Protein 2NDI (pdb70)

B-factor: mean 206.49, std 286.44, range [5.04, 999.99]

Nearest PDB structures (foldseek):
  2ndi-assembly1_A  TM=9.060E-01  e=3.259E-07  Ixodes scapularis
  2ndi-assembly1_A  TM=8.756E-01  e=4.511E-07  Ixodes scapularis
  6hzz-assembly1_A  TM=3.553E-01  e=7.378E+00  Homo sapiens
  6hzz-assembly1_B  TM=3.659E-01  e=8.426E+00  Homo sapiens
  2ndi-assembly1_A  TM=8.742E-01  e=7.236E-07  Ixodes scapularis

Organism: Ixodes scapularis (NCBI:txid6945)

Structure (mmCIF, N/CA/C/O backbone):
data_2NDI
#
_entry.id   2NDI
#
loop_
_atom_site.group_PDB
_atom_site.id
_atom_site.type_symbol
_atom_site.label_atom_id
_atom_site.label_alt_id
_atom_site.label_comp_id
_atom_site.label_asym_id
_atom_site.label_entity_id
_atom_site.label_seq_id
_atom_site.pdbx_PDB_ins_code
_atom_site.Cartn_x
_atom_site.Cartn_y
_atom_site.Cartn_z
_atom_site.occupancy
_atom_site.B_iso_or_equiv
_atom_site.auth_seq_id
_atom_site.auth_comp_id
_atom_site.auth_asym_id
_atom_site.auth_atom_id
_atom_site.pdbx_PDB_model_num
ATOM 1 N N . GLY A 1 1 ? 27.471 -3.636 16.180 1.00 999.99 1 GLY A N 1
ATOM 2 C CA . GLY A 1 1 ? 26.154 -3.730 16.872 1.00 999.99 1 GLY A CA 1
ATOM 3 C C . GLY A 1 1 ? 25.347 -2.465 16.608 1.00 999.99 1 GLY A C 1
ATOM 4 O O . GLY A 1 1 ? 24.697 -1.933 17.508 1.00 999.99 1 GLY A O 1
ATOM 10 N N . LEU A 1 2 ? 25.390 -1.987 15.369 1.00 999.99 2 LEU A N 1
ATOM 11 C CA . LEU A 1 2 ? 24.655 -0.783 14.999 1.00 895.59 2 LEU A CA 1
ATOM 12 C C . LEU A 1 2 ? 23.160 -1.077 14.935 1.00 532.27 2 LEU A C 1
ATOM 13 O O . LEU A 1 2 ? 22.750 -2.166 14.532 1.00 625.21 2 LEU A O 1
ATOM 29 N N . CYS A 1 3 ? 22.348 -0.101 15.335 1.00 271.28 3 CYS A N 1
ATOM 30 C CA . CYS A 1 3 ? 20.897 -0.267 15.321 1.00 104.50 3 CYS A CA 1
ATOM 31 C C . CYS A 1 3 ? 20.312 0.145 13.974 1.00 90.98 3 CYS A C 1
ATOM 32 O O . CYS A 1 3 ? 20.387 1.308 13.578 1.00 207.28 3 CYS A O 1
ATOM 39 N N . SER A 1 4 ? 19.720 -0.824 13.280 1.00 85.31 4 SER A N 1
ATOM 40 C CA . SER A 1 4 ? 19.110 -0.563 11.983 1.00 92.94 4 SER A CA 1
ATOM 41 C C . SER A 1 4 ? 17.816 0.212 12.165 1.00 67.37 4 SER A C 1
ATOM 42 O O . SER A 1 4 ? 17.702 1.373 11.770 1.00 102.28 4 SER A O 1
ATOM 50 N N . GLU A 1 5 ? 16.846 -0.457 12.773 1.00 41.67 5 GLU A N 1
ATOM 51 C CA . GLU A 1 5 ? 15.544 0.141 13.027 1.00 41.21 5 GLU A CA 1
ATOM 52 C C . GLU A 1 5 ? 15.583 0.993 14.289 1.00 41.92 5 GLU A C 1
ATOM 53 O O . GLU A 1 5 ? 16.451 0.814 15.144 1.00 74.72 5 GLU A O 1
ATOM 65 N N . ASN A 1 6 ? 14.644 1.926 14.397 1.00 50.73 6 ASN A N 1
ATOM 66 C CA . ASN A 1 6 ? 14.585 2.806 15.558 1.00 71.04 6 ASN A CA 1
ATOM 67 C C . ASN A 1 6 ? 14.379 2.004 16.841 1.00 65.17 6 ASN A C 1
ATOM 68 O O . ASN A 1 6 ? 15.006 2.281 17.862 1.00 94.86 6 ASN A O 1
ATOM 79 N N . GLY A 1 7 ? 13.489 1.015 16.786 1.00 51.80 7 GLY A N 1
ATOM 80 C CA . GLY A 1 7 ? 13.199 0.184 17.957 1.00 71.47 7 GLY A CA 1
ATOM 81 C C . GLY A 1 7 ? 14.008 -1.106 17.939 1.00 41.04 7 GLY A C 1
ATOM 82 O O . GLY A 1 7 ? 13.453 -2.199 18.048 1.00 44.54 7 GLY A O 1
ATOM 86 N N . ASP A 1 8 ? 15.318 -0.971 17.806 1.00 27.00 8 ASP A N 1
ATOM 87 C CA . ASP A 1 8 ? 16.196 -2.137 17.781 1.00 14.15 8 ASP A CA 1
ATOM 88 C C . ASP A 1 8 ? 16.121 -2.896 19.100 1.00 9.37 8 ASP A C 1
ATOM 89 O O . ASP A 1 8 ? 15.998 -4.120 19.117 1.00 14.61 8 ASP A O 1
ATOM 98 N N . CYS A 1 9 ? 16.197 -2.160 20.201 1.00 5.93 9 CYS A N 1
ATOM 99 C CA . CYS A 1 9 ? 16.137 -2.774 21.522 1.00 7.54 9 CYS A CA 1
ATOM 100 C C . CYS A 1 9 ? 14.787 -3.448 21.726 1.00 14.60 9 CYS A C 1
ATOM 101 O O . CYS A 1 9 ? 14.699 -4.555 22.256 1.00 25.78 9 CYS A O 1
ATOM 108 N N . ALA A 1 10 ? 13.738 -2.760 21.290 1.00 16.26 10 ALA A N 1
ATOM 109 C CA . ALA A 1 10 ? 12.379 -3.272 21.408 1.00 32.04 10 ALA A CA 1
ATOM 110 C C . ALA A 1 10 ? 11.418 -2.380 20.626 1.00 45.47 10 ALA A C 1
ATOM 111 O O . ALA A 1 10 ? 11.789 -1.289 20.191 1.00 119.04 10 ALA A O 1
ATOM 118 N N . ALA A 1 11 ? 10.189 -2.847 20.445 1.00 30.62 11 ALA A N 1
ATOM 119 C CA . ALA A 1 11 ? 9.196 -2.074 19.708 1.00 35.24 11 ALA A CA 1
ATOM 120 C C . ALA A 1 11 ? 8.927 -0.736 20.394 1.00 22.78 11 ALA A C 1
ATOM 121 O O . ALA A 1 11 ? 8.811 0.297 19.733 1.00 53.33 11 ALA A O 1
ATOM 128 N N . ASP A 1 12 ? 8.828 -0.760 21.720 1.00 18.98 12 ASP A N 1
ATOM 129 C CA . ASP A 1 12 ? 8.568 0.460 22.484 1.00 31.05 12 ASP A CA 1
ATOM 130 C C . ASP A 1 12 ? 9.859 1.238 22.730 1.00 22.98 12 ASP A C 1
ATOM 131 O O . ASP A 1 12 ? 9.850 2.467 22.804 1.00 37.14 12 ASP A O 1
ATOM 140 N N . GLU A 1 13 ? 10.965 0.514 22.863 1.00 17.60 13 GLU A N 1
ATOM 141 C CA . GLU A 1 13 ? 12.260 1.145 23.109 1.00 12.01 13 GLU A CA 1
ATOM 142 C C . GLU A 1 13 ? 12.801 1.793 21.838 1.00 10.07 13 GLU A C 1
ATOM 143 O O . GLU A 1 13 ? 12.294 1.552 20.742 1.00 12.81 13 GLU A O 1
ATOM 155 N N . CYS A 1 14 ? 13.833 2.622 21.998 1.00 9.12 14 CYS A N 1
ATOM 156 C CA . CYS A 1 14 ? 14.451 3.320 20.865 1.00 10.69 14 CYS A CA 1
ATOM 157 C C . CYS A 1 14 ? 15.967 3.159 20.897 1.00 9.56 14 CYS A C 1
ATOM 158 O O . CYS A 1 14 ? 16.577 3.148 21.965 1.00 13.62 14 CYS A O 1
ATOM 165 N N . CYS A 1 15 ? 16.567 3.042 19.713 1.00 9.60 15 CYS A N 1
ATOM 166 C CA . CYS A 1 15 ? 18.015 2.887 19.591 1.00 9.28 15 CYS A CA 1
ATOM 167 C C . CYS A 1 15 ? 18.525 3.792 18.484 1.00 9.92 15 CYS A C 1
ATOM 168 O O . CYS A 1 15 ? 17.900 3.902 17.429 1.00 13.31 15 CYS A O 1
ATOM 175 N N . VAL A 1 16 ? 19.659 4.441 18.716 1.00 9.56 16 VAL A N 1
ATOM 176 C CA . VAL A 1 16 ? 20.222 5.331 17.710 1.00 11.99 16 VAL A CA 1
ATOM 177 C C . VAL A 1 16 ? 21.742 5.334 17.795 1.00 7.73 16 VAL A C 1
ATOM 178 O O . VAL A 1 16 ? 22.319 5.701 18.818 1.00 8.83 16 VAL A O 1
ATOM 191 N N . ASP A 1 17 ? 22.386 4.904 16.716 1.00 14.34 17 ASP A N 1
ATOM 192 C CA . ASP A 1 17 ? 23.840 4.847 16.684 1.00 11.90 17 ASP A CA 1
ATOM 193 C C . ASP A 1 17 ? 24.440 6.238 16.513 1.00 13.15 17 ASP A C 1
ATOM 194 O O . ASP A 1 17 ? 24.215 6.903 15.501 1.00 25.96 17 ASP A O 1
ATOM 203 N N . THR A 1 18 ? 25.228 6.659 17.497 1.00 11.55 18 THR A N 1
ATOM 204 C CA . THR A 1 18 ? 25.892 7.960 17.446 1.00 17.10 18 THR A CA 1
ATOM 205 C C . THR A 1 18 ? 27.320 7.778 16.954 1.00 10.63 18 THR A C 1
ATOM 206 O O . THR A 1 18 ? 27.864 6.678 17.022 1.00 6.49 18 THR A O 1
ATOM 217 N N . VAL A 1 19 ? 27.923 8.858 16.476 1.00 16.32 19 VAL A N 1
ATOM 218 C CA . VAL A 1 19 ? 29.281 8.819 15.988 1.00 13.34 19 VAL A CA 1
ATOM 219 C C . VAL A 1 19 ? 29.676 10.195 15.503 1.00 25.88 19 VAL A C 1
ATOM 220 O O . VAL A 1 19 ? 29.085 10.754 14.579 1.00 42.11 19 VAL A O 1
ATOM 233 N N . PHE A 1 20 ? 30.672 10.732 16.161 1.00 24.58 20 PHE A N 1
ATOM 234 C CA . PHE A 1 20 ? 31.184 12.056 15.859 1.00 40.34 20 PHE A CA 1
ATOM 235 C C . PHE A 1 20 ? 32.490 11.982 15.086 1.00 40.37 20 PHE A C 1
ATOM 236 O O . PHE A 1 20 ? 32.615 12.565 14.010 1.00 66.02 20 PHE A O 1
ATOM 253 N N . GLU A 1 21 ? 33.478 11.298 15.657 1.00 41.31 21 GLU A N 1
ATOM 254 C CA . GLU A 1 21 ? 34.781 11.195 15.045 1.00 56.16 21 GLU A CA 1
ATOM 255 C C . GLU A 1 21 ? 35.089 9.769 14.609 1.00 58.61 21 GLU A C 1
ATOM 256 O O . GLU A 1 21 ? 34.238 8.882 14.682 1.00 201.19 21 GLU A O 1
ATOM 268 N N . GLY A 1 22 ? 36.316 9.570 14.140 1.00 86.70 22 GLY A N 1
ATOM 269 C CA . GLY A 1 22 ? 36.755 8.254 13.666 1.00 104.66 22 GLY A CA 1
ATOM 270 C C . GLY A 1 22 ? 37.491 7.473 14.753 1.00 71.50 22 GLY A C 1
ATOM 271 O O . GLY A 1 22 ? 37.779 6.288 14.585 1.00 89.87 22 GLY A O 1
ATOM 275 N N . ASP A 1 23 ? 37.800 8.136 15.860 1.00 44.68 23 ASP A N 1
ATOM 276 C CA . ASP A 1 23 ? 38.511 7.478 16.953 1.00 43.33 23 ASP A CA 1
ATOM 277 C C . ASP A 1 23 ? 37.700 6.312 17.503 1.00 37.55 23 ASP A C 1
ATOM 278 O O . ASP A 1 23 ? 38.245 5.252 17.808 1.00 61.37 23 ASP A O 1
ATOM 287 N N . MET A 1 24 ? 36.397 6.519 17.631 1.00 23.24 24 MET A N 1
ATOM 288 C CA . MET A 1 24 ? 35.517 5.478 18.150 1.00 32.50 24 MET A CA 1
ATOM 289 C C . MET A 1 24 ? 34.060 5.783 17.818 1.00 25.13 24 MET A C 1
ATOM 290 O O . MET A 1 24 ? 33.730 6.880 17.366 1.00 54.40 24 MET A O 1
ATOM 304 N N . VAL A 1 25 ? 33.191 4.800 18.048 1.00 22.44 25 VAL A N 1
ATOM 305 C CA . VAL A 1 25 ? 31.758 4.949 17.776 1.00 15.37 25 VAL A CA 1
ATOM 306 C C . VAL A 1 25 ? 30.952 4.789 19.059 1.00 17.47 25 VAL A C 1
ATOM 307 O O . VAL A 1 25 ? 31.291 3.985 19.928 1.00 29.52 25 VAL A O 1
ATOM 320 N N . THR A 1 26 ? 29.888 5.579 19.169 1.00 13.60 26 THR A N 1
ATOM 321 C CA . THR A 1 26 ? 29.021 5.559 20.347 1.00 21.19 26 THR A CA 1
ATOM 322 C C . THR A 1 26 ? 27.603 5.124 19.981 1.00 16.55 26 THR A C 1
ATOM 323 O O . THR A 1 26 ? 27.050 5.555 18.970 1.00 11.43 26 THR A O 1
ATOM 334 N N . ARG A 1 27 ? 27.021 4.268 20.823 1.00 22.38 27 ARG A N 1
ATOM 335 C CA . ARG A 1 27 ? 25.659 3.766 20.610 1.00 20.21 27 ARG A CA 1
ATOM 336 C C . ARG A 1 27 ? 24.817 4.030 21.856 1.00 16.96 27 ARG A C 1
ATOM 337 O O . ARG A 1 27 ? 25.360 4.173 22.952 1.00 20.06 27 ARG A O 1
ATOM 358 N N . SER A 1 28 ? 23.493 4.100 21.696 1.00 14.60 28 SER A N 1
ATOM 359 C CA . SER A 1 28 ? 22.616 4.358 22.841 1.00 14.92 28 SER A CA 1
ATOM 360 C C . SER A 1 28 ? 21.270 3.662 22.674 1.00 12.12 28 SER A C 1
ATOM 361 O O . SER A 1 28 ? 20.862 3.317 21.566 1.00 13.41 28 SER A O 1
ATOM 369 N N . CYS A 1 29 ? 20.584 3.468 23.798 1.00 10.48 29 CYS A N 1
ATOM 370 C CA . CYS A 1 29 ? 19.278 2.822 23.803 1.00 9.97 29 CYS A CA 1
ATOM 371 C C . CYS A 1 29 ? 18.705 2.859 25.218 1.00 11.60 29 CYS A C 1
ATOM 372 O O . CYS A 1 29 ? 19.427 2.627 26.189 1.00 15.64 29 CYS A O 1
ATOM 379 N N . GLU A 1 30 ? 17.412 3.159 25.336 1.00 13.52 30 GLU A N 1
ATOM 380 C CA . GLU A 1 30 ? 16.763 3.234 26.649 1.00 17.41 30 GLU A CA 1
ATOM 381 C C . GLU A 1 30 ? 15.779 2.085 26.837 1.00 10.81 30 GLU A C 1
ATOM 382 O O . GLU A 1 30 ? 14.988 1.777 25.946 1.00 23.22 30 GLU A O 1
ATOM 394 N N . LYS A 1 31 ? 15.833 1.460 28.010 1.00 11.96 31 LYS A N 1
ATOM 395 C CA . LYS A 1 31 ? 14.941 0.347 28.320 1.00 11.40 31 LYS A CA 1
ATOM 396 C C . LYS A 1 31 ? 13.630 0.881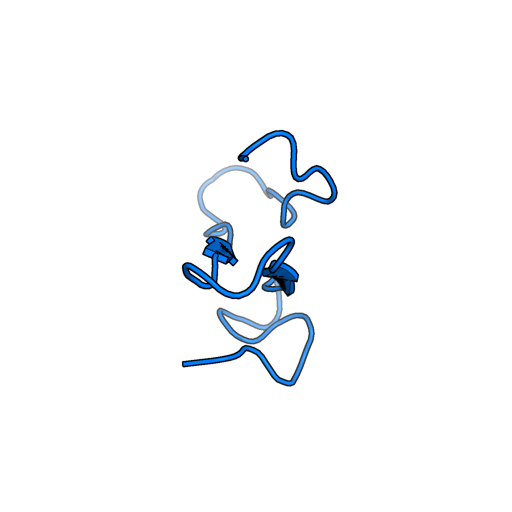 28.885 1.00 10.99 31 LYS A C 1
ATOM 397 O O . LYS A 1 31 ? 13.626 1.835 29.662 1.00 12.86 31 LYS A O 1
ATOM 416 N N . THR A 1 32 ? 12.517 0.267 28.490 1.00 15.51 32 THR A N 1
ATOM 417 C CA . THR A 1 32 ? 11.206 0.702 28.967 1.00 22.44 32 THR A CA 1
ATOM 418 C C . THR A 1 32 ? 10.827 -0.036 30.247 1.00 26.60 32 THR A C 1
ATOM 419 O O . THR A 1 32 ? 10.412 -1.195 30.211 1.00 57.43 32 THR A O 1
ATOM 430 N N . THR A 1 33 ? 10.964 0.654 31.377 1.00 22.47 33 THR A N 1
ATOM 431 C CA . THR A 1 33 ? 10.627 0.077 32.679 1.00 41.60 33 THR A CA 1
ATOM 432 C C . THR A 1 33 ? 9.903 1.088 33.517 1.00 38.03 33 THR A C 1
ATOM 433 O O . THR A 1 33 ? 10.377 2.202 33.732 1.00 52.73 33 THR A O 1
ATOM 444 N N . GLY A 1 34 ? 8.750 0.677 33.999 1.00 40.93 34 GLY A N 1
ATOM 445 C CA . GLY A 1 34 ? 7.960 1.542 34.825 1.00 45.59 34 GLY A CA 1
ATOM 446 C C . GLY A 1 34 ? 7.496 2.761 34.037 1.00 40.97 34 GLY A C 1
ATOM 447 O O . GLY A 1 34 ? 6.319 2.887 33.699 1.00 82.17 34 GLY A O 1
ATOM 451 N N . ASN A 1 35 ? 8.441 3.652 33.733 1.00 32.51 35 ASN A N 1
ATOM 452 C CA . ASN A 1 35 ? 8.147 4.865 32.965 1.00 33.20 35 ASN A CA 1
ATOM 453 C C . ASN A 1 35 ? 8.813 4.783 31.595 1.00 23.17 35 ASN A C 1
ATOM 454 O O . ASN A 1 35 ? 9.927 4.276 31.467 1.00 27.01 35 ASN A O 1
ATOM 465 N N . PHE A 1 36 ? 8.124 5.280 30.573 1.00 35.72 36 PHE A N 1
ATOM 466 C CA . PHE A 1 36 ? 8.659 5.250 29.220 1.00 33.41 36 PHE A CA 1
ATOM 467 C C . PHE A 1 36 ? 9.816 6.233 29.073 1.00 28.51 36 PHE A C 1
ATOM 468 O O . PHE A 1 36 ? 9.804 7.315 29.661 1.00 45.23 36 PHE A O 1
ATOM 485 N N . THR A 1 37 ? 10.816 5.848 28.282 1.00 20.06 37 THR A N 1
ATOM 486 C CA . THR A 1 37 ? 11.983 6.694 28.054 1.00 27.18 37 THR A CA 1
ATOM 487 C C . THR A 1 37 ? 12.514 6.489 26.639 1.00 41.87 37 THR A C 1
ATOM 488 O O . THR A 1 37 ? 12.944 5.394 26.278 1.00 169.86 37 THR A O 1
ATOM 499 N N . GLU A 1 38 ? 12.476 7.552 25.845 1.00 26.53 38 GLU A N 1
ATOM 500 C CA . GLU A 1 38 ? 12.951 7.487 24.465 1.00 30.29 38 GLU A CA 1
ATOM 501 C C . GLU A 1 38 ? 14.469 7.623 24.403 1.00 25.39 38 GLU A C 1
ATOM 502 O O . GLU A 1 38 ? 15.102 8.096 25.347 1.00 51.60 38 GLU A O 1
ATOM 514 N N . CYS A 1 39 ? 15.043 7.207 23.278 1.00 15.84 39 CYS A N 1
ATOM 515 C CA . CYS A 1 39 ? 16.488 7.284 23.084 1.00 14.30 39 CYS A CA 1
ATOM 516 C C . CYS A 1 39 ? 16.943 8.747 23.083 1.00 22.31 39 CYS A C 1
ATOM 517 O O . CYS A 1 39 ? 16.182 9.631 22.689 1.00 32.92 39 CYS A O 1
ATOM 524 N N . PRO A 1 40 ? 18.154 9.030 23.509 1.00 27.27 40 PRO A N 1
ATOM 525 C CA . PRO A 1 40 ? 18.676 10.427 23.541 1.00 47.66 40 PRO A CA 1
ATOM 526 C C . PRO A 1 40 ? 19.039 10.928 22.145 1.00 71.54 40 PRO A C 1
ATOM 527 O O . PRO A 1 40 ? 19.635 10.205 21.346 1.00 87.70 40 PRO A O 1
ATOM 538 N N . GLY A 1 41 ? 18.675 12.174 21.866 1.00 105.24 41 GLY A N 1
ATOM 539 C CA . GLY A 1 41 ? 18.959 12.791 20.569 1.00 147.55 41 GLY A CA 1
ATOM 540 C C . GLY A 1 41 ? 20.150 13.737 20.669 1.00 161.74 41 GLY A C 1
ATOM 541 O O . GLY A 1 41 ? 20.460 14.462 19.723 1.00 244.37 41 GLY A O 1
ATOM 545 N N . LEU A 1 42 ? 20.812 13.732 21.826 1.00 162.48 42 LEU A N 1
ATOM 546 C CA . LEU A 1 42 ? 21.970 14.600 22.055 1.00 191.48 42 LEU A CA 1
ATOM 547 C C . LEU A 1 42 ? 23.259 13.784 22.067 1.00 166.66 42 LEU A C 1
ATOM 548 O O . LEU A 1 42 ? 23.271 12.629 22.492 1.00 251.38 42 LEU A O 1
ATOM 564 N N . THR A 1 43 ? 24.345 14.399 21.597 1.00 178.52 43 THR A N 1
ATOM 565 C CA . THR A 1 43 ? 25.648 13.734 21.551 1.00 240.84 43 THR A CA 1
ATOM 566 C C . THR A 1 43 ? 26.766 14.705 21.928 1.00 372.31 43 THR A C 1
ATOM 567 O O . THR A 1 43 ? 27.590 15.075 21.091 1.00 500.13 43 THR A O 1
ATOM 578 N N . PRO A 1 44 ? 26.805 15.116 23.167 1.00 488.39 44 PRO A N 1
ATOM 579 C CA . PRO A 1 44 ? 27.841 16.063 23.674 1.00 760.13 44 PRO A CA 1
ATOM 580 C C . PRO A 1 44 ? 29.185 15.368 23.883 1.00 735.36 44 PRO A C 1
ATOM 581 O O . PRO A 1 44 ? 30.199 16.019 24.140 1.00 999.99 44 PRO A O 1
ATOM 592 N N . ILE A 1 45 ? 29.179 14.043 23.780 1.00 518.33 45 ILE A N 1
ATOM 593 C CA . ILE A 1 45 ? 30.398 13.268 23.967 1.00 582.79 45 ILE A CA 1
ATOM 594 C C . ILE A 1 45 ? 31.375 13.518 22.822 1.00 795.93 45 ILE A C 1
ATOM 595 O O . ILE A 1 45 ? 31.013 13.414 21.651 1.00 898.75 45 ILE A O 1
ATOM 611 N N . ALA A 1 46 ? 32.614 13.849 23.170 1.00 999.99 46 ALA A N 1
ATOM 612 C CA . ALA A 1 46 ? 33.636 14.113 22.164 1.00 999.99 46 ALA A CA 1
ATOM 613 C C . ALA A 1 46 ? 35.023 14.126 22.798 1.00 999.99 46 ALA A C 1
ATOM 614 O O . ALA A 1 46 ? 35.098 14.266 24.008 1.00 999.99 46 ALA A O 1
ATOM 622 N N . GLY A 1 1 ? 23.748 -0.455 11.093 1.00 999.99 1 GLY A N 2
ATOM 623 C CA . GLY A 1 1 ? 24.412 -0.156 12.392 1.00 999.99 1 GLY A CA 2
ATOM 624 C C . GLY A 1 1 ? 23.820 -1.040 13.483 1.00 999.99 1 GLY A C 2
ATOM 625 O O . GLY A 1 1 ? 23.080 -1.983 13.199 1.00 999.99 1 GLY A O 2
ATOM 631 N N . LEU A 1 2 ? 24.149 -0.731 14.734 1.00 999.99 2 LEU A N 2
ATOM 632 C CA . LEU A 1 2 ? 23.645 -1.505 15.861 1.00 895.59 2 LEU A CA 2
ATOM 633 C C . LEU A 1 2 ? 22.125 -1.408 15.940 1.00 532.27 2 LEU A C 2
ATOM 634 O O . LEU A 1 2 ? 21.447 -2.390 16.238 1.00 625.21 2 LEU A O 2
ATOM 650 N N . CYS A 1 3 ? 21.598 -0.220 15.665 1.00 271.28 3 CYS A N 2
ATOM 651 C CA . CYS A 1 3 ? 20.155 -0.012 15.704 1.00 104.50 3 CYS A CA 2
ATOM 652 C C . CYS A 1 3 ? 19.510 -0.526 14.420 1.00 90.98 3 CYS A C 2
ATOM 653 O O . CYS A 1 3 ? 19.640 0.090 13.362 1.00 207.28 3 CYS A O 2
ATOM 660 N N . SER A 1 4 ? 18.815 -1.653 14.521 1.00 85.31 4 SER A N 2
ATOM 661 C CA . SER A 1 4 ? 18.150 -2.236 13.359 1.00 92.94 4 SER A CA 2
ATOM 662 C C . SER A 1 4 ? 17.120 -1.266 12.814 1.00 67.37 4 SER A C 2
ATOM 663 O O . SER A 1 4 ? 16.986 -1.086 11.604 1.00 102.28 4 SER A O 2
ATOM 671 N N . GLU A 1 5 ? 16.378 -0.661 13.734 1.00 41.67 5 GLU A N 2
ATOM 672 C CA . GLU A 1 5 ? 15.327 0.280 13.381 1.00 41.21 5 GLU A CA 2
ATOM 673 C C . GLU A 1 5 ? 15.250 1.397 14.417 1.00 41.92 5 GLU A C 2
ATOM 674 O O . GLU A 1 5 ? 16.174 1.579 15.212 1.00 74.72 5 GLU A O 2
ATOM 686 N N . ASN A 1 6 ? 14.153 2.143 14.404 1.00 50.73 6 ASN A N 2
ATOM 687 C CA . ASN A 1 6 ? 13.982 3.236 15.353 1.00 71.04 6 ASN A CA 2
ATOM 688 C C . ASN A 1 6 ? 14.023 2.704 16.781 1.00 65.17 6 ASN A C 2
ATOM 689 O O . ASN A 1 6 ? 14.600 3.328 17.671 1.00 94.86 6 ASN A O 2
ATOM 700 N N . GLY A 1 7 ? 13.410 1.538 16.989 1.00 51.80 7 GLY A N 2
ATOM 701 C CA . GLY A 1 7 ? 13.378 0.908 18.313 1.00 71.47 7 GLY A CA 2
ATOM 702 C C . GLY A 1 7 ? 13.973 -0.493 18.255 1.00 41.04 7 GLY A C 2
ATOM 703 O O . GLY A 1 7 ? 13.280 -1.485 18.468 1.00 44.54 7 GLY A O 2
ATOM 707 N N . ASP A 1 8 ? 15.265 -0.559 17.961 1.00 27.00 8 ASP A N 2
ATOM 708 C CA . ASP A 1 8 ? 15.955 -1.842 17.872 1.00 14.15 8 ASP A CA 2
ATOM 709 C C . ASP A 1 8 ? 15.900 -2.573 19.206 1.00 9.37 8 ASP A C 2
ATOM 710 O O . ASP A 1 8 ? 15.681 -3.783 19.254 1.00 14.61 8 ASP A O 2
ATOM 719 N N . CYS A 1 9 ? 16.095 -1.830 20.288 1.00 5.93 9 CYS A N 2
ATOM 720 C CA . CYS A 1 9 ? 16.059 -2.418 21.620 1.00 7.54 9 CYS A CA 2
ATOM 721 C C . CYS A 1 9 ? 14.685 -3.020 21.892 1.00 14.60 9 CYS A C 2
ATOM 722 O O . CYS A 1 9 ? 14.567 -4.108 22.454 1.00 25.78 9 CYS A O 2
ATOM 729 N N . ALA A 1 10 ? 13.653 -2.300 21.472 1.00 16.26 10 ALA A N 2
ATOM 730 C CA . ALA A 1 10 ? 12.279 -2.756 21.649 1.00 32.04 10 ALA A CA 2
ATOM 731 C C . ALA A 1 10 ? 11.332 -1.896 20.812 1.00 45.47 10 ALA A C 2
ATOM 732 O O . ALA A 1 10 ? 11.719 -0.840 20.315 1.00 119.04 10 ALA A O 2
ATOM 739 N N . ALA A 1 11 ? 10.098 -2.359 20.653 1.00 30.62 11 ALA A N 2
ATOM 740 C CA . ALA A 1 11 ? 9.116 -1.619 19.866 1.00 35.24 11 ALA A CA 2
ATOM 741 C C . ALA A 1 11 ? 8.862 -0.238 20.469 1.00 22.78 11 ALA A C 2
ATOM 742 O O . ALA A 1 11 ? 8.748 0.751 19.745 1.00 53.33 11 ALA A O 2
ATOM 749 N N . ASP A 1 12 ? 8.769 -0.179 21.795 1.00 18.98 12 ASP A N 2
ATOM 750 C CA . ASP A 1 12 ? 8.521 1.089 22.482 1.00 31.05 12 ASP A CA 2
ATOM 751 C C . ASP A 1 12 ? 9.824 1.846 22.723 1.00 22.98 12 ASP A C 2
ATOM 752 O O . ASP A 1 12 ? 9.837 3.076 22.773 1.00 37.14 12 ASP A O 2
ATOM 761 N N . GLU A 1 13 ? 10.918 1.106 22.878 1.00 17.60 13 GLU A N 2
ATOM 762 C CA . GLU A 1 13 ? 12.221 1.723 23.121 1.00 12.01 13 GLU A CA 2
ATOM 763 C C . GLU A 1 13 ? 12.796 2.317 21.839 1.00 10.07 13 GLU A C 2
ATOM 764 O O . GLU A 1 13 ? 12.395 1.949 20.735 1.00 12.81 13 GLU A O 2
ATOM 776 N N . CYS A 1 14 ? 13.745 3.243 21.999 1.00 9.12 14 CYS A N 2
ATOM 777 C CA . CYS A 1 14 ? 14.390 3.901 20.860 1.00 10.69 14 CYS A CA 2
ATOM 778 C C . CYS A 1 14 ? 15.838 3.440 20.731 1.00 9.56 14 CYS A C 2
ATOM 779 O O . CYS A 1 14 ? 16.458 3.050 21.717 1.00 13.62 14 CYS A O 2
ATOM 786 N N . CYS A 1 15 ? 16.370 3.490 19.511 1.00 9.60 15 CYS A N 2
ATOM 787 C CA . CYS A 1 15 ? 17.751 3.080 19.260 1.00 9.28 15 CYS A CA 2
ATOM 788 C C . CYS A 1 15 ? 18.350 3.970 18.182 1.00 9.92 15 CYS A C 2
ATOM 789 O O . CYS A 1 15 ? 17.771 4.126 17.107 1.00 13.31 15 CYS A O 2
ATOM 796 N N . VAL A 1 16 ? 19.505 4.562 18.468 1.00 9.56 16 VAL A N 2
ATOM 797 C CA . VAL A 1 16 ? 20.155 5.441 17.502 1.00 11.99 16 VAL A CA 2
ATOM 798 C C . VAL A 1 16 ? 21.670 5.358 17.636 1.00 7.73 16 VAL A C 2
ATOM 799 O O . VAL A 1 16 ? 22.216 5.500 18.731 1.00 8.83 16 VAL A O 2
ATOM 812 N N . ASP A 1 17 ? 22.344 5.121 16.513 1.00 14.34 17 ASP A N 2
ATOM 813 C CA . ASP A 1 17 ? 23.802 5.017 16.502 1.00 11.90 17 ASP A CA 2
ATOM 814 C C . ASP A 1 17 ? 24.432 6.323 16.038 1.00 13.15 17 ASP A C 2
ATOM 815 O O . ASP A 1 17 ? 24.029 6.897 15.026 1.00 25.96 17 ASP A O 2
ATOM 824 N N . THR A 1 18 ? 25.440 6.777 16.779 1.00 11.55 18 THR A N 2
ATOM 825 C CA . THR A 1 18 ? 26.155 8.009 16.446 1.00 17.10 18 THR A CA 2
ATOM 826 C C . THR A 1 18 ? 27.633 7.706 16.270 1.00 10.63 18 THR A C 2
ATOM 827 O O . THR A 1 18 ? 28.120 6.682 16.741 1.00 6.49 18 THR A O 2
ATOM 838 N N . VAL A 1 19 ? 28.340 8.606 15.602 1.00 16.32 19 VAL A N 2
ATOM 839 C CA . VAL A 1 19 ? 29.755 8.444 15.374 1.00 13.34 19 VAL A CA 2
ATOM 840 C C . VAL A 1 19 ? 30.268 9.621 14.572 1.00 25.88 19 VAL A C 2
ATOM 841 O O . VAL A 1 19 ? 29.846 9.875 13.445 1.00 42.11 19 VAL A O 2
ATOM 854 N N . PHE A 1 20 ? 31.172 10.331 15.191 1.00 24.58 20 PHE A N 2
ATOM 855 C CA . PHE A 1 20 ? 31.780 11.509 14.600 1.00 40.34 20 PHE A CA 2
ATOM 856 C C . PHE A 1 20 ? 33.133 11.174 13.985 1.00 40.37 20 PHE A C 2
ATOM 857 O O . PHE A 1 20 ? 33.325 11.312 12.777 1.00 66.02 20 PHE A O 2
ATOM 874 N N . GLU A 1 21 ? 34.077 10.769 14.825 1.00 41.31 21 GLU A N 2
ATOM 875 C CA . GLU A 1 21 ? 35.415 10.457 14.373 1.00 56.16 21 GLU A CA 2
ATOM 876 C C . GLU A 1 21 ? 35.695 8.961 14.449 1.00 58.61 21 GLU A C 2
ATOM 877 O O . GLU A 1 21 ? 34.802 8.160 14.722 1.00 201.19 21 GLU A O 2
ATOM 889 N N . GLY A 1 22 ? 36.946 8.598 14.190 1.00 86.70 22 GLY A N 2
ATOM 890 C CA . GLY A 1 22 ? 37.359 7.191 14.209 1.00 104.66 22 GLY A CA 2
ATOM 891 C C . GLY A 1 22 ? 37.944 6.788 15.562 1.00 71.50 22 GLY A C 2
ATOM 892 O O . GLY A 1 22 ? 38.152 5.603 15.824 1.00 89.87 22 GLY A O 2
ATOM 896 N N . ASP A 1 23 ? 38.216 7.770 16.411 1.00 44.68 23 ASP A N 2
ATOM 897 C CA . ASP A 1 23 ? 38.789 7.489 17.726 1.00 43.33 23 ASP A CA 2
ATOM 898 C C . ASP A 1 23 ? 37.852 6.618 18.554 1.00 37.55 23 ASP A C 2
ATOM 899 O O . ASP A 1 23 ? 38.296 5.717 19.266 1.00 61.37 23 ASP A O 2
ATOM 908 N N . MET A 1 24 ? 36.557 6.897 18.464 1.00 23.24 24 MET A N 2
ATOM 909 C CA . MET A 1 24 ? 35.569 6.133 19.220 1.00 32.50 24 MET A CA 2
ATOM 910 C C . MET A 1 24 ? 34.182 6.265 18.597 1.00 25.13 24 MET A C 2
ATOM 911 O O . MET A 1 24 ? 33.950 7.118 17.742 1.00 54.40 24 MET A O 2
ATOM 925 N N . VAL A 1 25 ? 33.260 5.407 19.041 1.00 22.44 25 VAL A N 2
ATOM 926 C CA . VAL A 1 25 ? 31.884 5.417 18.537 1.00 15.37 25 VAL A CA 2
ATOM 927 C C . VAL A 1 25 ? 30.895 5.600 19.683 1.00 17.47 25 VAL A C 2
ATOM 928 O O . VAL A 1 25 ? 31.096 5.093 20.786 1.00 29.52 25 VAL A O 2
ATOM 941 N N . THR A 1 26 ? 29.827 6.343 19.405 1.00 13.60 26 THR A N 2
ATOM 942 C CA . THR A 1 26 ? 28.790 6.623 20.397 1.00 21.19 26 THR A CA 2
ATOM 943 C C . THR A 1 26 ? 27.440 6.062 19.951 1.00 16.55 26 THR A C 2
ATOM 944 O O . THR A 1 26 ? 27.048 6.207 18.793 1.00 11.43 26 THR A O 2
ATOM 955 N N . ARG A 1 27 ? 26.735 5.421 20.883 1.00 22.38 27 ARG A N 2
ATOM 956 C CA . ARG A 1 27 ? 25.422 4.836 20.591 1.00 20.21 27 ARG A CA 2
ATOM 957 C C . ARG A 1 27 ? 24.492 5.016 21.787 1.00 16.96 27 ARG A C 2
ATOM 958 O O . ARG A 1 27 ? 24.952 5.158 22.920 1.00 20.06 27 ARG A O 2
ATOM 979 N N . SER A 1 28 ? 23.180 5.017 21.535 1.00 14.60 28 SER A N 2
ATOM 980 C CA . SER A 1 28 ? 22.203 5.188 22.613 1.00 14.92 28 SER A CA 2
ATOM 981 C C . SER A 1 28 ? 20.991 4.286 22.401 1.00 12.12 28 SER A C 2
ATOM 982 O O . SER A 1 28 ? 20.608 3.994 21.268 1.00 13.41 28 SER A O 2
ATOM 990 N N . CYS A 1 29 ? 20.385 3.861 23.505 1.00 10.48 29 CYS A N 2
ATOM 991 C CA . CYS A 1 29 ? 19.207 3.005 23.446 1.00 9.97 29 CYS A CA 2
ATOM 992 C C . CYS A 1 29 ? 18.617 2.840 24.845 1.00 11.60 29 CYS A C 2
ATOM 993 O O . CYS A 1 29 ? 19.266 2.293 25.738 1.00 15.64 29 CYS A O 2
ATOM 1000 N N . GLU A 1 30 ? 17.394 3.324 25.037 1.00 13.52 30 GLU A N 2
ATOM 1001 C CA . GLU A 1 30 ? 16.742 3.232 26.340 1.00 17.41 30 GLU A CA 2
ATOM 1002 C C . GLU A 1 30 ? 16.104 1.860 26.533 1.00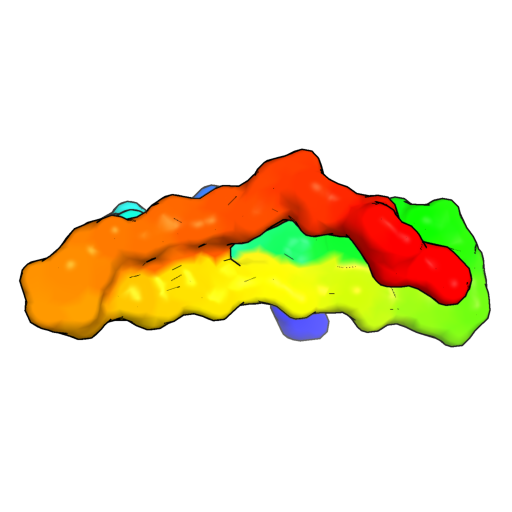 10.81 30 GLU A C 2
ATOM 1003 O O . GLU A 1 30 ? 15.683 1.220 25.571 1.00 23.22 30 GLU A O 2
ATOM 1015 N N . LYS A 1 31 ? 16.036 1.417 27.787 1.00 11.96 31 LYS A N 2
ATOM 1016 C CA . LYS A 1 31 ? 15.447 0.117 28.116 1.00 11.40 31 LYS A CA 2
ATOM 1017 C C . LYS A 1 31 ? 14.158 0.317 28.908 1.00 10.99 31 LYS A C 2
ATOM 1018 O O . LYS A 1 31 ? 14.070 1.210 29.750 1.00 12.86 31 LYS A O 2
ATOM 1037 N N . THR A 1 32 ? 13.162 -0.517 28.632 1.00 15.51 32 THR A N 2
ATOM 1038 C CA . THR A 1 32 ? 11.885 -0.417 29.325 1.00 22.44 32 THR A CA 2
ATOM 1039 C C . THR A 1 32 ? 12.035 -0.831 30.785 1.00 26.60 32 THR A C 2
ATOM 1040 O O . THR A 1 32 ? 12.536 -1.915 31.088 1.00 57.43 32 THR A O 2
ATOM 1051 N N . THR A 1 33 ? 11.596 0.043 31.682 1.00 22.47 33 THR A N 2
ATOM 1052 C CA . THR A 1 33 ? 11.676 -0.224 33.116 1.00 41.60 33 THR A CA 2
ATOM 1053 C C . THR A 1 33 ? 10.566 0.483 33.845 1.00 38.03 33 THR A C 2
ATOM 1054 O O . THR A 1 33 ? 10.718 1.616 34.302 1.00 52.73 33 THR A O 2
ATOM 1065 N N . GLY A 1 34 ? 9.446 -0.211 33.966 1.00 40.93 34 GLY A N 2
ATOM 1066 C CA . GLY A 1 34 ? 8.313 0.341 34.661 1.00 45.59 34 GLY A CA 2
ATOM 1067 C C . GLY A 1 34 ? 7.642 1.430 33.831 1.00 40.97 34 GLY A C 2
ATOM 1068 O O . GLY A 1 34 ? 6.423 1.436 33.664 1.00 82.17 34 GLY A O 2
ATOM 1072 N N . ASN A 1 35 ? 8.453 2.348 33.305 1.00 32.51 35 ASN A N 2
ATOM 1073 C CA . ASN A 1 35 ? 7.944 3.446 32.479 1.00 33.20 35 ASN A CA 2
ATOM 1074 C C . ASN A 1 35 ? 8.767 3.565 31.200 1.00 23.17 35 ASN A C 2
ATOM 1075 O O . ASN A 1 35 ? 9.990 3.421 31.223 1.00 27.01 35 ASN A O 2
ATOM 1086 N N . PHE A 1 36 ? 8.091 3.824 30.088 1.00 35.72 36 PHE A N 2
ATOM 1087 C CA . PHE A 1 36 ? 8.762 3.954 28.803 1.00 33.41 36 PHE A CA 2
ATOM 1088 C C . PHE A 1 36 ? 9.337 5.357 28.632 1.00 28.51 36 PHE A C 2
ATOM 1089 O O . PHE A 1 36 ? 8.754 6.338 29.093 1.00 45.23 36 PHE A O 2
ATOM 1106 N N . THR A 1 37 ? 10.486 5.443 27.961 1.00 20.06 37 THR A N 2
ATOM 1107 C CA . THR A 1 37 ? 11.147 6.724 27.722 1.00 27.18 37 THR A CA 2
ATOM 1108 C C . THR A 1 37 ? 11.489 6.863 26.244 1.00 41.87 37 THR A C 2
ATOM 1109 O O . THR A 1 37 ? 10.756 6.387 25.377 1.00 169.86 37 THR A O 2
ATOM 1120 N N . GLU A 1 38 ? 12.607 7.518 25.964 1.00 26.53 38 GLU A N 2
ATOM 1121 C CA . GLU A 1 38 ? 13.041 7.717 24.585 1.00 30.29 38 GLU A CA 2
ATOM 1122 C C . GLU A 1 38 ? 14.526 8.064 24.528 1.00 25.39 38 GLU A C 2
ATOM 1123 O O . GLU A 1 38 ? 15.085 8.604 25.482 1.00 51.60 38 GLU A O 2
ATOM 1135 N N . CYS A 1 39 ? 15.153 7.758 23.397 1.00 15.84 39 CYS A N 2
ATOM 1136 C CA . CYS A 1 39 ? 16.571 8.046 23.216 1.00 14.30 39 CYS A CA 2
ATOM 1137 C C . CYS A 1 39 ? 16.799 9.561 23.179 1.00 22.31 39 CYS A C 2
ATOM 1138 O O . CYS A 1 39 ? 15.920 10.306 22.746 1.00 32.92 39 CYS A O 2
ATOM 1145 N N . PRO A 1 40 ? 17.942 10.038 23.618 1.00 27.27 40 PRO A N 2
ATOM 1146 C CA . PRO A 1 40 ? 18.244 11.497 23.619 1.00 47.66 40 PRO A CA 2
ATOM 1147 C C . PRO A 1 40 ? 18.555 12.014 22.216 1.00 71.54 40 PRO A C 2
ATOM 1148 O O . PRO A 1 40 ? 19.289 11.383 21.456 1.00 87.70 40 PRO A O 2
ATOM 1159 N N . GLY A 1 41 ? 17.992 13.168 21.888 1.00 105.24 41 GLY A N 2
ATOM 1160 C CA . GLY A 1 41 ? 18.210 13.773 20.580 1.00 147.55 41 GLY A CA 2
ATOM 1161 C C . GLY A 1 41 ? 19.679 14.134 20.383 1.00 161.74 41 GLY A C 2
ATOM 1162 O O . GLY A 1 41 ? 20.234 13.957 19.298 1.00 244.37 41 GLY A O 2
ATOM 1166 N N . LEU A 1 42 ? 20.299 14.643 21.444 1.00 162.48 42 LEU A N 2
ATOM 1167 C CA . LEU A 1 42 ? 21.710 15.039 21.400 1.00 191.48 42 LEU A CA 2
ATOM 1168 C C . LEU A 1 42 ? 22.556 14.092 22.244 1.00 166.66 42 LEU A C 2
ATOM 1169 O O . LEU A 1 42 ? 22.113 13.608 23.286 1.00 251.38 42 LEU A O 2
ATOM 1185 N N . THR A 1 43 ? 23.777 13.831 21.787 1.00 178.52 43 THR A N 2
ATOM 1186 C CA . THR A 1 43 ? 24.679 12.940 22.509 1.00 240.84 43 THR A CA 2
ATOM 1187 C C . THR A 1 43 ? 25.145 13.598 23.814 1.00 372.31 43 THR A C 2
ATOM 1188 O O . THR A 1 43 ? 25.250 14.822 23.886 1.00 500.13 43 THR A O 2
ATOM 1199 N N . PRO A 1 44 ? 25.423 12.825 24.845 1.00 488.39 44 PRO A N 2
ATOM 1200 C CA . PRO A 1 44 ? 25.880 13.376 26.158 1.00 760.13 44 PRO A CA 2
ATOM 1201 C C . PRO A 1 44 ? 27.335 13.845 26.119 1.00 735.36 44 PRO A C 2
ATOM 1202 O O . PRO A 1 44 ? 27.815 14.484 27.054 1.00 999.99 44 PRO A O 2
ATOM 1213 N N . ILE A 1 45 ? 28.035 13.512 25.039 1.00 518.33 45 ILE A N 2
ATOM 1214 C CA . ILE A 1 45 ? 29.436 13.898 24.906 1.00 582.79 45 ILE A CA 2
ATOM 1215 C C . ILE A 1 45 ? 29.603 15.400 25.119 1.00 795.93 45 ILE A C 2
ATOM 1216 O O . ILE A 1 45 ? 30.638 15.855 25.609 1.00 898.75 45 ILE A O 2
ATOM 1232 N N . ALA A 1 46 ? 28.582 16.164 24.752 1.00 999.99 46 ALA A N 2
ATOM 1233 C CA . ALA A 1 46 ? 28.628 17.613 24.908 1.00 999.99 46 ALA A CA 2
ATOM 1234 C C . ALA A 1 46 ? 27.240 18.219 24.716 1.00 999.99 46 ALA A C 2
ATOM 1235 O O . ALA A 1 46 ? 26.302 17.458 24.545 1.00 999.99 46 ALA A O 2
ATOM 1243 N N . GLY A 1 1 ? 26.201 -3.594 19.145 1.00 999.99 1 GLY A N 3
ATOM 1244 C CA . GLY A 1 1 ? 24.825 -3.158 19.516 1.00 999.99 1 GLY A CA 3
ATOM 1245 C C . GLY A 1 1 ? 24.307 -2.166 18.480 1.00 999.99 1 GLY A C 3
ATOM 1246 O O . GLY A 1 1 ? 23.805 -1.097 18.828 1.00 999.99 1 GLY A O 3
ATOM 1252 N N . LEU A 1 2 ? 24.434 -2.527 17.208 1.00 999.99 2 LEU A N 3
ATOM 1253 C CA . LEU A 1 2 ? 23.976 -1.659 16.128 1.00 895.59 2 LEU A CA 3
ATOM 1254 C C . LEU A 1 2 ? 22.451 -1.629 16.084 1.00 532.27 2 LEU A C 3
ATOM 1255 O O . LEU A 1 2 ? 21.790 -2.600 16.451 1.00 625.21 2 LEU A O 3
ATOM 1271 N N . CYS A 1 3 ? 21.898 -0.503 15.637 1.00 271.28 3 CYS A N 3
ATOM 1272 C CA . CYS A 1 3 ? 20.447 -0.355 15.555 1.00 104.50 3 CYS A CA 3
ATOM 1273 C C . CYS A 1 3 ? 19.917 -0.937 14.249 1.00 90.98 3 CYS A C 3
ATOM 1274 O O . CYS A 1 3 ? 20.058 -0.335 13.186 1.00 207.28 3 CYS A O 3
ATOM 1281 N N . SER A 1 4 ? 19.294 -2.107 14.341 1.00 85.31 4 SER A N 3
ATOM 1282 C CA . SER A 1 4 ? 18.733 -2.757 13.163 1.00 92.94 4 SER A CA 3
ATOM 1283 C C . SER A 1 4 ? 17.648 -1.881 12.564 1.00 67.37 4 SER A C 3
ATOM 1284 O O . SER A 1 4 ? 17.543 -1.731 11.347 1.00 102.28 4 SER A O 3
ATOM 1292 N N . GLU A 1 5 ? 16.826 -1.325 13.448 1.00 41.67 5 GLU A N 3
ATOM 1293 C CA . GLU A 1 5 ? 15.715 -0.476 13.046 1.00 41.21 5 GLU A CA 3
ATOM 1294 C C . GLU A 1 5 ? 15.537 0.666 14.040 1.00 41.92 5 GLU A C 3
ATOM 1295 O O . GLU A 1 5 ? 16.369 0.864 14.924 1.00 74.72 5 GLU A O 3
ATOM 1307 N N . ASN A 1 6 ? 14.449 1.415 13.893 1.00 50.73 6 ASN A N 3
ATOM 1308 C CA . ASN A 1 6 ? 14.183 2.533 14.790 1.00 71.04 6 ASN A CA 3
ATOM 1309 C C . ASN A 1 6 ? 14.064 2.039 16.228 1.00 65.17 6 ASN A C 3
ATOM 1310 O O . ASN A 1 6 ? 14.548 2.684 17.160 1.00 94.86 6 ASN A O 3
ATOM 1321 N N . GLY A 1 7 ? 13.421 0.885 16.402 1.00 51.80 7 GLY A N 3
ATOM 1322 C CA . GLY A 1 7 ? 13.240 0.291 17.730 1.00 71.47 7 GLY A CA 3
ATOM 1323 C C . GLY A 1 7 ? 13.916 -1.071 17.805 1.00 41.04 7 GLY A C 3
ATOM 1324 O O . GLY A 1 7 ? 13.260 -2.094 17.998 1.00 44.54 7 GLY A O 3
ATOM 1328 N N . ASP A 1 8 ? 15.232 -1.072 17.644 1.00 27.00 8 ASP A N 3
ATOM 1329 C CA . ASP A 1 8 ? 15.997 -2.313 17.687 1.00 14.15 8 ASP A CA 3
ATOM 1330 C C . ASP A 1 8 ? 15.841 -2.997 19.039 1.00 9.37 8 ASP A C 3
ATOM 1331 O O . ASP A 1 8 ? 15.601 -4.203 19.114 1.00 14.61 8 ASP A O 3
ATOM 1340 N N . CYS A 1 9 ? 15.976 -2.220 20.104 1.00 5.93 9 CYS A N 3
ATOM 1341 C CA . CYS A 1 9 ? 15.843 -2.762 21.450 1.00 7.54 9 CYS A CA 3
ATOM 1342 C C . CYS A 1 9 ? 14.431 -3.297 21.668 1.00 14.60 9 CYS A C 3
ATOM 1343 O O . CYS A 1 9 ? 14.237 -4.366 22.245 1.00 25.78 9 CYS A O 3
ATOM 1350 N N . ALA A 1 10 ? 13.456 -2.539 21.183 1.00 16.26 10 ALA A N 3
ATOM 1351 C CA . ALA A 1 10 ? 12.053 -2.919 21.301 1.00 32.04 10 ALA A CA 3
ATOM 1352 C C . ALA A 1 10 ? 11.193 -1.966 20.473 1.00 45.47 10 ALA A C 3
ATOM 1353 O O . ALA A 1 10 ? 11.649 -0.890 20.087 1.00 119.04 10 ALA A O 3
ATOM 1360 N N . ALA A 1 11 ? 9.953 -2.360 20.198 1.00 30.62 11 ALA A N 3
ATOM 1361 C CA . ALA A 1 11 ? 9.066 -1.514 19.409 1.00 35.24 11 ALA A CA 3
ATOM 1362 C C . ALA A 1 11 ? 8.855 -0.171 20.103 1.00 22.78 11 ALA A C 3
ATOM 1363 O O . ALA A 1 11 ? 8.935 0.884 19.472 1.00 53.33 11 ALA A O 3
ATOM 1370 N N . ASP A 1 12 ? 8.596 -0.214 21.406 1.00 18.98 12 ASP A N 3
ATOM 1371 C CA . ASP A 1 12 ? 8.389 1.006 22.177 1.00 31.05 12 ASP A CA 3
ATOM 1372 C C . ASP A 1 12 ? 9.705 1.760 22.347 1.00 22.98 12 ASP A C 3
ATOM 1373 O O . ASP A 1 12 ? 9.742 2.991 22.299 1.00 37.14 12 ASP A O 3
ATOM 1382 N N . GLU A 1 13 ? 10.780 1.008 22.555 1.00 17.60 13 GLU A N 3
ATOM 1383 C CA . GLU A 1 13 ? 12.103 1.597 22.742 1.00 12.01 13 GLU A CA 3
ATOM 1384 C C . GLU A 1 13 ? 12.686 2.038 21.403 1.00 10.07 13 GLU A C 3
ATOM 1385 O O . GLU A 1 13 ? 12.300 1.521 20.354 1.00 12.81 13 GLU A O 3
ATOM 1397 N N . CYS A 1 14 ? 13.619 2.993 21.441 1.00 9.12 14 CYS A N 3
ATOM 1398 C CA . CYS A 1 14 ? 14.253 3.493 20.214 1.00 10.69 14 CYS A CA 3
ATOM 1399 C C . CYS A 1 14 ? 15.695 3.003 20.129 1.00 9.56 14 CYS A C 3
ATOM 1400 O O . CYS A 1 14 ? 16.223 2.441 21.087 1.00 13.62 14 CYS A O 3
ATOM 1407 N N . CYS A 1 15 ? 16.329 3.231 18.984 1.00 9.60 15 CYS A N 3
ATOM 1408 C CA . CYS A 1 15 ? 17.714 2.820 18.789 1.00 9.28 15 CYS A CA 3
ATOM 1409 C C . CYS A 1 15 ? 18.346 3.680 17.706 1.00 9.92 15 CYS A C 3
ATOM 1410 O O . CYS A 1 15 ? 17.800 3.812 16.611 1.00 13.31 15 CYS A O 3
ATOM 1417 N N . VAL A 1 16 ? 19.494 4.273 18.014 1.00 9.56 16 VAL A N 3
ATOM 1418 C CA . VAL A 1 16 ? 20.179 5.127 17.049 1.00 11.99 16 VAL A CA 3
ATOM 1419 C C . VAL A 1 16 ? 21.681 5.100 17.290 1.00 7.73 16 VAL A C 3
ATOM 1420 O O . VAL A 1 16 ? 22.147 5.296 18.413 1.00 8.83 16 VAL A O 3
ATOM 1433 N N . ASP A 1 17 ? 22.439 4.846 16.225 1.00 14.34 17 ASP A N 3
ATOM 1434 C CA . ASP A 1 17 ? 23.896 4.782 16.321 1.00 11.90 17 ASP A CA 3
ATOM 1435 C C . ASP A 1 17 ? 24.525 6.123 15.963 1.00 13.15 17 ASP A C 3
ATOM 1436 O O . ASP A 1 17 ? 24.364 6.620 14.848 1.00 25.96 17 ASP A O 3
ATOM 1445 N N . THR A 1 18 ? 25.262 6.695 16.913 1.00 11.55 18 THR A N 3
ATOM 1446 C CA . THR A 1 18 ? 25.941 7.972 16.701 1.00 17.10 18 THR A CA 3
ATOM 1447 C C . THR A 1 18 ? 27.430 7.732 16.494 1.00 10.63 18 THR A C 3
ATOM 1448 O O . THR A 1 18 ? 27.937 6.654 16.799 1.00 6.49 18 THR A O 3
ATOM 1459 N N . VAL A 1 19 ? 28.124 8.748 15.985 1.00 16.32 19 VAL A N 3
ATOM 1460 C CA . VAL A 1 19 ? 29.543 8.657 15.745 1.00 13.34 19 VAL A CA 3
ATOM 1461 C C . VAL A 1 19 ? 30.020 9.943 15.098 1.00 25.88 19 VAL A C 3
ATOM 1462 O O . VAL A 1 19 ? 29.578 10.328 14.016 1.00 42.11 19 VAL A O 3
ATOM 1475 N N . PHE A 1 20 ? 30.922 10.591 15.788 1.00 24.58 20 PHE A N 3
ATOM 1476 C CA . PHE A 1 20 ? 31.500 11.848 15.338 1.00 40.34 20 PHE A CA 3
ATOM 1477 C C . PHE A 1 20 ? 32.850 11.620 14.668 1.00 40.37 20 PHE A C 3
ATOM 1478 O O . PHE A 1 20 ? 33.009 11.878 13.474 1.00 66.02 20 PHE A O 3
ATOM 1495 N N . GLU A 1 21 ? 33.830 11.170 15.446 1.00 41.31 21 GLU A N 3
ATOM 1496 C CA . GLU A 1 21 ? 35.166 10.952 14.936 1.00 56.16 21 GLU A CA 3
ATOM 1497 C C . GLU A 1 21 ? 35.490 9.467 14.831 1.00 58.61 21 GLU A C 3
ATOM 1498 O O . GLU A 1 21 ? 34.620 8.612 15.003 1.00 201.19 21 GLU A O 3
ATOM 1510 N N . GLY A 1 22 ? 36.751 9.172 14.530 1.00 86.70 22 GLY A N 3
ATOM 1511 C CA . GLY A 1 22 ? 37.205 7.786 14.383 1.00 104.66 22 GLY A CA 3
ATOM 1512 C C . GLY A 1 22 ? 37.822 7.247 15.672 1.00 71.50 22 GLY A C 3
ATOM 1513 O O . GLY A 1 22 ? 38.037 6.043 15.807 1.00 89.87 22 GLY A O 3
ATOM 1517 N N . ASP A 1 23 ? 38.112 8.139 16.614 1.00 44.68 23 ASP A N 3
ATOM 1518 C CA . ASP A 1 23 ? 38.713 7.726 17.880 1.00 43.33 23 ASP A CA 3
ATOM 1519 C C . ASP A 1 23 ? 37.798 6.758 18.621 1.00 37.55 23 ASP A C 3
ATOM 1520 O O . ASP A 1 23 ? 38.256 5.768 19.192 1.00 61.37 23 ASP A O 3
ATOM 1529 N N . MET A 1 24 ? 36.508 7.054 18.605 1.00 23.24 24 MET A N 3
ATOM 1530 C CA . MET A 1 24 ? 35.528 6.208 19.277 1.00 32.50 24 MET A CA 3
ATOM 1531 C C . MET A 1 24 ? 34.134 6.476 18.736 1.00 25.13 24 MET A C 3
ATOM 1532 O O . MET A 1 24 ? 33.890 7.501 18.100 1.00 54.40 24 MET A O 3
ATOM 1546 N N . VAL A 1 25 ? 33.226 5.535 18.978 1.00 22.44 25 VAL A N 3
ATOM 1547 C CA . VAL A 1 25 ? 31.861 5.645 18.506 1.00 15.37 25 VAL A CA 3
ATOM 1548 C C . VAL A 1 25 ? 30.880 5.628 19.669 1.00 17.47 25 VAL A C 3
ATOM 1549 O O . VAL A 1 25 ? 31.214 5.201 20.776 1.00 29.52 25 VAL A O 3
ATOM 1562 N N . THR A 1 26 ? 29.670 6.116 19.411 1.00 13.60 26 THR A N 3
ATOM 1563 C CA . THR A 1 26 ? 28.628 6.187 20.433 1.00 21.19 26 THR A CA 3
ATOM 1564 C C . THR A 1 26 ? 27.320 5.580 19.932 1.00 16.55 26 THR A C 3
ATOM 1565 O O . THR A 1 26 ? 26.921 5.793 18.786 1.00 11.43 26 THR A O 3
ATOM 1576 N N . ARG A 1 27 ? 26.655 4.824 20.807 1.00 22.38 27 ARG A N 3
ATOM 1577 C CA . ARG A 1 27 ? 25.381 4.181 20.472 1.00 20.21 27 ARG A CA 3
ATOM 1578 C C . ARG A 1 27 ? 24.338 4.517 21.532 1.00 16.96 27 ARG A C 3
ATOM 1579 O O . ARG A 1 27 ? 24.682 4.814 22.676 1.00 20.06 27 ARG A O 3
ATOM 1600 N N . SER A 1 28 ? 23.058 4.478 21.154 1.00 14.60 28 SER A N 3
ATOM 1601 C CA . SER A 1 28 ? 21.980 4.792 22.095 1.00 14.92 28 SER A CA 3
ATOM 1602 C C . SER A 1 28 ? 20.781 3.878 21.870 1.00 12.12 28 SER A C 3
ATOM 1603 O O . SER A 1 28 ? 20.511 3.449 20.747 1.00 13.41 28 SER A O 3
ATOM 1611 N N . CYS A 1 29 ? 20.067 3.586 22.952 1.00 10.48 29 CYS A N 3
ATOM 1612 C CA . CYS A 1 29 ? 18.896 2.723 22.885 1.00 9.97 29 CYS A CA 3
ATOM 1613 C C . CYS A 1 29 ? 18.178 2.738 24.235 1.00 11.60 29 CYS A C 3
ATOM 1614 O O . CYS A 1 29 ? 18.617 2.089 25.184 1.00 15.64 29 CYS A O 3
ATOM 1621 N N . GLU A 1 30 ? 17.090 3.496 24.322 1.00 13.52 30 GLU A N 3
ATOM 1622 C CA . GLU A 1 30 ? 16.349 3.596 25.566 1.00 17.41 30 GLU A CA 3
ATOM 1623 C C . GLU A 1 30 ? 15.821 2.244 26.005 1.00 10.81 30 GLU A C 3
ATOM 1624 O O . GLU A 1 30 ? 15.749 1.299 25.220 1.00 23.22 30 GLU A O 3
ATOM 1636 N N . LYS A 1 31 ? 15.440 2.180 27.274 1.00 11.96 31 LYS A N 3
ATOM 1637 C CA . LYS A 1 31 ? 14.897 0.956 27.862 1.00 11.40 31 LYS A CA 3
ATOM 1638 C C . LYS A 1 31 ? 13.682 1.283 28.721 1.00 10.99 31 LYS A C 3
ATOM 1639 O O . LYS A 1 31 ? 13.647 2.316 29.389 1.00 12.86 31 LYS A O 3
ATOM 1658 N N . THR A 1 32 ? 12.686 0.399 28.700 1.00 15.51 32 THR A N 3
ATOM 1659 C CA . THR A 1 32 ? 11.464 0.601 29.482 1.00 22.44 32 THR A CA 3
ATOM 1660 C C . THR A 1 32 ? 11.364 -0.428 30.605 1.00 26.60 32 THR A C 3
ATOM 1661 O O . THR A 1 32 ? 11.373 -1.634 30.360 1.00 57.43 32 THR A O 3
ATOM 1672 N N . THR A 1 33 ? 11.260 0.064 31.836 1.00 22.47 33 THR A N 3
ATOM 1673 C CA . THR A 1 33 ? 11.147 -0.809 33.001 1.00 41.60 33 THR A CA 3
ATOM 1674 C C . THR A 1 33 ? 10.439 -0.098 34.119 1.00 38.03 33 THR A C 3
ATOM 1675 O O . THR A 1 33 ? 11.059 0.466 35.019 1.00 52.73 33 THR A O 3
ATOM 1686 N N . GLY A 1 34 ? 9.123 -0.147 34.052 1.00 40.93 34 GLY A N 3
ATOM 1687 C CA . GLY A 1 34 ? 8.307 0.477 35.062 1.00 45.59 34 GLY A CA 3
ATOM 1688 C C . GLY A 1 34 ? 8.226 1.979 34.827 1.00 40.97 34 GLY A C 3
ATOM 1689 O O . GLY A 1 34 ? 7.497 2.692 35.515 1.00 82.17 34 GLY A O 3
ATOM 1693 N N . ASN A 1 35 ? 8.984 2.446 33.837 1.00 32.51 35 ASN A N 3
ATOM 1694 C CA . ASN A 1 35 ? 9.008 3.862 33.488 1.00 33.20 35 ASN A CA 3
ATOM 1695 C C . ASN A 1 35 ? 9.414 4.031 32.026 1.00 23.17 35 ASN A C 3
ATOM 1696 O O . ASN A 1 35 ? 10.167 3.221 31.487 1.00 27.01 35 ASN A O 3
ATOM 1707 N N . PHE A 1 36 ? 8.908 5.083 31.387 1.00 35.72 36 PHE A N 3
ATOM 1708 C CA . PHE A 1 36 ? 9.211 5.351 29.989 1.00 33.41 36 PHE A CA 3
ATOM 1709 C C . PHE A 1 36 ? 10.238 6.471 29.859 1.00 28.51 36 PHE A C 3
ATOM 1710 O O . PHE A 1 36 ? 10.222 7.435 30.625 1.00 45.23 36 PHE A O 3
ATOM 1727 N N . THR A 1 37 ? 11.127 6.339 28.879 1.00 20.06 37 THR A N 3
ATOM 1728 C CA . THR A 1 37 ? 12.156 7.342 28.643 1.00 27.18 37 THR A CA 3
ATOM 1729 C C . THR A 1 37 ? 12.617 7.288 27.192 1.00 41.87 37 THR A C 3
ATOM 1730 O O . THR A 1 37 ? 13.030 6.241 26.697 1.00 169.86 37 THR A O 3
ATOM 1741 N N . GLU A 1 38 ? 12.533 8.425 26.517 1.00 26.53 38 GLU A N 3
ATOM 1742 C CA . GLU A 1 38 ? 12.933 8.513 25.115 1.00 30.29 38 GLU A CA 3
ATOM 1743 C C . GLU A 1 38 ? 14.445 8.678 24.992 1.00 25.39 38 GLU A C 3
ATOM 1744 O O . GLU A 1 38 ? 15.114 9.099 25.937 1.00 51.60 38 GLU A O 3
ATOM 1756 N N . CYS A 1 39 ? 14.977 8.349 23.814 1.00 15.84 39 CYS A N 3
ATOM 1757 C CA . CYS A 1 39 ? 16.414 8.470 23.565 1.00 14.30 39 CYS A CA 3
ATOM 1758 C C . CYS A 1 39 ? 16.922 9.805 24.134 1.00 22.31 39 CYS A C 3
ATOM 1759 O O . CYS A 1 39 ? 16.130 10.718 24.366 1.00 32.92 39 CYS A O 3
ATOM 1766 N N . PRO A 1 40 ? 18.204 9.940 24.370 1.00 27.27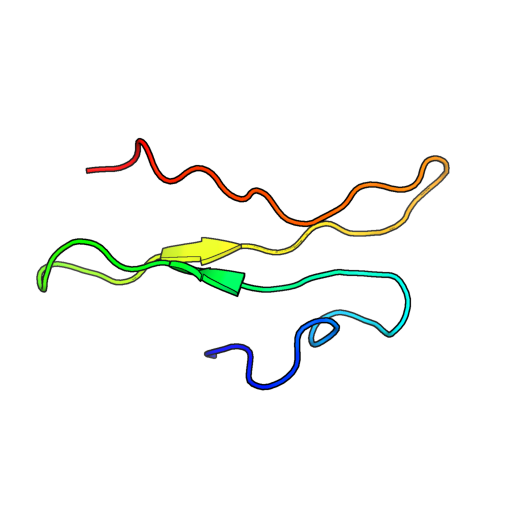 40 PRO A N 3
ATOM 1767 C CA . PRO A 1 40 ? 18.777 11.196 24.929 1.00 47.66 40 PRO A CA 3
ATOM 1768 C C . PRO A 1 40 ? 18.846 12.307 23.881 1.00 71.54 40 PRO A C 3
ATOM 1769 O O . PRO A 1 40 ? 19.294 12.087 22.756 1.00 87.70 40 PRO A O 3
ATOM 1780 N N . GLY A 1 41 ? 18.396 13.493 24.264 1.00 105.24 41 GLY A N 3
ATOM 1781 C CA . GLY A 1 41 ? 18.404 14.637 23.359 1.00 147.55 41 GLY A CA 3
ATOM 1782 C C . GLY A 1 41 ? 19.825 15.015 22.961 1.00 161.74 41 GLY A C 3
ATOM 1783 O O . GLY A 1 41 ? 20.089 15.352 21.808 1.00 244.37 41 GLY A O 3
ATOM 1787 N N . LEU A 1 42 ? 20.735 14.960 23.930 1.00 162.48 42 LEU A N 3
ATOM 1788 C CA . LEU A 1 42 ? 22.140 15.303 23.691 1.00 191.48 42 LEU A CA 3
ATOM 1789 C C . LEU A 1 42 ? 23.027 14.071 23.851 1.00 166.66 42 LEU A C 3
ATOM 1790 O O . LEU A 1 42 ? 22.758 13.204 24.681 1.00 251.38 42 LEU A O 3
ATOM 1806 N N . THR A 1 43 ? 24.083 14.005 23.048 1.00 178.52 43 THR A N 3
ATOM 1807 C CA . THR A 1 43 ? 25.008 12.878 23.105 1.00 240.84 43 THR A CA 3
ATOM 1808 C C . THR A 1 43 ? 25.923 13.023 24.327 1.00 372.31 43 THR A C 3
ATOM 1809 O O . THR A 1 43 ? 25.869 14.043 25.014 1.00 500.13 43 THR A O 3
ATOM 1820 N N . PRO A 1 44 ? 26.750 12.043 24.630 1.00 488.39 44 PRO A N 3
ATOM 1821 C CA . PRO A 1 44 ? 27.661 12.114 25.814 1.00 760.13 44 PRO A CA 3
ATOM 1822 C C . PRO A 1 44 ? 28.653 13.270 25.692 1.00 735.36 44 PRO A C 3
ATOM 1823 O O . PRO A 1 44 ? 29.205 13.735 26.689 1.00 999.99 44 PRO A O 3
ATOM 1834 N N . ILE A 1 45 ? 28.875 13.719 24.462 1.00 518.33 45 ILE A N 3
ATOM 1835 C CA . ILE A 1 45 ? 29.803 14.813 24.216 1.00 582.79 45 ILE A CA 3
ATOM 1836 C C . ILE A 1 45 ? 29.353 16.069 24.954 1.00 795.93 45 ILE A C 3
ATOM 1837 O O . ILE A 1 45 ? 30.157 16.750 25.591 1.00 898.75 45 ILE A O 3
ATOM 1853 N N . ALA A 1 46 ? 28.065 16.367 24.862 1.00 999.99 46 ALA A N 3
ATOM 1854 C CA . ALA A 1 46 ? 27.511 17.542 25.522 1.00 999.99 46 ALA A CA 3
ATOM 1855 C C . ALA A 1 46 ? 27.752 17.476 27.027 1.00 999.99 46 ALA A C 3
ATOM 1856 O O . ALA A 1 46 ? 27.025 18.133 27.753 1.00 999.99 46 ALA A O 3
ATOM 1864 N N . GLY A 1 1 ? 26.757 -0.733 13.713 1.00 999.99 1 GLY A N 4
ATOM 1865 C CA . GLY A 1 1 ? 26.717 0.553 12.959 1.00 999.99 1 GLY A CA 4
ATOM 1866 C C . GLY A 1 1 ? 25.397 1.265 13.234 1.00 999.99 1 GLY A C 4
ATOM 1867 O O . GLY A 1 1 ? 25.254 1.958 14.239 1.00 999.99 1 GLY A O 4
ATOM 1873 N N . LEU A 1 2 ? 24.436 1.087 12.330 1.00 999.99 2 LEU A N 4
ATOM 1874 C CA . LEU A 1 2 ? 23.120 1.715 12.473 1.00 895.59 2 LEU A CA 4
ATOM 1875 C C . LEU A 1 2 ? 22.134 0.741 13.108 1.00 532.27 2 LEU A C 4
ATOM 1876 O O . LEU A 1 2 ? 22.277 -0.475 12.979 1.00 625.21 2 LEU A O 4
ATOM 1892 N N . CYS A 1 3 ? 21.132 1.282 13.795 1.00 271.28 3 CYS A N 4
ATOM 1893 C CA . CYS A 1 3 ? 20.128 0.446 14.444 1.00 104.50 3 CYS A CA 4
ATOM 1894 C C . CYS A 1 3 ? 19.344 -0.344 13.401 1.00 90.98 3 CYS A C 4
ATOM 1895 O O . CYS A 1 3 ? 19.132 0.125 12.283 1.00 207.28 3 CYS A O 4
ATOM 1902 N N . SER A 1 4 ? 18.918 -1.546 13.773 1.00 85.31 4 SER A N 4
ATOM 1903 C CA . SER A 1 4 ? 18.160 -2.395 12.860 1.00 92.94 4 SER A CA 4
ATOM 1904 C C . SER A 1 4 ? 16.876 -1.701 12.443 1.00 67.37 4 SER A C 4
ATOM 1905 O O . SER A 1 4 ? 16.482 -1.737 11.276 1.00 102.28 4 SER A O 4
ATOM 1913 N N . GLU A 1 5 ? 16.216 -1.091 13.418 1.00 41.67 5 GLU A N 4
ATOM 1914 C CA . GLU A 1 5 ? 14.954 -0.406 13.179 1.00 41.21 5 GLU A CA 4
ATOM 1915 C C . GLU A 1 5 ? 14.814 0.799 14.103 1.00 41.92 5 GLU A C 4
ATOM 1916 O O . GLU A 1 5 ? 15.763 1.179 14.789 1.00 74.72 5 GLU A O 4
ATOM 1928 N N . ASN A 1 6 ? 13.629 1.397 14.117 1.00 50.73 6 ASN A N 4
ATOM 1929 C CA . ASN A 1 6 ? 13.384 2.558 14.963 1.00 71.04 6 ASN A CA 4
ATOM 1930 C C . ASN A 1 6 ? 13.605 2.198 16.427 1.00 65.17 6 ASN A C 4
ATOM 1931 O O . ASN A 1 6 ? 14.156 2.986 17.195 1.00 94.86 6 ASN A O 4
ATOM 1942 N N . GLY A 1 7 ? 13.176 0.995 16.807 1.00 51.80 7 GLY A N 4
ATOM 1943 C CA . GLY A 1 7 ? 13.332 0.518 18.183 1.00 71.47 7 GLY A CA 4
ATOM 1944 C C . GLY A 1 7 ? 14.015 -0.843 18.205 1.00 41.04 7 GLY A C 4
ATOM 1945 O O . GLY A 1 7 ? 13.376 -1.869 18.429 1.00 44.54 7 GLY A O 4
ATOM 1949 N N . ASP A 1 8 ? 15.321 -0.838 17.970 1.00 27.00 8 ASP A N 4
ATOM 1950 C CA . ASP A 1 8 ? 16.091 -2.077 17.962 1.00 14.15 8 ASP A CA 4
ATOM 1951 C C . ASP A 1 8 ? 16.024 -2.759 19.322 1.00 9.37 8 ASP A C 4
ATOM 1952 O O . ASP A 1 8 ? 15.843 -3.973 19.412 1.00 14.61 8 ASP A O 4
ATOM 1961 N N . CYS A 1 9 ? 16.167 -1.967 20.375 1.00 5.93 9 CYS A N 4
ATOM 1962 C CA . CYS A 1 9 ? 16.118 -2.500 21.731 1.00 7.54 9 CYS A CA 4
ATOM 1963 C C . CYS A 1 9 ? 14.750 -3.111 22.007 1.00 14.60 9 CYS A C 4
ATOM 1964 O O . CYS A 1 9 ? 14.641 -4.180 22.609 1.00 25.78 9 CYS A O 4
ATOM 1971 N N . ALA A 1 10 ? 13.714 -2.420 21.553 1.00 16.26 10 ALA A N 4
ATOM 1972 C CA . ALA A 1 10 ? 12.346 -2.884 21.734 1.00 32.04 10 ALA A CA 4
ATOM 1973 C C . ALA A 1 10 ? 11.390 -2.035 20.901 1.00 45.47 10 ALA A C 4
ATOM 1974 O O . ALA A 1 10 ? 11.746 -0.945 20.454 1.00 119.04 10 ALA A O 4
ATOM 1981 N N . ALA A 1 11 ? 10.181 -2.540 20.691 1.00 30.62 11 ALA A N 4
ATOM 1982 C CA . ALA A 1 11 ? 9.189 -1.815 19.904 1.00 35.24 11 ALA A CA 4
ATOM 1983 C C . ALA A 1 11 ? 8.859 -0.470 20.546 1.00 22.78 11 ALA A C 4
ATOM 1984 O O . ALA A 1 11 ? 8.676 0.531 19.853 1.00 53.33 11 ALA A O 4
ATOM 1991 N N . ASP A 1 12 ? 8.772 -0.457 21.875 1.00 18.98 12 ASP A N 4
ATOM 1992 C CA . ASP A 1 12 ? 8.448 0.766 22.610 1.00 31.05 12 ASP A CA 4
ATOM 1993 C C . ASP A 1 12 ? 9.712 1.524 23.019 1.00 22.98 12 ASP A C 4
ATOM 1994 O O . ASP A 1 12 ? 9.650 2.458 23.819 1.00 37.14 12 ASP A O 4
ATOM 2003 N N . GLU A 1 13 ? 10.860 1.120 22.469 1.00 17.60 13 GLU A N 4
ATOM 2004 C CA . GLU A 1 13 ? 12.140 1.770 22.784 1.00 12.01 13 GLU A CA 4
ATOM 2005 C C . GLU A 1 13 ? 12.772 2.370 21.533 1.00 10.07 13 GLU A C 4
ATOM 2006 O O . GLU A 1 13 ? 12.446 1.986 20.410 1.00 12.81 13 GLU A O 4
ATOM 2018 N N . CYS A 1 14 ? 13.681 3.326 21.743 1.00 9.12 14 CYS A N 4
ATOM 2019 C CA . CYS A 1 14 ? 14.369 4.001 20.639 1.00 10.69 14 CYS A CA 4
ATOM 2020 C C . CYS A 1 14 ? 15.799 3.489 20.503 1.00 9.56 14 CYS A C 4
ATOM 2021 O O . CYS A 1 14 ? 16.389 3.005 21.467 1.00 13.62 14 CYS A O 4
ATOM 2028 N N . CYS A 1 15 ? 16.352 3.607 19.297 1.00 9.60 15 CYS A N 4
ATOM 2029 C CA . CYS A 1 15 ? 17.719 3.164 19.031 1.00 9.28 15 CYS A CA 4
ATOM 2030 C C . CYS A 1 15 ? 18.358 4.083 18.001 1.00 9.92 15 CYS A C 4
ATOM 2031 O O . CYS A 1 15 ? 17.790 4.314 16.933 1.00 13.31 15 CYS A O 4
ATOM 2038 N N . VAL A 1 16 ? 19.536 4.612 18.316 1.00 9.56 16 VAL A N 4
ATOM 2039 C CA . VAL A 1 16 ? 20.220 5.509 17.394 1.00 11.99 16 VAL A CA 4
ATOM 2040 C C . VAL A 1 16 ? 21.726 5.425 17.594 1.00 7.73 16 VAL A C 4
ATOM 2041 O O . VAL A 1 16 ? 22.219 5.502 18.720 1.00 8.83 16 VAL A O 4
ATOM 2054 N N . ASP A 1 17 ? 22.456 5.252 16.494 1.00 14.34 17 ASP A N 4
ATOM 2055 C CA . ASP A 1 17 ? 23.914 5.141 16.552 1.00 11.90 17 ASP A CA 4
ATOM 2056 C C . ASP A 1 17 ? 24.581 6.404 16.023 1.00 13.15 17 ASP A C 4
ATOM 2057 O O . ASP A 1 17 ? 24.360 6.807 14.880 1.00 25.96 17 ASP A O 4
ATOM 2066 N N . THR A 1 18 ? 25.419 7.010 16.860 1.00 11.55 18 THR A N 4
ATOM 2067 C CA . THR A 1 18 ? 26.152 8.218 16.486 1.00 17.10 18 THR A CA 4
ATOM 2068 C C . THR A 1 18 ? 27.629 7.891 16.337 1.00 10.63 18 THR A C 4
ATOM 2069 O O . THR A 1 18 ? 28.097 6.872 16.845 1.00 6.49 18 THR A O 4
ATOM 2080 N N . VAL A 1 19 ? 28.360 8.763 15.657 1.00 16.32 19 VAL A N 4
ATOM 2081 C CA . VAL A 1 19 ? 29.773 8.570 15.456 1.00 13.34 19 VAL A CA 4
ATOM 2082 C C . VAL A 1 19 ? 30.341 9.740 14.685 1.00 25.88 19 VAL A C 4
ATOM 2083 O O . VAL A 1 19 ? 29.983 10.000 13.537 1.00 42.11 19 VAL A O 4
ATOM 2096 N N . PHE A 1 20 ? 31.227 10.437 15.347 1.00 24.58 20 PHE A N 4
ATOM 2097 C CA . PHE A 1 20 ? 31.885 11.601 14.782 1.00 40.34 20 PHE A CA 4
ATOM 2098 C C . PHE A 1 20 ? 33.254 11.232 14.232 1.00 40.37 20 PHE A C 4
ATOM 2099 O O . PHE A 1 20 ? 33.545 11.464 13.058 1.00 66.02 20 PHE A O 4
ATOM 2116 N N . GLU A 1 21 ? 34.105 10.687 15.096 1.00 41.31 21 GLU A N 4
ATOM 2117 C CA . GLU A 1 21 ? 35.450 10.325 14.715 1.00 56.16 21 GLU A CA 4
ATOM 2118 C C . GLU A 1 21 ? 35.673 8.824 14.822 1.00 58.61 21 GLU A C 4
ATOM 2119 O O . GLU A 1 21 ? 34.759 8.063 15.136 1.00 201.19 21 GLU A O 4
ATOM 2131 N N . GLY A 1 22 ? 36.905 8.416 14.553 1.00 86.70 22 GLY A N 4
ATOM 2132 C CA . GLY A 1 22 ? 37.273 6.999 14.609 1.00 104.66 22 GLY A CA 4
ATOM 2133 C C . GLY A 1 22 ? 37.848 6.636 15.974 1.00 71.50 22 GLY A C 4
ATOM 2134 O O . GLY A 1 22 ? 38.014 5.460 16.296 1.00 89.87 22 GLY A O 4
ATOM 2138 N N . ASP A 1 23 ? 38.156 7.655 16.767 1.00 44.68 23 ASP A N 4
ATOM 2139 C CA . ASP A 1 23 ? 38.719 7.439 18.094 1.00 43.33 23 ASP A CA 4
ATOM 2140 C C . ASP A 1 23 ? 37.755 6.663 18.982 1.00 37.55 23 ASP A C 4
ATOM 2141 O O . ASP A 1 23 ? 38.152 5.740 19.693 1.00 61.37 23 ASP A O 4
ATOM 2150 N N . MET A 1 24 ? 36.485 7.051 18.944 1.00 23.24 24 MET A N 4
ATOM 2151 C CA . MET A 1 24 ? 35.464 6.394 19.758 1.00 32.50 24 MET A CA 4
ATOM 2152 C C . MET A 1 24 ? 34.085 6.540 19.124 1.00 25.13 24 MET A C 4
ATOM 2153 O O . MET A 1 24 ? 33.772 7.566 18.521 1.00 54.40 24 MET A O 4
ATOM 2167 N N . VAL A 1 25 ? 33.259 5.502 19.274 1.00 22.44 25 VAL A N 4
ATOM 2168 C CA . VAL A 1 25 ? 31.900 5.509 18.722 1.00 15.37 25 VAL A CA 4
ATOM 2169 C C . VAL A 1 25 ? 30.872 5.669 19.837 1.00 17.47 25 VAL A C 4
ATOM 2170 O O . VAL A 1 25 ? 31.041 5.146 20.939 1.00 29.52 25 VAL A O 4
ATOM 2183 N N . THR A 1 26 ? 29.808 6.410 19.536 1.00 13.60 26 THR A N 4
ATOM 2184 C CA . THR A 1 26 ? 28.739 6.667 20.504 1.00 21.19 26 THR A CA 4
ATOM 2185 C C . THR A 1 26 ? 27.421 6.041 20.047 1.00 16.55 26 THR A C 4
ATOM 2186 O O . THR A 1 26 ? 27.014 6.195 18.896 1.00 11.43 26 THR A O 4
ATOM 2197 N N . ARG A 1 27 ? 26.758 5.337 20.967 1.00 22.38 27 ARG A N 4
ATOM 2198 C CA . ARG A 1 27 ? 25.476 4.687 20.674 1.00 20.21 27 ARG A CA 4
ATOM 2199 C C . ARG A 1 27 ? 24.472 4.994 21.781 1.00 16.96 27 ARG A C 4
ATOM 2200 O O . ARG A 1 27 ? 24.861 5.284 22.912 1.00 20.06 27 ARG A O 4
ATOM 2221 N N . SER A 1 28 ? 23.176 4.931 21.459 1.00 14.60 28 SER A N 4
ATOM 2222 C CA . SER A 1 28 ? 22.140 5.210 22.455 1.00 14.92 28 SER A CA 4
ATOM 2223 C C . SER A 1 28 ? 20.926 4.316 22.235 1.00 12.12 28 SER A C 4
ATOM 2224 O O . SER A 1 28 ? 20.588 3.974 21.100 1.00 13.41 28 SER A O 4
ATOM 2232 N N . CYS A 1 29 ? 20.279 3.943 23.330 1.00 10.48 29 CYS A N 4
ATOM 2233 C CA . CYS A 1 29 ? 19.103 3.086 23.267 1.00 9.97 29 CYS A CA 4
ATOM 2234 C C . CYS A 1 29 ? 18.483 2.955 24.657 1.00 11.60 29 CYS A C 4
ATOM 2235 O O . CYS A 1 29 ? 19.118 2.441 25.580 1.00 15.64 29 CYS A O 4
ATOM 2242 N N . GLU A 1 30 ? 17.251 3.430 24.806 1.00 13.52 30 GLU A N 4
ATOM 2243 C CA . GLU A 1 30 ? 16.570 3.365 26.098 1.00 17.41 30 GLU A CA 4
ATOM 2244 C C . GLU A 1 30 ? 15.884 2.016 26.284 1.00 10.81 30 GLU A C 4
ATOM 2245 O O . GLU A 1 30 ? 15.537 1.343 25.315 1.00 23.22 30 GLU A O 4
ATOM 2257 N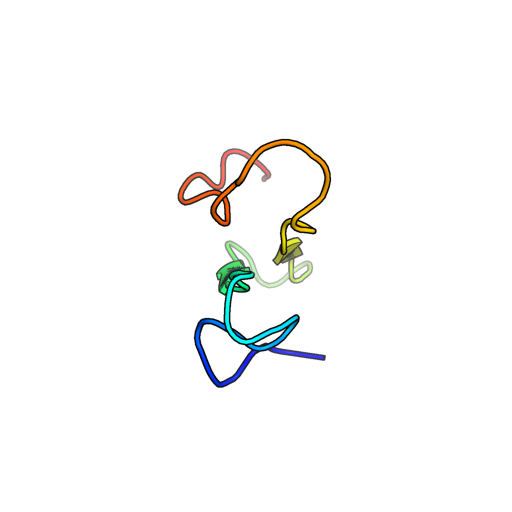 N . LYS A 1 31 ? 15.691 1.630 27.545 1.00 11.96 31 LYS A N 4
ATOM 2258 C CA . LYS A 1 31 ? 15.039 0.359 27.873 1.00 11.40 31 LYS A CA 4
ATOM 2259 C C . LYS A 1 31 ? 13.809 0.615 28.737 1.00 10.99 31 LYS A C 4
ATOM 2260 O O . LYS A 1 31 ? 13.804 1.520 29.570 1.00 12.86 31 LYS A O 4
ATOM 2279 N N . THR A 1 32 ? 12.762 -0.181 28.526 1.00 15.51 32 THR A N 4
ATOM 2280 C CA . THR A 1 32 ? 11.525 -0.020 29.287 1.00 22.44 32 THR A CA 4
ATOM 2281 C C . THR A 1 32 ? 11.568 -0.845 30.569 1.00 26.60 32 THR A C 4
ATOM 2282 O O . THR A 1 32 ? 11.685 -2.070 30.530 1.00 57.43 32 THR A O 4
ATOM 2293 N N . THR A 1 33 ? 11.464 -0.161 31.704 1.00 22.47 33 THR A N 4
ATOM 2294 C CA . THR A 1 33 ? 11.482 -0.827 33.003 1.00 41.60 33 THR A CA 4
ATOM 2295 C C . THR A 1 33 ? 10.729 -0.019 34.021 1.00 38.03 33 THR A C 4
ATOM 2296 O O . THR A 1 33 ? 11.310 0.726 34.810 1.00 52.73 33 THR A O 4
ATOM 2307 N N . GLY A 1 34 ? 9.424 -0.197 34.003 1.00 40.93 34 GLY A N 4
ATOM 2308 C CA . GLY A 1 34 ? 8.567 0.494 34.935 1.00 45.59 34 GLY A CA 4
ATOM 2309 C C . GLY A 1 34 ? 8.339 1.935 34.499 1.00 40.97 34 GLY A C 4
ATOM 2310 O O . GLY A 1 34 ? 7.564 2.668 35.115 1.00 82.17 34 GLY A O 4
ATOM 2314 N N . ASN A 1 35 ? 9.017 2.333 33.425 1.00 32.51 35 ASN A N 4
ATOM 2315 C CA . ASN A 1 35 ? 8.885 3.686 32.898 1.00 33.20 35 ASN A CA 4
ATOM 2316 C C . ASN A 1 35 ? 9.324 3.733 31.437 1.00 23.17 35 ASN A C 4
ATOM 2317 O O . ASN A 1 35 ? 10.200 2.976 31.020 1.00 27.01 35 ASN A O 4
ATOM 2328 N N . PHE A 1 36 ? 8.706 4.622 30.663 1.00 35.72 36 PHE A N 4
ATOM 2329 C CA . PHE A 1 36 ? 9.024 4.766 29.251 1.00 33.41 36 PHE A CA 4
ATOM 2330 C C . PHE A 1 36 ? 9.884 6.006 29.017 1.00 28.51 36 PHE A C 4
ATOM 2331 O O . PHE A 1 36 ? 9.661 7.051 29.628 1.00 45.23 36 PHE A O 4
ATOM 2348 N N . THR A 1 37 ? 10.865 5.883 28.128 1.00 20.06 37 THR A N 4
ATOM 2349 C CA . THR A 1 37 ? 11.751 6.998 27.818 1.00 27.18 37 THR A CA 4
ATOM 2350 C C . THR A 1 37 ? 12.427 6.782 26.467 1.00 41.87 37 THR A C 4
ATOM 2351 O O . THR A 1 37 ? 13.073 5.760 26.238 1.00 169.86 37 THR A O 4
ATOM 2362 N N . GLU A 1 38 ? 12.265 7.754 25.578 1.00 26.53 38 GLU A N 4
ATOM 2363 C CA . GLU A 1 38 ? 12.852 7.677 24.241 1.00 30.29 38 GLU A CA 4
ATOM 2364 C C . GLU A 1 38 ? 14.314 8.112 24.259 1.00 25.39 38 GLU A C 4
ATOM 2365 O O . GLU A 1 38 ? 14.786 8.709 25.227 1.00 51.60 38 GLU A O 4
ATOM 2377 N N . CYS A 1 39 ? 15.023 7.813 23.174 1.00 15.84 39 CYS A N 4
ATOM 2378 C CA . CYS A 1 39 ? 16.433 8.176 23.056 1.00 14.30 39 CYS A CA 4
ATOM 2379 C C . CYS A 1 39 ? 16.588 9.700 23.093 1.00 22.31 39 CYS A C 4
ATOM 2380 O O . CYS A 1 39 ? 15.683 10.422 22.678 1.00 32.92 39 CYS A O 4
ATOM 2387 N N . PRO A 1 40 ? 17.700 10.211 23.577 1.00 27.27 40 PRO A N 4
ATOM 2388 C CA . PRO A 1 40 ? 17.928 11.682 23.651 1.00 47.66 40 PRO A CA 4
ATOM 2389 C C . PRO A 1 40 ? 18.265 12.277 22.286 1.00 71.54 40 PRO A C 4
ATOM 2390 O O . PRO A 1 40 ? 18.992 11.677 21.495 1.00 87.70 40 PRO A O 4
ATOM 2401 N N . GLY A 1 41 ? 17.733 13.462 22.024 1.00 105.24 41 GLY A N 4
ATOM 2402 C CA . GLY A 1 41 ? 17.982 14.141 20.758 1.00 147.55 41 GLY A CA 4
ATOM 2403 C C . GLY A 1 41 ? 19.462 14.462 20.596 1.00 161.74 41 GLY A C 4
ATOM 2404 O O . GLY A 1 41 ? 20.024 14.326 19.509 1.00 244.37 41 GLY A O 4
ATOM 2408 N N . LEU A 1 42 ? 20.087 14.890 21.690 1.00 162.48 42 LEU A N 4
ATOM 2409 C CA . LEU A 1 42 ? 21.511 15.237 21.684 1.00 191.48 42 LEU A CA 4
ATOM 2410 C C . LEU A 1 42 ? 22.294 14.266 22.563 1.00 166.66 42 LEU A C 4
ATOM 2411 O O . LEU A 1 42 ? 21.808 13.828 23.606 1.00 251.38 42 LEU A O 4
ATOM 2427 N N . THR A 1 43 ? 23.507 13.933 22.136 1.00 178.52 43 THR A N 4
ATOM 2428 C CA . THR A 1 43 ? 24.346 13.012 22.890 1.00 240.84 43 THR A CA 4
ATOM 2429 C C . THR A 1 43 ? 24.836 13.674 24.184 1.00 372.31 43 THR A C 4
ATOM 2430 O O . THR A 1 43 ? 25.020 14.890 24.223 1.00 500.13 43 THR A O 4
ATOM 2441 N N . PRO A 1 44 ? 25.057 12.914 25.237 1.00 488.39 44 PRO A N 4
ATOM 2442 C CA . PRO A 1 44 ? 25.542 13.473 26.536 1.00 760.13 44 PRO A CA 4
ATOM 2443 C C . PRO A 1 44 ? 27.018 13.866 26.473 1.00 735.36 44 PRO A C 4
ATOM 2444 O O . PRO A 1 44 ? 27.578 14.370 27.447 1.00 999.99 44 PRO A O 4
ATOM 2455 N N . ILE A 1 45 ? 27.641 13.625 25.324 1.00 518.33 45 ILE A N 4
ATOM 2456 C CA . ILE A 1 45 ? 29.051 13.951 25.148 1.00 582.79 45 ILE A CA 4
ATOM 2457 C C . ILE A 1 45 ? 29.316 15.411 25.502 1.00 795.93 45 ILE A C 4
ATOM 2458 O O . ILE A 1 45 ? 28.612 16.309 25.041 1.00 898.75 45 ILE A O 4
ATOM 2474 N N . ALA A 1 46 ? 30.338 15.639 26.321 1.00 999.99 46 ALA A N 4
ATOM 2475 C CA . ALA A 1 46 ? 30.690 16.993 26.732 1.00 999.99 46 ALA A CA 4
ATOM 2476 C C . ALA A 1 46 ? 30.974 17.865 25.512 1.00 999.99 46 ALA A C 4
ATOM 2477 O O . ALA A 1 46 ? 30.676 19.047 25.571 1.00 999.99 46 ALA A O 4
ATOM 2485 N N . GLY A 1 1 ? 25.247 -2.355 20.648 1.00 999.99 1 GLY A N 5
ATOM 2486 C CA . GLY A 1 1 ? 24.976 -2.957 19.311 1.00 999.99 1 GLY A CA 5
ATOM 2487 C C . GLY A 1 1 ? 24.380 -1.901 18.387 1.00 999.99 1 GLY A C 5
ATOM 2488 O O . GLY A 1 1 ? 23.826 -0.901 18.844 1.00 999.99 1 GLY A O 5
ATOM 2494 N N . LEU A 1 2 ? 24.496 -2.131 17.084 1.00 999.99 2 LEU A N 5
ATOM 2495 C CA . LEU A 1 2 ? 23.964 -1.194 16.100 1.00 895.59 2 LEU A CA 5
ATOM 2496 C C . LEU A 1 2 ? 22.440 -1.230 16.107 1.00 532.27 2 LEU A C 5
ATOM 2497 O O . LEU A 1 2 ? 21.835 -2.267 16.384 1.00 625.21 2 LEU A O 5
ATOM 2513 N N . CYS A 1 3 ? 21.821 -0.093 15.797 1.00 271.28 3 CYS A N 5
ATOM 2514 C CA . CYS A 1 3 ? 20.363 -0.013 15.773 1.00 104.50 3 CYS A CA 5
ATOM 2515 C C . CYS A 1 3 ? 19.822 -0.555 14.454 1.00 90.98 3 CYS A C 5
ATOM 2516 O O . CYS A 1 3 ? 19.977 0.070 13.404 1.00 207.28 3 CYS A O 5
ATOM 2523 N N . SER A 1 4 ? 19.180 -1.717 14.515 1.00 85.31 4 SER A N 5
ATOM 2524 C CA . SER A 1 4 ? 18.614 -2.330 13.319 1.00 92.94 4 SER A CA 5
ATOM 2525 C C . SER A 1 4 ? 17.552 -1.422 12.727 1.00 67.37 4 SER A C 5
ATOM 2526 O O . SER A 1 4 ? 17.462 -1.248 11.512 1.00 102.28 4 SER A O 5
ATOM 2534 N N . GLU A 1 5 ? 16.733 -0.866 13.613 1.00 41.67 5 GLU A N 5
ATOM 2535 C CA . GLU A 1 5 ? 15.642 0.013 13.211 1.00 41.21 5 GLU A CA 5
ATOM 2536 C C . GLU A 1 5 ? 15.475 1.144 14.218 1.00 41.92 5 GLU A C 5
ATOM 2537 O O . GLU A 1 5 ? 16.338 1.361 15.069 1.00 74.72 5 GLU A O 5
ATOM 2549 N N . ASN A 1 6 ? 14.363 1.864 14.120 1.00 50.73 6 ASN A N 5
ATOM 2550 C CA . ASN A 1 6 ? 14.105 2.972 15.033 1.00 71.04 6 ASN A CA 5
ATOM 2551 C C . ASN A 1 6 ? 14.059 2.469 16.473 1.00 65.17 6 ASN A C 5
ATOM 2552 O O . ASN A 1 6 ? 14.563 3.125 17.385 1.00 94.86 6 ASN A O 5
ATOM 2563 N N . GLY A 1 7 ? 13.456 1.297 16.669 1.00 51.80 7 GLY A N 5
ATOM 2564 C CA . GLY A 1 7 ? 13.347 0.696 18.001 1.00 71.47 7 GLY A CA 5
ATOM 2565 C C . GLY A 1 7 ? 13.985 -0.686 18.019 1.00 41.04 7 GLY A C 5
ATOM 2566 O O . GLY A 1 7 ? 13.307 -1.694 18.214 1.00 44.54 7 GLY A O 5
ATOM 2570 N N . ASP A 1 8 ? 15.294 -0.723 17.813 1.00 27.00 8 ASP A N 5
ATOM 2571 C CA . ASP A 1 8 ? 16.023 -1.987 17.804 1.00 14.15 8 ASP A CA 5
ATOM 2572 C C . ASP A 1 8 ? 15.896 -2.690 19.149 1.00 9.37 8 ASP A C 5
ATOM 2573 O O . ASP A 1 8 ? 15.642 -3.892 19.210 1.00 14.61 8 ASP A O 5
ATOM 2582 N N . CYS A 1 9 ? 16.067 -1.930 20.222 1.00 5.93 9 CYS A N 5
ATOM 2583 C CA . CYS A 1 9 ? 15.962 -2.489 21.564 1.00 7.54 9 CYS A CA 5
ATOM 2584 C C . CYS A 1 9 ? 14.556 -3.022 21.802 1.00 14.60 9 CYS A C 5
ATOM 2585 O O . CYS A 1 9 ? 14.369 -4.094 22.377 1.00 25.78 9 CYS A O 5
ATOM 2592 N N . ALA A 1 10 ? 13.573 -2.259 21.342 1.00 16.26 10 ALA A N 5
ATOM 2593 C CA . ALA A 1 10 ? 12.174 -2.639 21.485 1.00 32.04 10 ALA A CA 5
ATOM 2594 C C . ALA A 1 10 ? 11.292 -1.689 20.677 1.00 45.47 10 ALA A C 5
ATOM 2595 O O . ALA A 1 10 ? 11.745 -0.631 20.244 1.00 119.04 10 ALA A O 5
ATOM 2602 N N . ALA A 1 11 ? 10.039 -2.073 20.472 1.00 30.62 11 ALA A N 5
ATOM 2603 C CA . ALA A 1 11 ? 9.117 -1.239 19.710 1.00 35.24 11 ALA A CA 5
ATOM 2604 C C . ALA A 1 11 ? 8.928 0.118 20.385 1.00 22.78 11 ALA A C 5
ATOM 2605 O O . ALA A 1 11 ? 8.882 1.150 19.716 1.00 53.33 11 ALA A O 5
ATOM 2612 N N . ASP A 1 12 ? 8.814 0.108 21.711 1.00 18.98 12 ASP A N 5
ATOM 2613 C CA . ASP A 1 12 ? 8.625 1.346 22.465 1.00 31.05 12 ASP A CA 5
ATOM 2614 C C . ASP A 1 12 ? 9.958 2.038 22.737 1.00 22.98 12 ASP A C 5
ATOM 2615 O O . ASP A 1 12 ? 10.027 3.266 22.805 1.00 37.14 12 ASP A O 5
ATOM 2624 N N . GLU A 1 13 ? 11.013 1.248 22.902 1.00 17.60 13 GLU A N 5
ATOM 2625 C CA . GLU A 1 13 ? 12.337 1.800 23.178 1.00 12.01 13 GLU A CA 5
ATOM 2626 C C . GLU A 1 13 ? 12.946 2.427 21.925 1.00 10.07 13 GLU A C 5
ATOM 2627 O O . GLU A 1 13 ? 12.618 2.044 20.802 1.00 12.81 13 GLU A O 5
ATOM 2639 N N . CYS A 1 14 ? 13.842 3.395 22.133 1.00 9.12 14 CYS A N 5
ATOM 2640 C CA . CYS A 1 14 ? 14.511 4.083 21.025 1.00 10.69 14 CYS A CA 5
ATOM 2641 C C . CYS A 1 14 ? 15.916 3.529 20.831 1.00 9.56 14 CYS A C 5
ATOM 2642 O O . CYS A 1 14 ? 16.506 2.977 21.759 1.00 13.62 14 CYS A O 5
ATOM 2649 N N . CYS A 1 15 ? 16.454 3.682 19.623 1.00 9.60 15 CYS A N 5
ATOM 2650 C CA . CYS A 1 15 ? 17.797 3.198 19.320 1.00 9.28 15 CYS A CA 5
ATOM 2651 C C . CYS A 1 15 ? 18.409 4.062 18.227 1.00 9.92 15 CYS A C 5
ATOM 2652 O O . CYS A 1 15 ? 17.783 4.298 17.193 1.00 13.31 15 CYS A O 5
ATOM 2659 N N . VAL A 1 16 ? 19.628 4.542 18.454 1.00 9.56 16 VAL A N 5
ATOM 2660 C CA . VAL A 1 16 ? 20.292 5.387 17.468 1.00 11.99 16 VAL A CA 5
ATOM 2661 C C . VAL A 1 16 ? 21.806 5.233 17.561 1.00 7.73 16 VAL A C 5
ATOM 2662 O O . VAL A 1 16 ? 22.382 5.291 18.648 1.00 8.83 16 VAL A O 5
ATOM 2675 N N . ASP A 1 17 ? 22.444 5.028 16.411 1.00 14.34 17 ASP A N 5
ATOM 2676 C CA . ASP A 1 17 ? 23.894 4.859 16.362 1.00 11.90 17 ASP A CA 5
ATOM 2677 C C . ASP A 1 17 ? 24.579 6.183 16.045 1.00 13.15 17 ASP A C 5
ATOM 2678 O O . ASP A 1 17 ? 24.347 6.779 14.992 1.00 25.96 17 ASP A O 5
ATOM 2687 N N . THR A 1 18 ? 25.434 6.632 16.960 1.00 11.55 18 THR A N 5
ATOM 2688 C CA . THR A 1 18 ? 26.171 7.885 16.782 1.00 17.10 18 THR A CA 5
ATOM 2689 C C . THR A 1 18 ? 27.634 7.592 16.477 1.00 10.63 18 THR A C 5
ATOM 2690 O O . THR A 1 18 ? 28.121 6.495 16.740 1.00 6.49 18 THR A O 5
ATOM 2701 N N . VAL A 1 19 ? 28.323 8.591 15.935 1.00 16.32 19 VAL A N 5
ATOM 2702 C CA . VAL A 1 19 ? 29.721 8.468 15.600 1.00 13.34 19 VAL A CA 5
ATOM 2703 C C . VAL A 1 19 ? 30.184 9.751 14.936 1.00 25.88 19 VAL A C 5
ATOM 2704 O O . VAL A 1 19 ? 29.671 10.170 13.898 1.00 42.11 19 VAL A O 5
ATOM 2717 N N . PHE A 1 20 ? 31.139 10.364 15.581 1.00 24.58 20 PHE A N 5
ATOM 2718 C CA . PHE A 1 20 ? 31.709 11.624 15.136 1.00 40.34 20 PHE A CA 5
ATOM 2719 C C . PHE A 1 20 ? 32.950 11.402 14.275 1.00 40.37 20 PHE A C 5
ATOM 2720 O O . PHE A 1 20 ? 32.862 11.232 13.060 1.00 66.02 20 PHE A O 5
ATOM 2737 N N . GLU A 1 21 ? 34.099 11.442 14.924 1.00 41.31 21 GLU A N 5
ATOM 2738 C CA . GLU A 1 21 ? 35.377 11.285 14.246 1.00 56.16 21 GLU A CA 5
ATOM 2739 C C . GLU A 1 21 ? 35.686 9.808 13.979 1.00 58.61 21 GLU A C 5
ATOM 2740 O O . GLU A 1 21 ? 36.523 9.489 13.136 1.00 201.19 21 GLU A O 5
ATOM 2752 N N . GLY A 1 22 ? 35.011 8.916 14.696 1.00 86.70 22 GLY A N 5
ATOM 2753 C CA . GLY A 1 22 ? 35.230 7.480 14.519 1.00 104.66 22 GLY A CA 5
ATOM 2754 C C . GLY A 1 22 ? 36.271 6.956 15.501 1.00 71.50 22 GLY A C 5
ATOM 2755 O O . GLY A 1 22 ? 36.469 5.747 15.619 1.00 89.87 22 GLY A O 5
ATOM 2759 N N . ASP A 1 23 ? 36.926 7.867 16.215 1.00 44.68 23 ASP A N 5
ATOM 2760 C CA . ASP A 1 23 ? 37.931 7.466 17.192 1.00 43.33 23 ASP A CA 5
ATOM 2761 C C . ASP A 1 23 ? 37.287 6.571 18.241 1.00 37.55 23 ASP A C 5
ATOM 2762 O O . ASP A 1 23 ? 37.850 5.553 18.643 1.00 61.37 23 ASP A O 5
ATOM 2771 N N . MET A 1 24 ? 36.089 6.960 18.661 1.00 23.24 24 MET A N 5
ATOM 2772 C CA . MET A 1 24 ? 35.328 6.201 19.650 1.00 32.50 24 MET A CA 5
ATOM 2773 C C . MET A 1 24 ? 33.849 6.247 19.290 1.00 25.13 24 MET A C 5
ATOM 2774 O O . MET A 1 24 ? 33.189 7.268 19.483 1.00 54.40 24 MET A O 5
ATOM 2788 N N . VAL A 1 25 ? 33.333 5.146 18.755 1.00 22.44 25 VAL A N 5
ATOM 2789 C CA . VAL A 1 25 ? 31.930 5.099 18.362 1.00 15.37 25 VAL A CA 5
ATOM 2790 C C . VAL A 1 25 ? 31.021 5.169 19.580 1.00 17.47 25 VAL A C 5
ATOM 2791 O O . VAL A 1 25 ? 31.360 4.680 20.658 1.00 29.52 25 VAL A O 5
ATOM 2804 N N . THR A 1 26 ? 29.865 5.797 19.392 1.00 13.60 26 THR A N 5
ATOM 2805 C CA . THR A 1 26 ? 28.884 5.964 20.464 1.00 21.19 26 THR A CA 5
ATOM 2806 C C . THR A 1 26 ? 27.520 5.421 20.045 1.00 16.55 26 THR A C 5
ATOM 2807 O O . THR A 1 26 ? 27.048 5.682 18.939 1.00 11.43 26 THR A O 5
ATOM 2818 N N . ARG A 1 27 ? 26.890 4.665 20.945 1.00 22.38 27 ARG A N 5
ATOM 2819 C CA . ARG A 1 27 ? 25.571 4.080 20.683 1.00 20.21 27 ARG A CA 5
ATOM 2820 C C . ARG A 1 27 ? 24.627 4.388 21.841 1.00 16.96 27 ARG A C 5
ATOM 2821 O O . ARG A 1 27 ? 25.054 4.455 22.994 1.00 20.06 27 ARG A O 5
ATOM 2842 N N . SER A 1 28 ? 23.340 4.576 21.536 1.00 14.60 28 SER A N 5
ATOM 2843 C CA . SER A 1 28 ? 22.349 4.878 22.573 1.00 14.92 28 SER A CA 5
ATOM 2844 C C . SER A 1 28 ? 21.100 4.027 22.386 1.00 12.12 28 SER A C 5
ATOM 2845 O O . SER A 1 28 ? 20.700 3.732 21.261 1.00 13.41 28 SER A O 5
ATOM 2853 N N . CYS A 1 29 ? 20.483 3.643 23.500 1.00 10.48 29 CYS A N 5
ATOM 2854 C CA . CYS A 1 29 ? 19.272 2.833 23.452 1.00 9.97 29 CYS A CA 5
ATOM 2855 C C . CYS A 1 29 ? 18.684 2.690 24.853 1.00 11.60 29 CYS A C 5
ATOM 2856 O O . CYS A 1 29 ? 19.310 2.115 25.743 1.00 15.64 29 CYS A O 5
ATOM 2863 N N . GLU A 1 30 ? 17.482 3.223 25.045 1.00 13.52 30 GLU A N 5
ATOM 2864 C CA . GLU A 1 30 ? 16.826 3.152 26.345 1.00 17.41 30 GLU A CA 5
ATOM 2865 C C . GLU A 1 30 ? 16.178 1.789 26.552 1.00 10.81 30 GLU A C 5
ATOM 2866 O O . GLU A 1 30 ? 15.811 1.112 25.592 1.00 23.22 30 GLU A O 5
ATOM 2878 N N . LYS A 1 31 ? 16.038 1.394 27.816 1.00 11.96 31 LYS A N 5
ATOM 2879 C CA . LYS A 1 31 ? 15.429 0.107 28.160 1.00 11.40 31 LYS A CA 5
ATOM 2880 C C . LYS A 1 31 ? 14.144 0.332 28.949 1.00 10.99 31 LYS A C 5
ATOM 2881 O O . LYS A 1 31 ? 14.061 1.246 29.769 1.00 12.86 31 LYS A O 5
ATOM 2900 N N . THR A 1 32 ? 13.145 -0.503 28.694 1.00 15.51 32 THR A N 5
ATOM 2901 C CA . THR A 1 32 ? 11.870 -0.380 29.385 1.00 22.44 32 THR A CA 5
ATOM 2902 C C . THR A 1 32 ? 12.030 -0.729 30.860 1.00 26.60 32 THR A C 5
ATOM 2903 O O . THR A 1 32 ? 12.530 -1.798 31.209 1.00 57.43 32 THR A O 5
ATOM 2914 N N . THR A 1 33 ? 11.597 0.186 31.722 1.00 22.47 33 THR A N 5
ATOM 2915 C CA . THR A 1 33 ? 11.687 -0.017 33.165 1.00 41.60 33 THR A CA 5
ATOM 2916 C C . THR A 1 33 ? 10.588 0.727 33.872 1.00 38.03 33 THR A C 5
ATOM 2917 O O . THR A 1 33 ? 10.756 1.873 34.290 1.00 52.73 33 THR A O 5
ATOM 2928 N N . GLY A 1 34 ? 9.465 0.049 34.021 1.00 40.93 34 GLY A N 5
ATOM 2929 C CA . GLY A 1 34 ? 8.339 0.638 34.701 1.00 45.59 34 GLY A CA 5
ATOM 2930 C C . GLY A 1 34 ? 7.680 1.709 33.839 1.00 40.97 34 GLY A C 5
ATOM 2931 O O . GLY A 1 34 ? 6.460 1.729 33.681 1.00 82.17 34 GLY A O 5
ATOM 2935 N N . ASN A 1 35 ? 8.502 2.597 33.278 1.00 32.51 35 ASN A N 5
ATOM 2936 C CA . ASN A 1 35 ? 8.003 3.674 32.419 1.00 33.20 35 ASN A CA 5
ATOM 2937 C C . ASN A 1 35 ? 8.843 3.765 31.148 1.00 23.17 35 ASN A C 5
ATOM 2938 O O . ASN A 1 35 ? 10.067 3.642 31.193 1.00 27.01 35 ASN A O 5
ATOM 2949 N N . PHE A 1 36 ? 8.176 3.974 30.018 1.00 35.72 36 PHE A N 5
ATOM 2950 C CA . PHE A 1 36 ? 8.861 4.073 28.739 1.00 33.41 36 PHE A CA 5
ATOM 2951 C C . PHE A 1 36 ? 9.397 5.488 28.525 1.00 28.51 36 PHE A C 5
ATOM 2952 O O . PHE A 1 36 ? 8.786 6.464 28.958 1.00 45.23 36 PHE A O 5
ATOM 2969 N N . THR A 1 37 ? 10.543 5.589 27.850 1.00 20.06 37 THR A N 5
ATOM 2970 C CA . THR A 1 37 ? 11.162 6.885 27.576 1.00 27.18 37 THR A CA 5
ATOM 2971 C C . THR A 1 37 ? 11.588 6.964 26.115 1.00 41.87 37 THR A C 5
ATOM 2972 O O . THR A 1 37 ? 10.918 6.429 25.232 1.00 169.86 37 THR A O 5
ATOM 2983 N N . GLU A 1 38 ? 12.704 7.637 25.870 1.00 26.53 38 GLU A N 5
ATOM 2984 C CA . GLU A 1 38 ? 13.219 7.787 24.512 1.00 30.29 38 GLU A CA 5
ATOM 2985 C C . GLU A 1 38 ? 14.712 8.102 24.532 1.00 25.39 38 GLU A C 5
ATOM 2986 O O . GLU A 1 38 ? 15.244 8.575 25.536 1.00 51.60 38 GLU A O 5
ATOM 2998 N N . CYS A 1 39 ? 15.380 7.842 23.411 1.00 15.84 39 CYS A N 5
ATOM 2999 C CA . CYS A 1 39 ? 16.811 8.102 23.306 1.00 14.30 39 CYS A CA 5
ATOM 3000 C C . CYS A 1 39 ? 17.099 9.581 23.602 1.00 22.31 39 CYS A C 5
ATOM 3001 O O . CYS A 1 39 ? 16.240 10.435 23.384 1.00 32.92 39 CYS A O 5
ATOM 3008 N N . PRO A 1 40 ? 18.274 9.902 24.099 1.00 27.27 40 PRO A N 5
ATOM 3009 C CA . PRO A 1 40 ? 18.643 11.309 24.428 1.00 47.66 40 PRO A CA 5
ATOM 3010 C C . PRO A 1 40 ? 18.929 12.139 23.179 1.00 71.54 40 PRO A C 5
ATOM 3011 O O . PRO A 1 40 ? 19.626 11.694 22.267 1.00 87.70 40 PRO A O 5
ATOM 3022 N N . GLY A 1 41 ? 18.391 13.349 23.158 1.00 105.24 41 GLY A N 5
ATOM 3023 C CA . GLY A 1 41 ? 18.592 14.253 22.032 1.00 147.55 41 GLY A CA 5
ATOM 3024 C C . GLY A 1 41 ? 20.061 14.637 21.905 1.00 161.74 41 GLY A C 5
ATOM 3025 O O . GLY A 1 41 ? 20.594 14.742 20.801 1.00 244.37 41 GLY A O 5
ATOM 3029 N N . LEU A 1 42 ? 20.703 14.852 23.049 1.00 162.48 42 LEU A N 5
ATOM 3030 C CA . LEU A 1 42 ? 22.117 15.233 23.083 1.00 191.48 42 LEU A CA 5
ATOM 3031 C C . LEU A 1 42 ? 22.977 14.040 23.488 1.00 166.66 42 LEU A C 5
ATOM 3032 O O . LEU A 1 42 ? 22.574 13.223 24.314 1.00 251.38 42 LEU A O 5
ATOM 3048 N N . THR A 1 43 ? 24.166 13.949 22.899 1.00 178.52 43 THR A N 5
ATOM 3049 C CA . THR A 1 43 ? 25.078 12.852 23.203 1.00 240.84 43 THR A CA 5
ATOM 3050 C C . THR A 1 43 ? 25.449 12.864 24.693 1.00 372.31 43 THR A C 5
ATOM 3051 O O . THR A 1 43 ? 25.614 13.935 25.277 1.00 500.13 43 THR A O 5
ATOM 3062 N N . PRO A 1 44 ? 25.581 11.716 25.325 1.00 488.39 44 PRO A N 5
ATOM 3063 C CA . PRO A 1 44 ? 25.938 11.642 26.774 1.00 760.13 44 PRO A CA 5
ATOM 3064 C C . PRO A 1 44 ? 27.406 11.983 27.004 1.00 735.36 44 PRO A C 5
ATOM 3065 O O . PRO A 1 44 ? 27.844 12.169 28.140 1.00 999.99 44 PRO A O 5
ATOM 3076 N N . ILE A 1 45 ? 28.162 12.061 25.914 1.00 518.33 45 ILE A N 5
ATOM 3077 C CA . ILE A 1 45 ? 29.582 12.374 26.000 1.00 582.79 45 ILE A CA 5
ATOM 3078 C C . ILE A 1 45 ? 29.782 13.747 26.632 1.00 795.93 45 ILE A C 5
ATOM 3079 O O . ILE A 1 45 ? 30.635 13.925 27.501 1.00 898.75 45 ILE A O 5
ATOM 3095 N N . ALA A 1 46 ? 28.989 14.711 26.188 1.00 999.99 46 ALA A N 5
ATOM 3096 C CA . ALA A 1 46 ? 29.080 16.070 26.711 1.00 999.99 46 ALA A CA 5
ATOM 3097 C C . ALA A 1 46 ? 27.937 16.927 26.176 1.00 999.99 46 ALA A C 5
ATOM 3098 O O . ALA A 1 46 ? 26.953 17.074 26.881 1.00 999.99 46 ALA A O 5
ATOM 3106 N N . GLY A 1 1 ? 25.876 -2.630 12.500 1.00 999.99 1 GLY A N 6
ATOM 3107 C CA . GLY A 1 1 ? 25.932 -2.082 13.885 1.00 999.99 1 GLY A CA 6
ATOM 3108 C C . GLY A 1 1 ? 24.884 -0.985 14.042 1.00 999.99 1 GLY A C 6
ATOM 3109 O O . GLY A 1 1 ? 24.421 -0.710 15.148 1.00 999.99 1 GLY A O 6
ATOM 3115 N N . LEU A 1 2 ? 24.517 -0.361 12.927 1.00 999.99 2 LEU A N 6
ATOM 3116 C CA . LEU A 1 2 ? 23.523 0.706 12.952 1.00 895.59 2 LEU A CA 6
ATOM 3117 C C . LEU A 1 2 ? 22.134 0.130 13.210 1.00 532.27 2 LEU A C 6
ATOM 3118 O O . LEU A 1 2 ? 21.787 -0.930 12.689 1.00 625.21 2 LEU A O 6
ATOM 3134 N N . CYS A 1 3 ? 21.338 0.835 14.011 1.00 271.28 3 CYS A N 6
ATOM 3135 C CA . CYS A 1 3 ? 19.987 0.373 14.315 1.00 104.50 3 CYS A CA 6
ATOM 3136 C C . CYS A 1 3 ? 19.060 0.640 13.131 1.00 90.98 3 CYS A C 6
ATOM 3137 O O . CYS A 1 3 ? 18.835 1.788 12.750 1.00 207.28 3 CYS A O 6
ATOM 3144 N N . SER A 1 4 ? 18.530 -0.434 12.557 1.00 85.31 4 SER A N 6
ATOM 3145 C CA . SER A 1 4 ? 17.630 -0.316 11.416 1.00 92.94 4 SER A CA 6
ATOM 3146 C C . SER A 1 4 ? 16.397 0.478 11.800 1.00 67.37 4 SER A C 6
ATOM 3147 O O . SER A 1 4 ? 15.923 1.328 11.047 1.00 102.28 4 SER A O 6
ATOM 3155 N N . GLU A 1 5 ? 15.867 0.165 12.976 1.00 41.67 5 GLU A N 6
ATOM 3156 C CA . GLU A 1 5 ? 14.663 0.816 13.469 1.00 41.21 5 GLU A CA 6
ATOM 3157 C C . GLU A 1 5 ? 14.659 0.864 14.993 1.00 41.92 5 GLU A C 6
ATOM 3158 O O . GLU A 1 5 ? 15.521 0.278 15.646 1.00 74.72 5 GLU A O 6
ATOM 3170 N N . ASN A 1 6 ? 13.681 1.570 15.550 1.00 50.73 6 ASN A N 6
ATOM 3171 C CA . ASN A 1 6 ? 13.569 1.693 16.998 1.00 71.04 6 ASN A CA 6
ATOM 3172 C C . ASN A 1 6 ? 13.259 0.337 17.625 1.00 65.17 6 ASN A C 6
ATOM 3173 O O . ASN A 1 6 ? 13.388 0.156 18.835 1.00 94.86 6 ASN A O 6
ATOM 3184 N N . GLY A 1 7 ? 12.848 -0.609 16.790 1.00 51.80 7 GLY A N 6
ATOM 3185 C CA . GLY A 1 7 ? 12.518 -1.948 17.262 1.00 71.47 7 GLY A CA 6
ATOM 3186 C C . GLY A 1 7 ? 13.761 -2.694 17.738 1.00 41.04 7 GLY A C 6
ATOM 3187 O O . GLY A 1 7 ? 13.661 -3.771 18.325 1.00 44.54 7 GLY A O 6
ATOM 3191 N N . ASP A 1 8 ? 14.936 -2.121 17.480 1.00 27.00 8 ASP A N 6
ATOM 3192 C CA . ASP A 1 8 ? 16.183 -2.756 17.891 1.00 14.15 8 ASP A CA 6
ATOM 3193 C C . ASP A 1 8 ? 16.103 -3.197 19.348 1.00 9.37 8 ASP A C 6
ATOM 3194 O O . ASP A 1 8 ? 15.917 -4.379 19.636 1.00 14.61 8 ASP A O 6
ATOM 3203 N N . CYS A 1 9 ? 16.227 -2.244 20.262 1.00 5.93 9 CYS A N 6
ATOM 3204 C CA . CYS A 1 9 ? 16.148 -2.562 21.684 1.00 7.54 9 CYS A CA 6
ATOM 3205 C C . CYS A 1 9 ? 14.770 -3.122 22.013 1.00 14.60 9 CYS A C 6
ATOM 3206 O O . CYS A 1 9 ? 14.639 -4.111 22.736 1.00 25.78 9 CYS A O 6
ATOM 3213 N N . ALA A 1 10 ? 13.750 -2.478 21.460 1.00 16.26 10 ALA A N 6
ATOM 3214 C CA . ALA A 1 10 ? 12.369 -2.897 21.669 1.00 32.04 10 ALA A CA 6
ATOM 3215 C C . ALA A 1 10 ? 11.434 -2.055 20.801 1.00 45.47 10 ALA A C 6
ATOM 3216 O O . ALA A 1 10 ? 11.835 -1.019 20.272 1.00 119.04 10 ALA A O 6
ATOM 3223 N N . ALA A 1 11 ? 10.193 -2.505 20.655 1.00 30.62 11 ALA A N 6
ATOM 3224 C CA . ALA A 1 11 ? 9.223 -1.779 19.844 1.00 35.24 11 ALA A CA 6
ATOM 3225 C C . ALA A 1 11 ? 8.977 -0.378 20.404 1.00 22.78 11 ALA A C 6
ATOM 3226 O O . ALA A 1 11 ? 8.872 0.589 19.650 1.00 53.33 11 ALA A O 6
ATOM 3233 N N . ASP A 1 12 ? 8.877 -0.278 21.726 1.00 18.98 12 ASP A N 6
ATOM 3234 C CA . ASP A 1 12 ? 8.633 1.011 22.374 1.00 31.05 12 ASP A CA 6
ATOM 3235 C C . ASP A 1 12 ? 9.933 1.790 22.572 1.00 22.98 12 ASP A C 6
ATOM 3236 O O . ASP A 1 12 ? 9.936 3.020 22.555 1.00 37.14 12 ASP A O 6
ATOM 3245 N N . GLU A 1 13 ? 11.031 1.068 22.768 1.00 17.60 13 GLU A N 6
ATOM 3246 C CA . GLU A 1 13 ? 12.327 1.705 22.983 1.00 12.01 13 GLU A CA 6
ATOM 3247 C C . GLU A 1 13 ? 12.895 2.264 21.680 1.00 10.07 13 GLU A C 6
ATOM 3248 O O . GLU A 1 13 ? 12.538 1.815 20.590 1.00 12.81 13 GLU A O 6
ATOM 3260 N N . CYS A 1 14 ? 13.784 3.254 21.807 1.00 9.12 14 CYS A N 6
ATOM 3261 C CA . CYS A 1 14 ? 14.412 3.894 20.645 1.00 10.69 14 CYS A CA 6
ATOM 3262 C C . CYS A 1 14 ? 15.880 3.497 20.549 1.00 9.56 14 CYS A C 6
ATOM 3263 O O . CYS A 1 14 ? 16.489 3.106 21.542 1.00 13.62 14 CYS A O 6
ATOM 3270 N N . CYS A 1 15 ? 16.448 3.610 19.347 1.00 9.60 15 CYS A N 6
ATOM 3271 C CA . CYS A 1 15 ? 17.851 3.269 19.130 1.00 9.28 15 CYS A CA 6
ATOM 3272 C C . CYS A 1 15 ? 18.447 4.185 18.076 1.00 9.92 15 CYS A C 6
ATOM 3273 O O . CYS A 1 15 ? 17.844 4.404 17.025 1.00 13.31 15 CYS A O 6
ATOM 3280 N N . VAL A 1 16 ? 19.631 4.718 18.350 1.00 9.56 16 VAL A N 6
ATOM 3281 C CA . VAL A 1 16 ? 20.283 5.602 17.398 1.00 11.99 16 VAL A CA 6
ATOM 3282 C C . VAL A 1 16 ? 21.791 5.563 17.605 1.00 7.73 16 VAL A C 6
ATOM 3283 O O . VAL A 1 16 ? 22.293 5.911 18.673 1.00 8.83 16 VAL A O 6
ATOM 3296 N N . ASP A 1 17 ? 22.510 5.114 16.579 1.00 14.34 17 ASP A N 6
ATOM 3297 C CA . ASP A 1 17 ? 23.965 5.010 16.660 1.00 11.90 17 ASP A CA 6
ATOM 3298 C C . ASP A 1 17 ? 24.637 6.244 16.077 1.00 13.15 17 ASP A C 6
ATOM 3299 O O . ASP A 1 17 ? 24.497 6.542 14.892 1.00 25.96 17 ASP A O 6
ATOM 3308 N N . THR A 1 18 ? 25.387 6.946 16.921 1.00 11.55 18 THR A N 6
ATOM 3309 C CA . THR A 1 18 ? 26.115 8.140 16.497 1.00 17.10 18 THR A CA 6
ATOM 3310 C C . THR A 1 18 ? 27.590 7.807 16.338 1.00 10.63 18 THR A C 6
ATOM 3311 O O . THR A 1 18 ? 28.057 6.787 16.843 1.00 6.49 18 THR A O 6
ATOM 3322 N N . VAL A 1 19 ? 28.318 8.673 15.646 1.00 16.32 19 VAL A N 6
ATOM 3323 C CA . VAL A 1 19 ? 29.731 8.473 15.433 1.00 13.34 19 VAL A CA 6
ATOM 3324 C C . VAL A 1 19 ? 30.288 9.631 14.634 1.00 25.88 19 VAL A C 6
ATOM 3325 O O . VAL A 1 19 ? 29.903 9.877 13.490 1.00 42.11 19 VAL A O 6
ATOM 3338 N N . PHE A 1 20 ? 31.188 10.338 15.268 1.00 24.58 20 PHE A N 6
ATOM 3339 C CA . PHE A 1 20 ? 31.831 11.499 14.677 1.00 40.34 20 PHE A CA 6
ATOM 3340 C C . PHE A 1 20 ? 33.222 11.153 14.164 1.00 40.37 20 PHE A C 6
ATOM 3341 O O . PHE A 1 20 ? 33.494 11.259 12.968 1.00 66.02 20 PHE A O 6
ATOM 3358 N N . GLU A 1 21 ? 34.109 10.779 15.078 1.00 41.31 21 GLU A N 6
ATOM 3359 C CA . GLU A 1 21 ? 35.476 10.465 14.726 1.00 56.16 21 GLU A CA 6
ATOM 3360 C C . GLU A 1 21 ? 35.751 8.970 14.801 1.00 58.61 21 GLU A C 6
ATOM 3361 O O . GLU A 1 21 ? 34.858 8.168 15.072 1.00 201.19 21 GLU A O 6
ATOM 3373 N N . GLY A 1 22 ? 37.003 8.617 14.546 1.00 86.70 22 GLY A N 6
ATOM 3374 C CA . GLY A 1 22 ? 37.429 7.214 14.569 1.00 104.66 22 GLY A CA 6
ATOM 3375 C C . GLY A 1 22 ? 37.995 6.828 15.931 1.00 71.50 22 GLY A C 6
ATOM 3376 O O . GLY A 1 22 ? 38.206 5.650 16.215 1.00 89.87 22 GLY A O 6
ATOM 3380 N N . ASP A 1 23 ? 38.244 7.830 16.765 1.00 44.68 23 ASP A N 6
ATOM 3381 C CA . ASP A 1 23 ? 38.791 7.590 18.095 1.00 43.33 23 ASP A CA 6
ATOM 3382 C C . ASP A 1 23 ? 37.856 6.712 18.917 1.00 37.55 23 ASP A C 6
ATOM 3383 O O . ASP A 1 23 ? 38.295 5.800 19.615 1.00 61.37 23 ASP A O 6
ATOM 3392 N N . MET A 1 24 ? 36.563 7.001 18.832 1.00 23.24 24 MET A N 6
ATOM 3393 C CA . MET A 1 24 ? 35.565 6.238 19.576 1.00 32.50 24 MET A CA 6
ATOM 3394 C C . MET A 1 24 ? 34.197 6.343 18.910 1.00 25.13 24 MET A C 6
ATOM 3395 O O . MET A 1 24 ? 33.982 7.186 18.039 1.00 54.40 24 MET A O 6
ATOM 3409 N N . VAL A 1 25 ? 33.272 5.477 19.329 1.00 22.44 25 VAL A N 6
ATOM 3410 C CA . VAL A 1 25 ? 31.915 5.464 18.775 1.00 15.37 25 VAL A CA 6
ATOM 3411 C C . VAL A 1 25 ? 30.879 5.620 19.883 1.00 17.47 25 VAL A C 6
ATOM 3412 O O . VAL A 1 25 ? 31.025 5.064 20.973 1.00 29.52 25 VAL A O 6
ATOM 3425 N N . THR A 1 26 ? 29.838 6.396 19.593 1.00 13.60 26 THR A N 6
ATOM 3426 C CA . THR A 1 26 ? 28.766 6.655 20.554 1.00 21.19 26 THR A CA 6
ATOM 3427 C C . THR A 1 26 ? 27.464 5.985 20.120 1.00 16.55 26 THR A C 6
ATOM 3428 O O . THR A 1 26 ? 27.040 6.111 18.971 1.00 11.43 26 THR A O 6
ATOM 3439 N N . ARG A 1 27 ? 26.830 5.274 21.056 1.00 22.38 27 ARG A N 6
ATOM 3440 C CA . ARG A 1 27 ? 25.567 4.581 20.785 1.00 20.21 27 ARG A CA 6
ATOM 3441 C C . ARG A 1 27 ? 24.560 4.878 21.894 1.00 16.96 27 ARG A C 6
ATOM 3442 O O . ARG A 1 27 ? 24.942 5.057 23.050 1.00 20.06 27 ARG A O 6
ATOM 3463 N N . SER A 1 28 ? 23.270 4.935 21.544 1.00 14.60 28 SER A N 6
ATOM 3464 C CA . SER A 1 28 ? 22.230 5.216 22.538 1.00 14.92 28 SER A CA 6
ATOM 3465 C C . SER A 1 28 ? 21.025 4.305 22.331 1.00 12.12 28 SER A C 6
ATOM 3466 O O . SER A 1 28 ? 20.691 3.943 21.204 1.00 13.41 28 SER A O 6
ATOM 3474 N N . CYS A 1 29 ? 20.373 3.948 23.433 1.00 10.48 29 CYS A N 6
ATOM 3475 C CA . CYS A 1 29 ? 19.197 3.089 23.380 1.00 9.97 29 CYS A CA 6
ATOM 3476 C C . CYS A 1 29 ? 18.597 2.956 24.777 1.00 11.60 29 CYS A C 6
ATOM 3477 O O . CYS A 1 29 ? 19.248 2.456 25.695 1.00 15.64 29 CYS A O 6
ATOM 3484 N N . GLU A 1 30 ? 17.364 3.418 24.937 1.00 13.52 30 GLU A N 6
ATOM 3485 C CA . GLU A 1 30 ? 16.694 3.358 26.233 1.00 17.41 30 GLU A CA 6
ATOM 3486 C C . GLU A 1 30 ? 16.055 1.994 26.460 1.00 10.81 30 GLU A C 6
ATOM 3487 O O . GLU A 1 30 ? 15.735 1.279 25.511 1.00 23.22 30 GLU A O 6
ATOM 3499 N N . LYS A 1 31 ? 15.866 1.643 27.732 1.00 11.96 31 LYS A N 6
ATOM 3500 C CA . LYS A 1 31 ? 15.254 0.365 28.101 1.00 11.40 31 LYS A CA 6
ATOM 3501 C C . LYS A 1 31 ? 13.962 0.612 28.868 1.00 10.99 31 LYS A C 6
ATOM 3502 O O . LYS A 1 31 ? 13.861 1.567 29.638 1.00 12.86 31 LYS A O 6
ATOM 3521 N N . THR A 1 32 ? 12.971 -0.247 28.651 1.00 15.51 32 THR A N 6
ATOM 3522 C CA . THR A 1 32 ? 11.687 -0.099 29.326 1.00 22.44 32 THR A CA 6
ATOM 3523 C C . THR A 1 32 ? 11.759 -0.646 30.748 1.00 26.60 32 THR A C 6
ATOM 3524 O O . THR A 1 32 ? 12.105 -1.807 30.964 1.00 57.43 32 THR A O 6
ATOM 3535 N N . THR A 1 33 ? 11.423 0.204 31.715 1.00 22.47 33 THR A N 6
ATOM 3536 C CA . THR A 1 33 ? 11.444 -0.188 33.120 1.00 41.60 33 THR A CA 6
ATOM 3537 C C . THR A 1 33 ? 10.458 0.630 33.907 1.00 38.03 33 THR A C 6
ATOM 3538 O O . THR A 1 33 ? 10.789 1.686 34.449 1.00 52.73 33 THR A O 6
ATOM 3549 N N . GLY A 1 34 ? 9.242 0.121 33.979 1.00 40.93 34 GLY A N 6
ATOM 3550 C CA . GLY A 1 34 ? 8.207 0.798 34.717 1.00 45.59 34 GLY A CA 6
ATOM 3551 C C . GLY A 1 34 ? 7.745 2.048 33.978 1.00 40.97 34 GLY A C 6
ATOM 3552 O O . GLY A 1 34 ? 6.550 2.333 33.906 1.00 82.17 34 GLY A O 6
ATOM 3556 N N . ASN A 1 35 ? 8.704 2.785 33.421 1.00 32.51 35 ASN A N 6
ATOM 3557 C CA . ASN A 1 35 ? 8.405 4.007 32.670 1.00 33.20 35 ASN A CA 6
ATOM 3558 C C . ASN A 1 35 ? 9.197 4.028 31.368 1.00 23.17 35 ASN A C 6
ATOM 3559 O O . ASN A 1 35 ? 10.364 3.638 31.335 1.00 27.01 35 ASN A O 6
ATOM 3570 N N . PHE A 1 36 ? 8.555 4.477 30.295 1.00 35.72 36 PHE A N 6
ATOM 3571 C CA . PHE A 1 36 ? 9.199 4.537 28.993 1.00 33.41 36 PHE A CA 6
ATOM 3572 C C . PHE A 1 36 ? 10.018 5.818 28.850 1.00 28.51 36 PHE A C 6
ATOM 3573 O O . PHE A 1 36 ? 9.662 6.860 29.400 1.00 45.23 36 PHE A O 6
ATOM 3590 N N . THR A 1 37 ? 11.117 5.729 28.103 1.00 20.06 37 THR A N 6
ATOM 3591 C CA . THR A 1 37 ? 11.989 6.877 27.878 1.00 27.18 37 THR A CA 6
ATOM 3592 C C . THR A 1 37 ? 12.604 6.796 26.486 1.00 41.87 37 THR A C 6
ATOM 3593 O O . THR A 1 37 ? 13.304 5.841 26.161 1.00 169.86 37 THR A O 6
ATOM 3604 N N . GLU A 1 38 ? 12.326 7.801 25.670 1.00 26.53 38 GLU A N 6
ATOM 3605 C CA . GLU A 1 38 ? 12.846 7.837 24.305 1.00 30.29 38 GLU A CA 6
ATOM 3606 C C . GLU A 1 38 ? 14.336 8.173 24.292 1.00 25.39 38 GLU A C 6
ATOM 3607 O O . GLU A 1 38 ? 14.860 8.759 25.239 1.00 51.60 38 GLU A O 6
ATOM 3619 N N . CYS A 1 39 ? 15.008 7.801 23.205 1.00 15.84 39 CYS A N 6
ATOM 3620 C CA . CYS A 1 39 ? 16.436 8.067 23.062 1.00 14.30 39 CYS A CA 6
ATOM 3621 C C . CYS A 1 39 ? 16.686 9.579 23.002 1.00 22.31 39 CYS A C 6
ATOM 3622 O O . CYS A 1 39 ? 15.830 10.325 22.526 1.00 32.92 39 CYS A O 6
ATOM 3629 N N . PRO A 1 40 ? 17.822 10.052 23.467 1.00 27.27 40 PRO A N 6
ATOM 3630 C CA . PRO A 1 40 ? 18.142 11.509 23.446 1.00 47.66 40 PRO A CA 6
ATOM 3631 C C . PRO A 1 40 ? 18.523 11.992 22.049 1.00 71.54 40 PRO A C 6
ATOM 3632 O O . PRO A 1 40 ? 19.250 11.315 21.321 1.00 87.70 40 PRO A O 6
ATOM 3643 N N . GLY A 1 41 ? 18.034 13.169 21.691 1.00 105.24 41 GLY A N 6
ATOM 3644 C CA . GLY A 1 41 ? 18.329 13.748 20.386 1.00 147.55 41 GLY A CA 6
ATOM 3645 C C . GLY A 1 41 ? 19.821 14.022 20.242 1.00 161.74 41 GLY A C 6
ATOM 3646 O O . GLY A 1 41 ? 20.408 13.802 19.183 1.00 244.37 41 GLY A O 6
ATOM 3650 N N . LEU A 1 42 ? 20.429 14.507 21.324 1.00 162.48 42 LEU A N 6
ATOM 3651 C CA . LEU A 1 42 ? 21.860 14.821 21.336 1.00 191.48 42 LEU A CA 6
ATOM 3652 C C . LEU A 1 42 ? 22.600 13.875 22.275 1.00 166.66 42 LEU A C 6
ATOM 3653 O O . LEU A 1 42 ? 22.069 13.469 23.309 1.00 251.38 42 LEU A O 6
ATOM 3669 N N . THR A 1 43 ? 23.830 13.526 21.909 1.00 178.52 43 THR A N 6
ATOM 3670 C CA . THR A 1 43 ? 24.632 12.624 22.727 1.00 240.84 43 THR A CA 6
ATOM 3671 C C . THR A 1 43 ? 25.043 13.314 24.036 1.00 372.31 43 THR A C 6
ATOM 3672 O O . THR A 1 43 ? 25.211 14.532 24.066 1.00 500.13 43 THR A O 6
ATOM 3683 N N . PRO A 1 44 ? 25.207 12.574 25.114 1.00 488.39 44 PRO A N 6
ATOM 3684 C CA . PRO A 1 44 ? 25.604 13.156 26.432 1.00 760.13 44 PRO A CA 6
ATOM 3685 C C . PRO A 1 44 ? 27.082 13.549 26.471 1.00 735.36 44 PRO A C 6
ATOM 3686 O O . PRO A 1 44 ? 27.532 14.209 27.409 1.00 999.99 44 PRO A O 6
ATOM 3697 N N . ILE A 1 45 ? 27.830 13.135 25.455 1.00 518.33 45 ILE A N 6
ATOM 3698 C CA . ILE A 1 45 ? 29.255 13.444 25.398 1.00 582.79 45 ILE A CA 6
ATOM 3699 C C . ILE A 1 45 ? 29.488 14.942 25.571 1.00 795.93 45 ILE A C 6
ATOM 3700 O O . ILE A 1 45 ? 30.514 15.363 26.107 1.00 898.75 45 ILE A O 6
ATOM 3716 N N . ALA A 1 46 ? 28.530 15.742 25.113 1.00 999.99 46 ALA A N 6
ATOM 3717 C CA . ALA A 1 46 ? 28.642 17.192 25.224 1.00 999.99 46 ALA A CA 6
ATOM 3718 C C . ALA A 1 46 ? 27.318 17.861 24.875 1.00 999.99 46 ALA A C 6
ATOM 3719 O O . ALA A 1 46 ? 27.215 19.063 25.062 1.00 999.99 46 ALA A O 6
ATOM 3727 N N . GLY A 1 1 ? 23.879 -4.071 19.872 1.00 999.99 1 GLY A N 7
ATOM 3728 C CA . GLY A 1 1 ? 24.684 -2.819 19.959 1.00 999.99 1 GLY A CA 7
ATOM 3729 C C . GLY A 1 1 ? 24.188 -1.822 18.918 1.00 999.99 1 GLY A C 7
ATOM 3730 O O . GLY A 1 1 ? 23.674 -0.757 19.260 1.00 999.99 1 GLY A O 7
ATOM 3736 N N . LEU A 1 2 ? 24.343 -2.174 17.646 1.00 999.99 2 LEU A N 7
ATOM 3737 C CA . LEU A 1 2 ? 23.904 -1.301 16.564 1.00 895.59 2 LEU A CA 7
ATOM 3738 C C . LEU A 1 2 ? 22.382 -1.293 16.474 1.00 532.27 2 LEU A C 7
ATOM 3739 O O . LEU A 1 2 ? 21.727 -2.284 16.794 1.00 625.21 2 LEU A O 7
ATOM 3755 N N . CYS A 1 3 ? 21.824 -0.164 16.042 1.00 271.28 3 CYS A N 7
ATOM 3756 C CA . CYS A 1 3 ? 20.373 -0.036 15.921 1.00 104.50 3 CYS A CA 7
ATOM 3757 C C . CYS A 1 3 ? 19.896 -0.562 14.572 1.00 90.98 3 CYS A C 7
ATOM 3758 O O . CYS A 1 3 ? 20.106 0.071 13.537 1.00 207.28 3 CYS A O 7
ATOM 3765 N N . SER A 1 4 ? 19.242 -1.719 14.593 1.00 85.31 4 SER A N 7
ATOM 3766 C CA . SER A 1 4 ? 18.726 -2.316 13.365 1.00 92.94 4 SER A CA 7
ATOM 3767 C C . SER A 1 4 ? 17.696 -1.392 12.742 1.00 67.37 4 SER A C 7
ATOM 3768 O O . SER A 1 4 ? 17.659 -1.200 11.527 1.00 102.28 4 SER A O 7
ATOM 3776 N N . GLU A 1 5 ? 16.843 -0.844 13.599 1.00 41.67 5 GLU A N 7
ATOM 3777 C CA . GLU A 1 5 ? 15.776 0.047 13.168 1.00 41.21 5 GLU A CA 7
ATOM 3778 C C . GLU A 1 5 ? 15.546 1.138 14.210 1.00 41.92 5 GLU A C 7
ATOM 3779 O O . GLU A 1 5 ? 16.356 1.318 15.118 1.00 74.72 5 GLU A O 7
ATOM 3791 N N . ASN A 1 6 ? 14.440 1.861 14.076 1.00 50.73 6 ASN A N 7
ATOM 3792 C CA . ASN A 1 6 ? 14.128 2.929 15.020 1.00 71.04 6 ASN A CA 7
ATOM 3793 C C . ASN A 1 6 ? 14.001 2.362 16.431 1.00 65.17 6 ASN A C 7
ATOM 3794 O O . ASN A 1 6 ? 14.454 2.972 17.400 1.00 94.86 6 ASN A O 7
ATOM 3805 N N . GLY A 1 7 ? 13.386 1.184 16.535 1.00 51.80 7 GLY A N 7
ATOM 3806 C CA . GLY A 1 7 ? 13.204 0.518 17.828 1.00 71.47 7 GLY A CA 7
ATOM 3807 C C . GLY A 1 7 ? 13.900 -0.836 17.830 1.00 41.04 7 GLY A C 7
ATOM 3808 O O . GLY A 1 7 ? 13.260 -1.877 17.974 1.00 44.54 7 GLY A O 7
ATOM 3812 N N . ASP A 1 8 ? 15.214 -0.810 17.662 1.00 27.00 8 ASP A N 7
ATOM 3813 C CA . ASP A 1 8 ? 16.001 -2.039 17.635 1.00 14.15 8 ASP A CA 7
ATOM 3814 C C . ASP A 1 8 ? 15.864 -2.798 18.947 1.00 9.37 8 ASP A C 7
ATOM 3815 O O . ASP A 1 8 ? 15.663 -4.013 18.954 1.00 14.61 8 ASP A O 7
ATOM 3824 N N . CYS A 1 9 ? 15.974 -2.078 20.054 1.00 5.93 9 CYS A N 7
ATOM 3825 C CA . CYS A 1 9 ? 15.858 -2.700 21.367 1.00 7.54 9 CYS A CA 7
ATOM 3826 C C . CYS A 1 9 ? 14.471 -3.304 21.543 1.00 14.60 9 CYS A C 7
ATOM 3827 O O . CYS A 1 9 ? 14.316 -4.410 22.059 1.00 25.78 9 CYS A O 7
ATOM 3834 N N . ALA A 1 10 ? 13.467 -2.558 21.098 1.00 16.26 10 ALA A N 7
ATOM 3835 C CA . ALA A 1 10 ? 12.082 -3.001 21.189 1.00 32.04 10 ALA A CA 7
ATOM 3836 C C . ALA A 1 10 ? 11.181 -2.054 20.399 1.00 45.47 10 ALA A C 7
ATOM 3837 O O . ALA A 1 10 ? 11.611 -0.976 19.990 1.00 119.04 10 ALA A O 7
ATOM 3844 N N . ALA A 1 11 ? 9.936 -2.461 20.182 1.00 30.62 11 ALA A N 7
ATOM 3845 C CA . ALA A 1 11 ? 8.997 -1.632 19.434 1.00 35.24 11 ALA A CA 7
ATOM 3846 C C . ALA A 1 11 ? 8.778 -0.293 20.136 1.00 22.78 11 ALA A C 7
ATOM 3847 O O . ALA A 1 11 ? 8.727 0.753 19.491 1.00 53.33 11 ALA A O 7
ATOM 3854 N N . ASP A 1 12 ? 8.648 -0.334 21.460 1.00 18.98 12 ASP A N 7
ATOM 3855 C CA . ASP A 1 12 ? 8.431 0.883 22.238 1.00 31.05 12 ASP A CA 7
ATOM 3856 C C . ASP A 1 12 ? 9.749 1.604 22.509 1.00 22.98 12 ASP A C 7
ATOM 3857 O O . ASP A 1 12 ? 9.799 2.833 22.550 1.00 37.14 12 ASP A O 7
ATOM 3866 N N . GLU A 1 13 ? 10.813 0.830 22.701 1.00 17.60 13 GLU A N 7
ATOM 3867 C CA . GLU A 1 13 ? 12.128 1.403 22.976 1.00 12.01 13 GLU A CA 7
ATOM 3868 C C . GLU A 1 13 ? 12.715 2.046 21.721 1.00 10.07 13 GLU A C 7
ATOM 3869 O O . GLU A 1 13 ? 12.411 1.637 20.601 1.00 12.81 13 GLU A O 7
ATOM 3881 N N . CYS A 1 14 ? 13.569 3.054 21.919 1.00 9.12 14 CYS A N 7
ATOM 3882 C CA . CYS A 1 14 ? 14.212 3.753 20.805 1.00 10.69 14 CYS A CA 7
ATOM 3883 C C . CYS A 1 14 ? 15.666 3.318 20.692 1.00 9.56 14 CYS A C 7
ATOM 3884 O O . CYS A 1 14 ? 16.262 2.897 21.677 1.00 13.62 14 CYS A O 7
ATOM 3891 N N . CYS A 1 15 ? 16.229 3.418 19.491 1.00 9.60 15 CYS A N 7
ATOM 3892 C CA . CYS A 1 15 ? 17.622 3.027 19.270 1.00 9.28 15 CYS A CA 7
ATOM 3893 C C . CYS A 1 15 ? 18.239 3.913 18.195 1.00 9.92 15 CYS A C 7
ATOM 3894 O O . CYS A 1 15 ? 17.660 4.093 17.124 1.00 13.31 15 CYS A O 7
ATOM 3901 N N . VAL A 1 16 ? 19.414 4.470 18.482 1.00 9.56 16 VAL A N 7
ATOM 3902 C CA . VAL A 1 16 ? 20.088 5.340 17.520 1.00 11.99 16 VAL A CA 7
ATOM 3903 C C . VAL A 1 16 ? 21.601 5.221 17.662 1.00 7.73 16 VAL A C 7
ATOM 3904 O O . VAL A 1 16 ? 22.138 5.288 18.767 1.00 8.83 16 VAL A O 7
ATOM 3917 N N . ASP A 1 17 ? 22.284 5.044 16.532 1.00 14.34 17 ASP A N 7
ATOM 3918 C CA . ASP A 1 17 ? 23.741 4.915 16.532 1.00 11.90 17 ASP A CA 7
ATOM 3919 C C . ASP A 1 17 ? 24.394 6.231 16.127 1.00 13.15 17 ASP A C 7
ATOM 3920 O O . ASP A 1 17 ? 24.163 6.739 15.029 1.00 25.96 17 ASP A O 7
ATOM 3929 N N . THR A 1 18 ? 25.225 6.773 17.016 1.00 11.55 18 THR A N 7
ATOM 3930 C CA . THR A 1 18 ? 25.930 8.027 16.746 1.00 17.10 18 THR A CA 7
ATOM 3931 C C . THR A 1 18 ? 27.403 7.749 16.491 1.00 10.63 18 THR A C 7
ATOM 3932 O O . THR A 1 18 ? 27.901 6.671 16.808 1.00 6.49 18 THR A O 7
ATOM 3943 N N . VAL A 1 19 ? 28.091 8.736 15.935 1.00 16.32 19 VAL A N 7
ATOM 3944 C CA . VAL A 1 19 ? 29.500 8.618 15.649 1.00 13.34 19 VAL A CA 7
ATOM 3945 C C . VAL A 1 19 ? 29.984 9.884 14.977 1.00 25.88 19 VAL A C 7
ATOM 3946 O O . VAL A 1 19 ? 29.548 10.249 13.885 1.00 42.11 19 VAL A O 7
ATOM 3959 N N . PHE A 1 20 ? 30.884 10.544 15.660 1.00 24.58 20 PHE A N 7
ATOM 3960 C CA . PHE A 1 20 ? 31.467 11.787 15.187 1.00 40.34 20 PHE A CA 7
ATOM 3961 C C . PHE A 1 20 ? 32.816 11.530 14.532 1.00 40.37 20 PHE A C 7
ATOM 3962 O O . PHE A 1 20 ? 33.047 11.929 13.390 1.00 66.02 20 PHE A O 7
ATOM 3979 N N . GLU A 1 21 ? 33.715 10.894 15.275 1.00 41.31 21 GLU A N 7
ATOM 3980 C CA . GLU A 1 21 ? 35.046 10.618 14.793 1.00 56.16 21 GLU A CA 7
ATOM 3981 C C . GLU A 1 21 ? 35.314 9.124 14.728 1.00 58.61 21 GLU A C 7
ATOM 3982 O O . GLU A 1 21 ? 34.438 8.305 15.004 1.00 201.19 21 GLU A O 7
ATOM 3994 N N . GLY A 1 22 ? 36.538 8.784 14.353 1.00 86.70 22 GLY A N 7
ATOM 3995 C CA . GLY A 1 22 ? 36.945 7.382 14.239 1.00 104.66 22 GLY A CA 7
ATOM 3996 C C . GLY A 1 22 ? 37.592 6.891 15.529 1.00 71.50 22 GLY A C 7
ATOM 3997 O O . GLY A 1 22 ? 37.805 5.692 15.713 1.00 89.87 22 GLY A O 7
ATOM 4001 N N . ASP A 1 23 ? 37.911 7.825 16.414 1.00 44.68 23 ASP A N 7
ATOM 4002 C CA . ASP A 1 23 ? 38.542 7.485 17.683 1.00 43.33 23 ASP A CA 7
ATOM 4003 C C . ASP A 1 23 ? 37.640 6.590 18.523 1.00 37.55 23 ASP A C 7
ATOM 4004 O O . ASP A 1 23 ? 38.094 5.607 19.108 1.00 61.37 23 ASP A O 7
ATOM 4013 N N . MET A 1 24 ? 36.362 6.944 18.589 1.00 23.24 24 MET A N 7
ATOM 4014 C CA . MET A 1 24 ? 35.400 6.173 19.374 1.00 32.50 24 MET A CA 7
ATOM 4015 C C . MET A 1 24 ? 33.985 6.356 18.835 1.00 25.13 24 MET A C 7
ATOM 4016 O O . MET A 1 24 ? 33.617 7.439 18.380 1.00 54.40 24 MET A O 7
ATOM 4030 N N . VAL A 1 25 ? 33.190 5.287 18.900 1.00 22.44 25 VAL A N 7
ATOM 4031 C CA . VAL A 1 25 ? 31.804 5.323 18.428 1.00 15.37 25 VAL A CA 7
ATOM 4032 C C . VAL A 1 25 ? 30.844 5.396 19.610 1.00 17.47 25 VAL A C 7
ATOM 4033 O O . VAL A 1 25 ? 31.118 4.865 20.686 1.00 29.52 25 VAL A O 7
ATOM 4046 N N . THR A 1 26 ? 29.719 6.079 19.402 1.00 13.60 26 THR A N 7
ATOM 4047 C CA . THR A 1 26 ? 28.708 6.251 20.447 1.00 21.19 26 THR A CA 7
ATOM 4048 C C . THR A 1 26 ? 27.343 5.749 19.987 1.00 16.55 26 THR A C 7
ATOM 4049 O O . THR A 1 26 ? 26.942 5.959 18.841 1.00 11.43 26 THR A O 7
ATOM 4060 N N . ARG A 1 27 ? 26.629 5.088 20.897 1.00 22.38 27 ARG A N 7
ATOM 4061 C CA . ARG A 1 27 ? 25.299 4.557 20.600 1.00 20.21 27 ARG A CA 7
ATOM 4062 C C . ARG A 1 27 ? 24.421 4.636 21.846 1.00 16.96 27 ARG A C 7
ATOM 4063 O O . ARG A 1 27 ? 24.930 4.758 22.960 1.00 20.06 27 ARG A O 7
ATOM 4084 N N . SER A 1 28 ? 23.103 4.574 21.658 1.00 14.60 28 SER A N 7
ATOM 4085 C CA . SER A 1 28 ? 22.177 4.650 22.788 1.00 14.92 28 SER A CA 7
ATOM 4086 C C . SER A 1 28 ? 20.904 3.868 22.498 1.00 12.12 28 SER A C 7
ATOM 4087 O O . SER A 1 28 ? 20.597 3.563 21.346 1.00 13.41 28 SER A O 7
ATOM 4095 N N . CYS A 1 29 ? 20.163 3.550 23.555 1.00 10.48 29 CYS A N 7
ATOM 4096 C CA . CYS A 1 29 ? 18.919 2.808 23.407 1.00 9.97 29 CYS A CA 7
ATOM 4097 C C . CYS A 1 29 ? 18.157 2.798 24.731 1.00 11.60 29 CYS A C 7
ATOM 4098 O O . CYS A 1 29 ? 18.709 2.449 25.774 1.00 15.64 29 CYS A O 7
ATOM 4105 N N . GLU A 1 30 ? 16.890 3.195 24.682 1.00 13.52 30 GLU A N 7
ATOM 4106 C CA . GLU A 1 30 ? 16.067 3.240 25.885 1.00 17.41 30 GLU A CA 7
ATOM 4107 C C . GLU A 1 30 ? 15.627 1.842 26.303 1.00 10.81 30 GLU A C 7
ATOM 4108 O O . GLU A 1 30 ? 15.482 0.949 25.470 1.00 23.22 30 GLU A O 7
ATOM 4120 N N . LYS A 1 31 ? 15.403 1.671 27.605 1.00 11.96 31 LYS A N 7
ATOM 4121 C CA . LYS A 1 31 ? 14.961 0.387 28.149 1.00 11.40 31 LYS A CA 7
ATOM 4122 C C . LYS A 1 31 ? 13.720 0.587 29.008 1.00 10.99 31 LYS A C 7
ATOM 4123 O O . LYS A 1 31 ? 13.629 1.548 29.770 1.00 12.86 31 LYS A O 7
ATOM 4142 N N . THR A 1 32 ? 12.769 -0.326 28.880 1.00 15.51 32 THR A N 7
ATOM 4143 C CA . THR A 1 32 ? 11.534 -0.239 29.651 1.00 22.44 32 THR A CA 7
ATOM 4144 C C . THR A 1 32 ? 11.801 -0.555 31.119 1.00 26.60 32 THR A C 7
ATOM 4145 O O . THR A 1 32 ? 11.378 -1.592 31.630 1.00 57.43 32 THR A O 7
ATOM 4156 N N . THR A 1 33 ? 12.502 0.352 31.792 1.00 22.47 33 THR A N 7
ATOM 4157 C CA . THR A 1 33 ? 12.819 0.172 33.206 1.00 41.60 33 THR A CA 7
ATOM 4158 C C . THR A 1 33 ? 11.626 0.508 34.050 1.00 38.03 33 THR A C 7
ATOM 4159 O O . THR A 1 33 ? 11.721 1.195 35.066 1.00 52.73 33 THR A O 7
ATOM 4170 N N . GLY A 1 34 ? 10.502 0.003 33.614 1.00 40.93 34 GLY A N 7
ATOM 4171 C CA . GLY A 1 34 ? 9.266 0.223 34.323 1.00 45.59 34 GLY A CA 7
ATOM 4172 C C . GLY A 1 34 ? 8.677 1.574 33.943 1.00 40.97 34 GLY A C 7
ATOM 4173 O O . GLY A 1 34 ? 7.603 1.956 34.410 1.00 82.17 34 GLY A O 7
ATOM 4177 N N . ASN A 1 35 ? 9.394 2.284 33.075 1.00 32.51 35 ASN A N 7
ATOM 4178 C CA . ASN A 1 35 ? 8.957 3.593 32.602 1.00 33.20 35 ASN A CA 7
ATOM 4179 C C . ASN A 1 35 ? 9.463 3.823 31.183 1.00 23.17 35 ASN A C 7
ATOM 4180 O O . ASN A 1 35 ? 10.575 3.419 30.838 1.00 27.01 35 ASN A O 7
ATOM 4191 N N . PHE A 1 36 ? 8.639 4.467 30.359 1.00 35.72 36 PHE A N 7
ATOM 4192 C CA . PHE A 1 36 ? 9.003 4.740 28.976 1.00 33.41 36 PHE A CA 7
ATOM 4193 C C . PHE A 1 36 ? 9.627 6.126 28.848 1.00 28.51 36 PHE A C 7
ATOM 4194 O O . PHE A 1 36 ? 9.144 7.092 29.439 1.00 45.23 36 PHE A O 7
ATOM 4211 N N . THR A 1 37 ? 10.706 6.216 28.070 1.00 20.06 37 THR A N 7
ATOM 4212 C CA . THR A 1 37 ? 11.399 7.480 27.859 1.00 27.18 37 THR A CA 7
ATOM 4213 C C . THR A 1 37 ? 11.694 7.662 26.377 1.00 41.87 37 THR A C 7
ATOM 4214 O O . THR A 1 37 ? 10.958 7.174 25.521 1.00 169.86 37 THR A O 7
ATOM 4225 N N . GLU A 1 38 ? 12.777 8.368 26.086 1.00 26.53 38 GLU A N 7
ATOM 4226 C CA . GLU A 1 38 ? 13.181 8.621 24.701 1.00 30.29 38 GLU A CA 7
ATOM 4227 C C . GLU A 1 38 ? 14.702 8.630 24.574 1.00 25.39 38 GLU A C 7
ATOM 4228 O O . GLU A 1 38 ? 15.407 9.119 25.457 1.00 51.60 38 GLU A O 7
ATOM 4240 N N . CYS A 1 39 ? 15.199 8.098 23.460 1.00 15.84 39 CYS A N 7
ATOM 4241 C CA . CYS A 1 39 ? 16.635 8.060 23.214 1.00 14.30 39 CYS A CA 7
ATOM 4242 C C . CYS A 1 39 ? 17.170 9.488 23.071 1.00 22.31 39 CYS A C 7
ATOM 4243 O O . CYS A 1 39 ? 16.441 10.379 22.636 1.00 32.92 39 CYS A O 7
ATOM 4250 N N . PRO A 1 40 ? 18.409 9.735 23.426 1.00 27.27 40 PRO A N 7
ATOM 4251 C CA . PRO A 1 40 ? 19.003 11.100 23.325 1.00 47.66 40 PRO A CA 7
ATOM 4252 C C . PRO A 1 40 ? 19.290 11.494 21.879 1.00 71.54 40 PRO A C 7
ATOM 4253 O O . PRO A 1 40 ? 19.910 10.741 21.126 1.00 87.70 40 PRO A O 7
ATOM 4264 N N . GLY A 1 41 ? 18.838 12.680 21.508 1.00 105.24 41 GLY A N 7
ATOM 4265 C CA . GLY A 1 41 ? 19.046 13.186 20.156 1.00 147.55 41 GLY A CA 7
ATOM 4266 C C . GLY A 1 41 ? 20.525 13.428 19.886 1.00 161.74 41 GLY A C 7
ATOM 4267 O O . GLY A 1 41 ? 21.024 13.143 18.798 1.00 244.37 41 GLY A O 7
ATOM 4271 N N . LEU A 1 42 ? 21.219 13.964 20.888 1.00 162.48 42 LEU A N 7
ATOM 4272 C CA . LEU A 1 42 ? 22.649 14.261 20.771 1.00 191.48 42 LEU A CA 7
ATOM 4273 C C . LEU A 1 42 ? 23.449 13.467 21.801 1.00 166.66 42 LEU A C 7
ATOM 4274 O O . LEU A 1 42 ? 22.956 13.164 22.886 1.00 251.38 42 LEU A O 7
ATOM 4290 N N . THR A 1 43 ? 24.687 13.137 21.446 1.00 178.52 43 THR A N 7
ATOM 4291 C CA . THR A 1 43 ? 25.557 12.380 22.338 1.00 240.84 43 THR A CA 7
ATOM 4292 C C . THR A 1 43 ? 25.957 13.245 23.540 1.00 372.31 43 THR A C 7
ATOM 4293 O O . THR A 1 43 ? 26.035 14.468 23.419 1.00 500.13 43 THR A O 7
ATOM 4304 N N . PRO A 1 44 ? 26.221 12.654 24.686 1.00 488.39 44 PRO A N 7
ATOM 4305 C CA . PRO A 1 44 ? 26.627 13.423 25.900 1.00 760.13 44 PRO A CA 7
ATOM 4306 C C . PRO A 1 44 ? 28.064 13.926 25.791 1.00 735.36 44 PRO A C 7
ATOM 4307 O O . PRO A 1 44 ? 28.537 14.681 26.641 1.00 999.99 44 PRO A O 7
ATOM 4318 N N . ILE A 1 45 ? 28.753 13.496 24.738 1.00 518.33 45 ILE A N 7
ATOM 4319 C CA . ILE A 1 45 ? 30.135 13.902 24.524 1.00 582.79 45 ILE A CA 7
ATOM 4320 C C . ILE A 1 45 ? 30.230 15.420 24.391 1.00 795.93 45 ILE A C 7
ATOM 4321 O O . ILE A 1 45 ? 29.509 16.030 23.602 1.00 898.75 45 ILE A O 7
ATOM 4337 N N . ALA A 1 46 ? 31.125 16.021 25.167 1.00 999.99 46 ALA A N 7
ATOM 4338 C CA . ALA A 1 46 ? 31.307 17.467 25.129 1.00 999.99 46 ALA A CA 7
ATOM 4339 C C . ALA A 1 46 ? 32.053 17.880 23.864 1.00 999.99 46 ALA A C 7
ATOM 4340 O O . ALA A 1 46 ? 31.833 17.255 22.840 1.00 999.99 46 ALA A O 7
ATOM 4348 N N . GLY A 1 1 ? 26.106 -2.123 20.562 1.00 999.99 1 GLY A N 8
ATOM 4349 C CA . GLY A 1 1 ? 25.055 -2.779 19.732 1.00 999.99 1 GLY A CA 8
ATOM 4350 C C . GLY A 1 1 ? 24.440 -1.755 18.786 1.00 999.99 1 GLY A C 8
ATOM 4351 O O . GLY A 1 1 ? 23.801 -0.797 19.222 1.00 999.99 1 GLY A O 8
ATOM 4357 N N . LEU A 1 2 ? 24.636 -1.963 17.488 1.00 999.99 2 LEU A N 8
ATOM 4358 C CA . LEU A 1 2 ? 24.094 -1.049 16.489 1.00 895.59 2 LEU A CA 8
ATOM 4359 C C . LEU A 1 2 ? 22.574 -1.161 16.441 1.00 532.27 2 LEU A C 8
ATOM 4360 O O . LEU A 1 2 ? 22.014 -2.230 16.681 1.00 625.21 2 LEU A O 8
ATOM 4376 N N . CYS A 1 3 ? 21.911 -0.050 16.135 1.00 271.28 3 CYS A N 8
ATOM 4377 C CA . CYS A 1 3 ? 20.453 -0.036 16.066 1.00 104.50 3 CYS A CA 8
ATOM 4378 C C . CYS A 1 3 ? 19.974 -0.574 14.721 1.00 90.98 3 CYS A C 8
ATOM 4379 O O . CYS A 1 3 ? 20.199 0.042 13.679 1.00 207.28 3 CYS A O 8
ATOM 4386 N N . SER A 1 4 ? 19.302 -1.720 14.754 1.00 85.31 4 SER A N 8
ATOM 4387 C CA . SER A 1 4 ? 18.784 -2.326 13.532 1.00 92.94 4 SER A CA 8
ATOM 4388 C C . SER A 1 4 ? 17.772 -1.396 12.890 1.00 67.37 4 SER A C 8
ATOM 4389 O O . SER A 1 4 ? 17.745 -1.218 11.673 1.00 102.28 4 SER A O 8
ATOM 4397 N N . GLU A 1 5 ? 16.923 -0.824 13.737 1.00 41.67 5 GLU A N 8
ATOM 4398 C CA . GLU A 1 5 ? 15.871 0.078 13.290 1.00 41.21 5 GLU A CA 8
ATOM 4399 C C . GLU A 1 5 ? 15.693 1.218 14.287 1.00 41.92 5 GLU A C 8
ATOM 4400 O O . GLU A 1 5 ? 16.563 1.460 15.125 1.00 74.72 5 GLU A O 8
ATOM 4412 N N . ASN A 1 6 ? 14.568 1.917 14.197 1.00 50.73 6 ASN A N 8
ATOM 4413 C CA . ASN A 1 6 ? 14.303 3.029 15.102 1.00 71.04 6 ASN A CA 8
ATOM 4414 C C . ASN A 1 6 ? 14.282 2.544 16.548 1.00 65.17 6 ASN A C 8
ATOM 4415 O O . ASN A 1 6 ? 14.785 3.218 17.447 1.00 94.86 6 ASN A O 8
ATOM 4426 N N . GLY A 1 7 ? 13.699 1.365 16.763 1.00 51.80 7 GLY A N 8
ATOM 4427 C CA . GLY A 1 7 ? 13.614 0.779 18.105 1.00 71.47 7 GLY A CA 8
ATOM 4428 C C . GLY A 1 7 ? 14.209 -0.622 18.121 1.00 41.04 7 GLY A C 8
ATOM 4429 O O . GLY A 1 7 ? 13.501 -1.607 18.333 1.00 44.54 7 GLY A O 8
ATOM 4433 N N . ASP A 1 8 ? 15.511 -0.700 17.895 1.00 27.00 8 ASP A N 8
ATOM 4434 C CA . ASP A 1 8 ? 16.201 -1.986 17.883 1.00 14.15 8 ASP A CA 8
ATOM 4435 C C . ASP A 1 8 ? 16.082 -2.671 19.239 1.00 9.37 8 ASP A C 8
ATOM 4436 O O . ASP A 1 8 ? 15.853 -3.878 19.319 1.00 14.61 8 ASP A O 8
ATOM 4445 N N . CYS A 1 9 ? 16.235 -1.893 20.303 1.00 5.93 9 CYS A N 8
ATOM 4446 C CA . CYS A 1 9 ? 16.136 -2.438 21.651 1.00 7.54 9 CYS A CA 8
ATOM 4447 C C . CYS A 1 9 ? 14.748 -3.024 21.873 1.00 14.60 9 CYS A C 8
ATOM 4448 O O . CYS A 1 9 ? 14.595 -4.107 22.440 1.00 25.78 9 CYS A O 8
ATOM 4455 N N . ALA A 1 10 ? 13.742 -2.295 21.405 1.00 16.26 10 ALA A N 8
ATOM 4456 C CA . ALA A 1 10 ? 12.355 -2.725 21.525 1.00 32.04 10 ALA A CA 8
ATOM 4457 C C . ALA A 1 10 ? 11.467 -1.861 20.629 1.00 45.47 10 ALA A C 8
ATOM 4458 O O . ALA A 1 10 ? 11.885 -0.798 20.173 1.00 119.04 10 ALA A O 8
ATOM 4465 N N . ALA A 1 11 ? 10.250 -2.325 20.374 1.00 30.62 11 ALA A N 8
ATOM 4466 C CA . ALA A 1 11 ? 9.326 -1.584 19.522 1.00 35.24 11 ALA A CA 8
ATOM 4467 C C . ALA A 1 11 ? 9.016 -0.207 20.111 1.00 22.78 11 ALA A C 8
ATOM 4468 O O . ALA A 1 11 ? 8.939 0.783 19.383 1.00 53.33 11 ALA A O 8
ATOM 4475 N N . ASP A 1 12 ? 8.828 -0.152 21.427 1.00 18.98 12 ASP A N 8
ATOM 4476 C CA . ASP A 1 12 ? 8.514 1.111 22.097 1.00 31.05 12 ASP A CA 8
ATOM 4477 C C . ASP A 1 12 ? 9.783 1.880 22.461 1.00 22.98 12 ASP A C 8
ATOM 4478 O O . ASP A 1 12 ? 9.775 3.110 22.523 1.00 37.14 12 ASP A O 8
ATOM 4487 N N . GLU A 1 13 ? 10.866 1.155 22.709 1.00 17.60 13 GLU A N 8
ATOM 4488 C CA . GLU A 1 13 ? 12.131 1.784 23.077 1.00 12.01 13 GLU A CA 8
ATOM 4489 C C . GLU A 1 13 ? 12.790 2.440 21.865 1.00 10.07 13 GLU A C 8
ATOM 4490 O O . GLU A 1 13 ? 12.484 2.100 20.722 1.00 12.81 13 GLU A O 8
ATOM 4502 N N . CYS A 1 14 ? 13.691 3.387 22.127 1.00 9.12 14 CYS A N 8
ATOM 4503 C CA . CYS A 1 14 ? 14.395 4.100 21.057 1.00 10.69 14 CYS A CA 8
ATOM 4504 C C . CYS A 1 14 ? 15.810 3.563 20.908 1.00 9.56 14 CYS A C 8
ATOM 4505 O O . CYS A 1 14 ? 16.411 3.112 21.879 1.00 13.62 14 CYS A O 8
ATOM 4512 N N . CYS A 1 15 ? 16.339 3.627 19.691 1.00 9.60 15 CYS A N 8
ATOM 4513 C CA . CYS A 1 15 ? 17.694 3.158 19.427 1.00 9.28 15 CYS A CA 8
ATOM 4514 C C . CYS A 1 15 ? 18.292 3.976 18.296 1.00 9.92 15 CYS A C 8
ATOM 4515 O O . CYS A 1 15 ? 17.712 4.072 17.215 1.00 13.31 15 CYS A O 8
ATOM 4522 N N . VAL A 1 16 ? 19.448 4.577 18.551 1.00 9.56 16 VAL A N 8
ATOM 4523 C CA . VAL A 1 16 ? 20.106 5.400 17.542 1.00 11.99 16 VAL A CA 8
ATOM 4524 C C . VAL A 1 16 ? 21.619 5.280 17.663 1.00 7.73 16 VAL A C 8
ATOM 4525 O O . VAL A 1 16 ? 22.177 5.380 18.755 1.00 8.83 16 VAL A O 8
ATOM 4538 N N . ASP A 1 17 ? 22.278 5.053 16.528 1.00 14.34 17 ASP A N 8
ATOM 4539 C CA . ASP A 1 17 ? 23.733 4.910 16.506 1.00 11.90 17 ASP A CA 8
ATOM 4540 C C . ASP A 1 17 ? 24.401 6.236 16.159 1.00 13.15 17 ASP A C 8
ATOM 4541 O O . ASP A 1 17 ? 24.165 6.801 15.093 1.00 25.96 17 ASP A O 8
ATOM 4550 N N . THR A 1 18 ? 25.248 6.716 17.066 1.00 11.55 18 THR A N 8
ATOM 4551 C CA . THR A 1 18 ? 25.971 7.972 16.857 1.00 17.10 18 THR A CA 8
ATOM 4552 C C . THR A 1 18 ? 27.424 7.683 16.510 1.00 10.63 18 THR A C 8
ATOM 4553 O O . THR A 1 18 ? 27.905 6.572 16.714 1.00 6.49 18 THR A O 8
ATOM 4564 N N . VAL A 1 19 ? 28.113 8.699 16.004 1.00 16.32 19 VAL A N 8
ATOM 4565 C CA . VAL A 1 19 ? 29.506 8.577 15.644 1.00 13.34 19 VAL A CA 8
ATOM 4566 C C . VAL A 1 19 ? 29.973 9.872 15.013 1.00 25.88 19 VAL A C 8
ATOM 4567 O O . VAL A 1 19 ? 29.468 10.308 13.978 1.00 42.11 19 VAL A O 8
ATOM 4580 N N . PHE A 1 20 ? 30.932 10.473 15.666 1.00 24.58 20 PHE A N 8
ATOM 4581 C CA . PHE A 1 20 ? 31.503 11.734 15.226 1.00 40.34 20 PHE A CA 8
ATOM 4582 C C . PHE A 1 20 ? 32.798 11.503 14.455 1.00 40.37 20 PHE A C 8
ATOM 4583 O O . PHE A 1 20 ? 32.896 11.848 13.278 1.00 66.02 20 PHE A O 8
ATOM 4600 N N . GLU A 1 21 ? 33.798 10.950 15.134 1.00 41.31 21 GLU A N 8
ATOM 4601 C CA . GLU A 1 21 ? 35.089 10.714 14.527 1.00 56.16 21 GLU A CA 8
ATOM 4602 C C . GLU A 1 21 ? 35.366 9.225 14.369 1.00 58.61 21 GLU A C 8
ATOM 4603 O O . GLU A 1 21 ? 34.495 8.388 14.606 1.00 201.19 21 GLU A O 8
ATOM 4615 N N . GLY A 1 22 ? 36.587 8.908 13.953 1.00 86.70 22 GLY A N 8
ATOM 4616 C CA . GLY A 1 22 ? 36.989 7.514 13.742 1.00 104.66 22 GLY A CA 8
ATOM 4617 C C . GLY A 1 22 ? 37.678 6.927 14.972 1.00 71.50 22 GLY A C 8
ATOM 4618 O O . GLY A 1 22 ? 37.891 5.717 15.052 1.00 89.87 22 GLY A O 8
ATOM 4622 N N . ASP A 1 23 ? 38.033 7.783 15.923 1.00 44.68 23 ASP A N 8
ATOM 4623 C CA . ASP A 1 23 ? 38.706 7.323 17.134 1.00 43.33 23 ASP A CA 8
ATOM 4624 C C . ASP A 1 23 ? 37.827 6.350 17.913 1.00 37.55 23 ASP A C 8
ATOM 4625 O O . ASP A 1 23 ? 38.313 5.362 18.460 1.00 61.37 23 ASP A O 8
ATOM 4634 N N . MET A 1 24 ? 36.531 6.641 17.963 1.00 23.24 24 MET A N 8
ATOM 4635 C CA . MET A 1 24 ? 35.594 5.785 18.685 1.00 32.50 24 MET A CA 8
ATOM 4636 C C . MET A 1 24 ? 34.170 5.978 18.174 1.00 25.13 24 MET A C 8
ATOM 4637 O O . MET A 1 24 ? 33.886 6.917 17.432 1.00 54.40 24 MET A O 8
ATOM 4651 N N . VAL A 1 25 ? 33.275 5.077 18.583 1.00 22.44 25 VAL A N 8
ATOM 4652 C CA . VAL A 1 25 ? 31.869 5.136 18.175 1.00 15.37 25 VAL A CA 8
ATOM 4653 C C . VAL A 1 25 ? 30.960 5.172 19.398 1.00 17.47 25 VAL A C 8
ATOM 4654 O O . VAL A 1 25 ? 31.271 4.590 20.438 1.00 29.52 25 VAL A O 8
ATOM 4667 N N . THR A 1 26 ? 29.840 5.879 19.265 1.00 13.60 26 THR A N 8
ATOM 4668 C CA . THR A 1 26 ? 28.878 6.027 20.356 1.00 21.19 26 THR A CA 8
ATOM 4669 C C . THR A 1 26 ? 27.479 5.594 19.922 1.00 16.55 26 THR A C 8
ATOM 4670 O O . THR A 1 26 ? 27.063 5.839 18.790 1.00 11.43 26 THR A O 8
ATOM 4681 N N . ARG A 1 27 ? 26.755 4.947 20.838 1.00 22.38 27 ARG A N 8
ATOM 4682 C CA . ARG A 1 27 ? 25.395 4.479 20.557 1.00 20.21 27 ARG A CA 8
ATOM 4683 C C . ARG A 1 27 ? 24.482 4.764 21.748 1.00 16.96 27 ARG A C 8
ATOM 4684 O O . ARG A 1 27 ? 24.948 4.876 22.881 1.00 20.06 27 ARG A O 8
ATOM 4705 N N . SER A 1 28 ? 23.178 4.889 21.486 1.00 14.60 28 SER A N 8
ATOM 4706 C CA . SER A 1 28 ? 22.207 5.171 22.549 1.00 14.92 28 SER A CA 8
ATOM 4707 C C . SER A 1 28 ? 20.984 4.265 22.427 1.00 12.12 28 SER A C 8
ATOM 4708 O O . SER A 1 28 ? 20.609 3.850 21.331 1.00 13.41 28 SER A O 8
ATOM 4716 N N . CYS A 1 29 ? 20.365 3.972 23.568 1.00 10.48 29 CYS A N 8
ATOM 4717 C CA . CYS A 1 29 ? 19.178 3.123 23.604 1.00 9.97 29 CYS A CA 8
ATOM 4718 C C . CYS A 1 29 ? 18.653 3.054 25.038 1.00 11.60 29 CYS A C 8
ATOM 4719 O O . CYS A 1 29 ? 19.411 2.776 25.968 1.00 15.64 29 CYS A O 8
ATOM 4726 N N . GLU A 1 30 ? 17.360 3.329 25.222 1.00 13.52 30 GLU A N 8
ATOM 4727 C CA . GLU A 1 30 ? 16.760 3.311 26.561 1.00 17.41 30 GLU A CA 8
ATOM 4728 C C . GLU A 1 30 ? 15.854 2.100 26.746 1.00 10.81 30 GLU A C 8
ATOM 4729 O O . GLU A 1 30 ? 14.993 1.822 25.914 1.00 23.22 30 GLU A O 8
ATOM 4741 N N . LYS A 1 31 ? 16.053 1.388 27.852 1.00 11.96 31 LYS A N 8
ATOM 4742 C CA . LYS A 1 31 ? 15.249 0.206 28.153 1.00 11.40 31 LYS A CA 8
ATOM 4743 C C . LYS A 1 31 ? 13.976 0.602 28.895 1.00 10.99 31 LYS A C 8
ATOM 4744 O O . LYS A 1 31 ? 13.956 1.590 29.629 1.00 12.86 31 LYS A O 8
ATOM 4763 N N . THR A 1 32 ? 12.915 -0.178 28.701 1.00 15.51 32 THR A N 8
ATOM 4764 C CA . THR A 1 32 ? 11.635 0.092 29.356 1.00 22.44 32 THR A CA 8
ATOM 4765 C C . THR A 1 32 ? 11.509 -0.727 30.637 1.00 26.60 32 THR A C 8
ATOM 4766 O O . THR A 1 32 ? 11.599 -1.954 30.611 1.00 57.43 32 THR A O 8
ATOM 4777 N N . THR A 1 33 ? 11.297 -0.040 31.759 1.00 22.47 33 THR A N 8
ATOM 4778 C CA . THR A 1 33 ? 11.156 -0.711 33.051 1.00 41.60 33 THR A CA 8
ATOM 4779 C C . THR A 1 33 ? 10.179 0.018 33.929 1.00 38.03 33 THR A C 8
ATOM 4780 O O . THR A 1 33 ? 10.554 0.821 34.784 1.00 52.73 33 THR A O 8
ATOM 4791 N N . GLY A 1 34 ? 8.916 -0.293 33.720 1.00 40.93 34 GLY A N 8
ATOM 4792 C CA . GLY A 1 34 ? 7.862 0.305 34.502 1.00 45.59 34 GLY A CA 8
ATOM 4793 C C . GLY A 1 34 ? 7.554 1.714 34.015 1.00 40.97 34 GLY A C 8
ATOM 4794 O O . GLY A 1 34 ? 6.610 2.352 34.479 1.00 82.17 34 GLY A O 8
ATOM 4798 N N . ASN A 1 35 ? 8.357 2.189 33.066 1.00 32.51 35 ASN A N 8
ATOM 4799 C CA . ASN A 1 35 ? 8.171 3.523 32.504 1.00 33.20 35 ASN A CA 8
ATOM 4800 C C . ASN A 1 35 ? 8.779 3.597 31.108 1.00 23.17 35 ASN A C 8
ATOM 4801 O O . ASN A 1 35 ? 9.761 2.917 30.812 1.00 27.01 35 ASN A O 8
ATOM 4812 N N . PHE A 1 36 ? 8.189 4.426 30.251 1.00 35.72 36 PHE A N 8
ATOM 4813 C CA . PHE A 1 36 ? 8.669 4.589 28.888 1.00 33.41 36 PHE A CA 8
ATOM 4814 C C . PHE A 1 36 ? 9.517 5.851 28.767 1.00 28.51 36 PHE A C 8
ATOM 4815 O O . PHE A 1 36 ? 9.170 6.897 29.314 1.00 45.23 36 PHE A O 8
ATOM 4832 N N . THR A 1 37 ? 10.630 5.746 28.043 1.00 20.06 37 THR A N 8
ATOM 4833 C CA . THR A 1 37 ? 11.522 6.884 27.857 1.00 27.18 37 THR A CA 8
ATOM 4834 C C . THR A 1 37 ? 12.258 6.772 26.525 1.00 41.87 37 THR A C 8
ATOM 4835 O O . THR A 1 37 ? 13.001 5.818 26.292 1.00 169.86 37 THR A O 8
ATOM 4846 N N . GLU A 1 38 ? 12.046 7.755 25.662 1.00 26.53 38 GLU A N 8
ATOM 4847 C CA . GLU A 1 38 ? 12.694 7.769 24.355 1.00 30.29 38 GLU A CA 8
ATOM 4848 C C . GLU A 1 38 ? 14.161 8.155 24.494 1.00 25.39 38 GLU A C 8
ATOM 4849 O O . GLU A 1 38 ? 14.569 8.724 25.509 1.00 51.60 38 GLU A O 8
ATOM 4861 N N . CYS A 1 39 ? 14.952 7.850 23.472 1.00 15.84 39 CYS A N 8
ATOM 4862 C CA . CYS A 1 39 ? 16.371 8.177 23.496 1.00 14.30 39 CYS A CA 8
ATOM 4863 C C . CYS A 1 39 ? 16.548 9.663 23.837 1.00 22.31 39 CYS A C 8
ATOM 4864 O O . CYS A 1 39 ? 15.622 10.449 23.639 1.00 32.92 39 CYS A O 8
ATOM 4871 N N . PRO A 1 40 ? 17.692 10.080 24.344 1.00 27.27 40 PRO A N 8
ATOM 4872 C CA . PRO A 1 40 ? 17.915 11.514 24.697 1.00 47.66 40 PRO A CA 8
ATOM 4873 C C . PRO A 1 40 ? 17.669 12.452 23.525 1.00 71.54 40 PRO A C 8
ATOM 4874 O O . PRO A 1 40 ? 17.643 12.039 22.365 1.00 87.70 40 PRO A O 8
ATOM 4885 N N . GLY A 1 41 ? 17.508 13.721 23.854 1.00 105.24 41 GLY A N 8
ATOM 4886 C CA . GLY A 1 41 ? 17.283 14.746 22.842 1.00 147.55 41 GLY A CA 8
ATOM 4887 C C . GLY A 1 41 ? 18.551 14.987 22.037 1.00 161.74 41 GLY A C 8
ATOM 4888 O O . GLY A 1 41 ? 18.510 15.155 20.818 1.00 244.37 41 GLY A O 8
ATOM 4892 N N . LEU A 1 42 ? 19.682 14.999 22.739 1.00 162.48 42 LEU A N 8
ATOM 4893 C CA . LEU A 1 42 ? 20.988 15.218 22.115 1.00 191.48 42 LEU A CA 8
ATOM 4894 C C . LEU A 1 42 ? 21.914 14.043 22.415 1.00 166.66 42 LEU A C 8
ATOM 4895 O O . LEU A 1 42 ? 21.700 13.306 23.376 1.00 251.38 42 LEU A O 8
ATOM 4911 N N . THR A 1 43 ? 22.938 13.871 21.587 1.00 178.52 43 THR A N 8
ATOM 4912 C CA . THR A 1 43 ? 23.882 12.778 21.780 1.00 240.84 43 THR A CA 8
ATOM 4913 C C . THR A 1 43 ? 24.591 12.921 23.137 1.00 372.31 43 THR A C 8
ATOM 4914 O O . THR A 1 43 ? 24.795 14.038 23.613 1.00 500.13 43 THR A O 8
ATOM 4925 N N . PRO A 1 44 ? 24.956 11.826 23.778 1.00 488.39 44 PRO A N 8
ATOM 4926 C CA . PRO A 1 44 ? 25.635 11.863 25.114 1.00 760.13 44 PRO A CA 8
ATOM 4927 C C . PRO A 1 44 ? 27.104 12.285 25.031 1.00 735.36 44 PRO A C 8
ATOM 4928 O O . PRO A 1 44 ? 27.710 12.639 26.042 1.00 999.99 44 PRO A O 8
ATOM 4939 N N . ILE A 1 45 ? 27.677 12.234 23.833 1.00 518.33 45 ILE A N 8
ATOM 4940 C CA . ILE A 1 45 ? 29.074 12.597 23.651 1.00 582.79 45 ILE A CA 8
ATOM 4941 C C . ILE A 1 45 ? 29.415 13.867 24.429 1.00 795.93 45 ILE A C 8
ATOM 4942 O O . ILE A 1 45 ? 28.546 14.698 24.692 1.00 898.75 45 ILE A O 8
ATOM 4958 N N . ALA A 1 46 ? 30.686 14.007 24.794 1.00 999.99 46 ALA A N 8
ATOM 4959 C CA . ALA A 1 46 ? 31.130 15.179 25.541 1.00 999.99 46 ALA A CA 8
ATOM 4960 C C . ALA A 1 46 ? 32.649 15.180 25.683 1.00 999.99 46 ALA A C 8
ATOM 4961 O O . ALA A 1 46 ? 33.319 15.089 24.667 1.00 999.99 46 ALA A O 8
ATOM 4969 N N . GLY A 1 1 ? 24.545 -4.470 18.883 1.00 999.99 1 GLY A N 9
ATOM 4970 C CA . GLY A 1 1 ? 24.924 -3.104 19.343 1.00 999.99 1 GLY A CA 9
ATOM 4971 C C . GLY A 1 1 ? 24.376 -2.066 18.367 1.00 999.99 1 GLY A C 9
ATOM 4972 O O . GLY A 1 1 ? 23.873 -1.021 18.776 1.00 999.99 1 GLY A O 9
ATOM 4978 N N . LEU A 1 2 ? 24.477 -2.366 17.077 1.00 999.99 2 LEU A N 9
ATOM 4979 C CA . LEU A 1 2 ? 23.990 -1.450 16.052 1.00 895.59 2 LEU A CA 9
ATOM 4980 C C . LEU A 1 2 ? 22.466 -1.406 16.060 1.00 532.27 2 LEU A C 9
ATOM 4981 O O . LEU A 1 2 ? 21.808 -2.400 16.368 1.00 625.21 2 LEU A O 9
ATOM 4997 N N . CYS A 1 3 ? 21.907 -0.247 15.721 1.00 271.28 3 CYS A N 9
ATOM 4998 C CA . CYS A 1 3 ? 20.456 -0.085 15.694 1.00 104.50 3 CYS A CA 9
ATOM 4999 C C . CYS A 1 3 ? 19.894 -0.550 14.354 1.00 90.98 3 CYS A C 9
ATOM 5000 O O . CYS A 1 3 ? 20.072 0.114 13.332 1.00 207.28 3 CYS A O 9
ATOM 5007 N N . SER A 1 4 ? 19.211 -1.688 14.367 1.00 85.31 4 SER A N 9
ATOM 5008 C CA . SER A 1 4 ? 18.621 -2.229 13.147 1.00 92.94 4 SER A CA 9
ATOM 5009 C C . SER A 1 4 ? 17.600 -1.253 12.594 1.00 67.37 4 SER A C 9
ATOM 5010 O O . SER A 1 4 ? 17.524 -1.017 11.389 1.00 102.28 4 SER A O 9
ATOM 5018 N N . GLU A 1 5 ? 16.801 -0.706 13.501 1.00 41.67 5 GLU A N 9
ATOM 5019 C CA . GLU A 1 5 ? 15.750 0.232 13.143 1.00 41.21 5 GLU A CA 9
ATOM 5020 C C . GLU A 1 5 ? 15.610 1.304 14.218 1.00 41.92 5 GLU A C 9
ATOM 5021 O O . GLU A 1 5 ? 16.473 1.437 15.085 1.00 74.72 5 GLU A O 9
ATOM 5033 N N . ASN A 1 6 ? 14.523 2.064 14.162 1.00 50.73 6 ASN A N 9
ATOM 5034 C CA . ASN A 1 6 ? 14.296 3.115 15.144 1.00 71.04 6 ASN A CA 9
ATOM 5035 C C . ASN A 1 6 ? 14.227 2.514 16.545 1.00 65.17 6 ASN A C 9
ATOM 5036 O O . ASN A 1 6 ? 14.748 3.086 17.504 1.00 94.86 6 ASN A O 9
ATOM 5047 N N . GLY A 1 7 ? 13.587 1.351 16.651 1.00 51.80 7 GLY A N 9
ATOM 5048 C CA . GLY A 1 7 ? 13.454 0.656 17.936 1.00 71.47 7 GLY A CA 9
ATOM 5049 C C . GLY A 1 7 ? 14.106 -0.719 17.874 1.00 41.04 7 GLY A C 9
ATOM 5050 O O . GLY A 1 7 ? 13.441 -1.744 18.028 1.00 44.54 7 GLY A O 9
ATOM 5054 N N . ASP A 1 8 ? 15.411 -0.730 17.642 1.00 27.00 8 ASP A N 9
ATOM 5055 C CA . ASP A 1 8 ? 16.153 -1.984 17.553 1.00 14.15 8 ASP A CA 9
ATOM 5056 C C . ASP A 1 8 ? 16.054 -2.757 18.862 1.00 9.37 8 ASP A C 9
ATOM 5057 O O . ASP A 1 8 ? 15.843 -3.970 18.864 1.00 14.61 8 ASP A O 9
ATOM 5066 N N . CYS A 1 9 ? 16.199 -2.047 19.972 1.00 5.93 9 CYS A N 9
ATOM 5067 C CA . CYS A 1 9 ? 16.116 -2.677 21.282 1.00 7.54 9 CYS A CA 9
ATOM 5068 C C . CYS A 1 9 ? 14.733 -3.285 21.480 1.00 14.60 9 CYS A C 9
ATOM 5069 O O . CYS A 1 9 ? 14.590 -4.392 22.001 1.00 25.78 9 CYS A O 9
ATOM 5076 N N . ALA A 1 10 ? 13.718 -2.546 21.047 1.00 16.26 10 ALA A N 9
ATOM 5077 C CA . ALA A 1 10 ? 12.336 -2.997 21.155 1.00 32.04 10 ALA A CA 9
ATOM 5078 C C . ALA A 1 10 ? 11.424 -2.070 20.356 1.00 45.47 10 ALA A C 9
ATOM 5079 O O . ALA A 1 10 ? 11.841 -0.992 19.933 1.00 119.04 10 ALA A O 9
ATOM 5086 N N . ALA A 1 11 ? 10.181 -2.493 20.146 1.00 30.62 11 ALA A N 9
ATOM 5087 C CA . ALA A 1 11 ? 9.233 -1.681 19.390 1.00 35.24 11 ALA A CA 9
ATOM 5088 C C . ALA A 1 11 ? 9.001 -0.337 20.076 1.00 22.78 11 ALA A C 9
ATOM 5089 O O . ALA A 1 11 ? 8.929 0.700 19.417 1.00 53.33 11 ALA A O 9
ATOM 5096 N N . ASP A 1 12 ? 8.882 -0.361 21.401 1.00 18.98 12 ASP A N 9
ATOM 5097 C CA . ASP A 1 12 ? 8.654 0.866 22.165 1.00 31.05 12 ASP A CA 9
ATOM 5098 C C . ASP A 1 12 ? 9.969 1.582 22.457 1.00 22.98 12 ASP A C 9
ATOM 5099 O O . ASP A 1 12 ? 10.015 2.810 22.531 1.00 37.14 12 ASP A O 9
ATOM 5108 N N . GLU A 1 13 ? 11.036 0.808 22.631 1.00 17.60 13 GLU A N 9
ATOM 5109 C CA . GLU A 1 13 ? 12.347 1.379 22.924 1.00 12.01 13 GLU A CA 9
ATOM 5110 C C . GLU A 1 13 ? 12.938 2.048 21.687 1.00 10.07 13 GLU A C 9
ATOM 5111 O O . GLU A 1 13 ? 12.550 1.745 20.559 1.00 12.81 13 GLU A O 9
ATOM 5123 N N . CYS A 1 14 ? 13.883 2.965 21.909 1.00 9.12 14 CYS A N 9
ATOM 5124 C CA . CYS A 1 14 ? 14.539 3.688 20.816 1.00 10.69 14 CYS A CA 9
ATOM 5125 C C . CYS A 1 14 ? 15.998 3.264 20.707 1.00 9.56 14 CYS A C 9
ATOM 5126 O O . CYS A 1 14 ? 16.635 2.960 21.711 1.00 13.62 14 CYS A O 9
ATOM 5133 N N . CYS A 1 15 ? 16.522 3.251 19.482 1.00 9.60 15 CYS A N 9
ATOM 5134 C CA . CYS A 1 15 ? 17.915 2.867 19.250 1.00 9.28 15 CYS A CA 9
ATOM 5135 C C . CYS A 1 15 ? 18.505 3.766 18.176 1.00 9.92 15 CYS A C 9
ATOM 5136 O O . CYS A 1 15 ? 17.920 3.930 17.105 1.00 13.31 15 CYS A O 9
ATOM 5143 N N . VAL A 1 16 ? 19.662 4.355 18.460 1.00 9.56 16 VAL A N 9
ATOM 5144 C CA . VAL A 1 16 ? 20.305 5.240 17.499 1.00 11.99 16 VAL A CA 9
ATOM 5145 C C . VAL A 1 16 ? 21.820 5.168 17.641 1.00 7.73 16 VAL A C 9
ATOM 5146 O O . VAL A 1 16 ? 22.357 5.248 18.746 1.00 8.83 16 VAL A O 9
ATOM 5159 N N . ASP A 1 17 ? 22.505 5.001 16.511 1.00 14.34 17 ASP A N 9
ATOM 5160 C CA . ASP A 1 17 ? 23.963 4.902 16.509 1.00 11.90 17 ASP A CA 9
ATOM 5161 C C . ASP A 1 17 ? 24.600 6.249 16.188 1.00 13.15 17 ASP A C 9
ATOM 5162 O O . ASP A 1 17 ? 24.362 6.824 15.127 1.00 25.96 17 ASP A O 9
ATOM 5171 N N . THR A 1 18 ? 25.426 6.737 17.111 1.00 11.55 18 THR A N 9
ATOM 5172 C CA . THR A 1 18 ? 26.123 8.012 16.927 1.00 17.10 18 THR A CA 9
ATOM 5173 C C . THR A 1 18 ? 27.579 7.757 16.562 1.00 10.63 18 THR A C 9
ATOM 5174 O O . THR A 1 18 ? 28.077 6.644 16.718 1.00 6.49 18 THR A O 9
ATOM 5185 N N . VAL A 1 19 ? 28.253 8.801 16.094 1.00 16.32 19 VAL A N 9
ATOM 5186 C CA . VAL A 1 19 ? 29.643 8.711 15.716 1.00 13.34 19 VAL A CA 9
ATOM 5187 C C . VAL A 1 19 ? 30.099 10.052 15.182 1.00 25.88 19 VAL A C 9
ATOM 5188 O O . VAL A 1 19 ? 29.569 10.579 14.203 1.00 42.11 19 VAL A O 9
ATOM 5201 N N . PHE A 1 20 ? 31.072 10.591 15.866 1.00 24.58 20 PHE A N 9
ATOM 5202 C CA . PHE A 1 20 ? 31.641 11.887 15.540 1.00 40.34 20 PHE A CA 9
ATOM 5203 C C . PHE A 1 20 ? 32.872 11.743 14.651 1.00 40.37 20 PHE A C 9
ATOM 5204 O O . PHE A 1 20 ? 32.774 11.665 13.426 1.00 66.02 20 PHE A O 9
ATOM 5221 N N . GLU A 1 21 ? 34.024 11.734 15.293 1.00 41.31 21 GLU A N 9
ATOM 5222 C CA . GLU A 1 21 ? 35.296 11.634 14.600 1.00 56.16 21 GLU A CA 9
ATOM 5223 C C . GLU A 1 21 ? 35.545 10.205 14.109 1.00 58.61 21 GLU A C 9
ATOM 5224 O O . GLU A 1 21 ? 36.238 9.998 13.113 1.00 201.19 21 GLU A O 9
ATOM 5236 N N . GLY A 1 22 ? 34.977 9.226 14.808 1.00 86.70 22 GLY A N 9
ATOM 5237 C CA . GLY A 1 22 ? 35.144 7.820 14.428 1.00 104.66 22 GLY A CA 9
ATOM 5238 C C . GLY A 1 22 ? 36.188 7.131 15.301 1.00 71.50 22 GLY A C 9
ATOM 5239 O O . GLY A 1 22 ? 36.279 5.903 15.314 1.00 89.87 22 GLY A O 9
ATOM 5243 N N . ASP A 1 23 ? 36.965 7.917 16.038 1.00 44.68 23 ASP A N 9
ATOM 5244 C CA . ASP A 1 23 ? 37.981 7.346 16.914 1.00 43.33 23 ASP A CA 9
ATOM 5245 C C . ASP A 1 23 ? 37.317 6.451 17.952 1.00 37.55 23 ASP A C 9
ATOM 5246 O O . ASP A 1 23 ? 37.825 5.382 18.289 1.00 61.37 23 ASP A O 9
ATOM 5255 N N . MET A 1 24 ? 36.165 6.900 18.441 1.00 23.24 24 MET A N 9
ATOM 5256 C CA . MET A 1 24 ? 35.398 6.153 19.435 1.00 32.50 24 MET A CA 9
ATOM 5257 C C . MET A 1 24 ? 33.917 6.201 19.080 1.00 25.13 24 MET A C 9
ATOM 5258 O O . MET A 1 24 ? 33.248 7.207 19.322 1.00 54.40 24 MET A O 9
ATOM 5272 N N . VAL A 1 25 ? 33.407 5.123 18.497 1.00 22.44 25 VAL A N 9
ATOM 5273 C CA . VAL A 1 25 ? 32.003 5.083 18.112 1.00 15.37 25 VAL A CA 9
ATOM 5274 C C . VAL A 1 25 ? 31.107 5.027 19.340 1.00 17.47 25 VAL A C 9
ATOM 5275 O O . VAL A 1 25 ? 31.476 4.461 20.370 1.00 29.52 25 VAL A O 9
ATOM 5288 N N . THR A 1 26 ? 29.930 5.638 19.227 1.00 13.60 26 THR A N 9
ATOM 5289 C CA . THR A 1 26 ? 28.970 5.687 20.330 1.00 21.19 26 THR A CA 9
ATOM 5290 C C . THR A 1 26 ? 27.600 5.161 19.905 1.00 16.55 26 THR A C 9
ATOM 5291 O O . THR A 1 26 ? 27.119 5.451 18.810 1.00 11.43 26 THR A O 9
ATOM 5302 N N . ARG A 1 27 ? 26.975 4.390 20.797 1.00 22.38 27 ARG A N 9
ATOM 5303 C CA . ARG A 1 27 ? 25.648 3.816 20.543 1.00 20.21 27 ARG A CA 9
ATOM 5304 C C . ARG A 1 27 ? 24.721 4.139 21.712 1.00 16.96 27 ARG A C 9
ATOM 5305 O O . ARG A 1 27 ? 25.169 4.227 22.855 1.00 20.06 27 ARG A O 9
ATOM 5326 N N . SER A 1 28 ? 23.427 4.325 21.430 1.00 14.60 28 SER A N 9
ATOM 5327 C CA . SER A 1 28 ? 22.461 4.647 22.487 1.00 14.92 28 SER A CA 9
ATOM 5328 C C . SER A 1 28 ? 21.194 3.809 22.351 1.00 12.12 28 SER A C 9
ATOM 5329 O O . SER A 1 28 ? 20.778 3.461 21.244 1.00 13.41 28 SER A O 9
ATOM 5337 N N . CYS A 1 29 ? 20.581 3.499 23.490 1.00 10.48 29 CYS A N 9
ATOM 5338 C CA . CYS A 1 29 ? 19.351 2.714 23.513 1.00 9.97 29 CYS A CA 9
ATOM 5339 C C . CYS A 1 29 ? 18.837 2.626 24.950 1.00 11.60 29 CYS A C 9
ATOM 5340 O O . CYS A 1 29 ? 19.598 2.322 25.869 1.00 15.64 29 CYS A O 9
ATOM 5347 N N . GLU A 1 30 ? 17.549 2.914 25.146 1.00 13.52 30 GLU A N 9
ATOM 5348 C CA . GLU A 1 30 ? 16.953 2.885 26.482 1.00 17.41 30 GLU A CA 9
ATOM 5349 C C . GLU A 1 30 ? 16.021 1.684 26.636 1.00 10.81 30 GLU A C 9
ATOM 5350 O O . GLU A 1 30 ? 15.663 1.030 25.655 1.00 23.22 30 GLU A O 9
ATOM 5362 N N . LYS A 1 31 ? 15.634 1.405 27.882 1.00 11.96 31 LYS A N 9
ATOM 5363 C CA . LYS A 1 31 ? 14.742 0.284 28.184 1.00 11.40 31 LYS A CA 9
ATOM 5364 C C . LYS A 1 31 ? 13.561 0.758 29.026 1.00 10.99 31 LYS A C 9
ATOM 5365 O O . LYS A 1 31 ? 13.691 1.685 29.827 1.00 12.86 31 LYS A O 9
ATOM 5384 N N . THR A 1 32 ? 12.411 0.118 28.840 1.00 15.51 32 THR A N 9
ATOM 5385 C CA . THR A 1 32 ? 11.206 0.481 29.586 1.00 22.44 32 THR A CA 9
ATOM 5386 C C . THR A 1 32 ? 11.121 -0.315 30.885 1.00 26.60 32 THR A C 9
ATOM 5387 O O . THR A 1 32 ? 11.117 -1.545 30.871 1.00 57.43 32 THR A O 9
ATOM 5398 N N . THR A 1 33 ? 11.048 0.397 32.008 1.00 22.47 33 THR A N 9
ATOM 5399 C CA . THR A 1 33 ? 10.954 -0.249 33.318 1.00 41.60 33 THR A CA 9
ATOM 5400 C C . THR A 1 33 ? 10.131 0.580 34.263 1.00 38.03 33 THR A C 9
ATOM 5401 O O . THR A 1 33 ? 10.653 1.351 35.069 1.00 52.73 33 THR A O 9
ATOM 5412 N N . GLY A 1 34 ? 8.830 0.389 34.169 1.00 40.93 34 GLY A N 9
ATOM 5413 C CA . GLY A 1 34 ? 7.910 1.093 35.028 1.00 45.59 34 GLY A CA 9
ATOM 5414 C C . GLY A 1 34 ? 7.696 2.521 34.541 1.00 40.97 34 GLY A C 9
ATOM 5415 O O . GLY A 1 34 ? 6.863 3.254 35.074 1.00 82.17 34 GLY A O 9
ATOM 5419 N N . ASN A 1 35 ? 8.454 2.903 33.517 1.00 32.51 35 ASN A N 9
ATOM 5420 C CA . ASN A 1 35 ? 8.349 4.240 32.944 1.00 33.20 35 ASN A CA 9
ATOM 5421 C C . ASN A 1 35 ? 8.836 4.231 31.498 1.00 23.17 35 ASN A C 9
ATOM 5422 O O . ASN A 1 35 ? 9.685 3.421 31.127 1.00 27.01 35 ASN A O 9
ATOM 5433 N N . PHE A 1 36 ? 8.290 5.130 30.684 1.00 35.72 36 PHE A N 9
ATOM 5434 C CA . PHE A 1 36 ? 8.663 5.221 29.282 1.00 33.41 36 PHE A CA 9
ATOM 5435 C C . PHE A 1 36 ? 9.649 6.361 29.052 1.00 28.51 36 PHE A C 9
ATOM 5436 O O . PHE A 1 36 ? 9.530 7.430 29.653 1.00 45.23 36 PHE A O 9
ATOM 5453 N N . THR A 1 37 ? 10.619 6.128 28.173 1.00 20.06 37 THR A N 9
ATOM 5454 C CA . THR A 1 37 ? 11.618 7.133 27.862 1.00 27.18 37 THR A CA 9
ATOM 5455 C C . THR A 1 37 ? 12.299 6.794 26.541 1.00 41.87 37 THR A C 9
ATOM 5456 O O . THR A 1 37 ? 12.729 5.661 26.326 1.00 169.86 37 THR A O 9
ATOM 5467 N N . GLU A 1 38 ? 12.378 7.781 25.663 1.00 26.53 38 GLU A N 9
ATOM 5468 C CA . GLU A 1 38 ? 12.999 7.597 24.351 1.00 30.29 38 GLU A CA 9
ATOM 5469 C C . GLU A 1 38 ? 14.508 7.824 24.422 1.00 25.39 38 GLU A C 9
ATOM 5470 O O . GLU A 1 38 ? 15.029 8.306 25.427 1.00 51.60 38 GLU A O 9
ATOM 5482 N N . CYS A 1 39 ? 15.201 7.475 23.340 1.00 15.84 39 CYS A N 9
ATOM 5483 C CA . CYS A 1 39 ? 16.649 7.644 23.272 1.00 14.30 39 CYS A CA 9
ATOM 5484 C C . CYS A 1 39 ? 17.014 9.118 23.477 1.00 22.31 39 CYS A C 9
ATOM 5485 O O . CYS A 1 39 ? 16.213 10.001 23.166 1.00 32.92 39 CYS A O 9
ATOM 5492 N N . PRO A 1 40 ? 18.187 9.412 23.993 1.00 27.27 40 PRO A N 9
ATOM 5493 C CA . PRO A 1 40 ? 18.617 10.820 24.233 1.00 47.66 40 PRO A CA 9
ATOM 5494 C C . PRO A 1 40 ? 19.024 11.524 22.941 1.00 71.54 40 PRO A C 9
ATOM 5495 O O . PRO A 1 40 ? 19.752 10.967 22.119 1.00 87.70 40 PRO A O 9
ATOM 5506 N N . GLY A 1 41 ? 18.553 12.753 22.778 1.00 105.24 41 GLY A N 9
ATOM 5507 C CA . GLY A 1 41 ? 18.875 13.536 21.589 1.00 147.55 41 GLY A CA 9
ATOM 5508 C C . GLY A 1 41 ? 20.368 13.829 21.519 1.00 161.74 41 GLY A C 9
ATOM 5509 O O . GLY A 1 41 ? 20.970 13.795 20.447 1.00 244.37 41 GLY A O 9
ATOM 5513 N N . LEU A 1 42 ? 20.956 14.126 22.676 1.00 162.48 42 LEU A N 9
ATOM 5514 C CA . LEU A 1 42 ? 22.386 14.436 22.760 1.00 191.48 42 LEU A CA 9
ATOM 5515 C C . LEU A 1 42 ? 23.132 13.319 23.482 1.00 166.66 42 LEU A C 9
ATOM 5516 O O . LEU A 1 42 ? 22.630 12.743 24.448 1.00 251.38 42 LEU A O 9
ATOM 5532 N N . THR A 1 43 ? 24.338 13.026 23.010 1.00 178.52 43 THR A N 9
ATOM 5533 C CA . THR A 1 43 ? 25.155 11.983 23.617 1.00 240.84 43 THR A CA 9
ATOM 5534 C C . THR A 1 43 ? 25.644 12.433 25.000 1.00 372.31 43 THR A C 9
ATOM 5535 O O . THR A 1 43 ? 25.812 13.629 25.237 1.00 500.13 43 THR A O 9
ATOM 5546 N N . PRO A 1 44 ? 25.863 11.517 25.923 1.00 488.39 44 PRO A N 9
ATOM 5547 C CA . PRO A 1 44 ? 26.324 11.863 27.303 1.00 760.13 44 PRO A CA 9
ATOM 5548 C C . PRO A 1 44 ? 27.802 12.251 27.353 1.00 735.36 44 PRO A C 9
ATOM 5549 O O . PRO A 1 44 ? 28.275 12.781 28.359 1.00 999.99 44 PRO A O 9
ATOM 5560 N N . ILE A 1 45 ? 28.529 11.977 26.276 1.00 518.33 45 ILE A N 9
ATOM 5561 C CA . ILE A 1 45 ? 29.945 12.295 26.231 1.00 582.79 45 ILE A CA 9
ATOM 5562 C C . ILE A 1 45 ? 30.179 13.764 26.571 1.00 795.93 45 ILE A C 9
ATOM 5563 O O . ILE A 1 45 ? 31.268 14.146 26.998 1.00 898.75 45 ILE A O 9
ATOM 5579 N N . ALA A 1 46 ? 29.148 14.581 26.377 1.00 999.99 46 ALA A N 9
ATOM 5580 C CA . ALA A 1 46 ? 29.248 16.006 26.667 1.00 999.99 46 ALA A CA 9
ATOM 5581 C C . ALA A 1 46 ? 29.791 16.232 28.074 1.00 999.99 46 ALA A C 9
ATOM 5582 O O . ALA A 1 46 ? 30.099 15.254 28.733 1.00 999.99 46 ALA A O 9
ATOM 5590 N N . GLY A 1 1 ? 27.510 -3.058 16.368 1.00 999.99 1 GLY A N 10
ATOM 5591 C CA . GLY A 1 1 ? 26.501 -2.714 17.410 1.00 999.99 1 GLY A CA 10
ATOM 5592 C C . GLY A 1 1 ? 25.561 -1.641 16.875 1.00 999.99 1 GLY A C 10
ATOM 5593 O O . GLY A 1 1 ? 25.109 -0.770 17.619 1.00 999.99 1 GLY A O 10
ATOM 5599 N N . LEU A 1 2 ? 25.268 -1.710 15.580 1.00 999.99 2 LEU A N 10
ATOM 5600 C CA . LEU A 1 2 ? 24.377 -0.738 14.956 1.00 895.59 2 LEU A CA 10
ATOM 5601 C C . LEU A 1 2 ? 22.926 -1.041 15.313 1.00 532.27 2 LEU A C 10
ATOM 5602 O O . LEU A 1 2 ? 22.542 -2.202 15.454 1.00 625.21 2 LEU A O 10
ATOM 5618 N N . CYS A 1 3 ? 22.123 0.008 15.460 1.00 271.28 3 CYS A N 10
ATOM 5619 C CA . CYS A 1 3 ? 20.717 -0.163 15.802 1.00 104.50 3 CYS A CA 10
ATOM 5620 C C . CYS A 1 3 ? 19.988 -0.933 14.709 1.00 90.98 3 CYS A C 10
ATOM 5621 O O . CYS A 1 3 ? 19.152 -1.792 14.991 1.00 207.28 3 CYS A O 10
ATOM 5628 N N . SER A 1 4 ? 20.306 -0.617 13.460 1.00 85.31 4 SER A N 10
ATOM 5629 C CA . SER A 1 4 ? 19.671 -1.280 12.323 1.00 92.94 4 SER A CA 10
ATOM 5630 C C . SER A 1 4 ? 18.260 -0.739 12.120 1.00 67.37 4 SER A C 10
ATOM 5631 O O . SER A 1 4 ? 17.767 -0.659 10.995 1.00 102.28 4 SER A O 10
ATOM 5639 N N . GLU A 1 5 ? 17.616 -0.381 13.226 1.00 41.67 5 GLU A N 10
ATOM 5640 C CA . GLU A 1 5 ? 16.256 0.138 13.182 1.00 41.21 5 GLU A CA 10
ATOM 5641 C C . GLU A 1 5 ? 15.992 1.042 14.383 1.00 41.92 5 GLU A C 10
ATOM 5642 O O . GLU A 1 5 ? 16.724 1.004 15.372 1.00 74.72 5 GLU A O 10
ATOM 5654 N N . ASN A 1 6 ? 14.950 1.859 14.288 1.00 50.73 6 ASN A N 10
ATOM 5655 C CA . ASN A 1 6 ? 14.608 2.776 15.371 1.00 71.04 6 ASN A CA 10
ATOM 5656 C C . ASN A 1 6 ? 14.279 2.014 16.651 1.00 65.17 6 ASN A C 10
ATOM 5657 O O . ASN A 1 6 ? 14.663 2.428 17.746 1.00 94.86 6 ASN A O 10
ATOM 5668 N N . GLY A 1 7 ? 13.561 0.901 16.509 1.00 51.80 7 GLY A N 10
ATOM 5669 C CA . GLY A 1 7 ? 13.177 0.081 17.663 1.00 71.47 7 GLY A CA 10
ATOM 5670 C C . GLY A 1 7 ? 14.029 -1.177 17.745 1.00 41.04 7 GLY A C 10
ATOM 5671 O O . GLY A 1 7 ? 13.509 -2.285 17.879 1.00 44.54 7 GLY A O 10
ATOM 5675 N N . ASP A 1 8 ? 15.339 -1.001 17.661 1.00 27.00 8 ASP A N 10
ATOM 5676 C CA . ASP A 1 8 ? 16.255 -2.134 17.721 1.00 14.15 8 ASP A CA 10
ATOM 5677 C C . ASP A 1 8 ? 16.122 -2.859 19.052 1.00 9.37 8 ASP A C 10
ATOM 5678 O O . ASP A 1 8 ? 15.970 -4.081 19.094 1.00 14.61 8 ASP A O 10
ATOM 5687 N N . CYS A 1 9 ? 16.174 -2.099 20.136 1.00 5.93 9 CYS A N 10
ATOM 5688 C CA . CYS A 1 9 ? 16.051 -2.679 21.465 1.00 7.54 9 CYS A CA 10
ATOM 5689 C C . CYS A 1 9 ? 14.666 -3.285 21.646 1.00 14.60 9 CYS A C 10
ATOM 5690 O O . CYS A 1 9 ? 14.511 -4.371 22.203 1.00 25.78 9 CYS A O 10
ATOM 5697 N N . ALA A 1 10 ? 13.665 -2.562 21.158 1.00 16.26 10 ALA A N 10
ATOM 5698 C CA . ALA A 1 10 ? 12.279 -3.006 21.244 1.00 32.04 10 ALA A CA 10
ATOM 5699 C C . ALA A 1 10 ? 11.387 -2.086 20.414 1.00 45.47 10 ALA A C 10
ATOM 5700 O O . ALA A 1 10 ? 11.819 -1.018 19.980 1.00 119.04 10 ALA A O 10
ATOM 5707 N N . ALA A 1 11 ? 10.148 -2.503 20.192 1.00 30.62 11 ALA A N 10
ATOM 5708 C CA . ALA A 1 11 ? 9.216 -1.702 19.404 1.00 35.24 11 ALA A CA 10
ATOM 5709 C C . ALA A 1 11 ? 8.969 -0.345 20.061 1.00 22.78 11 ALA A C 10
ATOM 5710 O O . ALA A 1 11 ? 8.908 0.680 19.380 1.00 53.33 11 ALA A O 10
ATOM 5717 N N . ASP A 1 12 ? 8.820 -0.341 21.383 1.00 18.98 12 ASP A N 10
ATOM 5718 C CA . ASP A 1 12 ? 8.570 0.898 22.118 1.00 31.05 12 ASP A CA 10
ATOM 5719 C C . ASP A 1 12 ? 9.875 1.624 22.439 1.00 22.98 12 ASP A C 10
ATOM 5720 O O . ASP A 1 12 ? 9.908 2.853 22.524 1.00 37.14 12 ASP A O 10
ATOM 5729 N N . GLU A 1 13 ? 10.944 0.859 22.625 1.00 17.60 13 GLU A N 10
ATOM 5730 C CA . GLU A 1 13 ? 12.244 1.441 22.946 1.00 12.01 13 GLU A CA 10
ATOM 5731 C C . GLU A 1 13 ? 12.871 2.090 21.716 1.00 10.07 13 GLU A C 10
ATOM 5732 O O . GLU A 1 13 ? 12.510 1.771 20.582 1.00 12.81 13 GLU A O 10
ATOM 5744 N N . CYS A 1 14 ? 13.806 3.013 21.948 1.00 9.12 14 CYS A N 10
ATOM 5745 C CA . CYS A 1 14 ? 14.485 3.723 20.858 1.00 10.69 14 CYS A CA 10
ATOM 5746 C C . CYS A 1 14 ? 15.956 3.337 20.802 1.00 9.56 14 CYS A C 10
ATOM 5747 O O . CYS A 1 14 ? 16.588 3.127 21.833 1.00 13.62 14 CYS A O 10
ATOM 5754 N N . CYS A 1 15 ? 16.496 3.258 19.588 1.00 9.60 15 CYS A N 10
ATOM 5755 C CA . CYS A 1 15 ? 17.903 2.906 19.389 1.00 9.28 15 CYS A CA 10
ATOM 5756 C C . CYS A 1 15 ? 18.495 3.802 18.313 1.00 9.92 15 CYS A C 10
ATOM 5757 O O . CYS A 1 15 ? 17.935 3.927 17.223 1.00 13.31 15 CYS A O 10
ATOM 5764 N N . VAL A 1 16 ? 19.624 4.434 18.619 1.00 9.56 16 VAL A N 10
ATOM 5765 C CA . VAL A 1 16 ? 20.270 5.327 17.661 1.00 11.99 16 VAL A CA 10
ATOM 5766 C C . VAL A 1 16 ? 21.788 5.209 17.758 1.00 7.73 16 VAL A C 10
ATOM 5767 O O . VAL A 1 16 ? 22.354 5.221 18.851 1.00 8.83 16 VAL A O 10
ATOM 5780 N N . ASP A 1 17 ? 22.439 5.088 16.604 1.00 14.34 17 ASP A N 10
ATOM 5781 C CA . ASP A 1 17 ? 23.894 4.959 16.559 1.00 11.90 17 ASP A CA 10
ATOM 5782 C C . ASP A 1 17 ? 24.555 6.326 16.401 1.00 13.15 17 ASP A C 10
ATOM 5783 O O . ASP A 1 17 ? 24.302 7.041 15.432 1.00 25.96 17 ASP A O 10
ATOM 5792 N N . THR A 1 18 ? 25.418 6.671 17.354 1.00 11.55 18 THR A N 10
ATOM 5793 C CA . THR A 1 18 ? 26.138 7.945 17.316 1.00 17.10 18 THR A CA 10
ATOM 5794 C C . THR A 1 18 ? 27.558 7.724 16.816 1.00 10.63 18 THR A C 10
ATOM 5795 O O . THR A 1 18 ? 28.046 6.596 16.794 1.00 6.49 18 THR A O 10
ATOM 5806 N N . VAL A 1 19 ? 28.215 8.815 16.435 1.00 16.32 19 VAL A N 10
ATOM 5807 C CA . VAL A 1 19 ? 29.575 8.766 15.950 1.00 13.34 19 VAL A CA 10
ATOM 5808 C C . VAL A 1 19 ? 29.993 10.157 15.519 1.00 25.88 19 VAL A C 10
ATOM 5809 O O . VAL A 1 19 ? 29.389 10.780 14.646 1.00 42.11 19 VAL A O 10
ATOM 5822 N N . PHE A 1 20 ? 31.019 10.626 16.178 1.00 24.58 20 PHE A N 10
ATOM 5823 C CA . PHE A 1 20 ? 31.566 11.951 15.945 1.00 40.34 20 PHE A CA 10
ATOM 5824 C C . PHE A 1 20 ? 32.738 11.908 14.968 1.00 40.37 20 PHE A C 10
ATOM 5825 O O . PHE A 1 20 ? 32.560 11.972 13.751 1.00 66.02 20 PHE A O 10
ATOM 5842 N N . GLU A 1 21 ? 33.931 11.832 15.526 1.00 41.31 21 GLU A N 10
ATOM 5843 C CA . GLU A 1 21 ? 35.155 11.816 14.740 1.00 56.16 21 GLU A CA 10
ATOM 5844 C C . GLU A 1 21 ? 35.398 10.436 14.122 1.00 58.61 21 GLU A C 10
ATOM 5845 O O . GLU A 1 21 ? 36.127 10.314 13.137 1.00 201.19 21 GLU A O 10
ATOM 5857 N N . GLY A 1 22 ? 34.787 9.405 14.697 1.00 86.70 22 GLY A N 10
ATOM 5858 C CA . GLY A 1 22 ? 34.951 8.044 14.183 1.00 104.66 22 GLY A CA 10
ATOM 5859 C C . GLY A 1 22 ? 36.060 7.302 14.923 1.00 71.50 22 GLY A C 10
ATOM 5860 O O . GLY A 1 22 ? 36.233 6.097 14.745 1.00 89.87 22 GLY A O 10
ATOM 5864 N N . ASP A 1 23 ? 36.803 8.021 15.759 1.00 44.68 23 ASP A N 10
ATOM 5865 C CA . ASP A 1 23 ? 37.877 7.396 16.522 1.00 43.33 23 ASP A CA 10
ATOM 5866 C C . ASP A 1 23 ? 37.298 6.293 17.396 1.00 37.55 23 ASP A C 10
ATOM 5867 O O . ASP A 1 23 ? 37.853 5.198 17.494 1.00 61.37 23 ASP A O 10
ATOM 5876 N N . MET A 1 24 ? 36.160 6.594 18.011 1.00 23.24 24 MET A N 10
ATOM 5877 C CA . MET A 1 24 ? 35.459 5.641 18.868 1.00 32.50 24 MET A CA 10
ATOM 5878 C C . MET A 1 24 ? 33.958 5.790 18.656 1.00 25.13 24 MET A C 10
ATOM 5879 O O . MET A 1 24 ? 33.372 6.809 19.021 1.00 54.40 24 MET A O 10
ATOM 5893 N N . VAL A 1 25 ? 33.339 4.780 18.053 1.00 22.44 25 VAL A N 10
ATOM 5894 C CA . VAL A 1 25 ? 31.907 4.840 17.792 1.00 15.37 25 VAL A CA 10
ATOM 5895 C C . VAL A 1 25 ? 31.111 4.743 19.084 1.00 17.47 25 VAL A C 10
ATOM 5896 O O . VAL A 1 25 ? 31.548 4.129 20.057 1.00 29.52 25 VAL A O 10
ATOM 5909 N N . THR A 1 26 ? 29.941 5.375 19.084 1.00 13.60 26 THR A N 10
ATOM 5910 C CA . THR A 1 26 ? 29.068 5.393 20.255 1.00 21.19 26 THR A CA 10
ATOM 5911 C C . THR A 1 26 ? 27.627 5.067 19.870 1.00 16.55 26 THR A C 10
ATOM 5912 O O . THR A 1 26 ? 27.154 5.457 18.802 1.00 11.43 26 THR A O 10
ATOM 5923 N N . ARG A 1 27 ? 26.934 4.348 20.756 1.00 22.38 27 ARG A N 10
ATOM 5924 C CA . ARG A 1 27 ? 25.537 3.966 20.523 1.00 20.21 27 ARG A CA 10
ATOM 5925 C C . ARG A 1 27 ? 24.697 4.270 21.759 1.00 16.96 27 ARG A C 10
ATOM 5926 O O . ARG A 1 27 ? 25.236 4.488 22.844 1.00 20.06 27 ARG A O 10
ATOM 5947 N N . SER A 1 28 ? 23.374 4.292 21.594 1.00 14.60 28 SER A N 10
ATOM 5948 C CA . SER A 1 28 ? 22.476 4.583 22.712 1.00 14.92 28 SER A CA 10
ATOM 5949 C C . SER A 1 28 ? 21.149 3.847 22.556 1.00 12.12 28 SER A C 10
ATOM 5950 O O . SER A 1 28 ? 20.696 3.586 21.441 1.00 13.41 28 SER A O 10
ATOM 5958 N N . CYS A 1 29 ? 20.530 3.524 23.687 1.00 10.48 29 CYS A N 10
ATOM 5959 C CA . CYS A 1 29 ? 19.251 2.823 23.688 1.00 9.97 29 CYS A CA 10
ATOM 5960 C C . CYS A 1 29 ? 18.687 2.803 25.108 1.00 11.60 29 CYS A C 10
ATOM 5961 O O . CYS A 1 29 ? 19.415 2.540 26.064 1.00 15.64 29 CYS A O 10
ATOM 5968 N N . GLU A 1 30 ? 17.393 3.100 25.247 1.00 13.52 30 GLU A N 10
ATOM 5969 C CA . GLU A 1 30 ? 16.753 3.130 26.569 1.00 17.41 30 GLU A CA 10
ATOM 5970 C C . GLU A 1 30 ? 15.733 2.007 26.717 1.00 10.81 30 GLU A C 10
ATOM 5971 O O . GLU A 1 30 ? 14.933 1.754 25.815 1.00 23.22 30 GLU A O 10
ATOM 5983 N N . LYS A 1 31 ? 15.765 1.342 27.870 1.00 11.96 31 LYS A N 10
ATOM 5984 C CA . LYS A 1 31 ? 14.838 0.251 28.152 1.00 11.40 31 LYS A CA 10
ATOM 5985 C C . LYS A 1 31 ? 13.563 0.794 28.781 1.00 10.99 31 LYS A C 10
ATOM 5986 O O . LYS A 1 31 ? 13.600 1.760 29.545 1.00 12.86 31 LYS A O 10
ATOM 6005 N N . THR A 1 32 ? 12.430 0.175 28.458 1.00 15.51 32 THR A N 10
ATOM 6006 C CA . THR A 1 32 ? 11.144 0.612 29.001 1.00 22.44 32 THR A CA 10
ATOM 6007 C C . THR A 1 32 ? 10.797 -0.176 30.259 1.00 26.60 32 THR A C 10
ATOM 6008 O O . THR A 1 32 ? 10.361 -1.326 30.185 1.00 57.43 32 THR A O 10
ATOM 6019 N N . THR A 1 33 ? 10.982 0.459 31.413 1.00 22.47 33 THR A N 10
ATOM 6020 C CA . THR A 1 33 ? 10.677 -0.173 32.698 1.00 41.60 33 THR A CA 10
ATOM 6021 C C . THR A 1 33 ? 10.047 0.822 33.625 1.00 38.03 33 THR A C 10
ATOM 6022 O O . THR A 1 33 ? 10.594 1.892 33.887 1.00 52.73 33 THR A O 10
ATOM 6033 N N . GLY A 1 34 ? 8.892 0.446 34.131 1.00 40.93 34 GLY A N 10
ATOM 6034 C CA . GLY A 1 34 ? 8.183 1.295 35.044 1.00 45.59 34 GLY A CA 10
ATOM 6035 C C . GLY A 1 34 ? 7.660 2.539 34.333 1.00 40.97 34 GLY A C 10
ATOM 6036 O O . GLY A 1 34 ? 6.451 2.737 34.209 1.00 82.17 34 GLY A O 10
ATOM 6040 N N . ASN A 1 35 ? 8.586 3.373 33.855 1.00 32.51 35 ASN A N 10
ATOM 6041 C CA . ASN A 1 35 ? 8.231 4.601 33.140 1.00 33.20 35 ASN A CA 10
ATOM 6042 C C . ASN A 1 35 ? 8.860 4.595 31.749 1.00 23.17 35 ASN A C 10
ATOM 6043 O O . ASN A 1 35 ? 9.950 4.056 31.555 1.00 27.01 35 ASN A O 10
ATOM 6054 N N . PHE A 1 36 ? 8.168 5.191 30.785 1.00 35.72 36 PHE A N 10
ATOM 6055 C CA . PHE A 1 36 ? 8.666 5.245 29.420 1.00 33.41 36 PHE A CA 10
ATOM 6056 C C . PHE A 1 36 ? 9.818 6.237 29.300 1.00 28.51 36 PHE A C 10
ATOM 6057 O O . PHE A 1 36 ? 9.841 7.262 29.981 1.00 45.23 36 PHE A O 10
ATOM 6074 N N . THR A 1 37 ? 10.771 5.926 28.424 1.00 20.06 37 THR A N 10
ATOM 6075 C CA . THR A 1 37 ? 11.924 6.794 28.212 1.00 27.18 37 THR A CA 10
ATOM 6076 C C . THR A 1 37 ? 12.505 6.575 26.819 1.00 41.87 37 THR A C 10
ATOM 6077 O O . THR A 1 37 ? 12.887 5.462 26.456 1.00 169.86 37 THR A O 10
ATOM 6088 N N . GLU A 1 38 ? 12.562 7.650 26.039 1.00 26.53 38 GLU A N 10
ATOM 6089 C CA . GLU A 1 38 ? 13.090 7.583 24.678 1.00 30.29 38 GLU A CA 10
ATOM 6090 C C . GLU A 1 38 ? 14.602 7.799 24.669 1.00 25.39 38 GLU A C 10
ATOM 6091 O O . GLU A 1 38 ? 15.179 8.266 25.651 1.00 51.60 38 GLU A O 10
ATOM 6103 N N . CYS A 1 39 ? 15.231 7.461 23.549 1.00 15.84 39 CYS A N 10
ATOM 6104 C CA . CYS A 1 39 ? 16.675 7.625 23.407 1.00 14.30 39 CYS A CA 10
ATOM 6105 C C . CYS A 1 39 ? 17.043 9.111 23.489 1.00 22.31 39 CYS A C 10
ATOM 6106 O O . CYS A 1 39 ? 16.242 9.966 23.113 1.00 32.92 39 CYS A O 10
ATOM 6113 N N . PRO A 1 40 ? 18.222 9.445 23.970 1.00 27.27 40 PRO A N 10
ATOM 6114 C CA . PRO A 1 40 ? 18.655 10.867 24.084 1.00 47.66 40 PRO A CA 10
ATOM 6115 C C . PRO A 1 40 ? 19.034 11.456 22.727 1.00 71.54 40 PRO A C 10
ATOM 6116 O O . PRO A 1 40 ? 19.686 10.805 21.912 1.00 87.70 40 PRO A O 10
ATOM 6127 N N . GLY A 1 41 ? 18.622 12.697 22.501 1.00 105.24 41 GLY A N 10
ATOM 6128 C CA . GLY A 1 41 ? 18.917 13.390 21.247 1.00 147.55 41 GLY A CA 10
ATOM 6129 C C . GLY A 1 41 ? 20.184 14.227 21.372 1.00 161.74 41 GLY A C 10
ATOM 6130 O O . GLY A 1 41 ? 20.594 14.894 20.422 1.00 244.37 41 GLY A O 10
ATOM 6134 N N . LEU A 1 42 ? 20.802 14.189 22.553 1.00 162.48 42 LEU A N 10
ATOM 6135 C CA . LEU A 1 42 ? 22.027 14.954 22.807 1.00 191.48 42 LEU A CA 10
ATOM 6136 C C . LEU A 1 42 ? 23.206 14.014 23.036 1.00 166.66 42 LEU A C 10
ATOM 6137 O O . LEU A 1 42 ? 23.054 12.938 23.614 1.00 251.38 42 LEU A O 10
ATOM 6153 N N . THR A 1 43 ? 24.386 14.434 22.579 1.00 178.52 43 THR A N 10
ATOM 6154 C CA . THR A 1 43 ? 25.599 13.631 22.736 1.00 240.84 43 THR A CA 10
ATOM 6155 C C . THR A 1 43 ? 26.815 14.527 22.959 1.00 372.31 43 THR A C 10
ATOM 6156 O O . THR A 1 43 ? 27.738 14.556 22.144 1.00 500.13 43 THR A O 10
ATOM 6167 N N . PRO A 1 44 ? 26.828 15.249 24.048 1.00 488.39 44 PRO A N 10
ATOM 6168 C CA . PRO A 1 44 ? 27.950 16.167 24.400 1.00 760.13 44 PRO A CA 10
ATOM 6169 C C . PRO A 1 44 ? 29.177 15.393 24.875 1.00 735.36 44 PRO A C 10
ATOM 6170 O O . PRO A 1 44 ? 30.277 15.937 24.956 1.00 999.99 44 PRO A O 10
ATOM 6181 N N . ILE A 1 45 ? 28.971 14.119 25.191 1.00 518.33 45 ILE A N 10
ATOM 6182 C CA . ILE A 1 45 ? 30.052 13.272 25.661 1.00 582.79 45 ILE A CA 10
ATOM 6183 C C . ILE A 1 45 ? 31.168 13.191 24.624 1.00 795.93 45 ILE A C 10
ATOM 6184 O O . ILE A 1 45 ? 32.310 12.866 24.949 1.00 898.75 45 ILE A O 10
ATOM 6200 N N . ALA A 1 46 ? 30.826 13.487 23.374 1.00 999.99 46 ALA A N 10
ATOM 6201 C CA . ALA A 1 46 ? 31.804 13.445 22.295 1.00 999.99 46 ALA A CA 10
ATOM 6202 C C . ALA A 1 46 ? 31.276 14.175 21.063 1.00 999.99 46 ALA A C 10
ATOM 6203 O O . ALA A 1 46 ? 31.639 15.325 20.881 1.00 999.99 46 ALA A O 10
ATOM 6211 N N . GLY A 1 1 ? 27.745 -2.434 17.602 1.00 999.99 1 GLY A N 11
ATOM 6212 C CA . GLY A 1 1 ? 26.306 -2.800 17.742 1.00 999.99 1 GLY A CA 11
ATOM 6213 C C . GLY A 1 1 ? 25.439 -1.671 17.200 1.00 999.99 1 GLY A C 11
ATOM 6214 O O . GLY A 1 1 ? 24.973 -0.818 17.957 1.00 999.99 1 GLY A O 11
ATOM 6220 N N . LEU A 1 2 ? 25.222 -1.672 15.890 1.00 999.99 2 LEU A N 11
ATOM 6221 C CA . LEU A 1 2 ? 24.406 -0.640 15.260 1.00 895.59 2 LEU A CA 11
ATOM 6222 C C . LEU A 1 2 ? 22.928 -0.886 15.544 1.00 532.27 2 LEU A C 11
ATOM 6223 O O . LEU A 1 2 ? 22.490 -2.030 15.657 1.00 625.21 2 LEU A O 11
ATOM 6239 N N . CYS A 1 3 ? 22.164 0.196 15.665 1.00 271.28 3 CYS A N 11
ATOM 6240 C CA . CYS A 1 3 ? 20.737 0.082 15.942 1.00 104.50 3 CYS A CA 11
ATOM 6241 C C . CYS A 1 3 ? 20.025 -0.661 14.817 1.00 90.98 3 CYS A C 11
ATOM 6242 O O . CYS A 1 3 ? 19.166 -1.506 15.064 1.00 207.28 3 CYS A O 11
ATOM 6249 N N . SER A 1 4 ? 20.385 -0.335 13.584 1.00 85.31 4 SER A N 11
ATOM 6250 C CA . SER A 1 4 ? 19.765 -0.971 12.424 1.00 92.94 4 SER A CA 11
ATOM 6251 C C . SER A 1 4 ? 18.351 -0.432 12.221 1.00 67.37 4 SER A C 11
ATOM 6252 O O . SER A 1 4 ? 17.891 -0.266 11.092 1.00 102.28 4 SER A O 11
ATOM 6260 N N . GLU A 1 5 ? 17.669 -0.171 13.332 1.00 41.67 5 GLU A N 11
ATOM 6261 C CA . GLU A 1 5 ? 16.305 0.339 13.295 1.00 41.21 5 GLU A CA 11
ATOM 6262 C C . GLU A 1 5 ? 16.026 1.204 14.521 1.00 41.92 5 GLU A C 11
ATOM 6263 O O . GLU A 1 5 ? 16.747 1.132 15.517 1.00 74.72 5 GLU A O 11
ATOM 6275 N N . ASN A 1 6 ? 14.987 2.027 14.440 1.00 50.73 6 ASN A N 11
ATOM 6276 C CA . ASN A 1 6 ? 14.635 2.910 15.549 1.00 71.04 6 ASN A CA 11
ATOM 6277 C C . ASN A 1 6 ? 14.285 2.109 16.800 1.00 65.17 6 ASN A C 11
ATOM 6278 O O . ASN A 1 6 ? 14.663 2.482 17.911 1.00 94.86 6 ASN A O 11
ATOM 6289 N N . GLY A 1 7 ? 13.559 1.008 16.615 1.00 51.80 7 GLY A N 11
ATOM 6290 C CA . GLY A 1 7 ? 13.157 0.156 17.738 1.00 71.47 7 GLY A CA 11
ATOM 6291 C C . GLY A 1 7 ? 14.029 -1.089 17.816 1.00 41.04 7 GLY A C 11
ATOM 6292 O O . GLY A 1 7 ? 13.527 -2.206 17.945 1.00 44.54 7 GLY A O 11
ATOM 6296 N N . ASP A 1 8 ? 15.335 -0.890 17.731 1.00 27.00 8 ASP A N 11
ATOM 6297 C CA . ASP A 1 8 ? 16.272 -2.007 17.784 1.00 14.15 8 ASP A CA 11
ATOM 6298 C C . ASP A 1 8 ? 16.156 -2.743 19.114 1.00 9.37 8 ASP A C 11
ATOM 6299 O O . ASP A 1 8 ? 16.025 -3.966 19.150 1.00 14.61 8 ASP A O 11
ATOM 6308 N N . CYS A 1 9 ? 16.202 -1.987 20.199 1.00 5.93 9 CYS A N 11
ATOM 6309 C CA . CYS A 1 9 ? 16.095 -2.575 21.528 1.00 7.54 9 CYS A CA 11
ATOM 6310 C C . CYS A 1 9 ? 14.723 -3.205 21.715 1.00 14.60 9 CYS A C 11
ATOM 6311 O O . CYS A 1 9 ? 14.591 -4.296 22.272 1.00 25.78 9 CYS A O 11
ATOM 6318 N N . ALA A 1 10 ? 13.706 -2.502 21.234 1.00 16.26 10 ALA A N 11
ATOM 6319 C CA . ALA A 1 10 ? 12.329 -2.975 21.330 1.00 32.04 10 ALA A CA 11
ATOM 6320 C C . ALA A 1 10 ? 11.408 -2.056 20.531 1.00 45.47 10 ALA A C 11
ATOM 6321 O O . ALA A 1 10 ? 11.818 -0.979 20.098 1.00 119.04 10 ALA A O 11
ATOM 6328 N N . ALA A 1 11 ? 10.167 -2.486 20.334 1.00 30.62 11 ALA A N 11
ATOM 6329 C CA . ALA A 1 11 ? 9.207 -1.685 19.580 1.00 35.24 11 ALA A CA 11
ATOM 6330 C C . ALA A 1 11 ? 8.967 -0.339 20.259 1.00 22.78 11 ALA A C 11
ATOM 6331 O O . ALA A 1 11 ? 8.877 0.693 19.594 1.00 53.33 11 ALA A O 11
ATOM 6338 N N . ASP A 1 12 ? 8.854 -0.355 21.585 1.00 18.98 12 ASP A N 11
ATOM 6339 C CA . ASP A 1 12 ? 8.613 0.872 22.343 1.00 31.05 12 ASP A CA 11
ATOM 6340 C C . ASP A 1 12 ? 9.922 1.604 22.636 1.00 22.98 12 ASP A C 11
ATOM 6341 O O . ASP A 1 12 ? 9.949 2.831 22.728 1.00 37.14 12 ASP A O 11
ATOM 6350 N N . GLU A 1 13 ? 11.001 0.844 22.789 1.00 17.60 13 GLU A N 11
ATOM 6351 C CA . GLU A 1 13 ? 12.306 1.431 23.081 1.00 12.01 13 GLU A CA 11
ATOM 6352 C C . GLU A 1 13 ? 12.901 2.087 21.839 1.00 10.07 13 GLU A C 11
ATOM 6353 O O . GLU A 1 13 ? 12.553 1.736 20.711 1.00 12.81 13 GLU A O 11
ATOM 6365 N N . CYS A 1 14 ? 13.803 3.047 22.056 1.00 9.12 14 CYS A N 11
ATOM 6366 C CA . CYS A 1 14 ? 14.452 3.766 20.954 1.00 10.69 14 CYS A CA 11
ATOM 6367 C C . CYS A 1 14 ? 15.937 3.432 20.900 1.00 9.56 14 CYS A C 11
ATOM 6368 O O . CYS A 1 14 ? 16.578 3.251 21.933 1.00 13.62 14 CYS A O 11
ATOM 6375 N N . CYS A 1 15 ? 16.480 3.360 19.686 1.00 9.60 15 CYS A N 11
ATOM 6376 C CA . CYS A 1 15 ? 17.897 3.056 19.491 1.00 9.28 15 CYS A CA 11
ATOM 6377 C C . CYS A 1 15 ? 18.456 3.985 18.426 1.00 9.92 15 CYS A C 11
ATOM 6378 O O . CYS A 1 15 ? 17.898 4.094 17.334 1.00 13.31 15 CYS A O 11
ATOM 6385 N N . VAL A 1 16 ? 19.548 4.673 18.747 1.00 9.56 16 VAL A N 11
ATOM 6386 C CA . VAL A 1 16 ? 20.152 5.609 17.802 1.00 11.99 16 VAL A CA 11
ATOM 6387 C C . VAL A 1 16 ? 21.671 5.480 17.807 1.00 7.73 16 VAL A C 11
ATOM 6388 O O . VAL A 1 16 ? 22.305 5.486 18.862 1.00 8.83 16 VAL A O 11
ATOM 6401 N N . ASP A 1 17 ? 22.247 5.357 16.612 1.00 14.34 17 ASP A N 11
ATOM 6402 C CA . ASP A 1 17 ? 23.694 5.220 16.470 1.00 11.90 17 ASP A CA 11
ATOM 6403 C C . ASP A 1 17 ? 24.350 6.579 16.248 1.00 13.15 17 ASP A C 11
ATOM 6404 O O . ASP A 1 17 ? 23.847 7.408 15.491 1.00 25.96 17 ASP A O 11
ATOM 6413 N N . THR A 1 18 ? 25.490 6.788 16.903 1.00 11.55 18 THR A N 11
ATOM 6414 C CA . THR A 1 18 ? 26.244 8.035 16.771 1.00 17.10 18 THR A CA 11
ATOM 6415 C C . THR A 1 18 ? 27.692 7.728 16.424 1.00 10.63 18 THR A C 11
ATOM 6416 O O . THR A 1 18 ? 28.174 6.625 16.673 1.00 6.49 18 THR A O 11
ATOM 6427 N N . VAL A 1 19 ? 28.377 8.715 15.865 1.00 16.32 19 VAL A N 11
ATOM 6428 C CA . VAL A 1 19 ? 29.763 8.573 15.489 1.00 13.34 19 VAL A CA 11
ATOM 6429 C C . VAL A 1 19 ? 30.228 9.866 14.853 1.00 25.88 19 VAL A C 11
ATOM 6430 O O . VAL A 1 19 ? 29.687 10.328 13.848 1.00 42.11 19 VAL A O 11
ATOM 6443 N N . PHE A 1 20 ? 31.207 10.449 15.491 1.00 24.58 20 PHE A N 11
ATOM 6444 C CA . PHE A 1 20 ? 31.773 11.723 15.076 1.00 40.34 20 PHE A CA 11
ATOM 6445 C C . PHE A 1 20 ? 33.057 11.547 14.264 1.00 40.37 20 PHE A C 11
ATOM 6446 O O . PHE A 1 20 ? 33.018 11.430 13.039 1.00 66.02 20 PHE A O 11
ATOM 6463 N N . GLU A 1 21 ? 34.189 11.565 14.953 1.00 41.31 21 GLU A N 11
ATOM 6464 C CA . GLU A 1 21 ? 35.483 11.446 14.291 1.00 56.16 21 GLU A CA 11
ATOM 6465 C C . GLU A 1 21 ? 35.694 10.030 13.760 1.00 58.61 21 GLU A C 11
ATOM 6466 O O . GLU A 1 21 ? 36.304 9.829 12.710 1.00 201.19 21 GLU A O 11
ATOM 6478 N N . GLY A 1 22 ? 35.162 9.060 14.490 1.00 86.70 22 GLY A N 11
ATOM 6479 C CA . GLY A 1 22 ? 35.265 7.646 14.095 1.00 104.66 22 GLY A CA 11
ATOM 6480 C C . GLY A 1 22 ? 36.272 6.888 14.953 1.00 71.50 22 GLY A C 11
ATOM 6481 O O . GLY A 1 22 ? 36.328 5.659 14.915 1.00 89.87 22 GLY A O 11
ATOM 6485 N N . ASP A 1 23 ? 37.053 7.619 15.732 1.00 44.68 23 ASP A N 11
ATOM 6486 C CA . ASP A 1 23 ? 38.043 6.999 16.603 1.00 43.33 23 ASP A CA 11
ATOM 6487 C C . ASP A 1 23 ? 37.343 6.074 17.589 1.00 37.55 23 ASP A C 11
ATOM 6488 O O . ASP A 1 23 ? 37.793 4.958 17.844 1.00 61.37 23 ASP A O 11
ATOM 6497 N N . MET A 1 24 ? 36.226 6.554 18.123 1.00 23.24 24 MET A N 11
ATOM 6498 C CA . MET A 1 24 ? 35.427 5.785 19.075 1.00 32.50 24 MET A CA 11
ATOM 6499 C C . MET A 1 24 ? 33.948 5.965 18.753 1.00 25.13 24 MET A C 11
ATOM 6500 O O . MET A 1 24 ? 33.420 7.074 18.832 1.00 54.40 24 MET A O 11
ATOM 6514 N N . VAL A 1 25 ? 33.282 4.877 18.383 1.00 22.44 25 VAL A N 11
ATOM 6515 C CA . VAL A 1 25 ? 31.865 4.948 18.047 1.00 15.37 25 VAL A CA 11
ATOM 6516 C C . VAL A 1 25 ? 31.017 5.056 19.306 1.00 17.47 25 VAL A C 11
ATOM 6517 O O . VAL A 1 25 ? 31.387 4.560 20.370 1.00 29.52 25 VAL A O 11
ATOM 6530 N N . THR A 1 26 ? 29.877 5.728 19.170 1.00 13.60 26 THR A N 11
ATOM 6531 C CA . THR A 1 26 ? 28.958 5.935 20.286 1.00 21.19 26 THR A CA 11
ATOM 6532 C C . THR A 1 26 ? 27.538 5.518 19.908 1.00 16.55 26 THR A C 11
ATOM 6533 O O . THR A 1 26 ? 27.097 5.730 18.779 1.00 11.43 26 THR A O 11
ATOM 6544 N N . ARG A 1 27 ? 26.828 4.923 20.867 1.00 22.38 27 ARG A N 11
ATOM 6545 C CA . ARG A 1 27 ? 25.452 4.473 20.642 1.00 20.21 27 ARG A CA 11
ATOM 6546 C C . ARG A 1 27 ? 24.630 4.645 21.917 1.00 16.96 27 ARG A C 11
ATOM 6547 O O . ARG A 1 27 ? 25.187 4.795 23.005 1.00 20.06 27 ARG A O 11
ATOM 6568 N N . SER A 1 28 ? 23.304 4.632 21.783 1.00 14.60 28 SER A N 11
ATOM 6569 C CA . SER A 1 28 ? 22.425 4.799 22.941 1.00 14.92 28 SER A CA 11
ATOM 6570 C C . SER A 1 28 ? 21.110 4.052 22.741 1.00 12.12 28 SER A C 11
ATOM 6571 O O . SER A 1 28 ? 20.663 3.848 21.613 1.00 13.41 28 SER A O 11
ATOM 6579 N N . CYS A 1 29 ? 20.495 3.653 23.851 1.00 10.48 29 CYS A N 11
ATOM 6580 C CA . CYS A 1 29 ? 19.228 2.934 23.805 1.00 9.97 29 CYS A CA 11
ATOM 6581 C C . CYS A 1 29 ? 18.633 2.862 25.211 1.00 11.60 29 CYS A C 11
ATOM 6582 O O . CYS A 1 29 ? 19.328 2.524 26.170 1.00 15.64 29 CYS A O 11
ATOM 6589 N N . GLU A 1 30 ? 17.349 3.196 25.333 1.00 13.52 30 GLU A N 11
ATOM 6590 C CA . GLU A 1 30 ? 16.676 3.182 26.635 1.00 17.41 30 GLU A CA 11
ATOM 6591 C C . GLU A 1 30 ? 15.789 1.951 26.788 1.00 10.81 30 GLU A C 11
ATOM 6592 O O . GLU A 1 30 ? 15.245 1.437 25.810 1.00 23.22 30 GLU A O 11
ATOM 6604 N N . LYS A 1 31 ? 15.650 1.487 28.030 1.00 11.96 31 LYS A N 11
ATOM 6605 C CA . LYS A 1 31 ? 14.826 0.312 28.330 1.00 11.40 31 LYS A CA 11
ATOM 6606 C C . LYS A 1 31 ? 13.544 0.732 29.042 1.00 10.99 31 LYS A C 11
ATOM 6607 O O . LYS A 1 31 ? 13.538 1.691 29.814 1.00 12.86 31 LYS A O 11
ATOM 6626 N N . THR A 1 32 ? 12.459 0.009 28.775 1.00 15.51 32 THR A N 11
ATOM 6627 C CA . THR A 1 32 ? 11.167 0.312 29.391 1.00 22.44 32 THR A CA 11
ATOM 6628 C C . THR A 1 32 ? 10.941 -0.560 30.624 1.00 26.60 32 THR A C 11
ATOM 6629 O O . THR A 1 32 ? 10.953 -1.788 30.538 1.00 57.43 32 THR A O 11
ATOM 6640 N N . THR A 1 33 ? 10.733 0.086 31.768 1.00 22.47 33 THR A N 11
ATOM 6641 C CA . THR A 1 33 ? 10.498 -0.632 33.020 1.00 41.60 33 THR A CA 11
ATOM 6642 C C . THR A 1 33 ? 9.622 0.175 33.936 1.00 38.03 33 THR A C 11
ATOM 6643 O O . THR A 1 33 ? 10.098 0.889 34.819 1.00 52.73 33 THR A O 11
ATOM 6654 N N . GLY A 1 34 ? 8.329 0.036 33.723 1.00 40.93 34 GLY A N 11
ATOM 6655 C CA . GLY A 1 34 ? 7.363 0.732 34.536 1.00 45.59 34 GLY A CA 11
ATOM 6656 C C . GLY A 1 34 ? 7.245 2.188 34.105 1.00 40.97 34 GLY A C 11
ATOM 6657 O O . GLY A 1 34 ? 6.416 2.937 34.619 1.00 82.17 34 GLY A O 11
ATOM 6661 N N . ASN A 1 35 ? 8.082 2.574 33.147 1.00 32.51 35 ASN A N 11
ATOM 6662 C CA . ASN A 1 35 ? 8.077 3.937 32.629 1.00 33.20 35 ASN A CA 11
ATOM 6663 C C . ASN A 1 35 ? 8.704 3.972 31.241 1.00 23.17 35 ASN A C 11
ATOM 6664 O O . ASN A 1 35 ? 9.582 3.167 30.928 1.00 27.01 35 ASN A O 11
ATOM 6675 N N . PHE A 1 36 ? 8.248 4.902 30.407 1.00 35.72 36 PHE A N 11
ATOM 6676 C CA . PHE A 1 36 ? 8.760 5.033 29.052 1.00 33.41 36 PHE A CA 11
ATOM 6677 C C . PHE A 1 36 ? 9.815 6.131 28.976 1.00 28.51 36 PHE A C 11
ATOM 6678 O O . PHE A 1 36 ? 9.670 7.191 29.584 1.00 45.23 36 PHE A O 11
ATOM 6695 N N . THR A 1 37 ? 10.880 5.868 28.219 1.00 20.06 37 THR A N 11
ATOM 6696 C CA . THR A 1 37 ? 11.963 6.835 28.056 1.00 27.18 37 THR A CA 11
ATOM 6697 C C . THR A 1 37 ? 12.563 6.718 26.661 1.00 41.87 37 THR A C 11
ATOM 6698 O O . THR A 1 37 ? 13.097 5.675 26.286 1.00 169.86 37 THR A O 11
ATOM 6709 N N . GLU A 1 38 ? 12.466 7.797 25.896 1.00 26.53 38 GLU A N 11
ATOM 6710 C CA . GLU A 1 38 ? 12.998 7.814 24.538 1.00 30.29 38 GLU A CA 11
ATOM 6711 C C . GLU A 1 38 ? 14.517 7.951 24.551 1.00 25.39 38 GLU A C 11
ATOM 6712 O O . GLU A 1 38 ? 15.104 8.388 25.541 1.00 51.60 38 GLU A O 11
ATOM 6724 N N . CYS A 1 39 ? 15.147 7.577 23.441 1.00 15.84 39 CYS A N 11
ATOM 6725 C CA . CYS A 1 39 ? 16.598 7.665 23.326 1.00 14.30 39 CYS A CA 11
ATOM 6726 C C . CYS A 1 39 ? 17.051 9.119 23.504 1.00 22.31 39 CYS A C 11
ATOM 6727 O O . CYS A 1 39 ? 16.304 10.043 23.183 1.00 32.92 39 CYS A O 11
ATOM 6734 N N . PRO A 1 40 ? 18.244 9.348 24.007 1.00 27.27 40 PRO A N 11
ATOM 6735 C CA . PRO A 1 40 ? 18.765 10.730 24.222 1.00 47.66 40 PRO A CA 11
ATOM 6736 C C . PRO A 1 40 ? 19.185 11.391 22.911 1.00 71.54 40 PRO A C 11
ATOM 6737 O O . PRO A 1 40 ? 19.870 10.787 22.087 1.00 87.70 40 PRO A O 11
ATOM 6748 N N . GLY A 1 41 ? 18.775 12.640 22.736 1.00 105.24 41 GLY A N 11
ATOM 6749 C CA . GLY A 1 41 ? 19.117 13.387 21.532 1.00 147.55 41 GLY A CA 11
ATOM 6750 C C . GLY A 1 41 ? 20.622 13.594 21.432 1.00 161.74 41 GLY A C 11
ATOM 6751 O O . GLY A 1 41 ? 21.204 13.499 20.351 1.00 244.37 41 GLY A O 11
ATOM 6755 N N . LEU A 1 42 ? 21.246 13.878 22.573 1.00 162.48 42 LEU A N 11
ATOM 6756 C CA . LEU A 1 42 ? 22.694 14.105 22.632 1.00 191.48 42 LEU A CA 11
ATOM 6757 C C . LEU A 1 42 ? 23.361 13.039 23.494 1.00 166.66 42 LEU A C 11
ATOM 6758 O O . LEU A 1 42 ? 22.777 12.555 24.464 1.00 251.38 42 LEU A O 11
ATOM 6774 N N . THR A 1 43 ? 24.589 12.679 23.135 1.00 178.52 43 THR A N 11
ATOM 6775 C CA . THR A 1 43 ? 25.327 11.670 23.886 1.00 240.84 43 THR A CA 11
ATOM 6776 C C . THR A 1 43 ? 25.695 12.207 25.275 1.00 372.31 43 THR A C 11
ATOM 6777 O O . THR A 1 43 ? 25.899 13.411 25.436 1.00 500.13 43 THR A O 11
ATOM 6788 N N . PRO A 1 44 ? 25.787 11.359 26.276 1.00 488.39 44 PRO A N 11
ATOM 6789 C CA . PRO A 1 44 ? 26.138 11.794 27.663 1.00 760.13 44 PRO A CA 11
ATOM 6790 C C . PRO A 1 44 ? 27.613 12.181 27.789 1.00 735.36 44 PRO A C 11
ATOM 6791 O O . PRO A 1 44 ? 28.024 12.775 28.786 1.00 999.99 44 PRO A O 11
ATOM 6802 N N . ILE A 1 45 ? 28.402 11.836 26.776 1.00 518.33 45 ILE A N 11
ATOM 6803 C CA . ILE A 1 45 ? 29.829 12.146 26.788 1.00 582.79 45 ILE A CA 11
ATOM 6804 C C . ILE A 1 45 ? 30.077 13.556 27.321 1.00 795.93 45 ILE A C 11
ATOM 6805 O O . ILE A 1 45 ? 29.337 14.488 27.004 1.00 898.75 45 ILE A O 11
ATOM 6821 N N . ALA A 1 46 ? 31.121 13.703 28.129 1.00 999.99 46 ALA A N 11
ATOM 6822 C CA . ALA A 1 46 ? 31.457 15.002 28.699 1.00 999.99 46 ALA A CA 11
ATOM 6823 C C . ALA A 1 46 ? 31.765 16.009 27.596 1.00 999.99 46 ALA A C 11
ATOM 6824 O O . ALA A 1 46 ? 32.931 16.173 27.279 1.00 999.99 46 ALA A O 11
ATOM 6832 N N . GLY A 1 1 ? 26.359 -2.764 18.853 1.00 999.99 1 GLY A N 12
ATOM 6833 C CA . GLY A 1 1 ? 26.472 -2.687 17.369 1.00 999.99 1 GLY A CA 12
ATOM 6834 C C . GLY A 1 1 ? 25.533 -1.607 16.842 1.00 999.99 1 GLY A C 12
ATOM 6835 O O . GLY A 1 1 ? 25.083 -0.742 17.592 1.00 999.99 1 GLY A O 12
ATOM 6841 N N . LEU A 1 2 ? 25.244 -1.665 15.545 1.00 999.99 2 LEU A N 12
ATOM 6842 C CA . LEU A 1 2 ? 24.355 -0.686 14.928 1.00 895.59 2 LEU A CA 12
ATOM 6843 C C . LEU A 1 2 ? 22.905 -0.968 15.307 1.00 532.27 2 LEU A C 12
ATOM 6844 O O . LEU A 1 2 ? 22.506 -2.123 15.452 1.00 625.21 2 LEU A O 12
ATOM 6860 N N . CYS A 1 3 ? 22.122 0.093 15.466 1.00 271.28 3 CYS A N 12
ATOM 6861 C CA . CYS A 1 3 ? 20.717 -0.056 15.828 1.00 104.50 3 CYS A CA 12
ATOM 6862 C C . CYS A 1 3 ? 19.961 -0.816 14.744 1.00 90.98 3 CYS A C 12
ATOM 6863 O O . CYS A 1 3 ? 19.114 -1.658 15.036 1.00 207.28 3 CYS A O 12
ATOM 6870 N N . SER A 1 4 ? 20.269 -0.505 13.491 1.00 85.31 4 SER A N 12
ATOM 6871 C CA . SER A 1 4 ? 19.607 -1.154 12.362 1.00 92.94 4 SER A CA 12
ATOM 6872 C C . SER A 1 4 ? 18.198 -0.595 12.190 1.00 67.37 4 SER A C 12
ATOM 6873 O O . SER A 1 4 ? 17.695 -0.475 11.073 1.00 102.28 4 SER A O 12
ATOM 6881 N N . GLU A 1 5 ? 17.567 -0.267 13.313 1.00 41.67 5 GLU A N 12
ATOM 6882 C CA . GLU A 1 5 ? 16.213 0.268 13.299 1.00 41.21 5 GLU A CA 12
ATOM 6883 C C . GLU A 1 5 ? 15.971 1.132 14.533 1.00 41.92 5 GLU A C 12
ATOM 6884 O O . GLU A 1 5 ? 16.702 1.038 15.519 1.00 74.72 5 GLU A O 12
ATOM 6896 N N . ASN A 1 6 ? 14.950 1.980 14.469 1.00 50.73 6 ASN A N 12
ATOM 6897 C CA . ASN A 1 6 ? 14.633 2.862 15.589 1.00 71.04 6 ASN A CA 12
ATOM 6898 C C . ASN A 1 6 ? 14.284 2.053 16.834 1.00 65.17 6 ASN A C 12
ATOM 6899 O O . ASN A 1 6 ? 14.675 2.408 17.946 1.00 94.86 6 ASN A O 12
ATOM 6910 N N . GLY A 1 7 ? 13.540 0.965 16.642 1.00 51.80 7 GLY A N 12
ATOM 6911 C CA . GLY A 1 7 ? 13.136 0.105 17.757 1.00 71.47 7 GLY A CA 12
ATOM 6912 C C . GLY A 1 7 ? 14.016 -1.134 17.839 1.00 41.04 7 GLY A C 12
ATOM 6913 O O . GLY A 1 7 ? 13.522 -2.252 17.976 1.00 44.54 7 GLY A O 12
ATOM 6917 N N . ASP A 1 8 ? 15.322 -0.929 17.748 1.00 27.00 8 ASP A N 12
ATOM 6918 C CA . ASP A 1 8 ? 16.264 -2.040 17.806 1.00 14.15 8 ASP A CA 12
ATOM 6919 C C . ASP A 1 8 ? 16.148 -2.771 19.137 1.00 9.37 8 ASP A C 12
ATOM 6920 O O . ASP A 1 8 ? 16.020 -3.995 19.177 1.00 14.61 8 ASP A O 12
ATOM 6929 N N . CYS A 1 9 ? 16.189 -2.012 20.222 1.00 5.93 9 CYS A N 12
ATOM 6930 C CA . CYS A 1 9 ? 16.082 -2.599 21.551 1.00 7.54 9 CYS A CA 12
ATOM 6931 C C . CYS A 1 9 ? 14.704 -3.226 21.731 1.00 14.60 9 CYS A C 12
ATOM 6932 O O . CYS A 1 9 ? 14.569 -4.326 22.269 1.00 25.78 9 CYS A O 12
ATOM 6939 N N . ALA A 1 10 ? 13.687 -2.512 21.255 1.00 16.26 10 ALA A N 12
ATOM 6940 C CA . ALA A 1 10 ? 12.304 -2.980 21.334 1.00 32.04 10 ALA A CA 12
ATOM 6941 C C . ALA A 1 10 ? 11.382 -2.011 20.598 1.00 45.47 10 ALA A C 12
ATOM 6942 O O . ALA A 1 10 ? 11.784 -0.900 20.254 1.00 119.04 10 ALA A O 12
ATOM 6949 N N . ALA A 1 11 ? 10.148 -2.440 20.356 1.00 30.62 11 ALA A N 12
ATOM 6950 C CA . ALA A 1 11 ? 9.181 -1.600 19.654 1.00 35.24 11 ALA A CA 12
ATOM 6951 C C . ALA A 1 11 ? 8.898 -0.315 20.432 1.00 22.78 11 ALA A C 12
ATOM 6952 O O . ALA A 1 11 ? 8.753 0.756 19.844 1.00 53.33 11 ALA A O 12
ATOM 6959 N N . ASP A 1 12 ? 8.804 -0.433 21.755 1.00 18.98 12 ASP A N 12
ATOM 6960 C CA . ASP A 1 12 ? 8.520 0.723 22.610 1.00 31.05 12 ASP A CA 12
ATOM 6961 C C . ASP A 1 12 ? 9.807 1.380 23.106 1.00 22.98 12 ASP A C 12
ATOM 6962 O O . ASP A 1 12 ? 9.779 2.197 24.026 1.00 37.14 12 ASP A O 12
ATOM 6971 N N . GLU A 1 13 ? 10.935 1.020 22.494 1.00 17.60 13 GLU A N 12
ATOM 6972 C CA . GLU A 1 13 ? 12.238 1.578 22.879 1.00 12.01 13 GLU A CA 12
ATOM 6973 C C . GLU A 1 13 ? 12.903 2.253 21.679 1.00 10.07 13 GLU A C 12
ATOM 6974 O O . GLU A 1 13 ? 12.565 1.965 20.533 1.00 12.81 13 GLU A O 12
ATOM 6986 N N . CYS A 1 14 ? 13.843 3.162 21.952 1.00 9.12 14 CYS A N 12
ATOM 6987 C CA . CYS A 1 14 ? 14.546 3.889 20.889 1.00 10.69 14 CYS A CA 12
ATOM 6988 C C . CYS A 1 14 ? 16.012 3.483 20.839 1.00 9.56 14 CYS A C 12
ATOM 6989 O O . CYS A 1 14 ? 16.622 3.226 21.873 1.00 13.62 14 CYS A O 12
ATOM 6996 N N . CYS A 1 15 ? 16.571 3.429 19.633 1.00 9.60 15 CYS A N 12
ATOM 6997 C CA . CYS A 1 15 ? 17.974 3.059 19.449 1.00 9.28 15 CYS A CA 12
ATOM 6998 C C . CYS A 1 15 ? 18.600 3.952 18.388 1.00 9.92 15 CYS A C 12
ATOM 6999 O O . CYS A 1 15 ? 18.052 4.109 17.298 1.00 13.31 15 CYS A O 12
ATOM 7006 N N . VAL A 1 16 ? 19.745 4.547 18.713 1.00 9.56 16 VAL A N 12
ATOM 7007 C CA . VAL A 1 16 ? 20.425 5.435 17.774 1.00 11.99 16 VAL A CA 12
ATOM 7008 C C . VAL A 1 16 ? 21.938 5.302 17.912 1.00 7.73 16 VAL A C 12
ATOM 7009 O O . VAL A 1 16 ? 22.474 5.313 19.021 1.00 8.83 16 VAL A O 12
ATOM 7022 N N . ASP A 1 17 ? 22.623 5.168 16.776 1.00 14.34 17 ASP A N 12
ATOM 7023 C CA . ASP A 1 17 ? 24.079 5.026 16.776 1.00 11.90 17 ASP A CA 12
ATOM 7024 C C . ASP A 1 17 ? 24.759 6.383 16.633 1.00 13.15 17 ASP A C 12
ATOM 7025 O O . ASP A 1 17 ? 24.529 7.106 15.663 1.00 25.96 17 ASP A O 12
ATOM 7034 N N . THR A 1 18 ? 25.618 6.710 17.596 1.00 11.55 18 THR A N 12
ATOM 7035 C CA . THR A 1 18 ? 26.360 7.973 17.573 1.00 17.10 18 THR A CA 12
ATOM 7036 C C . THR A 1 18 ? 27.781 7.724 17.084 1.00 10.63 18 THR A C 12
ATOM 7037 O O . THR A 1 18 ? 28.287 6.606 17.169 1.00 6.49 18 THR A O 12
ATOM 7048 N N . VAL A 1 19 ? 28.420 8.780 16.596 1.00 16.32 19 VAL A N 12
ATOM 7049 C CA . VAL A 1 19 ? 29.780 8.699 16.117 1.00 13.34 19 VAL A CA 12
ATOM 7050 C C . VAL A 1 19 ? 30.222 10.058 15.610 1.00 25.88 19 VAL A C 12
ATOM 7051 O O . VAL A 1 19 ? 29.673 10.608 14.654 1.00 42.11 19 VAL A O 12
ATOM 7064 N N . PHE A 1 20 ? 31.216 10.574 16.278 1.00 24.58 20 PHE A N 12
ATOM 7065 C CA . PHE A 1 20 ? 31.785 11.869 15.957 1.00 40.34 20 PHE A CA 12
ATOM 7066 C C . PHE A 1 20 ? 32.628 11.801 14.680 1.00 40.37 20 PHE A C 12
ATOM 7067 O O . PHE A 1 20 ? 32.120 11.980 13.574 1.00 66.02 20 PHE A O 12
ATOM 7084 N N . GLU A 1 21 ? 33.922 11.566 14.857 1.00 41.31 21 GLU A N 12
ATOM 7085 C CA . GLU A 1 21 ? 34.857 11.501 13.740 1.00 56.16 21 GLU A CA 12
ATOM 7086 C C . GLU A 1 21 ? 34.973 10.074 13.207 1.00 58.61 21 GLU A C 12
ATOM 7087 O O . GLU A 1 21 ? 34.595 9.794 12.070 1.00 201.19 21 GLU A O 12
ATOM 7099 N N . GLY A 1 22 ? 35.499 9.183 14.032 1.00 86.70 22 GLY A N 12
ATOM 7100 C CA . GLY A 1 22 ? 35.659 7.790 13.625 1.00 104.66 22 GLY A CA 12
ATOM 7101 C C . GLY A 1 22 ? 36.661 7.062 14.517 1.00 71.50 22 GLY A C 12
ATOM 7102 O O . GLY A 1 22 ? 36.778 5.837 14.458 1.00 89.87 22 GLY A O 12
ATOM 7106 N N . ASP A 1 23 ? 37.376 7.814 15.348 1.00 44.68 23 ASP A N 12
ATOM 7107 C CA . ASP A 1 23 ? 38.352 7.208 16.246 1.00 43.33 23 ASP A CA 12
ATOM 7108 C C . ASP A 1 23 ? 37.652 6.214 17.164 1.00 37.55 23 ASP A C 12
ATOM 7109 O O . ASP A 1 23 ? 38.150 5.117 17.413 1.00 61.37 23 ASP A O 12
ATOM 7118 N N . MET A 1 24 ? 36.482 6.614 17.647 1.00 23.24 24 MET A N 12
ATOM 7119 C CA . MET A 1 24 ? 35.679 5.770 18.526 1.00 32.50 24 MET A CA 12
ATOM 7120 C C . MET A 1 24 ? 34.206 6.029 18.267 1.00 25.13 24 MET A C 12
ATOM 7121 O O . MET A 1 24 ? 33.795 7.165 18.037 1.00 54.40 24 MET A O 12
ATOM 7135 N N . VAL A 1 25 ? 33.418 4.963 18.277 1.00 22.44 25 VAL A N 12
ATOM 7136 C CA . VAL A 1 25 ? 31.992 5.067 18.017 1.00 15.37 25 VAL A CA 12
ATOM 7137 C C . VAL A 1 25 ? 31.194 5.005 19.314 1.00 17.47 25 VAL A C 12
ATOM 7138 O O . VAL A 1 25 ? 31.679 4.521 20.336 1.00 29.52 25 VAL A O 12
ATOM 7151 N N . THR A 1 26 ? 29.971 5.526 19.262 1.00 13.60 26 THR A N 12
ATOM 7152 C CA . THR A 1 26 ? 29.096 5.567 20.430 1.00 21.19 26 THR A CA 12
ATOM 7153 C C . THR A 1 26 ? 27.670 5.166 20.054 1.00 16.55 26 THR A C 12
ATOM 7154 O O . THR A 1 26 ? 27.202 5.461 18.955 1.00 11.43 26 THR A O 12
ATOM 7165 N N . ARG A 1 27 ? 26.985 4.494 20.980 1.00 22.38 27 ARG A N 12
ATOM 7166 C CA . ARG A 1 27 ? 25.605 4.053 20.751 1.00 20.21 27 ARG A CA 12
ATOM 7167 C C . ARG A 1 27 ? 24.748 4.355 21.975 1.00 16.96 27 ARG A C 12
ATOM 7168 O O . ARG A 1 27 ? 25.268 4.565 23.072 1.00 20.06 27 ARG A O 12
ATOM 7189 N N . SER A 1 28 ? 23.429 4.387 21.784 1.00 14.60 28 SER A N 12
ATOM 7190 C CA . SER A 1 28 ? 22.508 4.678 22.882 1.00 14.92 28 SER A CA 12
ATOM 7191 C C . SER A 1 28 ? 21.183 3.947 22.687 1.00 12.12 28 SER A C 12
ATOM 7192 O O . SER A 1 28 ? 20.764 3.687 21.560 1.00 13.41 28 SER A O 12
ATOM 7200 N N . CYS A 1 29 ? 20.528 3.622 23.797 1.00 10.48 29 CYS A N 12
ATOM 7201 C CA . CYS A 1 29 ? 19.249 2.925 23.749 1.00 9.97 29 CYS A CA 12
ATOM 7202 C C . CYS A 1 29 ? 18.627 2.894 25.144 1.00 11.60 29 CYS A C 12
ATOM 7203 O O . CYS A 1 29 ? 19.287 2.525 26.116 1.00 15.64 29 CYS A O 12
ATOM 7210 N N . GLU A 1 30 ? 17.358 3.290 25.241 1.00 13.52 30 GLU A N 12
ATOM 7211 C CA . GLU A 1 30 ? 16.660 3.311 26.531 1.00 17.41 30 GLU A CA 12
ATOM 7212 C C . GLU A 1 30 ? 15.644 2.181 26.615 1.00 10.81 30 GLU A C 12
ATOM 7213 O O . GLU A 1 30 ? 14.932 1.898 25.651 1.00 23.22 30 GLU A O 12
ATOM 7225 N N . LYS A 1 31 ? 15.584 1.535 27.779 1.00 11.96 31 LYS A N 12
ATOM 7226 C CA . LYS A 1 31 ? 14.658 0.431 27.996 1.00 11.40 31 LYS A CA 12
ATOM 7227 C C . LYS A 1 31 ? 13.379 0.923 28.665 1.00 10.99 31 LYS A C 12
ATOM 7228 O O . LYS A 1 31 ? 13.314 2.049 29.159 1.00 12.86 31 LYS A O 12
ATOM 7247 N N . THR A 1 32 ? 12.368 0.060 28.677 1.00 15.51 32 THR A N 12
ATOM 7248 C CA . THR A 1 32 ? 11.077 0.388 29.290 1.00 22.44 32 THR A CA 12
ATOM 7249 C C . THR A 1 32 ? 10.837 -0.483 30.520 1.00 26.60 32 THR A C 12
ATOM 7250 O O . THR A 1 32 ? 10.867 -1.711 30.439 1.00 57.43 32 THR A O 12
ATOM 7261 N N . THR A 1 33 ? 10.594 0.160 31.659 1.00 22.47 33 THR A N 12
ATOM 7262 C CA . THR A 1 33 ? 10.344 -0.563 32.905 1.00 41.60 33 THR A CA 12
ATOM 7263 C C . THR A 1 33 ? 9.460 0.239 33.817 1.00 38.03 33 THR A C 12
ATOM 7264 O O . THR A 1 33 ? 9.927 0.948 34.710 1.00 52.73 33 THR A O 12
ATOM 7275 N N . GLY A 1 34 ? 8.168 0.101 33.594 1.00 40.93 34 GLY A N 12
ATOM 7276 C CA . GLY A 1 34 ? 7.195 0.790 34.403 1.00 45.59 34 GLY A CA 12
ATOM 7277 C C . GLY A 1 34 ? 7.076 2.247 33.976 1.00 40.97 34 GLY A C 12
ATOM 7278 O O . GLY A 1 34 ? 6.216 2.982 34.458 1.00 82.17 34 GLY A O 12
ATOM 7282 N N . ASN A 1 35 ? 7.949 2.648 33.056 1.00 32.51 35 ASN A N 12
ATOM 7283 C CA . ASN A 1 35 ? 7.952 4.014 32.542 1.00 33.20 35 ASN A CA 12
ATOM 7284 C C . ASN A 1 35 ? 8.595 4.047 31.162 1.00 23.17 35 ASN A C 12
ATOM 7285 O O . ASN A 1 35 ? 9.473 3.239 30.860 1.00 27.01 35 ASN A O 12
ATOM 7296 N N . PHE A 1 36 ? 8.150 4.978 30.324 1.00 35.72 36 PHE A N 12
ATOM 7297 C CA . PHE A 1 36 ? 8.680 5.107 28.976 1.00 33.41 36 PHE A CA 12
ATOM 7298 C C . PHE A 1 36 ? 9.749 6.193 28.915 1.00 28.51 36 PHE A C 12
ATOM 7299 O O . PHE A 1 36 ? 9.591 7.270 29.492 1.00 45.23 36 PHE A O 12
ATOM 7316 N N . THR A 1 37 ? 10.839 5.903 28.206 1.00 20.06 37 THR A N 12
ATOM 7317 C CA . THR A 1 37 ? 11.936 6.854 28.062 1.00 27.18 37 THR A CA 12
ATOM 7318 C C . THR A 1 37 ? 12.573 6.713 26.686 1.00 41.87 37 THR A C 12
ATOM 7319 O O . THR A 1 37 ? 13.120 5.665 26.346 1.00 169.86 37 THR A O 12
ATOM 7330 N N . GLU A 1 38 ? 12.492 7.777 25.898 1.00 26.53 38 GLU A N 12
ATOM 7331 C CA . GLU A 1 38 ? 13.060 7.771 24.553 1.00 30.29 38 GLU A CA 12
ATOM 7332 C C . GLU A 1 38 ? 14.571 7.971 24.600 1.00 25.39 38 GLU A C 12
ATOM 7333 O O . GLU A 1 38 ? 15.117 8.425 25.605 1.00 51.60 38 GLU A O 12
ATOM 7345 N N . CYS A 1 39 ? 15.239 7.631 23.501 1.00 15.84 39 CYS A N 12
ATOM 7346 C CA . CYS A 1 39 ? 16.687 7.781 23.418 1.00 14.30 39 CYS A CA 12
ATOM 7347 C C . CYS A 1 39 ? 17.072 9.253 23.605 1.00 22.31 39 CYS A C 12
ATOM 7348 O O . CYS A 1 39 ? 16.291 10.142 23.267 1.00 32.92 39 CYS A O 12
ATOM 7355 N N . PRO A 1 40 ? 18.240 9.535 24.135 1.00 27.27 40 PRO A N 12
ATOM 7356 C CA . PRO A 1 40 ? 18.691 10.940 24.359 1.00 47.66 40 PRO A CA 12
ATOM 7357 C C . PRO A 1 40 ? 19.105 11.624 23.057 1.00 71.54 40 PRO A C 12
ATOM 7358 O O . PRO A 1 40 ? 19.845 11.058 22.252 1.00 87.70 40 PRO A O 12
ATOM 7369 N N . GLY A 1 41 ? 18.628 12.846 22.870 1.00 105.24 41 GLY A N 12
ATOM 7370 C CA . GLY A 1 41 ? 18.955 13.614 21.674 1.00 147.55 41 GLY A CA 12
ATOM 7371 C C . GLY A 1 41 ? 20.447 13.910 21.612 1.00 161.74 41 GLY A C 12
ATOM 7372 O O . GLY A 1 41 ? 21.059 13.861 20.545 1.00 244.37 41 GLY A O 12
ATOM 7376 N N . LEU A 1 42 ? 21.023 14.222 22.767 1.00 162.48 42 LEU A N 12
ATOM 7377 C CA . LEU A 1 42 ? 22.448 14.534 22.855 1.00 191.48 42 LEU A CA 12
ATOM 7378 C C . LEU A 1 42 ? 23.258 13.272 23.132 1.00 166.66 42 LEU A C 12
ATOM 7379 O O . LEU A 1 42 ? 22.724 12.271 23.610 1.00 251.38 42 LEU A O 12
ATOM 7395 N N . THR A 1 43 ? 24.551 13.328 22.829 1.00 178.52 43 THR A N 12
ATOM 7396 C CA . THR A 1 43 ? 25.428 12.186 23.050 1.00 240.84 43 THR A CA 12
ATOM 7397 C C . THR A 1 43 ? 25.550 11.894 24.550 1.00 372.31 43 THR A C 12
ATOM 7398 O O . THR A 1 43 ? 25.455 12.809 25.367 1.00 500.13 43 THR A O 12
ATOM 7409 N N . PRO A 1 44 ? 25.759 10.653 24.937 1.00 488.39 44 PRO A N 12
ATOM 7410 C CA . PRO A 1 44 ? 25.894 10.280 26.377 1.00 760.13 44 PRO A CA 12
ATOM 7411 C C . PRO A 1 44 ? 27.244 10.711 26.943 1.00 735.36 44 PRO A C 12
ATOM 7412 O O . PRO A 1 44 ? 27.491 10.600 28.144 1.00 999.99 44 PRO A O 12
ATOM 7423 N N . ILE A 1 45 ? 28.116 11.197 26.066 1.00 518.33 45 ILE A N 12
ATOM 7424 C CA . ILE A 1 45 ? 29.441 11.634 26.481 1.00 582.79 45 ILE A CA 12
ATOM 7425 C C . ILE A 1 45 ? 29.337 12.784 27.477 1.00 795.93 45 ILE A C 12
ATOM 7426 O O . ILE A 1 45 ? 28.635 13.767 27.236 1.00 898.75 45 ILE A O 12
ATOM 7442 N N . ALA A 1 46 ? 30.040 12.655 28.597 1.00 999.99 46 ALA A N 12
ATOM 7443 C CA . ALA A 1 46 ? 30.019 13.691 29.625 1.00 999.99 46 ALA A CA 12
ATOM 7444 C C . ALA A 1 46 ? 28.586 14.107 29.937 1.00 999.99 46 ALA A C 12
ATOM 7445 O O . ALA A 1 46 ? 27.681 13.405 29.516 1.00 999.99 46 ALA A O 12
ATOM 7453 N N . GLY A 1 1 ? 24.379 -4.581 19.094 1.00 999.99 1 GLY A N 13
ATOM 7454 C CA . GLY A 1 1 ? 24.678 -3.266 19.730 1.00 999.99 1 GLY A CA 13
ATOM 7455 C C . GLY A 1 1 ? 24.198 -2.140 18.823 1.00 999.99 1 GLY A C 13
ATOM 7456 O O . GLY A 1 1 ? 23.713 -1.112 19.295 1.00 999.99 1 GLY A O 13
ATOM 7462 N N . LEU A 1 2 ? 24.335 -2.341 17.516 1.00 999.99 2 LEU A N 13
ATOM 7463 C CA . LEU A 1 2 ? 23.911 -1.336 16.548 1.00 895.59 2 LEU A CA 13
ATOM 7464 C C . LEU A 1 2 ? 22.389 -1.299 16.457 1.00 532.27 2 LEU A C 13
ATOM 7465 O O . LEU A 1 2 ? 21.721 -2.310 16.679 1.00 625.21 2 LEU A O 13
ATOM 7481 N N . CYS A 1 3 ? 21.844 -0.129 16.134 1.00 271.28 3 CYS A N 13
ATOM 7482 C CA . CYS A 1 3 ? 20.397 0.025 16.023 1.00 104.50 3 CYS A CA 13
ATOM 7483 C C . CYS A 1 3 ? 19.906 -0.459 14.662 1.00 90.98 3 CYS A C 13
ATOM 7484 O O . CYS A 1 3 ? 20.109 0.206 13.647 1.00 207.28 3 CYS A O 13
ATOM 7491 N N . SER A 1 4 ? 19.251 -1.614 14.653 1.00 85.31 4 SER A N 13
ATOM 7492 C CA . SER A 1 4 ? 18.725 -2.174 13.413 1.00 92.94 4 SER A CA 13
ATOM 7493 C C . SER A 1 4 ? 17.683 -1.239 12.827 1.00 67.37 4 SER A C 13
ATOM 7494 O O . SER A 1 4 ? 17.637 -1.007 11.619 1.00 102.28 4 SER A O 13
ATOM 7502 N N . GLU A 1 5 ? 16.833 -0.724 13.707 1.00 41.67 5 GLU A N 13
ATOM 7503 C CA . GLU A 1 5 ? 15.755 0.173 13.311 1.00 41.21 5 GLU A CA 13
ATOM 7504 C C . GLU A 1 5 ? 15.564 1.269 14.355 1.00 41.92 5 GLU A C 13
ATOM 7505 O O . GLU A 1 5 ? 16.422 1.472 15.215 1.00 74.72 5 GLU A O 13
ATOM 7517 N N . ASN A 1 6 ? 14.440 1.972 14.276 1.00 50.73 6 ASN A N 13
ATOM 7518 C CA . ASN A 1 6 ? 14.160 3.043 15.225 1.00 71.04 6 ASN A CA 13
ATOM 7519 C C . ASN A 1 6 ? 14.120 2.493 16.647 1.00 65.17 6 ASN A C 13
ATOM 7520 O O . ASN A 1 6 ? 14.613 3.124 17.583 1.00 94.86 6 ASN A O 13
ATOM 7531 N N . GLY A 1 7 ? 13.532 1.308 16.800 1.00 51.80 7 GLY A N 13
ATOM 7532 C CA . GLY A 1 7 ? 13.429 0.658 18.109 1.00 71.47 7 GLY A CA 13
ATOM 7533 C C . GLY A 1 7 ? 14.064 -0.726 18.070 1.00 41.04 7 GLY A C 13
ATOM 7534 O O . GLY A 1 7 ? 13.381 -1.739 18.214 1.00 44.54 7 GLY A O 13
ATOM 7538 N N . ASP A 1 8 ? 15.373 -0.755 17.869 1.00 27.00 8 ASP A N 13
ATOM 7539 C CA . ASP A 1 8 ? 16.100 -2.017 17.806 1.00 14.15 8 ASP A CA 13
ATOM 7540 C C . ASP A 1 8 ? 15.962 -2.786 19.112 1.00 9.37 8 ASP A C 13
ATOM 7541 O O . ASP A 1 8 ? 15.716 -3.992 19.112 1.00 14.61 8 ASP A O 13
ATOM 7550 N N . CYS A 1 9 ? 16.117 -2.080 20.224 1.00 5.93 9 CYS A N 13
ATOM 7551 C CA . CYS A 1 9 ? 15.998 -2.711 21.533 1.00 7.54 9 CYS A CA 13
ATOM 7552 C C . CYS A 1 9 ? 14.592 -3.270 21.707 1.00 14.60 9 CYS A C 13
ATOM 7553 O O . CYS A 1 9 ? 14.401 -4.385 22.192 1.00 25.78 9 CYS A O 13
ATOM 7560 N N . ALA A 1 10 ? 13.616 -2.472 21.292 1.00 16.26 10 ALA A N 13
ATOM 7561 C CA . ALA A 1 10 ? 12.212 -2.856 21.374 1.00 32.04 10 ALA A CA 13
ATOM 7562 C C . ALA A 1 10 ? 11.363 -1.837 20.618 1.00 45.47 10 ALA A C 13
ATOM 7563 O O . ALA A 1 10 ? 11.821 -0.729 20.338 1.00 119.04 10 ALA A O 13
ATOM 7570 N N . ALA A 1 11 ? 10.135 -2.209 20.283 1.00 30.62 11 ALA A N 13
ATOM 7571 C CA . ALA A 1 11 ? 9.260 -1.297 19.553 1.00 35.24 11 ALA A CA 13
ATOM 7572 C C . ALA A 1 11 ? 9.021 -0.022 20.358 1.00 22.78 11 ALA A C 13
ATOM 7573 O O . ALA A 1 11 ? 9.098 1.083 19.823 1.00 53.33 11 ALA A O 13
ATOM 7580 N N . ASP A 1 12 ? 8.736 -0.183 21.646 1.00 18.98 12 ASP A N 13
ATOM 7581 C CA . ASP A 1 12 ? 8.492 0.962 22.515 1.00 31.05 12 ASP A CA 13
ATOM 7582 C C . ASP A 1 12 ? 9.788 1.722 22.800 1.00 22.98 12 ASP A C 13
ATOM 7583 O O . ASP A 1 12 ? 9.798 2.951 22.864 1.00 37.14 12 ASP A O 13
ATOM 7592 N N . GLU A 1 13 ? 10.873 0.976 22.985 1.00 17.60 13 GLU A N 13
ATOM 7593 C CA . GLU A 1 13 ? 12.172 1.577 23.278 1.00 12.01 13 GLU A CA 13
ATOM 7594 C C . GLU A 1 13 ? 12.771 2.229 22.033 1.00 10.07 13 GLU A C 13
ATOM 7595 O O . GLU A 1 13 ? 12.367 1.927 20.910 1.00 12.81 13 GLU A O 13
ATOM 7607 N N . CYS A 1 14 ? 13.737 3.130 22.241 1.00 9.12 14 CYS A N 13
ATOM 7608 C CA . CYS A 1 14 ? 14.392 3.833 21.134 1.00 10.69 14 CYS A CA 13
ATOM 7609 C C . CYS A 1 14 ? 15.825 3.344 20.970 1.00 9.56 14 CYS A C 13
ATOM 7610 O O . CYS A 1 14 ? 16.428 2.849 21.918 1.00 13.62 14 CYS A O 13
ATOM 7617 N N . CYS A 1 15 ? 16.364 3.490 19.761 1.00 9.60 15 CYS A N 13
ATOM 7618 C CA . CYS A 1 15 ? 17.735 3.065 19.479 1.00 9.28 15 CYS A CA 13
ATOM 7619 C C . CYS A 1 15 ? 18.332 3.956 18.395 1.00 9.92 15 CYS A C 13
ATOM 7620 O O . CYS A 1 15 ? 17.724 4.153 17.343 1.00 13.31 15 CYS A O 13
ATOM 7627 N N . VAL A 1 16 ? 19.522 4.497 18.651 1.00 9.56 16 VAL A N 13
ATOM 7628 C CA . VAL A 1 16 ? 20.176 5.366 17.677 1.00 11.99 16 VAL A CA 13
ATOM 7629 C C . VAL A 1 16 ? 21.690 5.230 17.773 1.00 7.73 16 VAL A C 13
ATOM 7630 O O . VAL A 1 16 ? 22.260 5.278 18.863 1.00 8.83 16 VAL A O 13
ATOM 7643 N N . ASP A 1 17 ? 22.338 5.061 16.620 1.00 14.34 17 ASP A N 13
ATOM 7644 C CA . ASP A 1 17 ? 23.793 4.917 16.576 1.00 11.90 17 ASP A CA 13
ATOM 7645 C C . ASP A 1 17 ? 24.444 6.217 16.119 1.00 13.15 17 ASP A C 13
ATOM 7646 O O . ASP A 1 17 ? 24.202 6.687 15.008 1.00 25.96 17 ASP A O 13
ATOM 7655 N N . THR A 1 18 ? 25.282 6.786 16.982 1.00 11.55 18 THR A N 13
ATOM 7656 C CA . THR A 1 18 ? 25.986 8.030 16.664 1.00 17.10 18 THR A CA 13
ATOM 7657 C C . THR A 1 18 ? 27.447 7.736 16.362 1.00 10.63 18 THR A C 13
ATOM 7658 O O . THR A 1 18 ? 27.953 6.667 16.698 1.00 6.49 18 THR A O 13
ATOM 7669 N N . VAL A 1 19 ? 28.119 8.698 15.740 1.00 16.32 19 VAL A N 13
ATOM 7670 C CA . VAL A 1 19 ? 29.515 8.559 15.402 1.00 13.34 19 VAL A CA 13
ATOM 7671 C C . VAL A 1 19 ? 29.975 9.803 14.669 1.00 25.88 19 VAL A C 13
ATOM 7672 O O . VAL A 1 19 ? 29.484 10.141 13.591 1.00 42.11 19 VAL A O 13
ATOM 7685 N N . PHE A 1 20 ? 30.909 10.478 15.290 1.00 24.58 20 PHE A N 13
ATOM 7686 C CA . PHE A 1 20 ? 31.468 11.711 14.760 1.00 40.34 20 PHE A CA 13
ATOM 7687 C C . PHE A 1 20 ? 32.847 11.477 14.169 1.00 40.37 20 PHE A C 13
ATOM 7688 O O . PHE A 1 20 ? 33.073 11.708 12.981 1.00 66.02 20 PHE A O 13
ATOM 7705 N N . GLU A 1 21 ? 33.778 11.057 15.016 1.00 41.31 21 GLU A N 13
ATOM 7706 C CA . GLU A 1 21 ? 35.143 10.839 14.595 1.00 56.16 21 GLU A CA 13
ATOM 7707 C C . GLU A 1 21 ? 35.462 9.360 14.448 1.00 58.61 21 GLU A C 13
ATOM 7708 O O . GLU A 1 21 ? 34.606 8.497 14.645 1.00 201.19 21 GLU A O 13
ATOM 7720 N N . GLY A 1 22 ? 36.707 9.088 14.089 1.00 86.70 22 GLY A N 13
ATOM 7721 C CA . GLY A 1 22 ? 37.172 7.713 13.893 1.00 104.66 22 GLY A CA 13
ATOM 7722 C C . GLY A 1 22 ? 37.805 7.154 15.163 1.00 71.50 22 GLY A C 13
ATOM 7723 O O . GLY A 1 22 ? 38.088 5.959 15.253 1.00 89.87 22 GLY A O 13
ATOM 7727 N N . ASP A 1 23 ? 38.029 8.024 16.139 1.00 44.68 23 ASP A N 13
ATOM 7728 C CA . ASP A 1 23 ? 38.634 7.608 17.398 1.00 43.33 23 ASP A CA 13
ATOM 7729 C C . ASP A 1 23 ? 37.770 6.564 18.096 1.00 37.55 23 ASP A C 13
ATOM 7730 O O . ASP A 1 23 ? 38.278 5.565 18.608 1.00 61.37 23 ASP A O 13
ATOM 7739 N N . MET A 1 24 ? 36.468 6.806 18.116 1.00 23.24 24 MET A N 13
ATOM 7740 C CA . MET A 1 24 ? 35.537 5.882 18.759 1.00 32.50 24 MET A CA 13
ATOM 7741 C C . MET A 1 24 ? 34.117 6.093 18.245 1.00 25.13 24 MET A C 13
ATOM 7742 O O . MET A 1 24 ? 33.832 7.074 17.559 1.00 54.40 24 MET A O 13
ATOM 7756 N N . VAL A 1 25 ? 33.227 5.159 18.584 1.00 22.44 25 VAL A N 13
ATOM 7757 C CA . VAL A 1 25 ? 31.824 5.229 18.162 1.00 15.37 25 VAL A CA 13
ATOM 7758 C C . VAL A 1 25 ? 30.905 5.324 19.374 1.00 17.47 25 VAL A C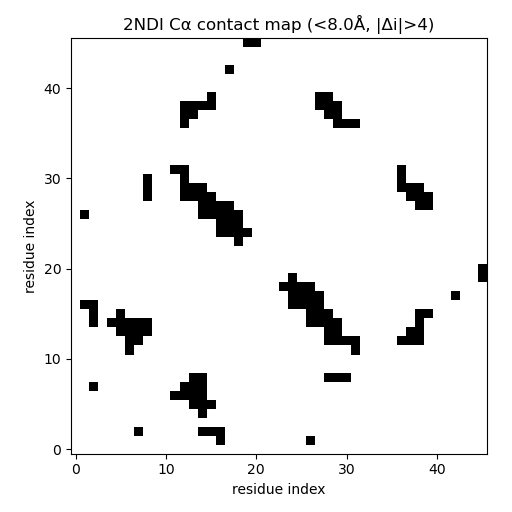 13
ATOM 7759 O O . VAL A 1 25 ? 31.164 4.723 20.416 1.00 29.52 25 VAL A O 13
ATOM 7772 N N . THR A 1 26 ? 29.835 6.101 19.224 1.00 13.60 26 THR A N 13
ATOM 7773 C CA . THR A 1 26 ? 28.866 6.308 20.300 1.00 21.19 26 THR A CA 13
ATOM 7774 C C . THR A 1 26 ? 27.480 5.805 19.897 1.00 16.55 26 THR A C 13
ATOM 7775 O O . THR A 1 26 ? 27.030 6.026 18.772 1.00 11.43 26 THR A O 13
ATOM 7786 N N . ARG A 1 27 ? 26.805 5.130 20.827 1.00 22.38 27 ARG A N 13
ATOM 7787 C CA . ARG A 1 27 ? 25.465 4.595 20.572 1.00 20.21 27 ARG A CA 13
ATOM 7788 C C . ARG A 1 27 ? 24.631 4.635 21.851 1.00 16.96 27 ARG A C 13
ATOM 7789 O O . ARG A 1 27 ? 25.175 4.745 22.949 1.00 20.06 27 ARG A O 13
ATOM 7810 N N . SER A 1 28 ? 23.307 4.549 21.707 1.00 14.60 28 SER A N 13
ATOM 7811 C CA . SER A 1 28 ? 22.419 4.582 22.869 1.00 14.92 28 SER A CA 13
ATOM 7812 C C . SER A 1 28 ? 21.131 3.815 22.590 1.00 12.12 28 SER A C 13
ATOM 7813 O O . SER A 1 28 ? 20.795 3.543 21.438 1.00 13.41 28 SER A O 13
ATOM 7821 N N . CYS A 1 29 ? 20.412 3.472 23.655 1.00 10.48 29 CYS A N 13
ATOM 7822 C CA . CYS A 1 29 ? 19.160 2.740 23.517 1.00 9.97 29 CYS A CA 13
ATOM 7823 C C . CYS A 1 29 ? 18.411 2.729 24.848 1.00 11.60 29 CYS A C 13
ATOM 7824 O O . CYS A 1 29 ? 18.987 2.429 25.894 1.00 15.64 29 CYS A O 13
ATOM 7831 N N . GLU A 1 30 ? 17.128 3.066 24.801 1.00 13.52 30 GLU A N 13
ATOM 7832 C CA . GLU A 1 30 ? 16.311 3.100 26.008 1.00 17.41 30 GLU A CA 13
ATOM 7833 C C . GLU A 1 30 ? 15.895 1.699 26.433 1.00 10.81 30 GLU A C 13
ATOM 7834 O O . GLU A 1 30 ? 15.803 0.788 25.610 1.00 23.22 30 GLU A O 13
ATOM 7846 N N . LYS A 1 31 ? 15.628 1.543 27.727 1.00 11.96 31 LYS A N 13
ATOM 7847 C CA . LYS A 1 31 ? 15.196 0.259 28.278 1.00 11.40 31 LYS A CA 13
ATOM 7848 C C . LYS A 1 31 ? 13.840 0.422 28.945 1.00 10.99 31 LYS A C 13
ATOM 7849 O O . LYS A 1 31 ? 13.587 1.413 29.630 1.00 12.86 31 LYS A O 13
ATOM 7868 N N . THR A 1 32 ? 12.968 -0.553 28.740 1.00 15.51 32 THR A N 13
ATOM 7869 C CA . THR A 1 32 ? 11.633 -0.505 29.325 1.00 22.44 32 THR A CA 13
ATOM 7870 C C . THR A 1 32 ? 11.673 -0.933 30.789 1.00 26.60 32 THR A C 13
ATOM 7871 O O . THR A 1 32 ? 12.120 -2.033 31.114 1.00 57.43 32 THR A O 13
ATOM 7882 N N . THR A 1 33 ? 11.198 -0.054 31.665 1.00 22.47 33 THR A N 13
ATOM 7883 C CA . THR A 1 33 ? 11.176 -0.341 33.095 1.00 41.60 33 THR A CA 13
ATOM 7884 C C . THR A 1 33 ? 10.098 0.457 33.777 1.00 38.03 33 THR A C 13
ATOM 7885 O O . THR A 1 33 ? 10.332 1.555 34.280 1.00 52.73 33 THR A O 13
ATOM 7896 N N . GLY A 1 34 ? 8.911 -0.125 33.806 1.00 40.93 34 GLY A N 13
ATOM 7897 C CA . GLY A 1 34 ? 7.795 0.519 34.447 1.00 45.59 34 GLY A CA 13
ATOM 7898 C C . GLY A 1 34 ? 7.291 1.697 33.619 1.00 40.97 34 GLY A C 13
ATOM 7899 O O . GLY A 1 34 ? 6.096 1.807 33.341 1.00 82.17 34 GLY A O 13
ATOM 7903 N N . ASN A 1 35 ? 8.213 2.575 33.223 1.00 32.51 35 ASN A N 13
ATOM 7904 C CA . ASN A 1 35 ? 7.866 3.748 32.416 1.00 33.20 35 ASN A CA 13
ATOM 7905 C C . ASN A 1 35 ? 8.811 3.872 31.225 1.00 23.17 35 ASN A C 13
ATOM 7906 O O . ASN A 1 35 ? 10.021 3.690 31.360 1.00 27.01 35 ASN A O 13
ATOM 7917 N N . PHE A 1 36 ? 8.249 4.175 30.061 1.00 35.72 36 PHE A N 13
ATOM 7918 C CA . PHE A 1 36 ? 9.036 4.318 28.848 1.00 33.41 36 PHE A CA 13
ATOM 7919 C C . PHE A 1 36 ? 9.629 5.722 28.758 1.00 28.51 36 PHE A C 13
ATOM 7920 O O . PHE A 1 36 ? 9.049 6.682 29.267 1.00 45.23 36 PHE A O 13
ATOM 7937 N N . THR A 1 37 ? 10.788 5.839 28.108 1.00 20.06 37 THR A N 13
ATOM 7938 C CA . THR A 1 37 ? 11.461 7.128 27.955 1.00 27.18 37 THR A CA 13
ATOM 7939 C C . THR A 1 37 ? 11.770 7.392 26.486 1.00 41.87 37 THR A C 13
ATOM 7940 O O . THR A 1 37 ? 11.007 7.009 25.600 1.00 169.86 37 THR A O 13
ATOM 7951 N N . GLU A 1 38 ? 12.895 8.054 26.239 1.00 26.53 38 GLU A N 13
ATOM 7952 C CA . GLU A 1 38 ? 13.307 8.378 24.873 1.00 30.29 38 GLU A CA 13
ATOM 7953 C C . GLU A 1 38 ? 14.830 8.471 24.786 1.00 25.39 38 GLU A C 13
ATOM 7954 O O . GLU A 1 38 ? 15.482 9.012 25.679 1.00 51.60 38 GLU A O 13
ATOM 7966 N N . CYS A 1 39 ? 15.389 7.938 23.700 1.00 15.84 39 CYS A N 13
ATOM 7967 C CA . CYS A 1 39 ? 16.834 7.965 23.500 1.00 14.30 39 CYS A CA 13
ATOM 7968 C C . CYS A 1 39 ? 17.347 9.410 23.545 1.00 22.31 39 CYS A C 13
ATOM 7969 O O . CYS A 1 39 ? 16.615 10.338 23.203 1.00 32.92 39 CYS A O 13
ATOM 7976 N N . PRO A 1 40 ? 18.577 9.625 23.960 1.00 27.27 40 PRO A N 13
ATOM 7977 C CA . PRO A 1 40 ? 19.165 10.994 24.047 1.00 47.66 40 PRO A CA 13
ATOM 7978 C C . PRO A 1 40 ? 19.537 11.550 22.673 1.00 71.54 40 PRO A C 13
ATOM 7979 O O . PRO A 1 40 ? 19.743 10.802 21.720 1.00 87.70 40 PRO A O 13
ATOM 7990 N N . GLY A 1 41 ? 19.625 12.873 22.594 1.00 105.24 41 GLY A N 13
ATOM 7991 C CA . GLY A 1 41 ? 19.981 13.547 21.346 1.00 147.55 41 GLY A CA 13
ATOM 7992 C C . GLY A 1 41 ? 21.480 13.822 21.291 1.00 161.74 41 GLY A C 13
ATOM 7993 O O . GLY A 1 41 ? 22.259 12.973 20.858 1.00 244.37 41 GLY A O 13
ATOM 7997 N N . LEU A 1 42 ? 21.878 15.012 21.733 1.00 162.48 42 LEU A N 13
ATOM 7998 C CA . LEU A 1 42 ? 23.289 15.387 21.730 1.00 191.48 42 LEU A CA 13
ATOM 7999 C C . LEU A 1 42 ? 23.993 14.802 22.952 1.00 166.66 42 LEU A C 13
ATOM 8000 O O . LEU A 1 42 ? 23.468 14.847 24.064 1.00 251.38 42 LEU A O 13
ATOM 8016 N N . THR A 1 43 ? 25.184 14.253 22.736 1.00 178.52 43 THR A N 13
ATOM 8017 C CA . THR A 1 43 ? 25.957 13.657 23.825 1.00 240.84 43 THR A CA 13
ATOM 8018 C C . THR A 1 43 ? 26.699 14.754 24.606 1.00 372.31 43 THR A C 13
ATOM 8019 O O . THR A 1 43 ? 26.882 15.854 24.083 1.00 500.13 43 THR A O 13
ATOM 8030 N N . PRO A 1 44 ? 27.135 14.507 25.831 1.00 488.39 44 PRO A N 13
ATOM 8031 C CA . PRO A 1 44 ? 27.865 15.543 26.630 1.00 760.13 44 PRO A CA 13
ATOM 8032 C C . PRO A 1 44 ? 29.124 16.025 25.914 1.00 735.36 44 PRO A C 13
ATOM 8033 O O . PRO A 1 44 ? 29.628 17.115 26.185 1.00 999.99 44 PRO A O 13
ATOM 8044 N N . ILE A 1 45 ? 29.633 15.192 25.010 1.00 518.33 45 ILE A N 13
ATOM 8045 C CA . ILE A 1 45 ? 30.842 15.519 24.261 1.00 582.79 45 ILE A CA 13
ATOM 8046 C C . ILE A 1 45 ? 30.883 17.003 23.894 1.00 795.93 45 ILE A C 13
ATOM 8047 O O . ILE A 1 45 ? 29.849 17.611 23.617 1.00 898.75 45 ILE A O 13
ATOM 8063 N N . ALA A 1 46 ? 32.081 17.576 23.894 1.00 999.99 46 ALA A N 13
ATOM 8064 C CA . ALA A 1 46 ? 32.241 18.987 23.558 1.00 999.99 46 ALA A CA 13
ATOM 8065 C C . ALA A 1 46 ? 33.690 19.290 23.189 1.00 999.99 46 ALA A C 13
ATOM 8066 O O . ALA A 1 46 ? 34.111 18.862 22.128 1.00 999.99 46 ALA A O 13
ATOM 8074 N N . GLY A 1 1 ? 28.026 1.545 12.408 1.00 999.99 1 GLY A N 14
ATOM 8075 C CA . GLY A 1 1 ? 27.030 0.736 13.167 1.00 999.99 1 GLY A CA 14
ATOM 8076 C C . GLY A 1 1 ? 25.707 1.489 13.236 1.00 999.99 1 GLY A C 14
ATOM 8077 O O . GLY A 1 1 ? 25.623 2.563 13.831 1.00 999.99 1 GLY A O 14
ATOM 8083 N N . LEU A 1 2 ? 24.671 0.917 12.622 1.00 999.99 2 LEU A N 14
ATOM 8084 C CA . LEU A 1 2 ? 23.340 1.532 12.609 1.00 895.59 2 LEU A CA 14
ATOM 8085 C C . LEU A 1 2 ? 22.318 0.588 13.235 1.00 532.27 2 LEU A C 14
ATOM 8086 O O . LEU A 1 2 ? 22.456 -0.632 13.152 1.00 625.21 2 LEU A O 14
ATOM 8102 N N . CYS A 1 3 ? 21.293 1.159 13.860 1.00 271.28 3 CYS A N 14
ATOM 8103 C CA . CYS A 1 3 ? 20.255 0.351 14.492 1.00 104.50 3 CYS A CA 14
ATOM 8104 C C . CYS A 1 3 ? 19.477 -0.430 13.438 1.00 90.98 3 CYS A C 14
ATOM 8105 O O . CYS A 1 3 ? 19.280 0.048 12.321 1.00 207.28 3 CYS A O 14
ATOM 8112 N N . SER A 1 4 ? 19.038 -1.630 13.800 1.00 85.31 4 SER A N 14
ATOM 8113 C CA . SER A 1 4 ? 18.281 -2.465 12.875 1.00 92.94 4 SER A CA 14
ATOM 8114 C C . SER A 1 4 ? 17.009 -1.754 12.452 1.00 67.37 4 SER A C 14
ATOM 8115 O O . SER A 1 4 ? 16.621 -1.778 11.283 1.00 102.28 4 SER A O 14
ATOM 8123 N N . GLU A 1 5 ? 16.354 -1.142 13.429 1.00 41.67 5 GLU A N 14
ATOM 8124 C CA . GLU A 1 5 ? 15.102 -0.435 13.192 1.00 41.21 5 GLU A CA 14
ATOM 8125 C C . GLU A 1 5 ? 14.984 0.767 14.119 1.00 41.92 5 GLU A C 14
ATOM 8126 O O . GLU A 1 5 ? 15.928 1.105 14.834 1.00 74.72 5 GLU A O 14
ATOM 8138 N N . ASN A 1 6 ? 13.823 1.411 14.107 1.00 50.73 6 ASN A N 14
ATOM 8139 C CA . ASN A 1 6 ? 13.603 2.576 14.956 1.00 71.04 6 ASN A CA 14
ATOM 8140 C C . ASN A 1 6 ? 13.774 2.198 16.422 1.00 65.17 6 ASN A C 14
ATOM 8141 O O . ASN A 1 6 ? 14.338 2.958 17.209 1.00 94.86 6 ASN A O 14
ATOM 8152 N N . GLY A 1 7 ? 13.287 1.009 16.783 1.00 51.80 7 GLY A N 14
ATOM 8153 C CA . GLY A 1 7 ? 13.391 0.518 18.159 1.00 71.47 7 GLY A CA 14
ATOM 8154 C C . GLY A 1 7 ? 14.059 -0.850 18.192 1.00 41.04 7 GLY A C 14
ATOM 8155 O O . GLY A 1 7 ? 13.406 -1.871 18.400 1.00 44.54 7 GLY A O 14
ATOM 8159 N N . ASP A 1 8 ? 15.369 -0.858 17.981 1.00 27.00 8 ASP A N 14
ATOM 8160 C CA . ASP A 1 8 ? 16.129 -2.102 17.983 1.00 14.15 8 ASP A CA 14
ATOM 8161 C C . ASP A 1 8 ? 16.032 -2.787 19.340 1.00 9.37 8 ASP A C 14
ATOM 8162 O O . ASP A 1 8 ? 15.836 -4.000 19.423 1.00 14.61 8 ASP A O 14
ATOM 8171 N N . CYS A 1 9 ? 16.169 -2.001 20.397 1.00 5.93 9 CYS A N 14
ATOM 8172 C CA . CYS A 1 9 ? 16.095 -2.537 21.751 1.00 7.54 9 CYS A CA 14
ATOM 8173 C C . CYS A 1 9 ? 14.717 -3.131 22.012 1.00 14.60 9 CYS A C 14
ATOM 8174 O O . CYS A 1 9 ? 14.589 -4.199 22.611 1.00 25.78 9 CYS A O 14
ATOM 8181 N N . ALA A 1 10 ? 13.694 -2.428 21.550 1.00 16.26 10 ALA A N 14
ATOM 8182 C CA . ALA A 1 10 ? 12.318 -2.880 21.719 1.00 32.04 10 ALA A CA 14
ATOM 8183 C C . ALA A 1 10 ? 11.377 -2.024 20.874 1.00 45.47 10 ALA A C 14
ATOM 8184 O O . ALA A 1 10 ? 11.748 -0.942 20.420 1.00 119.04 10 ALA A O 14
ATOM 8191 N N . ALA A 1 11 ? 10.163 -2.516 20.663 1.00 30.62 11 ALA A N 14
ATOM 8192 C CA . ALA A 1 11 ? 9.182 -1.788 19.866 1.00 35.24 11 ALA A CA 14
ATOM 8193 C C . ALA A 1 11 ? 8.864 -0.434 20.499 1.00 22.78 11 ALA A C 14
ATOM 8194 O O . ALA A 1 11 ? 8.702 0.564 19.797 1.00 53.33 11 ALA A O 14
ATOM 8201 N N . ASP A 1 12 ? 8.765 -0.411 21.825 1.00 18.98 12 ASP A N 14
ATOM 8202 C CA . ASP A 1 12 ? 8.452 0.823 22.549 1.00 31.05 12 ASP A CA 14
ATOM 8203 C C . ASP A 1 12 ? 9.721 1.567 22.958 1.00 22.98 12 ASP A C 14
ATOM 8204 O O . ASP A 1 12 ? 9.662 2.522 23.734 1.00 37.14 12 ASP A O 14
ATOM 8213 N N . GLU A 1 13 ? 10.868 1.133 22.432 1.00 17.60 13 GLU A N 14
ATOM 8214 C CA . GLU A 1 13 ? 12.154 1.772 22.748 1.00 12.01 13 GLU A CA 14
ATOM 8215 C C . GLU A 1 13 ? 12.795 2.353 21.492 1.00 10.07 13 GLU A C 14
ATOM 8216 O O . GLU A 1 13 ? 12.449 1.978 20.373 1.00 12.81 13 GLU A O 14
ATOM 8228 N N . CYS A 1 14 ? 13.729 3.284 21.694 1.00 9.12 14 CYS A N 14
ATOM 8229 C CA . CYS A 1 14 ? 14.426 3.940 20.584 1.00 10.69 14 CYS A CA 14
ATOM 8230 C C . CYS A 1 14 ? 15.856 3.424 20.460 1.00 9.56 14 CYS A C 14
ATOM 8231 O O . CYS A 1 14 ? 16.431 2.922 21.425 1.00 13.62 14 CYS A O 14
ATOM 8238 N N . CYS A 1 15 ? 16.425 3.559 19.265 1.00 9.60 15 CYS A N 14
ATOM 8239 C CA . CYS A 1 15 ? 17.793 3.114 19.010 1.00 9.28 15 CYS A CA 14
ATOM 8240 C C . CYS A 1 15 ? 18.439 4.024 17.976 1.00 9.92 15 CYS A C 14
ATOM 8241 O O . CYS A 1 15 ? 17.891 4.227 16.892 1.00 13.31 15 CYS A O 14
ATOM 8248 N N . VAL A 1 16 ? 19.603 4.576 18.308 1.00 9.56 16 VAL A N 14
ATOM 8249 C CA . VAL A 1 16 ? 20.299 5.465 17.386 1.00 11.99 16 VAL A CA 14
ATOM 8250 C C . VAL A 1 16 ? 21.801 5.388 17.622 1.00 7.73 16 VAL A C 14
ATOM 8251 O O . VAL A 1 16 ? 22.264 5.450 18.760 1.00 8.83 16 VAL A O 14
ATOM 8264 N N . ASP A 1 17 ? 22.559 5.232 16.539 1.00 14.34 17 ASP A N 14
ATOM 8265 C CA . ASP A 1 17 ? 24.014 5.126 16.639 1.00 11.90 17 ASP A CA 14
ATOM 8266 C C . ASP A 1 17 ? 24.693 6.439 16.276 1.00 13.15 17 ASP A C 14
ATOM 8267 O O . ASP A 1 17 ? 24.585 6.919 15.148 1.00 25.96 17 ASP A O 14
ATOM 8276 N N . THR A 1 18 ? 25.417 6.999 17.242 1.00 11.55 18 THR A N 14
ATOM 8277 C CA . THR A 1 18 ? 26.151 8.245 17.031 1.00 17.10 18 THR A CA 14
ATOM 8278 C C . THR A 1 18 ? 27.619 7.925 16.791 1.00 10.63 18 THR A C 14
ATOM 8279 O O . THR A 1 18 ? 28.081 6.837 17.128 1.00 6.49 18 THR A O 14
ATOM 8290 N N . VAL A 1 19 ? 28.343 8.882 16.226 1.00 16.32 19 VAL A N 14
ATOM 8291 C CA . VAL A 1 19 ? 29.748 8.710 15.954 1.00 13.34 19 VAL A CA 14
ATOM 8292 C C . VAL A 1 19 ? 30.282 9.951 15.276 1.00 25.88 19 VAL A C 14
ATOM 8293 O O . VAL A 1 19 ? 29.859 10.326 14.184 1.00 42.11 19 VAL A O 14
ATOM 8306 N N . PHE A 1 20 ? 31.215 10.571 15.949 1.00 24.58 20 PHE A N 14
ATOM 8307 C CA . PHE A 1 20 ? 31.848 11.778 15.453 1.00 40.34 20 PHE A CA 14
ATOM 8308 C C . PHE A 1 20 ? 33.073 11.425 14.622 1.00 40.37 20 PHE A C 14
ATOM 8309 O O . PHE A 1 20 ? 33.135 11.733 13.432 1.00 66.02 20 PHE A O 14
ATOM 8326 N N . GLU A 1 21 ? 34.057 10.796 15.259 1.00 41.31 21 GLU A N 14
ATOM 8327 C CA . GLU A 1 21 ? 35.281 10.427 14.594 1.00 56.16 21 GLU A CA 14
ATOM 8328 C C . GLU A 1 21 ? 35.462 8.916 14.598 1.00 58.61 21 GLU A C 14
ATOM 8329 O O . GLU A 1 21 ? 34.568 8.172 15.000 1.00 201.19 21 GLU A O 14
ATOM 8341 N N . GLY A 1 22 ? 36.625 8.474 14.142 1.00 86.70 22 GLY A N 14
ATOM 8342 C CA . GLY A 1 22 ? 36.925 7.044 14.088 1.00 104.66 22 GLY A CA 14
ATOM 8343 C C . GLY A 1 22 ? 37.556 6.559 15.390 1.00 71.50 22 GLY A C 14
ATOM 8344 O O . GLY A 1 22 ? 37.553 5.363 15.684 1.00 89.87 22 GLY A O 14
ATOM 8348 N N . ASP A 1 23 ? 38.107 7.491 16.159 1.00 44.68 23 ASP A N 14
ATOM 8349 C CA . ASP A 1 23 ? 38.753 7.144 17.421 1.00 43.33 23 ASP A CA 14
ATOM 8350 C C . ASP A 1 23 ? 37.754 6.577 18.424 1.00 37.55 23 ASP A C 14
ATOM 8351 O O . ASP A 1 23 ? 38.068 5.641 19.161 1.00 61.37 23 ASP A O 14
ATOM 8360 N N . MET A 1 24 ? 36.562 7.163 18.468 1.00 23.24 24 MET A N 14
ATOM 8361 C CA . MET A 1 24 ? 35.527 6.724 19.411 1.00 32.50 24 MET A CA 14
ATOM 8362 C C . MET A 1 24 ? 34.157 6.655 18.748 1.00 25.13 24 MET A C 14
ATOM 8363 O O . MET A 1 24 ? 33.876 7.377 17.791 1.00 54.40 24 MET A O 14
ATOM 8377 N N . VAL A 1 25 ? 33.297 5.790 19.289 1.00 22.44 25 VAL A N 14
ATOM 8378 C CA . VAL A 1 25 ? 31.934 5.627 18.782 1.00 15.37 25 VAL A CA 14
ATOM 8379 C C . VAL A 1 25 ? 30.939 5.664 19.935 1.00 17.47 25 VAL A C 14
ATOM 8380 O O . VAL A 1 25 ? 31.212 5.155 21.023 1.00 29.52 25 VAL A O 14
ATOM 8393 N N . THR A 1 26 ? 29.789 6.284 19.691 1.00 13.60 26 THR A N 14
ATOM 8394 C CA . THR A 1 26 ? 28.745 6.413 20.709 1.00 21.19 26 THR A CA 14
ATOM 8395 C C . THR A 1 26 ? 27.420 5.831 20.220 1.00 16.55 26 THR A C 14
ATOM 8396 O O . THR A 1 26 ? 26.994 6.088 19.094 1.00 11.43 26 THR A O 14
ATOM 8407 N N . ARG A 1 27 ? 26.769 5.051 21.085 1.00 22.38 27 ARG A N 14
ATOM 8408 C CA . ARG A 1 27 ? 25.482 4.431 20.758 1.00 20.21 27 ARG A CA 14
ATOM 8409 C C . ARG A 1 27 ? 24.468 4.726 21.860 1.00 16.96 27 ARG A C 14
ATOM 8410 O O . ARG A 1 27 ? 24.836 4.838 23.030 1.00 20.06 27 ARG A O 14
ATOM 8431 N N . SER A 1 28 ? 23.189 4.855 21.491 1.00 14.60 28 SER A N 14
ATOM 8432 C CA . SER A 1 28 ? 22.140 5.142 22.475 1.00 14.92 28 SER A CA 14
ATOM 8433 C C . SER A 1 28 ? 20.936 4.233 22.260 1.00 12.12 28 SER A C 14
ATOM 8434 O O . SER A 1 28 ? 20.605 3.877 21.129 1.00 13.41 28 SER A O 14
ATOM 8442 N N . CYS A 1 29 ? 20.285 3.865 23.358 1.00 10.48 29 CYS A N 14
ATOM 8443 C CA . CYS A 1 29 ? 19.114 3.002 23.294 1.00 9.97 29 CYS A CA 14
ATOM 8444 C C . CYS A 1 29 ? 18.484 2.883 24.681 1.00 11.60 29 CYS A C 14
ATOM 8445 O O . CYS A 1 29 ? 19.101 2.355 25.606 1.00 15.64 29 CYS A O 14
ATOM 8452 N N . GLU A 1 30 ? 17.262 3.386 24.825 1.00 13.52 30 GLU A N 14
ATOM 8453 C CA . GLU A 1 30 ? 16.574 3.338 26.111 1.00 17.41 30 GLU A CA 14
ATOM 8454 C C . GLU A 1 30 ? 15.860 2.003 26.300 1.00 10.81 30 GLU A C 14
ATOM 8455 O O . GLU A 1 30 ? 15.509 1.330 25.331 1.00 23.22 30 GLU A O 14
ATOM 8467 N N . LYS A 1 31 ? 15.650 1.628 27.563 1.00 11.96 31 LYS A N 14
ATOM 8468 C CA . LYS A 1 31 ? 14.972 0.371 27.897 1.00 11.40 31 LYS A CA 14
ATOM 8469 C C . LYS A 1 31 ? 13.739 0.659 28.747 1.00 10.99 31 LYS A C 14
ATOM 8470 O O . LYS A 1 31 ? 13.745 1.569 29.575 1.00 12.86 31 LYS A O 14
ATOM 8489 N N . THR A 1 32 ? 12.678 -0.116 28.531 1.00 15.51 32 THR A N 14
ATOM 8490 C CA . THR A 1 32 ? 11.437 0.074 29.283 1.00 22.44 32 THR A CA 14
ATOM 8491 C C . THR A 1 32 ? 11.448 -0.754 30.564 1.00 26.60 32 THR A C 14
ATOM 8492 O O . THR A 1 32 ? 11.538 -1.982 30.522 1.00 57.43 32 THR A O 14
ATOM 8503 N N . THR A 1 33 ? 11.346 -0.070 31.701 1.00 22.47 33 THR A N 14
ATOM 8504 C CA . THR A 1 33 ? 11.335 -0.741 32.997 1.00 41.60 33 THR A CA 14
ATOM 8505 C C . THR A 1 33 ? 10.571 0.072 34.003 1.00 38.03 33 THR A C 14
ATOM 8506 O O . THR A 1 33 ? 11.143 0.808 34.807 1.00 52.73 33 THR A O 14
ATOM 8517 N N . GLY A 1 34 ? 9.265 -0.091 33.957 1.00 40.93 34 GLY A N 14
ATOM 8518 C CA . GLY A 1 34 ? 8.397 0.604 34.876 1.00 45.59 34 GLY A CA 14
ATOM 8519 C C . GLY A 1 34 ? 8.194 2.050 34.438 1.00 40.97 34 GLY A C 14
ATOM 8520 O O . GLY A 1 34 ? 7.398 2.782 35.025 1.00 82.17 34 GLY A O 14
ATOM 8524 N N . ASN A 1 35 ? 8.918 2.447 33.395 1.00 32.51 35 ASN A N 14
ATOM 8525 C CA . ASN A 1 35 ? 8.818 3.804 32.866 1.00 33.20 35 ASN A CA 14
ATOM 8526 C C . ASN A 1 35 ? 9.262 3.836 31.407 1.00 23.17 35 ASN A C 14
ATOM 8527 O O . ASN A 1 35 ? 10.116 3.051 30.992 1.00 27.01 35 ASN A O 14
ATOM 8538 N N . PHE A 1 36 ? 8.674 4.742 30.627 1.00 35.72 36 PHE A N 14
ATOM 8539 C CA . PHE A 1 36 ? 9.002 4.874 29.215 1.00 33.41 36 PHE A CA 14
ATOM 8540 C C . PHE A 1 36 ? 9.885 6.095 28.978 1.00 28.51 36 PHE A C 14
ATOM 8541 O O . PHE A 1 36 ? 9.671 7.153 29.570 1.00 45.23 36 PHE A O 14
ATOM 8558 N N . THR A 1 37 ? 10.879 5.940 28.107 1.00 20.06 37 THR A N 14
ATOM 8559 C CA . THR A 1 37 ? 11.789 7.035 27.792 1.00 27.18 37 THR A CA 14
ATOM 8560 C C . THR A 1 37 ? 12.469 6.791 26.448 1.00 41.87 37 THR A C 14
ATOM 8561 O O . THR A 1 37 ? 13.100 5.755 26.236 1.00 169.86 37 THR A O 14
ATOM 8572 N N . GLU A 1 38 ? 12.325 7.752 25.544 1.00 26.53 38 GLU A N 14
ATOM 8573 C CA . GLU A 1 38 ? 12.916 7.647 24.212 1.00 30.29 38 GLU A CA 14
ATOM 8574 C C . GLU A 1 38 ? 14.379 8.083 24.223 1.00 25.39 38 GLU A C 14
ATOM 8575 O O . GLU A 1 38 ? 14.851 8.692 25.184 1.00 51.60 38 GLU A O 14
ATOM 8587 N N . CYS A 1 39 ? 15.088 7.767 23.143 1.00 15.84 39 CYS A N 14
ATOM 8588 C CA . CYS A 1 39 ? 16.496 8.128 23.021 1.00 14.30 39 CYS A CA 14
ATOM 8589 C C . CYS A 1 39 ? 16.651 9.652 23.009 1.00 22.31 39 CYS A C 14
ATOM 8590 O O . CYS A 1 39 ? 15.746 10.361 22.566 1.00 32.92 39 CYS A O 14
ATOM 8597 N N . PRO A 1 40 ? 17.760 10.179 23.480 1.00 27.27 40 PRO A N 14
ATOM 8598 C CA . PRO A 1 40 ? 17.988 11.652 23.509 1.00 47.66 40 PRO A CA 14
ATOM 8599 C C . PRO A 1 40 ? 18.305 12.205 22.122 1.00 71.54 40 PRO A C 14
ATOM 8600 O O . PRO A 1 40 ? 18.994 11.566 21.326 1.00 87.70 40 PRO A O 14
ATOM 8611 N N . GLY A 1 41 ? 17.797 13.399 21.849 1.00 105.24 41 GLY A N 14
ATOM 8612 C CA . GLY A 1 41 ? 18.019 14.054 20.561 1.00 147.55 41 GLY A CA 14
ATOM 8613 C C . GLY A 1 41 ? 19.252 14.950 20.611 1.00 161.74 41 GLY A C 14
ATOM 8614 O O . GLY A 1 41 ? 19.593 15.606 19.627 1.00 244.37 41 GLY A O 14
ATOM 8618 N N . LEU A 1 42 ? 19.913 14.978 21.768 1.00 162.48 42 LEU A N 14
ATOM 8619 C CA . LEU A 1 42 ? 21.111 15.803 21.948 1.00 191.48 42 LEU A CA 14
ATOM 8620 C C . LEU A 1 42 ? 22.359 14.930 21.993 1.00 166.66 42 LEU A C 14
ATOM 8621 O O . LEU A 1 42 ? 22.352 13.845 22.575 1.00 251.38 42 LEU A O 14
ATOM 8637 N N . THR A 1 43 ? 23.435 15.413 21.371 1.00 178.52 43 THR A N 14
ATOM 8638 C CA . THR A 1 43 ? 24.701 14.678 21.335 1.00 240.84 43 THR A CA 14
ATOM 8639 C C . THR A 1 43 ? 25.869 15.613 21.646 1.00 372.31 43 THR A C 14
ATOM 8640 O O . THR A 1 43 ? 26.723 15.854 20.794 1.00 500.13 43 THR A O 14
ATOM 8651 N N . PRO A 1 44 ? 25.917 16.140 22.842 1.00 488.39 44 PRO A N 14
ATOM 8652 C CA . PRO A 1 44 ? 27.002 17.071 23.267 1.00 760.13 44 PRO A CA 14
ATOM 8653 C C . PRO A 1 44 ? 28.315 16.333 23.519 1.00 735.36 44 PRO A C 14
ATOM 8654 O O . PRO A 1 44 ? 29.382 16.945 23.585 1.00 999.99 44 PRO A O 14
ATOM 8665 N N . ILE A 1 45 ? 28.226 15.014 23.659 1.00 518.33 45 ILE A N 14
ATOM 8666 C CA . ILE A 1 45 ? 29.409 14.201 23.905 1.00 582.79 45 ILE A CA 14
ATOM 8667 C C . ILE A 1 45 ? 30.476 14.472 22.849 1.00 795.93 45 ILE A C 14
ATOM 8668 O O . ILE A 1 45 ? 30.170 14.609 21.665 1.00 898.75 45 ILE A O 14
ATOM 8684 N N . ALA A 1 46 ? 31.728 14.547 23.284 1.00 999.99 46 ALA A N 14
ATOM 8685 C CA . ALA A 1 46 ? 32.832 14.803 22.367 1.00 999.99 46 ALA A CA 14
ATOM 8686 C C . ALA A 1 46 ? 33.081 13.591 21.477 1.00 999.99 46 ALA A C 14
ATOM 8687 O O . ALA A 1 46 ? 32.214 13.280 20.675 1.00 999.99 46 ALA A O 14
ATOM 8695 N N . GLY A 1 1 ? 27.181 0.115 14.390 1.00 999.99 1 GLY A N 15
ATOM 8696 C CA . GLY A 1 1 ? 26.672 0.645 13.092 1.00 999.99 1 GLY A CA 15
ATOM 8697 C C . GLY A 1 1 ? 25.287 1.249 13.297 1.00 999.99 1 GLY A C 15
ATOM 8698 O O . GLY A 1 1 ? 24.967 1.741 14.378 1.00 999.99 1 GLY A O 15
ATOM 8704 N N . LEU A 1 2 ? 24.470 1.206 12.250 1.00 999.99 2 LEU A N 15
ATOM 8705 C CA . LEU A 1 2 ? 23.117 1.753 12.321 1.00 895.59 2 LEU A CA 15
ATOM 8706 C C . LEU A 1 2 ? 22.173 0.753 12.982 1.00 532.27 2 LEU A C 15
ATOM 8707 O O . LEU A 1 2 ? 22.386 -0.458 12.907 1.00 625.21 2 LEU A O 15
ATOM 8723 N N . CYS A 1 3 ? 21.128 1.265 13.626 1.00 271.28 3 CYS A N 15
ATOM 8724 C CA . CYS A 1 3 ? 20.160 0.402 14.293 1.00 104.50 3 CYS A CA 15
ATOM 8725 C C . CYS A 1 3 ? 19.420 -0.454 13.269 1.00 90.98 3 CYS A C 15
ATOM 8726 O O . CYS A 1 3 ? 19.179 -0.021 12.142 1.00 207.28 3 CYS A O 15
ATOM 8733 N N . SER A 1 4 ? 19.061 -1.670 13.668 1.00 85.31 4 SER A N 15
ATOM 8734 C CA . SER A 1 4 ? 18.348 -2.578 12.775 1.00 92.94 4 SER A CA 15
ATOM 8735 C C . SER A 1 4 ? 17.026 -1.963 12.351 1.00 67.37 4 SER A C 15
ATOM 8736 O O . SER A 1 4 ? 16.626 -2.044 11.190 1.00 102.28 4 SER A O 15
ATOM 8744 N N . GLU A 1 5 ? 16.343 -1.368 13.323 1.00 41.67 5 GLU A N 15
ATOM 8745 C CA . GLU A 1 5 ? 15.044 -0.754 13.086 1.00 41.21 5 GLU A CA 15
ATOM 8746 C C . GLU A 1 5 ? 14.898 0.519 13.912 1.00 41.92 5 GLU A C 15
ATOM 8747 O O . GLU A 1 5 ? 15.859 0.990 14.519 1.00 74.72 5 GLU A O 15
ATOM 8759 N N . ASN A 1 6 ? 13.690 1.074 13.932 1.00 50.73 6 ASN A N 15
ATOM 8760 C CA . ASN A 1 6 ? 13.439 2.294 14.690 1.00 71.04 6 ASN A CA 15
ATOM 8761 C C . ASN A 1 6 ? 13.738 2.065 16.167 1.00 65.17 6 ASN A C 15
ATOM 8762 O O . ASN A 1 6 ? 14.292 2.934 16.841 1.00 94.86 6 ASN A O 15
ATOM 8773 N N . GLY A 1 7 ? 13.372 0.884 16.663 1.00 51.80 7 GLY A N 15
ATOM 8774 C CA . GLY A 1 7 ? 13.606 0.528 18.064 1.00 71.47 7 GLY A CA 15
ATOM 8775 C C . GLY A 1 7 ? 14.250 -0.849 18.164 1.00 41.04 7 GLY A C 15
ATOM 8776 O O . GLY A 1 7 ? 13.572 -1.849 18.403 1.00 44.54 7 GLY A O 15
ATOM 8780 N N . ASP A 1 8 ? 15.564 -0.894 17.979 1.00 27.00 8 ASP A N 15
ATOM 8781 C CA . ASP A 1 8 ? 16.295 -2.153 18.049 1.00 14.15 8 ASP A CA 15
ATOM 8782 C C . ASP A 1 8 ? 16.156 -2.777 19.431 1.00 9.37 8 ASP A C 15
ATOM 8783 O O . ASP A 1 8 ? 15.945 -3.983 19.562 1.00 14.61 8 ASP A O 15
ATOM 8792 N N . CYS A 1 9 ? 16.277 -1.946 20.456 1.00 5.93 9 CYS A N 15
ATOM 8793 C CA . CYS A 1 9 ? 16.161 -2.421 21.829 1.00 7.54 9 CYS A CA 15
ATOM 8794 C C . CYS A 1 9 ? 14.770 -2.992 22.076 1.00 14.60 9 CYS A C 15
ATOM 8795 O O . CYS A 1 9 ? 14.613 -4.031 22.716 1.00 25.78 9 CYS A O 15
ATOM 8802 N N . ALA A 1 10 ? 13.767 -2.303 21.547 1.00 16.26 10 ALA A N 15
ATOM 8803 C CA . ALA A 1 10 ? 12.380 -2.733 21.688 1.00 32.04 10 ALA A CA 15
ATOM 8804 C C . ALA A 1 10 ? 11.477 -1.869 20.810 1.00 45.47 10 ALA A C 15
ATOM 8805 O O . ALA A 1 10 ? 11.869 -0.780 20.391 1.00 119.04 10 ALA A O 15
ATOM 8812 N N . ALA A 1 11 ? 10.272 -2.355 20.528 1.00 30.62 11 ALA A N 15
ATOM 8813 C CA . ALA A 1 11 ? 9.343 -1.603 19.693 1.00 35.24 11 ALA A CA 15
ATOM 8814 C C . ALA A 1 11 ? 9.013 -0.255 20.331 1.00 22.78 11 ALA A C 15
ATOM 8815 O O . ALA A 1 11 ? 9.034 0.779 19.663 1.00 53.33 11 ALA A O 15
ATOM 8822 N N . ASP A 1 12 ? 8.718 -0.272 21.627 1.00 18.98 12 ASP A N 15
ATOM 8823 C CA . ASP A 1 12 ? 8.396 0.957 22.344 1.00 31.05 12 ASP A CA 15
ATOM 8824 C C . ASP A 1 12 ? 9.641 1.825 22.504 1.00 22.98 12 ASP A C 15
ATOM 8825 O O . ASP A 1 12 ? 9.577 3.050 22.410 1.00 37.14 12 ASP A O 15
ATOM 8834 N N . GLU A 1 13 ? 10.772 1.171 22.753 1.00 17.60 13 GLU A N 15
ATOM 8835 C CA . GLU A 1 13 ? 12.038 1.872 22.935 1.00 12.01 13 GLU A CA 15
ATOM 8836 C C . GLU A 1 13 ? 12.596 2.351 21.597 1.00 10.07 13 GLU A C 15
ATOM 8837 O O . GLU A 1 13 ? 12.121 1.946 20.535 1.00 12.81 13 GLU A O 15
ATOM 8849 N N . CYS A 1 14 ? 13.612 3.215 21.657 1.00 9.12 14 CYS A N 15
ATOM 8850 C CA . CYS A 1 14 ? 14.239 3.752 20.445 1.00 10.69 14 CYS A CA 15
ATOM 8851 C C . CYS A 1 14 ? 15.668 3.233 20.313 1.00 9.56 14 CYS A C 15
ATOM 8852 O O . CYS A 1 14 ? 16.203 2.619 21.234 1.00 13.62 14 CYS A O 15
ATOM 8859 N N . CYS A 1 15 ? 16.280 3.500 19.163 1.00 9.60 15 CYS A N 15
ATOM 8860 C CA . CYS A 1 15 ? 17.653 3.073 18.911 1.00 9.28 15 CYS A CA 15
ATOM 8861 C C . CYS A 1 15 ? 18.306 4.025 17.918 1.00 9.92 15 CYS A C 15
ATOM 8862 O O . CYS A 1 15 ? 17.764 4.276 16.842 1.00 13.31 15 CYS A O 15
ATO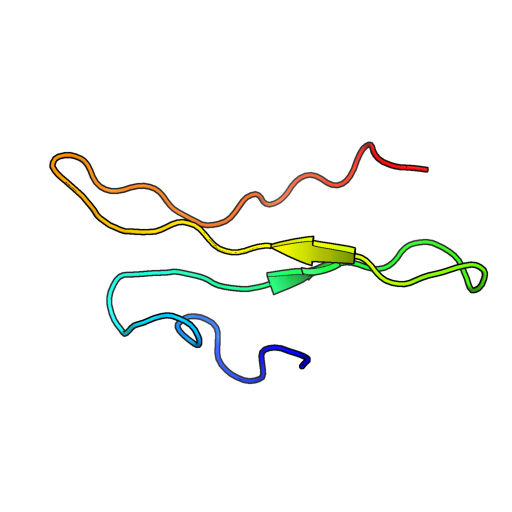M 8869 N N . VAL A 1 16 ? 19.468 4.564 18.280 1.00 9.56 16 VAL A N 15
ATOM 8870 C CA . VAL A 1 16 ? 20.168 5.495 17.399 1.00 11.99 16 VAL A CA 15
ATOM 8871 C C . VAL A 1 16 ? 21.675 5.382 17.592 1.00 7.73 16 VAL A C 15
ATOM 8872 O O . VAL A 1 16 ? 22.174 5.425 18.717 1.00 8.83 16 VAL A O 15
ATOM 8885 N N . ASP A 1 17 ? 22.399 5.233 16.481 1.00 14.34 17 ASP A N 15
ATOM 8886 C CA . ASP A 1 17 ? 23.858 5.110 16.523 1.00 11.90 17 ASP A CA 15
ATOM 8887 C C . ASP A 1 17 ? 24.520 6.298 15.838 1.00 13.15 17 ASP A C 15
ATOM 8888 O O . ASP A 1 17 ? 24.136 6.690 14.736 1.00 25.96 17 ASP A O 15
ATOM 8897 N N . THR A 1 18 ? 25.534 6.854 16.495 1.00 11.55 18 THR A N 15
ATOM 8898 C CA . THR A 1 18 ? 26.281 7.990 15.957 1.00 17.10 18 THR A CA 15
ATOM 8899 C C . THR A 1 18 ? 27.766 7.672 15.957 1.00 10.63 18 THR A C 15
ATOM 8900 O O . THR A 1 18 ? 28.211 6.768 16.661 1.00 6.49 18 THR A O 15
ATOM 8911 N N . VAL A 1 19 ? 28.527 8.426 15.178 1.00 16.32 19 VAL A N 15
ATOM 8912 C CA . VAL A 1 19 ? 29.951 8.233 15.097 1.00 13.34 19 VAL A CA 15
ATOM 8913 C C . VAL A 1 19 ? 30.546 9.258 14.155 1.00 25.88 19 VAL A C 15
ATOM 8914 O O . VAL A 1 19 ? 30.245 9.300 12.963 1.00 42.11 19 VAL A O 15
ATOM 8927 N N . PHE A 1 20 ? 31.383 10.080 14.727 1.00 24.58 20 PHE A N 15
ATOM 8928 C CA . PHE A 1 20 ? 32.055 11.143 14.004 1.00 40.34 20 PHE A CA 15
ATOM 8929 C C . PHE A 1 20 ? 33.456 10.715 13.600 1.00 40.37 20 PHE A C 15
ATOM 8930 O O . PHE A 1 20 ? 33.837 10.822 12.433 1.00 66.02 20 PHE A O 15
ATOM 8947 N N . GLU A 1 21 ? 34.231 10.260 14.576 1.00 41.31 21 GLU A N 15
ATOM 8948 C CA . GLU A 1 21 ? 35.594 9.855 14.341 1.00 56.16 21 GLU A CA 15
ATOM 8949 C C . GLU A 1 21 ? 35.812 8.397 14.713 1.00 58.61 21 GLU A C 15
ATOM 8950 O O . GLU A 1 21 ? 34.886 7.695 15.117 1.00 201.19 21 GLU A O 15
ATOM 8962 N N . GLY A 1 22 ? 37.051 7.958 14.564 1.00 86.70 22 GLY A N 15
ATOM 8963 C CA . GLY A 1 22 ? 37.418 6.574 14.875 1.00 104.66 22 GLY A CA 15
ATOM 8964 C C . GLY A 1 22 ? 37.912 6.448 16.313 1.00 71.50 22 GLY A C 15
ATOM 8965 O O . GLY A 1 22 ? 38.079 5.341 16.827 1.00 89.87 22 GLY A O 15
ATOM 8969 N N . ASP A 1 23 ? 38.149 7.585 16.952 1.00 44.68 23 ASP A N 15
ATOM 8970 C CA . ASP A 1 23 ? 38.632 7.595 18.328 1.00 43.33 23 ASP A CA 15
ATOM 8971 C C . ASP A 1 23 ? 37.617 6.961 19.271 1.00 37.55 23 ASP A C 15
ATOM 8972 O O . ASP A 1 23 ? 37.976 6.174 20.147 1.00 61.37 23 ASP A O 15
ATOM 8981 N N . MET A 1 24 ? 36.352 7.320 19.093 1.00 23.24 24 MET A N 15
ATOM 8982 C CA . MET A 1 24 ? 35.287 6.791 19.944 1.00 32.50 24 MET A CA 15
ATOM 8983 C C . MET A 1 24 ? 33.943 6.829 19.222 1.00 25.13 24 MET A C 15
ATOM 8984 O O . MET A 1 24 ? 33.680 7.728 18.421 1.00 54.40 24 MET A O 15
ATOM 8998 N N . VAL A 1 25 ? 33.088 5.849 19.522 1.00 22.44 25 VAL A N 15
ATOM 8999 C CA . VAL A 1 25 ? 31.760 5.767 18.910 1.00 15.37 25 VAL A CA 15
ATOM 9000 C C . VAL A 1 25 ? 30.683 6.141 19.924 1.00 17.47 25 VAL A C 15
ATOM 9001 O O . VAL A 1 25 ? 30.783 5.816 21.107 1.00 29.52 25 VAL A O 15
ATOM 9014 N N . THR A 1 26 ? 29.656 6.834 19.439 1.00 13.60 26 THR A N 15
ATOM 9015 C CA . THR A 1 26 ? 28.545 7.276 20.281 1.00 21.19 26 THR A CA 15
ATOM 9016 C C . THR A 1 26 ? 27.235 6.631 19.833 1.00 16.55 26 THR A C 15
ATOM 9017 O O . THR A 1 26 ? 26.921 6.601 18.643 1.00 11.43 26 THR A O 15
ATOM 9028 N N . ARG A 1 27 ? 26.473 6.118 20.797 1.00 22.38 27 ARG A N 15
ATOM 9029 C CA . ARG A 1 27 ? 25.193 5.474 20.503 1.00 20.21 27 ARG A CA 15
ATOM 9030 C C . ARG A 1 27 ? 24.245 5.610 21.689 1.00 16.96 27 ARG A C 15
ATOM 9031 O O . ARG A 1 27 ? 24.672 5.921 22.801 1.00 20.06 27 ARG A O 15
ATOM 9052 N N . SER A 1 28 ? 22.952 5.380 21.449 1.00 14.60 28 SER A N 15
ATOM 9053 C CA . SER A 1 28 ? 21.955 5.487 22.515 1.00 14.92 28 SER A CA 15
ATOM 9054 C C . SER A 1 28 ? 20.797 4.526 22.272 1.00 12.12 28 SER A C 15
ATOM 9055 O O . SER A 1 28 ? 20.440 4.238 21.130 1.00 13.41 28 SER A O 15
ATOM 9063 N N . CYS A 1 29 ? 20.215 4.036 23.362 1.00 10.48 29 CYS A N 15
ATOM 9064 C CA . CYS A 1 29 ? 19.094 3.108 23.278 1.00 9.97 29 CYS A CA 15
ATOM 9065 C C . CYS A 1 29 ? 18.477 2.932 24.663 1.00 11.60 29 CYS A C 15
ATOM 9066 O O . CYS A 1 29 ? 19.124 2.422 25.579 1.00 15.64 29 CYS A O 15
ATOM 9073 N N . GLU A 1 30 ? 17.233 3.370 24.819 1.00 13.52 30 GLU A N 15
ATOM 9074 C CA . GLU A 1 30 ? 16.552 3.268 26.105 1.00 17.41 30 GLU A CA 15
ATOM 9075 C C . GLU A 1 30 ? 15.908 1.899 26.284 1.00 10.81 30 GLU A C 15
ATOM 9076 O O . GLU A 1 30 ? 15.670 1.181 25.315 1.00 23.22 30 GLU A O 15
ATOM 9088 N N . LYS A 1 31 ? 15.631 1.541 27.540 1.00 11.96 31 LYS A N 15
ATOM 9089 C CA . LYS A 1 31 ? 15.010 0.254 27.859 1.00 11.40 31 LYS A CA 15
ATOM 9090 C C . LYS A 1 31 ? 13.736 0.471 28.668 1.00 10.99 31 LYS A C 15
ATOM 9091 O O . LYS A 1 31 ? 13.671 1.365 29.512 1.00 12.86 31 LYS A O 15
ATOM 9110 N N . THR A 1 32 ? 12.726 -0.353 28.407 1.00 15.51 32 THR A N 15
ATOM 9111 C CA . THR A 1 32 ? 11.456 -0.242 29.124 1.00 22.44 32 THR A CA 15
ATOM 9112 C C . THR A 1 32 ? 11.522 -1.006 30.442 1.00 26.60 32 THR A C 15
ATOM 9113 O O . THR A 1 32 ? 11.767 -2.212 30.463 1.00 57.43 32 THR A O 15
ATOM 9124 N N . THR A 1 33 ? 11.296 -0.292 31.541 1.00 22.47 33 THR A N 15
ATOM 9125 C CA . THR A 1 33 ? 11.327 -0.903 32.867 1.00 41.60 33 THR A CA 15
ATOM 9126 C C . THR A 1 33 ? 10.458 -0.134 33.825 1.00 38.03 33 THR A C 15
ATOM 9127 O O . THR A 1 33 ? 10.912 0.785 34.505 1.00 52.73 33 THR A O 15
ATOM 9138 N N . GLY A 1 34 ? 9.201 -0.539 33.885 1.00 40.93 34 GLY A N 15
ATOM 9139 C CA . GLY A 1 34 ? 8.268 0.097 34.779 1.00 45.59 34 GLY A CA 15
ATOM 9140 C C . GLY A 1 34 ? 7.885 1.482 34.272 1.00 40.97 34 GLY A C 15
ATOM 9141 O O . GLY A 1 34 ? 6.722 1.883 34.343 1.00 82.17 34 GLY A O 15
ATOM 9145 N N . ASN A 1 35 ? 8.873 2.209 33.751 1.00 32.51 35 ASN A N 15
ATOM 9146 C CA . ASN A 1 35 ? 8.644 3.556 33.218 1.00 33.20 35 ASN A CA 15
ATOM 9147 C C . ASN A 1 35 ? 9.343 3.716 31.873 1.00 23.17 35 ASN A C 15
ATOM 9148 O O . ASN A 1 35 ? 10.465 3.246 31.685 1.00 27.01 35 ASN A O 15
ATOM 9159 N N . PHE A 1 36 ? 8.671 4.377 30.937 1.00 35.72 36 PHE A N 15
ATOM 9160 C CA . PHE A 1 36 ? 9.222 4.592 29.610 1.00 33.41 36 PHE A CA 15
ATOM 9161 C C . PHE A 1 36 ? 10.094 5.843 29.577 1.00 28.51 36 PHE A C 15
ATOM 9162 O O . PHE A 1 36 ? 9.864 6.792 30.327 1.00 45.23 36 PHE A O 15
ATOM 9179 N N . THR A 1 37 ? 11.094 5.839 28.699 1.00 20.06 37 THR A N 15
ATOM 9180 C CA . THR A 1 37 ? 11.997 6.975 28.562 1.00 27.18 37 THR A CA 15
ATOM 9181 C C . THR A 1 37 ? 12.599 7.001 27.161 1.00 41.87 37 THR A C 15
ATOM 9182 O O . THR A 1 37 ? 13.225 6.036 26.723 1.00 169.86 37 THR A O 15
ATOM 9193 N N . GLU A 1 38 ? 12.389 8.109 26.462 1.00 26.53 38 GLU A N 15
ATOM 9194 C CA . GLU A 1 38 ? 12.897 8.266 25.101 1.00 30.29 38 GLU A CA 15
ATOM 9195 C C . GLU A 1 38 ? 14.367 8.680 25.101 1.00 25.39 38 GLU A C 15
ATOM 9196 O O . GLU A 1 38 ? 14.828 9.379 26.004 1.00 51.60 38 GLU A O 15
ATOM 9208 N N . CYS A 1 39 ? 15.092 8.248 24.071 1.00 15.84 39 CYS A N 15
ATOM 9209 C CA . CYS A 1 39 ? 16.513 8.576 23.934 1.00 14.30 39 CYS A CA 15
ATOM 9210 C C . CYS A 1 39 ? 16.758 10.041 24.324 1.00 22.31 39 CYS A C 15
ATOM 9211 O O . CYS A 1 39 ? 15.818 10.830 24.412 1.00 32.92 39 CYS A O 15
ATOM 9218 N N . PRO A 1 40 ? 17.993 10.407 24.558 1.00 27.27 40 PRO A N 15
ATOM 9219 C CA . PRO A 1 40 ? 18.353 11.800 24.947 1.00 47.66 40 PRO A CA 15
ATOM 9220 C C . PRO A 1 40 ? 18.310 12.751 23.753 1.00 71.54 40 PRO A C 15
ATOM 9221 O O . PRO A 1 40 ? 18.683 12.387 22.640 1.00 87.70 40 PRO A O 15
ATOM 9232 N N . GLY A 1 41 ? 17.857 13.972 24.002 1.00 105.24 41 GLY A N 15
ATOM 9233 C CA . GLY A 1 41 ? 17.771 14.976 22.950 1.00 147.55 41 GLY A CA 15
ATOM 9234 C C . GLY A 1 41 ? 19.154 15.306 22.400 1.00 161.74 41 GLY A C 15
ATOM 9235 O O . GLY A 1 41 ? 19.331 15.486 21.196 1.00 244.37 41 GLY A O 15
ATOM 9239 N N . LEU A 1 42 ? 20.131 15.385 23.300 1.00 162.48 42 LEU A N 15
ATOM 9240 C CA . LEU A 1 42 ? 21.513 15.696 22.919 1.00 191.48 42 LEU A CA 15
ATOM 9241 C C . LEU A 1 42 ? 22.426 14.512 23.225 1.00 166.66 42 LEU A C 15
ATOM 9242 O O . LEU A 1 42 ? 22.195 13.767 24.178 1.00 251.38 42 LEU A O 15
ATOM 9258 N N . THR A 1 43 ? 23.462 14.342 22.409 1.00 178.52 43 THR A N 15
ATOM 9259 C CA . THR A 1 43 ? 24.399 13.243 22.602 1.00 240.84 43 THR A CA 15
ATOM 9260 C C . THR A 1 43 ? 25.210 13.452 23.887 1.00 372.31 43 THR A C 15
ATOM 9261 O O . THR A 1 43 ? 25.466 14.592 24.277 1.00 500.13 43 THR A O 15
ATOM 9272 N N . PRO A 1 44 ? 25.627 12.393 24.548 1.00 488.39 44 PRO A N 15
ATOM 9273 C CA . PRO A 1 44 ? 26.429 12.503 25.804 1.00 760.13 44 PRO A CA 15
ATOM 9274 C C . PRO A 1 44 ? 27.867 12.935 25.522 1.00 735.36 44 PRO A C 15
ATOM 9275 O O . PRO A 1 44 ? 28.702 12.981 26.425 1.00 999.99 44 PRO A O 15
ATOM 9286 N N . ILE A 1 45 ? 28.148 13.246 24.260 1.00 518.33 45 ILE A N 15
ATOM 9287 C CA . ILE A 1 45 ? 29.487 13.665 23.865 1.00 582.79 45 ILE A CA 15
ATOM 9288 C C . ILE A 1 45 ? 29.892 14.923 24.626 1.00 795.93 45 ILE A C 15
ATOM 9289 O O . ILE A 1 45 ? 31.010 15.024 25.130 1.00 898.75 45 ILE A O 15
ATOM 9305 N N . ALA A 1 46 ? 28.976 15.875 24.699 1.00 999.99 46 ALA A N 15
ATOM 9306 C CA . ALA A 1 46 ? 29.241 17.127 25.399 1.00 999.99 46 ALA A CA 15
ATOM 9307 C C . ALA A 1 46 ? 30.530 17.763 24.889 1.00 999.99 46 ALA A C 15
ATOM 9308 O O . ALA A 1 46 ? 31.549 17.595 25.538 1.00 999.99 46 ALA A O 15
ATOM 9316 N N . GLY A 1 1 ? 27.053 -1.121 13.325 1.00 999.99 1 GLY A N 16
ATOM 9317 C CA . GLY A 1 1 ? 25.792 -1.801 13.736 1.00 999.99 1 GLY A CA 16
ATOM 9318 C C . GLY A 1 1 ? 24.649 -0.791 13.747 1.00 999.99 1 GLY A C 16
ATOM 9319 O O . GLY A 1 1 ? 24.244 -0.309 14.804 1.00 999.99 1 GLY A O 16
ATOM 9325 N N . LEU A 1 2 ? 24.133 -0.476 12.564 1.00 999.99 2 LEU A N 16
ATOM 9326 C CA . LEU A 1 2 ? 23.035 0.478 12.450 1.00 895.59 2 LEU A CA 16
ATOM 9327 C C . LEU A 1 2 ? 21.737 -0.142 12.958 1.00 532.27 2 LEU A C 16
ATOM 9328 O O . LEU A 1 2 ? 21.533 -1.350 12.851 1.00 625.21 2 LEU A O 16
ATOM 9344 N N . CYS A 1 3 ? 20.861 0.694 13.509 1.00 271.28 3 CYS A N 16
ATOM 9345 C CA . CYS A 1 3 ? 19.586 0.211 14.028 1.00 104.50 3 CYS A CA 16
ATOM 9346 C C . CYS A 1 3 ? 18.764 -0.439 12.917 1.00 90.98 3 CYS A C 16
ATOM 9347 O O . CYS A 1 3 ? 18.627 0.115 11.827 1.00 207.28 3 CYS A O 16
ATOM 9354 N N . SER A 1 4 ? 18.206 -1.609 13.211 1.00 85.31 4 SER A N 16
ATOM 9355 C CA . SER A 1 4 ? 17.385 -2.319 12.238 1.00 92.94 4 SER A CA 16
ATOM 9356 C C . SER A 1 4 ? 16.140 -1.507 11.925 1.00 67.37 4 SER A C 16
ATOM 9357 O O . SER A 1 4 ? 15.711 -1.410 10.776 1.00 102.28 4 SER A O 16
ATOM 9365 N N . GLU A 1 5 ? 15.552 -0.948 12.979 1.00 41.67 5 GLU A N 16
ATOM 9366 C CA . GLU A 1 5 ? 14.332 -0.160 12.857 1.00 41.21 5 GLU A CA 16
ATOM 9367 C C . GLU A 1 5 ? 14.375 1.046 13.793 1.00 41.92 5 GLU A C 16
ATOM 9368 O O . GLU A 1 5 ? 15.435 1.409 14.302 1.00 74.72 5 GLU A O 16
ATOM 9380 N N . ASN A 1 6 ? 13.220 1.665 14.013 1.00 50.73 6 ASN A N 16
ATOM 9381 C CA . ASN A 1 6 ? 13.146 2.833 14.886 1.00 71.04 6 ASN A CA 16
ATOM 9382 C C . ASN A 1 6 ? 13.594 2.478 16.300 1.00 65.17 6 ASN A C 16
ATOM 9383 O O . ASN A 1 6 ? 14.288 3.258 16.953 1.00 94.86 6 ASN A O 16
ATOM 9394 N N . GLY A 1 7 ? 13.197 1.296 16.767 1.00 51.80 7 GLY A N 16
ATOM 9395 C CA . GLY A 1 7 ? 13.563 0.833 18.110 1.00 71.47 7 GLY A CA 16
ATOM 9396 C C . GLY A 1 7 ? 14.284 -0.507 18.041 1.00 41.04 7 GLY A C 16
ATOM 9397 O O . GLY A 1 7 ? 13.667 -1.565 18.163 1.00 44.54 7 GLY A O 16
ATOM 9401 N N . ASP A 1 8 ? 15.597 -0.455 17.842 1.00 27.00 8 ASP A N 16
ATOM 9402 C CA . ASP A 1 8 ? 16.397 -1.671 17.754 1.00 14.15 8 ASP A CA 16
ATOM 9403 C C . ASP A 1 8 ? 16.346 -2.454 19.061 1.00 9.37 8 ASP A C 16
ATOM 9404 O O . ASP A 1 8 ? 16.206 -3.678 19.056 1.00 14.61 8 ASP A O 16
ATOM 9413 N N . CYS A 1 9 ? 16.460 -1.745 20.177 1.00 5.93 9 CYS A N 16
ATOM 9414 C CA . CYS A 1 9 ? 16.426 -2.392 21.485 1.00 7.54 9 CYS A CA 16
ATOM 9415 C C . CYS A 1 9 ? 15.083 -3.081 21.699 1.00 14.60 9 CYS A C 16
ATOM 9416 O O . CYS A 1 9 ? 15.016 -4.210 22.187 1.00 25.78 9 CYS A O 16
ATOM 9423 N N . ALA A 1 10 ? 14.019 -2.384 21.320 1.00 16.26 10 ALA A N 16
ATOM 9424 C CA . ALA A 1 10 ? 12.665 -2.910 21.457 1.00 32.04 10 ALA A CA 16
ATOM 9425 C C . ALA A 1 10 ? 11.692 -2.052 20.651 1.00 45.47 10 ALA A C 16
ATOM 9426 O O . ALA A 1 10 ? 12.036 -0.952 20.221 1.00 119.04 10 ALA A O 16
ATOM 9433 N N . ALA A 1 11 ? 10.484 -2.560 20.443 1.00 30.62 11 ALA A N 16
ATOM 9434 C CA . ALA A 1 11 ? 9.482 -1.823 19.678 1.00 35.24 11 ALA A CA 16
ATOM 9435 C C . ALA A 1 11 ? 9.151 -0.488 20.344 1.00 22.78 11 ALA A C 16
ATOM 9436 O O . ALA A 1 11 ? 9.009 0.530 19.669 1.00 53.33 11 ALA A O 16
ATOM 9443 N N . ASP A 1 12 ? 9.023 -0.501 21.669 1.00 18.98 12 ASP A N 16
ATOM 9444 C CA . ASP A 1 12 ? 8.700 0.719 22.410 1.00 31.05 12 ASP A CA 16
ATOM 9445 C C . ASP A 1 12 ? 9.953 1.540 22.699 1.00 22.98 12 ASP A C 16
ATOM 9446 O O . ASP A 1 12 ? 9.903 2.769 22.757 1.00 37.14 12 ASP A O 16
ATOM 9455 N N . GLU A 1 13 ? 11.076 0.855 22.890 1.00 17.60 13 GLU A N 16
ATOM 9456 C CA . GLU A 1 13 ? 12.337 1.529 23.184 1.00 12.01 13 GLU A CA 16
ATOM 9457 C C . GLU A 1 13 ? 12.920 2.166 21.923 1.00 10.07 13 GLU A C 16
ATOM 9458 O O . GLU A 1 13 ? 12.559 1.792 20.807 1.00 12.81 13 GLU A O 16
ATOM 9470 N N . CYS A 1 14 ? 13.824 3.131 22.110 1.00 9.12 14 CYS A N 16
ATOM 9471 C CA . CYS A 1 14 ? 14.461 3.823 20.983 1.00 10.69 14 CYS A CA 16
ATOM 9472 C C . CYS A 1 14 ? 15.955 3.542 20.974 1.00 9.56 14 CYS A C 16
ATOM 9473 O O . CYS A 1 14 ? 16.562 3.340 22.025 1.00 13.62 14 CYS A O 16
ATOM 9480 N N . CYS A 1 15 ? 16.548 3.537 19.782 1.00 9.60 15 CYS A N 16
ATOM 9481 C CA . CYS A 1 15 ? 17.979 3.283 19.641 1.00 9.28 15 CYS A CA 16
ATOM 9482 C C . CYS A 1 15 ? 18.582 4.277 18.665 1.00 9.92 15 CYS A C 16
ATOM 9483 O O . CYS A 1 15 ? 17.892 4.791 17.783 1.00 13.31 15 CYS A O 16
ATOM 9490 N N . VAL A 1 16 ? 19.867 4.545 18.821 1.00 9.56 16 VAL A N 16
ATOM 9491 C CA . VAL A 1 16 ? 20.537 5.481 17.936 1.00 11.99 16 VAL A CA 16
ATOM 9492 C C . VAL A 1 16 ? 22.049 5.364 18.081 1.00 7.73 16 VAL A C 16
ATOM 9493 O O . VAL A 1 16 ? 22.601 5.597 19.156 1.00 8.83 16 VAL A O 16
ATOM 9506 N N . ASP A 1 17 ? 22.718 4.989 16.989 1.00 14.34 17 ASP A N 16
ATOM 9507 C CA . ASP A 1 17 ? 24.175 4.835 17.001 1.00 11.90 17 ASP A CA 16
ATOM 9508 C C . ASP A 1 17 ? 24.851 6.017 16.317 1.00 13.15 17 ASP A C 16
ATOM 9509 O O . ASP A 1 17 ? 24.635 6.267 15.131 1.00 25.96 17 ASP A O 16
ATOM 9518 N N . THR A 1 18 ? 25.684 6.728 17.072 1.00 11.55 18 THR A N 16
ATOM 9519 C CA . THR A 1 18 ? 26.418 7.879 16.543 1.00 17.10 18 THR A CA 16
ATOM 9520 C C . THR A 1 18 ? 27.886 7.517 16.367 1.00 10.63 18 THR A C 16
ATOM 9521 O O . THR A 1 18 ? 28.347 6.502 16.886 1.00 6.49 18 THR A O 16
ATOM 9532 N N . VAL A 1 19 ? 28.612 8.360 15.641 1.00 16.32 19 VAL A N 16
ATOM 9533 C CA . VAL A 1 19 ? 30.018 8.149 15.398 1.00 13.34 19 VAL A CA 16
ATOM 9534 C C . VAL A 1 19 ? 30.535 9.250 14.496 1.00 25.88 19 VAL A C 16
ATOM 9535 O O . VAL A 1 19 ? 30.072 9.446 13.372 1.00 42.11 19 VAL A O 16
ATOM 9548 N N . PHE A 1 20 ? 31.484 9.971 15.032 1.00 24.58 20 PHE A N 16
ATOM 9549 C CA . PHE A 1 20 ? 32.102 11.094 14.349 1.00 40.34 20 PHE A CA 16
ATOM 9550 C C . PHE A 1 20 ? 33.373 10.671 13.618 1.00 40.37 20 PHE A C 16
ATOM 9551 O O . PHE A 1 20 ? 33.335 10.237 12.466 1.00 66.02 20 PHE A O 16
ATOM 9568 N N . GLU A 1 21 ? 34.493 10.836 14.297 1.00 41.31 21 GLU A N 16
ATOM 9569 C CA . GLU A 1 21 ? 35.795 10.515 13.734 1.00 56.16 21 GLU A CA 16
ATOM 9570 C C . GLU A 1 21 ? 36.072 9.010 13.806 1.00 58.61 21 GLU A C 16
ATOM 9571 O O . GLU A 1 21 ? 36.922 8.495 13.079 1.00 201.19 21 GLU A O 16
ATOM 9583 N N . GLY A 1 22 ? 35.353 8.310 14.678 1.00 86.70 22 GLY A N 16
ATOM 9584 C CA . GLY A 1 22 ? 35.534 6.866 14.826 1.00 104.66 22 GLY A CA 16
ATOM 9585 C C . GLY A 1 22 ? 36.519 6.544 15.944 1.00 71.50 22 GLY A C 16
ATOM 9586 O O . GLY A 1 22 ? 36.653 5.389 16.349 1.00 89.87 22 GLY A O 16
ATOM 9590 N N . ASP A 1 23 ? 37.200 7.567 16.450 1.00 44.68 23 ASP A N 16
ATOM 9591 C CA . ASP A 1 23 ? 38.154 7.360 17.534 1.00 43.33 23 ASP A CA 16
ATOM 9592 C C . ASP A 1 23 ? 37.431 6.789 18.744 1.00 37.55 23 ASP A C 16
ATOM 9593 O O . ASP A 1 23 ? 37.922 5.878 19.411 1.00 61.37 23 ASP A O 16
ATOM 9602 N N . MET A 1 24 ? 36.247 7.333 19.009 1.00 23.24 24 MET A N 16
ATOM 9603 C CA . MET A 1 24 ? 35.419 6.888 20.127 1.00 32.50 24 MET A CA 16
ATOM 9604 C C . MET A 1 24 ? 33.962 6.823 19.684 1.00 25.13 24 MET A C 16
ATOM 9605 O O . MET A 1 24 ? 33.277 7.845 19.636 1.00 54.40 24 MET A O 16
ATOM 9619 N N . VAL A 1 25 ? 33.493 5.626 19.352 1.00 22.44 25 VAL A N 16
ATOM 9620 C CA . VAL A 1 25 ? 32.115 5.472 18.905 1.00 15.37 25 VAL A CA 16
ATOM 9621 C C . VAL A 1 25 ? 31.142 5.793 20.029 1.00 17.47 25 VAL A C 16
ATOM 9622 O O . VAL A 1 25 ? 31.412 5.530 21.201 1.00 29.52 25 VAL A O 16
ATOM 9635 N N . THR A 1 26 ? 30.010 6.379 19.653 1.00 13.60 26 THR A N 16
ATOM 9636 C CA . THR A 1 26 ? 28.976 6.767 20.611 1.00 21.19 26 THR A CA 16
ATOM 9637 C C . THR A 1 26 ? 27.625 6.169 20.228 1.00 16.55 26 THR A C 16
ATOM 9638 O O . THR A 1 26 ? 27.243 6.175 19.058 1.00 11.43 26 THR A O 16
ATOM 9649 N N . ARG A 1 27 ? 26.905 5.656 21.224 1.00 22.38 27 ARG A N 16
ATOM 9650 C CA . ARG A 1 27 ? 25.592 5.057 20.988 1.00 20.21 27 ARG A CA 16
ATOM 9651 C C . ARG A 1 27 ? 24.695 5.229 22.210 1.00 16.96 27 ARG A C 16
ATOM 9652 O O . ARG A 1 27 ? 25.179 5.479 23.315 1.00 20.06 27 ARG A O 16
ATOM 9673 N N . SER A 1 28 ? 23.385 5.099 22.005 1.00 14.60 28 SER A N 16
ATOM 9674 C CA . SER A 1 28 ? 22.427 5.247 23.099 1.00 14.92 28 SER A CA 16
ATOM 9675 C C . SER A 1 28 ? 21.163 4.434 22.826 1.00 12.12 28 SER A C 16
ATOM 9676 O O . SER A 1 28 ? 20.782 4.226 21.675 1.00 13.41 28 SER A O 16
ATOM 9684 N N . CYS A 1 29 ? 20.519 3.984 23.898 1.00 10.48 29 CYS A N 16
ATOM 9685 C CA . CYS A 1 29 ? 19.296 3.198 23.778 1.00 9.97 29 CYS A CA 16
ATOM 9686 C C . CYS A 1 29 ? 18.651 3.036 25.151 1.00 11.60 29 CYS A C 16
ATOM 9687 O O . CYS A 1 29 ? 19.298 2.596 26.102 1.00 15.64 29 CYS A O 16
ATOM 9694 N N . GLU A 1 30 ? 17.378 3.404 25.251 1.00 13.52 30 GLU A N 16
ATOM 9695 C CA . GLU A 1 30 ? 16.660 3.305 26.519 1.00 17.41 30 GLU A CA 16
ATOM 9696 C C . GLU A 1 30 ? 16.086 1.907 26.714 1.00 10.81 30 GLU A C 16
ATOM 9697 O O . GLU A 1 30 ? 15.789 1.204 25.749 1.00 23.22 30 GLU A O 16
ATOM 9709 N N . LYS A 1 31 ? 15.926 1.512 27.978 1.00 11.96 31 LYS A N 16
ATOM 9710 C CA . LYS A 1 31 ? 15.378 0.197 28.314 1.00 11.40 31 LYS A CA 16
ATOM 9711 C C . LYS A 1 31 ? 14.059 0.358 29.060 1.00 10.99 31 LYS A C 16
ATOM 9712 O O . LYS A 1 31 ? 13.901 1.275 29.868 1.00 12.86 31 LYS A O 16
ATOM 9731 N N . THR A 1 32 ? 13.115 -0.532 28.784 1.00 15.51 32 THR A N 16
ATOM 9732 C CA . THR A 1 32 ? 11.813 -0.470 29.435 1.00 22.44 32 THR A CA 16
ATOM 9733 C C . THR A 1 32 ? 11.928 -0.879 30.900 1.00 26.60 32 THR A C 16
ATOM 9734 O O . THR A 1 32 ? 12.421 -1.960 31.219 1.00 57.43 32 THR A O 16
ATOM 9745 N N . THR A 1 33 ? 11.467 -0.002 31.784 1.00 22.47 33 THR A N 16
ATOM 9746 C CA . THR A 1 33 ? 11.514 -0.267 33.219 1.00 41.60 33 THR A CA 16
ATOM 9747 C C . THR A 1 33 ? 10.434 0.497 33.932 1.00 38.03 33 THR A C 16
ATOM 9748 O O . THR A 1 33 ? 10.639 1.620 34.391 1.00 52.73 33 THR A O 16
ATOM 9759 N N . GLY A 1 34 ? 9.280 -0.139 34.040 1.00 40.93 34 GLY A N 16
ATOM 9760 C CA . GLY A 1 34 ? 8.168 0.473 34.720 1.00 45.59 34 GLY A CA 16
ATOM 9761 C C . GLY A 1 34 ? 7.567 1.597 33.883 1.00 40.97 34 GLY A C 16
ATOM 9762 O O . GLY A 1 34 ? 6.351 1.675 33.711 1.00 82.17 34 GLY A O 16
ATOM 9766 N N . ASN A 1 35 ? 8.434 2.463 33.355 1.00 32.51 35 ASN A N 16
ATOM 9767 C CA . ASN A 1 35 ? 7.993 3.584 32.523 1.00 33.20 35 ASN A CA 16
ATOM 9768 C C . ASN A 1 35 ? 8.875 3.701 31.284 1.00 23.17 35 ASN A C 16
ATOM 9769 O O . ASN A 1 35 ? 10.094 3.545 31.361 1.00 27.01 35 ASN A O 16
ATOM 9780 N N . PHE A 1 36 ? 8.251 3.972 30.143 1.00 35.72 36 PHE A N 16
ATOM 9781 C CA . PHE A 1 36 ? 8.977 4.103 28.891 1.00 33.41 36 PHE A CA 16
ATOM 9782 C C . PHE A 1 36 ? 9.544 5.513 28.742 1.00 28.51 36 PHE A C 16
ATOM 9783 O O . PHE A 1 36 ? 8.951 6.482 29.215 1.00 45.23 36 PHE A O 16
ATOM 9800 N N . THR A 1 37 ? 10.695 5.621 28.076 1.00 20.06 37 THR A N 16
ATOM 9801 C CA . THR A 1 37 ? 11.345 6.913 27.862 1.00 27.18 37 THR A CA 16
ATOM 9802 C C . THR A 1 37 ? 11.611 7.125 26.376 1.00 41.87 37 THR A C 16
ATOM 9803 O O . THR A 1 37 ? 10.822 6.711 25.526 1.00 169.86 37 THR A O 16
ATOM 9814 N N . GLU A 1 38 ? 12.726 7.778 26.070 1.00 26.53 38 GLU A N 16
ATOM 9815 C CA . GLU A 1 38 ? 13.090 8.047 24.681 1.00 30.29 38 GLU A CA 16
ATOM 9816 C C . GLU A 1 38 ? 14.597 8.269 24.555 1.00 25.39 38 GLU A C 16
ATOM 9817 O O . GLU A 1 38 ? 15.222 8.859 25.435 1.00 51.60 38 GLU A O 16
ATOM 9829 N N . CYS A 1 39 ? 15.168 7.797 23.452 1.00 15.84 39 CYS A N 16
ATOM 9830 C CA . CYS A 1 39 ? 16.599 7.953 23.213 1.00 14.30 39 CYS A CA 16
ATOM 9831 C C . CYS A 1 39 ? 16.957 9.441 23.126 1.00 22.31 39 CYS A C 16
ATOM 9832 O O . CYS A 1 39 ? 16.134 10.249 22.697 1.00 32.92 39 CYS A O 16
ATOM 9839 N N . PRO A 1 40 ? 18.153 9.826 23.515 1.00 27.27 40 PRO A N 16
ATOM 9840 C CA . PRO A 1 40 ? 18.582 11.255 23.462 1.00 47.66 40 PRO A CA 16
ATOM 9841 C C . PRO A 1 40 ? 18.919 11.692 22.038 1.00 71.54 40 PRO A C 16
ATOM 9842 O O . PRO A 1 40 ? 19.601 10.980 21.303 1.00 87.70 40 PRO A O 16
ATOM 9853 N N . GLY A 1 41 ? 18.438 12.869 21.661 1.00 105.24 41 GLY A N 16
ATOM 9854 C CA . GLY A 1 41 ? 18.698 13.396 20.327 1.00 147.55 41 GLY A CA 16
ATOM 9855 C C . GLY A 1 41 ? 20.189 13.627 20.120 1.00 161.74 41 GLY A C 16
ATOM 9856 O O . GLY A 1 41 ? 20.740 13.305 19.068 1.00 244.37 41 GLY A O 16
ATOM 9860 N N . LEU A 1 42 ? 20.834 14.186 21.141 1.00 162.48 42 LEU A N 16
ATOM 9861 C CA . LEU A 1 42 ? 22.273 14.467 21.094 1.00 191.48 42 LEU A CA 16
ATOM 9862 C C . LEU A 1 42 ? 22.962 13.863 22.314 1.00 166.66 42 LEU A C 16
ATOM 9863 O O . LEU A 1 42 ? 22.432 13.914 23.423 1.00 251.38 42 LEU A O 16
ATOM 9879 N N . THR A 1 43 ? 24.150 13.294 22.104 1.00 178.52 43 THR A N 16
ATOM 9880 C CA . THR A 1 43 ? 24.911 12.683 23.199 1.00 240.84 43 THR A CA 16
ATOM 9881 C C . THR A 1 43 ? 26.159 13.526 23.515 1.00 372.31 43 THR A C 16
ATOM 9882 O O . THR A 1 43 ? 27.042 13.651 22.667 1.00 500.13 43 THR A O 16
ATOM 9893 N N . PRO A 1 44 ? 26.268 14.103 24.694 1.00 488.39 44 PRO A N 16
ATOM 9894 C CA . PRO A 1 44 ? 27.451 14.931 25.069 1.00 760.13 44 PRO A CA 16
ATOM 9895 C C . PRO A 1 44 ? 28.621 14.074 25.550 1.00 735.36 44 PRO A C 16
ATOM 9896 O O . PRO A 1 44 ? 29.028 14.160 26.710 1.00 999.99 44 PRO A O 16
ATOM 9907 N N . ILE A 1 45 ? 29.157 13.247 24.658 1.00 518.33 45 ILE A N 16
ATOM 9908 C CA . ILE A 1 45 ? 30.277 12.383 25.015 1.00 582.79 45 ILE A CA 16
ATOM 9909 C C . ILE A 1 45 ? 31.533 13.210 25.273 1.00 795.93 45 ILE A C 16
ATOM 9910 O O . ILE A 1 45 ? 31.796 14.193 24.579 1.00 898.75 45 ILE A O 16
ATOM 9926 N N . ALA A 1 46 ? 32.307 12.802 26.275 1.00 999.99 46 ALA A N 16
ATOM 9927 C CA . ALA A 1 46 ? 33.535 13.512 26.617 1.00 999.99 46 ALA A CA 16
ATOM 9928 C C . ALA A 1 46 ? 34.332 12.729 27.654 1.00 999.99 46 ALA A C 16
ATOM 9929 O O . ALA A 1 46 ? 35.492 12.451 27.395 1.00 999.99 46 ALA A O 16
ATOM 9937 N N . GLY A 1 1 ? 26.097 -3.915 15.312 1.00 999.99 1 GLY A N 17
ATOM 9938 C CA . GLY A 1 1 ? 25.979 -2.924 16.418 1.00 999.99 1 GLY A CA 17
ATOM 9939 C C . GLY A 1 1 ? 25.032 -1.804 16.002 1.00 999.99 1 GLY A C 17
ATOM 9940 O O . GLY A 1 1 ? 24.700 -0.930 16.801 1.00 999.99 1 GLY A O 17
ATOM 9946 N N . LEU A 1 2 ? 24.601 -1.839 14.745 1.00 999.99 2 LEU A N 17
ATOM 9947 C CA . LEU A 1 2 ? 23.690 -0.822 14.232 1.00 895.59 2 LEU A CA 17
ATOM 9948 C C . LEU A 1 2 ? 22.272 -1.077 14.735 1.00 532.27 2 LEU A C 17
ATOM 9949 O O . LEU A 1 2 ? 21.884 -2.222 14.966 1.00 625.21 2 LEU A O 17
ATOM 9965 N N . CYS A 1 3 ? 21.501 -0.006 14.902 1.00 271.28 3 CYS A N 17
ATOM 9966 C CA . CYS A 1 3 ? 20.129 -0.139 15.379 1.00 104.50 3 CYS A CA 17
ATOM 9967 C C . CYS A 1 3 ? 19.297 -0.955 14.398 1.00 90.98 3 CYS A C 17
ATOM 9968 O O . CYS A 1 3 ? 18.487 -1.790 14.799 1.00 207.28 3 CYS A O 17
ATOM 9975 N N . SER A 1 4 ? 19.500 -0.710 13.109 1.00 85.31 4 SER A N 17
ATOM 9976 C CA . SER A 1 4 ? 18.760 -1.428 12.074 1.00 92.94 4 SER A CA 17
ATOM 9977 C C . SER A 1 4 ? 17.329 -0.910 11.982 1.00 67.37 4 SER A C 17
ATOM 9978 O O . SER A 1 4 ? 16.724 -0.904 10.910 1.00 102.28 4 SER A O 17
ATOM 9986 N N . GLU A 1 5 ? 16.790 -0.494 13.123 1.00 41.67 5 GLU A N 17
ATOM 9987 C CA . GLU A 1 5 ? 15.422 0.008 13.185 1.00 41.21 5 GLU A CA 17
ATOM 9988 C C . GLU A 1 5 ? 15.277 1.034 14.305 1.00 41.92 5 GLU A C 17
ATOM 9989 O O . GLU A 1 5 ? 16.167 1.183 15.139 1.00 74.72 5 GLU A O 17
ATOM 10001 N N . ASN A 1 6 ? 14.155 1.743 14.313 1.00 50.73 6 ASN A N 17
ATOM 10002 C CA . ASN A 1 6 ? 13.915 2.759 15.331 1.00 71.04 6 ASN A CA 17
ATOM 10003 C C . ASN A 1 6 ? 13.912 2.142 16.727 1.00 65.17 6 ASN A C 17
ATOM 10004 O O . ASN A 1 6 ? 14.435 2.729 17.674 1.00 94.86 6 ASN A O 17
ATOM 10015 N N . GLY A 1 7 ? 13.318 0.955 16.850 1.00 51.80 7 GLY A N 17
ATOM 10016 C CA . GLY A 1 7 ? 13.248 0.260 18.140 1.00 71.47 7 GLY A CA 17
ATOM 10017 C C . GLY A 1 7 ? 14.024 -1.049 18.102 1.00 41.04 7 GLY A C 17
ATOM 10018 O O . GLY A 1 7 ? 13.442 -2.132 18.164 1.00 44.54 7 GLY A O 17
ATOM 10022 N N . ASP A 1 8 ? 15.340 -0.940 18.002 1.00 27.00 8 ASP A N 17
ATOM 10023 C CA . ASP A 1 8 ? 16.194 -2.123 17.955 1.00 14.15 8 ASP A CA 17
ATOM 10024 C C . ASP A 1 8 ? 16.078 -2.920 19.248 1.00 9.37 8 ASP A C 17
ATOM 10025 O O . ASP A 1 8 ? 15.894 -4.137 19.228 1.00 14.61 8 ASP A O 17
ATOM 10034 N N . CYS A 1 9 ? 16.191 -2.223 20.368 1.00 5.93 9 CYS A N 17
ATOM 10035 C CA . CYS A 1 9 ? 16.099 -2.867 21.671 1.00 7.54 9 CYS A CA 17
ATOM 10036 C C . CYS A 1 9 ? 14.706 -3.457 21.862 1.00 14.60 9 CYS A C 17
ATOM 10037 O O . CYS A 1 9 ? 14.545 -4.571 22.364 1.00 25.78 9 CYS A O 17
ATOM 10044 N N . ALA A 1 10 ? 13.707 -2.694 21.437 1.00 16.26 10 ALA A N 17
ATOM 10045 C CA . ALA A 1 10 ? 12.312 -3.114 21.529 1.00 32.04 10 ALA A CA 17
ATOM 10046 C C . ALA A 1 10 ? 11.440 -2.139 20.742 1.00 45.47 10 ALA A C 17
ATOM 10047 O O . ALA A 1 10 ? 11.876 -1.036 20.419 1.00 119.04 10 ALA A O 17
ATOM 10054 N N . ALA A 1 11 ? 10.216 -2.546 20.425 1.00 30.62 11 ALA A N 17
ATOM 10055 C CA . ALA A 1 11 ? 9.320 -1.679 19.663 1.00 35.24 11 ALA A CA 17
ATOM 10056 C C . ALA A 1 11 ? 9.073 -0.371 20.409 1.00 22.78 11 ALA A C 17
ATOM 10057 O O . ALA A 1 11 ? 9.140 0.710 19.821 1.00 53.33 11 ALA A O 17
ATOM 10064 N N . ASP A 1 12 ? 8.795 -0.473 21.703 1.00 18.98 12 ASP A N 17
ATOM 10065 C CA . ASP A 1 12 ? 8.548 0.713 22.518 1.00 31.05 12 ASP A CA 17
ATOM 10066 C C . ASP A 1 12 ? 9.840 1.494 22.747 1.00 22.98 12 ASP A C 17
ATOM 10067 O O . ASP A 1 12 ? 9.839 2.724 22.769 1.00 37.14 12 ASP A O 17
ATOM 10076 N N . GLU A 1 13 ? 10.934 0.762 22.931 1.00 17.60 13 GLU A N 17
ATOM 10077 C CA . GLU A 1 13 ? 12.235 1.380 23.179 1.00 12.01 13 GLU A CA 17
ATOM 10078 C C . GLU A 1 13 ? 12.796 2.014 21.907 1.00 10.07 13 GLU A C 17
ATOM 10079 O O . GLU A 1 13 ? 12.366 1.691 20.799 1.00 12.81 13 GLU A O 17
ATOM 10091 N N . CYS A 1 14 ? 13.759 2.925 22.078 1.00 9.12 14 CYS A N 17
ATOM 10092 C CA . CYS A 1 14 ? 14.384 3.617 20.947 1.00 10.69 14 CYS A CA 17
ATOM 10093 C C . CYS A 1 14 ? 15.832 3.169 20.784 1.00 9.56 14 CYS A C 17
ATOM 10094 O O . CYS A 1 14 ? 16.440 2.664 21.723 1.00 13.62 14 CYS A O 17
ATOM 10101 N N . CYS A 1 15 ? 16.376 3.366 19.585 1.00 9.60 15 CYS A N 17
ATOM 10102 C CA . CYS A 1 15 ? 17.759 2.988 19.297 1.00 9.28 15 CYS A CA 17
ATOM 10103 C C . CYS A 1 15 ? 18.337 3.936 18.255 1.00 9.92 15 CYS A C 17
ATOM 10104 O O . CYS A 1 15 ? 17.719 4.173 17.218 1.00 13.31 15 CYS A O 17
ATOM 10111 N N . VAL A 1 16 ? 19.520 4.480 18.527 1.00 9.56 16 VAL A N 17
ATOM 10112 C CA . VAL A 1 16 ? 20.151 5.403 17.588 1.00 11.99 16 VAL A CA 17
ATOM 10113 C C . VAL A 1 16 ? 21.666 5.299 17.678 1.00 7.73 16 VAL A C 17
ATOM 10114 O O . VAL A 1 16 ? 22.240 5.351 18.766 1.00 8.83 16 VAL A O 17
ATOM 10127 N N . ASP A 1 17 ? 22.309 5.144 16.526 1.00 14.34 17 ASP A N 17
ATOM 10128 C CA . ASP A 1 17 ? 23.763 5.023 16.475 1.00 11.90 17 ASP A CA 17
ATOM 10129 C C . ASP A 1 17 ? 24.411 6.384 16.255 1.00 13.15 17 ASP A C 17
ATOM 10130 O O . ASP A 1 17 ? 24.183 7.038 15.236 1.00 25.96 17 ASP A O 17
ATOM 10139 N N . THR A 1 18 ? 25.236 6.800 17.215 1.00 11.55 18 THR A N 17
ATOM 10140 C CA . THR A 1 18 ? 25.939 8.080 17.128 1.00 17.10 18 THR A CA 17
ATOM 10141 C C . THR A 1 18 ? 27.395 7.848 16.756 1.00 10.63 18 THR A C 17
ATOM 10142 O O . THR A 1 18 ? 27.911 6.743 16.914 1.00 6.49 18 THR A O 17
ATOM 10153 N N . VAL A 1 19 ? 28.052 8.899 16.278 1.00 16.32 19 VAL A N 17
ATOM 10154 C CA . VAL A 1 19 ? 29.442 8.823 15.896 1.00 13.34 19 VAL A CA 17
ATOM 10155 C C . VAL A 1 19 ? 29.895 10.173 15.383 1.00 25.88 19 VAL A C 17
ATOM 10156 O O . VAL A 1 19 ? 29.389 10.692 14.387 1.00 42.11 19 VAL A O 17
ATOM 10169 N N . PHE A 1 20 ? 30.838 10.733 16.097 1.00 24.58 20 PHE A N 17
ATOM 10170 C CA . PHE A 1 20 ? 31.389 12.039 15.778 1.00 40.34 20 PHE A CA 17
ATOM 10171 C C . PHE A 1 20 ? 32.762 11.917 15.138 1.00 40.37 20 PHE A C 17
ATOM 10172 O O . PHE A 1 20 ? 32.970 12.343 14.002 1.00 66.02 20 PHE A O 17
ATOM 10189 N N . GLU A 1 21 ? 33.706 11.372 15.891 1.00 41.31 21 GLU A N 17
ATOM 10190 C CA . GLU A 1 21 ? 35.067 11.238 15.424 1.00 56.16 21 GLU A CA 17
ATOM 10191 C C . GLU A 1 21 ? 35.386 9.814 15.002 1.00 58.61 21 GLU A C 17
ATOM 10192 O O . GLU A 1 21 ? 34.532 8.928 15.034 1.00 201.19 21 GLU A O 17
ATOM 10204 N N . GLY A 1 22 ? 36.631 9.617 14.592 1.00 86.70 22 GLY A N 17
ATOM 10205 C CA . GLY A 1 22 ? 37.097 8.303 14.141 1.00 104.66 22 GLY A CA 17
ATOM 10206 C C . GLY A 1 22 ? 37.745 7.521 15.278 1.00 71.50 22 GLY A C 17
ATOM 10207 O O . GLY A 1 22 ? 38.035 6.333 15.140 1.00 89.87 22 GLY A O 17
ATOM 10211 N N . ASP A 1 23 ? 37.975 8.195 16.396 1.00 44.68 23 ASP A N 17
ATOM 10212 C CA . ASP A 1 23 ? 38.596 7.555 17.550 1.00 43.33 23 ASP A CA 17
ATOM 10213 C C . ASP A 1 23 ? 37.745 6.397 18.053 1.00 37.55 23 ASP A C 17
ATOM 10214 O O . ASP A 1 23 ? 38.258 5.321 18.362 1.00 61.37 23 ASP A O 17
ATOM 10223 N N . MET A 1 24 ? 36.442 6.628 18.141 1.00 23.24 24 MET A N 17
ATOM 10224 C CA . MET A 1 24 ? 35.521 5.601 18.618 1.00 32.50 24 MET A CA 17
ATOM 10225 C C . MET A 1 24 ? 34.092 5.899 18.175 1.00 25.13 24 MET A C 17
ATOM 10226 O O . MET A 1 24 ? 33.801 6.979 17.663 1.00 54.40 24 MET A O 17
ATOM 10240 N N . VAL A 1 25 ? 33.204 4.926 18.380 1.00 22.44 25 VAL A N 17
ATOM 10241 C CA . VAL A 1 25 ? 31.792 5.069 18.007 1.00 15.37 25 VAL A CA 17
ATOM 10242 C C . VAL A 1 25 ? 30.900 4.954 19.238 1.00 17.47 25 VAL A C 17
ATOM 10243 O O . VAL A 1 25 ? 31.184 4.189 20.160 1.00 29.52 25 VAL A O 17
ATOM 10256 N N . THR A 1 26 ? 29.825 5.738 19.245 1.00 13.60 26 THR A N 17
ATOM 10257 C CA . THR A 1 26 ? 28.881 5.756 20.363 1.00 21.19 26 THR A CA 17
ATOM 10258 C C . THR A 1 26 ? 27.490 5.298 19.924 1.00 16.55 26 THR A C 17
ATOM 10259 O O . THR A 1 26 ? 26.973 5.738 18.897 1.00 11.43 26 THR A O 17
ATOM 10270 N N . ARG A 1 27 ? 26.886 4.416 20.723 1.00 22.38 27 ARG A N 17
ATOM 10271 C CA . ARG A 1 27 ? 25.545 3.895 20.438 1.00 20.21 27 ARG A CA 17
ATOM 10272 C C . ARG A 1 27 ? 24.641 4.108 21.651 1.00 16.96 27 ARG A C 17
ATOM 10273 O O . ARG A 1 27 ? 25.106 4.066 22.789 1.00 20.06 27 ARG A O 17
ATOM 10294 N N . SER A 1 28 ? 23.348 4.344 21.409 1.00 14.60 28 SER A N 17
ATOM 10295 C CA . SER A 1 28 ? 22.400 4.569 22.506 1.00 14.92 28 SER A CA 17
ATOM 10296 C C . SER A 1 28 ? 21.115 3.778 22.280 1.00 12.12 28 SER A C 17
ATOM 10297 O O . SER A 1 28 ? 20.746 3.484 21.144 1.00 13.41 28 SER A O 17
ATOM 10305 N N . CYS A 1 29 ? 20.439 3.441 23.374 1.00 10.48 29 CYS A N 17
ATOM 10306 C CA . CYS A 1 29 ? 19.195 2.687 23.290 1.00 9.97 29 CYS A CA 17
ATOM 10307 C C . CYS A 1 29 ? 18.463 2.738 24.630 1.00 11.60 29 CYS A C 17
ATOM 10308 O O . CYS A 1 29 ? 19.062 2.519 25.683 1.00 15.64 29 CYS A O 17
ATOM 10315 N N . GLU A 1 30 ? 17.170 3.037 24.582 1.00 13.52 30 GLU A N 17
ATOM 10316 C CA . GLU A 1 30 ? 16.369 3.126 25.798 1.00 17.41 30 GLU A CA 17
ATOM 10317 C C . GLU A 1 30 ? 15.923 1.749 26.273 1.00 10.81 30 GLU A C 17
ATOM 10318 O O . GLU A 1 30 ? 15.819 0.810 25.485 1.00 23.22 30 GLU A O 17
ATOM 10330 N N . LYS A 1 31 ? 15.644 1.651 27.572 1.00 11.96 31 LYS A N 17
ATOM 10331 C CA . LYS A 1 31 ? 15.185 0.398 28.174 1.00 11.40 31 LYS A CA 17
ATOM 10332 C C . LYS A 1 31 ? 13.855 0.633 28.880 1.00 10.99 31 LYS A C 17
ATOM 10333 O O . LYS A 1 31 ? 13.635 1.691 29.469 1.00 12.86 31 LYS A O 17
ATOM 10352 N N . THR A 1 32 ? 12.967 -0.352 28.813 1.00 15.51 32 THR A N 17
ATOM 10353 C CA . THR A 1 32 ? 11.655 -0.228 29.446 1.00 22.44 32 THR A CA 17
ATOM 10354 C C . THR A 1 32 ? 11.724 -0.638 30.913 1.00 26.60 32 THR A C 17
ATOM 10355 O O . THR A 1 32 ? 12.093 -1.766 31.239 1.00 57.43 32 THR A O 17
ATOM 10366 N N . THR A 1 33 ? 11.359 0.290 31.791 1.00 22.47 33 THR A N 17
ATOM 10367 C CA . THR A 1 33 ? 11.374 0.032 33.228 1.00 41.60 33 THR A CA 17
ATOM 10368 C C . THR A 1 33 ? 10.350 0.885 33.925 1.00 38.03 33 THR A C 17
ATOM 10369 O O . THR A 1 33 ? 10.641 1.990 34.386 1.00 52.73 33 THR A O 17
ATOM 10380 N N . GLY A 1 34 ? 9.147 0.349 34.015 1.00 40.93 34 GLY A N 17
ATOM 10381 C CA . GLY A 1 34 ? 8.078 1.050 34.677 1.00 45.59 34 GLY A CA 17
ATOM 10382 C C . GLY A 1 34 ? 7.580 2.216 33.829 1.00 40.97 34 GLY A C 17
ATOM 10383 O O . GLY A 1 34 ? 6.381 2.353 33.585 1.00 82.17 34 GLY A O 17
ATOM 10387 N N . ASN A 1 35 ? 8.514 3.054 33.375 1.00 32.51 35 ASN A N 17
ATOM 10388 C CA . ASN A 1 35 ? 8.173 4.212 32.545 1.00 33.20 35 ASN A CA 17
ATOM 10389 C C . ASN A 1 35 ? 9.074 4.270 31.316 1.00 23.17 35 ASN A C 17
ATOM 10390 O O . ASN A 1 35 ? 10.280 4.040 31.408 1.00 27.01 35 ASN A O 17
ATOM 10401 N N . PHE A 1 36 ? 8.481 4.573 30.166 1.00 35.72 36 PHE A N 17
ATOM 10402 C CA . PHE A 1 36 ? 9.226 4.656 28.921 1.00 33.41 36 PHE A CA 17
ATOM 10403 C C . PHE A 1 36 ? 9.867 6.034 28.772 1.00 28.51 36 PHE A C 17
ATOM 10404 O O . PHE A 1 36 ? 9.334 7.030 29.262 1.00 45.23 36 PHE A O 17
ATOM 10421 N N . THR A 1 37 ? 11.013 6.088 28.089 1.00 20.06 37 THR A N 17
ATOM 10422 C CA . THR A 1 37 ? 11.724 7.349 27.875 1.00 27.18 37 THR A CA 17
ATOM 10423 C C . THR A 1 37 ? 11.958 7.574 26.385 1.00 41.87 37 THR A C 17
ATOM 10424 O O . THR A 1 37 ? 11.126 7.212 25.554 1.00 169.86 37 THR A O 17
ATOM 10435 N N . GLU A 1 38 ? 13.094 8.178 26.057 1.00 26.53 38 GLU A N 17
ATOM 10436 C CA . GLU A 1 38 ? 13.435 8.456 24.662 1.00 30.29 38 GLU A CA 17
ATOM 10437 C C . GLU A 1 38 ? 14.951 8.510 24.475 1.00 25.39 38 GLU A C 17
ATOM 10438 O O . GLU A 1 38 ? 15.671 9.056 25.311 1.00 51.60 38 GLU A O 17
ATOM 10450 N N . CYS A 1 39 ? 15.422 7.938 23.371 1.00 15.84 39 CYS A N 17
ATOM 10451 C CA . CYS A 1 39 ? 16.851 7.925 23.075 1.00 14.30 39 CYS A CA 17
ATOM 10452 C C . CYS A 1 39 ? 17.393 9.360 23.042 1.00 22.31 39 CYS A C 17
ATOM 10453 O O . CYS A 1 39 ? 16.650 10.296 22.747 1.00 32.92 39 CYS A O 17
ATOM 10460 N N . PRO A 1 40 ? 18.658 9.557 23.340 1.00 27.27 40 PRO A N 17
ATOM 10461 C CA . PRO A 1 40 ? 19.275 10.915 23.343 1.00 47.66 40 PRO A CA 17
ATOM 10462 C C . PRO A 1 40 ? 19.502 11.437 21.926 1.00 71.54 40 PRO A C 17
ATOM 10463 O O . PRO A 1 40 ? 19.590 10.666 20.971 1.00 87.70 40 PRO A O 17
ATOM 10474 N N . GLY A 1 41 ? 19.595 12.756 21.806 1.00 105.24 41 GLY A N 17
ATOM 10475 C CA . GLY A 1 41 ? 19.811 13.401 20.510 1.00 147.55 41 GLY A CA 17
ATOM 10476 C C . GLY A 1 41 ? 21.273 13.793 20.332 1.00 161.74 41 GLY A C 17
ATOM 10477 O O . GLY A 1 41 ? 22.079 13.011 19.829 1.00 244.37 41 GLY A O 17
ATOM 10481 N N . LEU A 1 42 ? 21.606 15.012 20.742 1.00 162.48 42 LEU A N 17
ATOM 10482 C CA . LEU A 1 42 ? 22.975 15.504 20.617 1.00 191.48 42 LEU A CA 17
ATOM 10483 C C . LEU A 1 42 ? 23.865 14.904 21.702 1.00 166.66 42 LEU A C 17
ATOM 10484 O O . LEU A 1 42 ? 23.429 14.702 22.836 1.00 251.38 42 LEU A O 17
ATOM 10500 N N . THR A 1 43 ? 25.114 14.624 21.343 1.00 178.52 43 THR A N 17
ATOM 10501 C CA . THR A 1 43 ? 26.062 14.049 22.290 1.00 240.84 43 THR A CA 17
ATOM 10502 C C . THR A 1 43 ? 26.488 15.104 23.318 1.00 372.31 43 THR A C 17
ATOM 10503 O O . THR A 1 43 ? 26.514 16.295 23.006 1.00 500.13 43 THR A O 17
ATOM 10514 N N . PRO A 1 44 ? 26.829 14.709 24.527 1.00 488.39 44 PRO A N 17
ATOM 10515 C CA . PRO A 1 44 ? 27.263 15.670 25.583 1.00 760.13 44 PRO A CA 17
ATOM 10516 C C . PRO A 1 44 ? 28.692 16.156 25.350 1.00 735.36 44 PRO A C 17
ATOM 10517 O O . PRO A 1 44 ? 29.167 17.069 26.025 1.00 999.99 44 PRO A O 17
ATOM 10528 N N . ILE A 1 45 ? 29.372 15.532 24.393 1.00 518.33 45 ILE A N 17
ATOM 10529 C CA . ILE A 1 45 ? 30.747 15.900 24.082 1.00 582.79 45 ILE A CA 17
ATOM 10530 C C . ILE A 1 45 ? 30.808 17.312 23.510 1.00 795.93 45 ILE A C 17
ATOM 10531 O O . ILE A 1 45 ? 30.079 17.649 22.577 1.00 898.75 45 ILE A O 17
ATOM 10547 N N . ALA A 1 46 ? 31.686 18.135 24.075 1.00 999.99 46 ALA A N 17
ATOM 10548 C CA . ALA A 1 46 ? 31.838 19.511 23.615 1.00 999.99 46 ALA A CA 17
ATOM 10549 C C . ALA A 1 46 ? 32.083 19.549 22.110 1.00 999.99 46 ALA A C 17
ATOM 10550 O O . ALA A 1 46 ? 32.851 18.728 21.633 1.00 999.99 46 ALA A O 17
ATOM 10558 N N . GLY A 1 1 ? 24.815 4.662 10.387 1.00 999.99 1 GLY A N 18
ATOM 10559 C CA . GLY A 1 1 ? 24.690 4.279 11.823 1.00 999.99 1 GLY A CA 18
ATOM 10560 C C . GLY A 1 1 ? 23.215 4.205 12.204 1.00 999.99 1 GLY A C 18
ATOM 10561 O O . GLY A 1 1 ? 22.733 4.996 13.015 1.00 999.99 1 GLY A O 18
ATOM 10567 N N . LEU A 1 2 ? 22.502 3.248 11.611 1.00 999.99 2 LEU A N 18
ATOM 10568 C CA . LEU A 1 2 ? 21.074 3.065 11.888 1.00 895.59 2 LEU A CA 18
ATOM 10569 C C . LEU A 1 2 ? 20.826 1.701 12.526 1.00 532.27 2 LEU A C 18
ATOM 10570 O O . LEU A 1 2 ? 21.483 0.718 12.182 1.00 625.21 2 LEU A O 18
ATOM 10586 N N . CYS A 1 3 ? 19.873 1.649 13.450 1.00 271.28 3 CYS A N 18
ATOM 10587 C CA . CYS A 1 3 ? 19.545 0.399 14.124 1.00 104.50 3 CYS A CA 18
ATOM 10588 C C . CYS A 1 3 ? 18.677 -0.474 13.222 1.00 90.98 3 CYS A C 18
ATOM 10589 O O . CYS A 1 3 ? 18.394 -0.110 12.080 1.00 207.28 3 CYS A O 18
ATOM 10596 N N . SER A 1 4 ? 18.264 -1.627 13.735 1.00 85.31 4 SER A N 18
ATOM 10597 C CA . SER A 1 4 ? 17.436 -2.544 12.959 1.00 92.94 4 SER A CA 18
ATOM 10598 C C . SER A 1 4 ? 16.148 -1.861 12.531 1.00 67.37 4 SER A C 18
ATOM 10599 O O . SER A 1 4 ? 15.707 -1.997 11.390 1.00 102.28 4 SER A O 18
ATOM 10607 N N . GLU A 1 5 ? 15.537 -1.148 13.469 1.00 41.67 5 GLU A N 18
ATOM 10608 C CA . GLU A 1 5 ? 14.279 -0.465 13.203 1.00 41.21 5 GLU A CA 18
ATOM 10609 C C . GLU A 1 5 ? 14.120 0.746 14.107 1.00 41.92 5 GLU A C 18
ATOM 10610 O O . GLU A 1 5 ? 13.072 0.947 14.721 1.00 74.72 5 GLU A O 18
ATOM 10622 N N . ASN A 1 6 ? 15.179 1.538 14.180 1.00 50.73 6 ASN A N 18
ATOM 10623 C CA . ASN A 1 6 ? 15.197 2.747 15.007 1.00 71.04 6 ASN A CA 18
ATOM 10624 C C . ASN A 1 6 ? 14.967 2.422 16.482 1.00 65.17 6 ASN A C 18
ATOM 10625 O O . ASN A 1 6 ? 15.056 3.296 17.343 1.00 94.86 6 ASN A O 18
ATOM 10636 N N . GLY A 1 7 ? 14.672 1.163 16.759 1.00 51.80 7 GLY A N 18
ATOM 10637 C CA . GLY A 1 7 ? 14.430 0.717 18.128 1.00 71.47 7 GLY A CA 18
ATOM 10638 C C . GLY A 1 7 ? 14.700 -0.774 18.257 1.00 41.04 7 GLY A C 18
ATOM 10639 O O . GLY A 1 7 ? 13.808 -1.553 18.593 1.00 44.54 7 GLY A O 18
ATOM 10643 N N . ASP A 1 8 ? 15.936 -1.161 17.981 1.00 27.00 8 ASP A N 18
ATOM 10644 C CA . ASP A 1 8 ? 16.327 -2.557 18.059 1.00 14.15 8 ASP A CA 18
ATOM 10645 C C . ASP A 1 8 ? 16.150 -3.090 19.477 1.00 9.37 8 ASP A C 18
ATOM 10646 O O . ASP A 1 8 ? 15.893 -4.277 19.675 1.00 14.61 8 ASP A O 18
ATOM 10655 N N . CYS A 1 9 ? 16.281 -2.206 20.461 1.00 5.93 9 CYS A N 18
ATOM 10656 C CA . CYS A 1 9 ? 16.121 -2.607 21.853 1.00 7.54 9 CYS A CA 18
ATOM 10657 C C . CYS A 1 9 ? 14.707 -3.120 22.086 1.00 14.60 9 CYS A C 18
ATOM 10658 O O . CYS A 1 9 ? 14.496 -4.140 22.744 1.00 25.78 9 CYS A O 18
ATOM 10665 N N . ALA A 1 10 ? 13.746 -2.399 21.522 1.00 16.26 10 ALA A N 18
ATOM 10666 C CA . ALA A 1 10 ? 12.338 -2.756 21.637 1.00 32.04 10 ALA A CA 18
ATOM 10667 C C . ALA A 1 10 ? 11.503 -1.811 20.778 1.00 45.47 10 ALA A C 18
ATOM 10668 O O . ALA A 1 10 ? 11.973 -0.739 20.392 1.00 119.04 10 ALA A O 18
ATOM 10675 N N . ALA A 1 11 ? 10.270 -2.201 20.478 1.00 30.62 11 ALA A N 18
ATOM 10676 C CA . ALA A 1 11 ? 9.405 -1.358 19.661 1.00 35.24 11 ALA A CA 18
ATOM 10677 C C . ALA A 1 11 ? 9.173 -0.011 20.340 1.00 22.78 11 ALA A C 18
ATOM 10678 O O . ALA A 1 11 ? 9.260 1.040 19.704 1.00 53.33 11 ALA A O 18
ATOM 10685 N N . ASP A 1 12 ? 8.883 -0.050 21.637 1.00 18.98 12 ASP A N 18
ATOM 10686 C CA . ASP A 1 12 ? 8.645 1.173 22.397 1.00 31.05 12 ASP A CA 18
ATOM 10687 C C . ASP A 1 12 ? 9.948 1.940 22.621 1.00 22.98 12 ASP A C 18
ATOM 10688 O O . ASP A 1 12 ? 9.970 3.170 22.580 1.00 37.14 12 ASP A O 18
ATOM 10697 N N . GLU A 1 13 ? 11.026 1.203 22.869 1.00 17.60 13 GLU A N 18
ATOM 10698 C CA . GLU A 1 13 ? 12.329 1.816 23.114 1.00 12.01 13 GLU A CA 18
ATOM 10699 C C . GLU A 1 13 ? 12.924 2.393 21.832 1.00 10.07 13 GLU A C 18
ATOM 10700 O O . GLU A 1 13 ? 12.561 1.988 20.727 1.00 12.81 13 GLU A O 18
ATOM 10712 N N . CYS A 1 14 ? 13.847 3.345 21.992 1.00 9.12 14 CYS A N 18
ATOM 10713 C CA . CYS A 1 14 ? 14.507 3.988 20.852 1.00 10.69 14 CYS A CA 18
ATOM 10714 C C . CYS A 1 14 ? 15.927 3.452 20.690 1.00 9.56 14 CYS A C 18
ATOM 10715 O O . CYS A 1 14 ? 16.525 2.958 21.644 1.00 13.62 14 CYS A O 18
ATOM 10722 N N . CYS A 1 15 ? 16.460 3.556 19.474 1.00 9.60 15 CYS A N 18
ATOM 10723 C CA . CYS A 1 15 ? 17.813 3.081 19.189 1.00 9.28 15 CYS A CA 18
ATOM 10724 C C . CYS A 1 15 ? 18.455 3.951 18.118 1.00 9.92 15 CYS A C 18
ATOM 10725 O O . CYS A 1 15 ? 17.870 4.176 17.059 1.00 13.31 15 CYS A O 18
ATOM 10732 N N . VAL A 1 16 ? 19.663 4.440 18.391 1.00 9.56 16 VAL A N 18
ATOM 10733 C CA . VAL A 1 16 ? 20.364 5.283 17.432 1.00 11.99 16 VAL A CA 18
ATOM 10734 C C . VAL A 1 16 ? 21.868 5.171 17.633 1.00 7.73 16 VAL A C 18
ATOM 10735 O O . VAL A 1 16 ? 22.358 5.214 18.761 1.00 8.83 16 VAL A O 18
ATOM 10748 N N . ASP A 1 17 ? 22.598 5.012 16.531 1.00 14.34 17 ASP A N 18
ATOM 10749 C CA . ASP A 1 17 ? 24.053 4.879 16.593 1.00 11.90 17 ASP A CA 18
ATOM 10750 C C . ASP A 1 17 ? 24.737 6.192 16.233 1.00 13.15 17 ASP A C 18
ATOM 10751 O O . ASP A 1 17 ? 24.582 6.703 15.123 1.00 25.96 17 ASP A O 18
ATOM 10760 N N . THR A 1 18 ? 25.508 6.725 17.179 1.00 11.55 18 THR A N 18
ATOM 10761 C CA . THR A 1 18 ? 26.238 7.974 16.965 1.00 17.10 18 THR A CA 18
ATOM 10762 C C . THR A 1 18 ? 27.694 7.677 16.640 1.00 10.63 18 THR A C 18
ATOM 10763 O O . THR A 1 18 ? 28.175 6.569 16.872 1.00 6.49 18 THR A O 18
ATOM 10774 N N . VAL A 1 19 ? 28.388 8.681 16.116 1.00 16.32 19 VAL A N 18
ATOM 10775 C CA . VAL A 1 19 ? 29.783 8.555 15.766 1.00 13.34 19 VAL A CA 18
ATOM 10776 C C . VAL A 1 19 ? 30.248 9.848 15.132 1.00 25.88 19 VAL A C 18
ATOM 10777 O O . VAL A 1 19 ? 29.731 10.299 14.111 1.00 42.11 19 VAL A O 18
ATOM 10790 N N . PHE A 1 20 ? 31.211 10.438 15.787 1.00 24.58 20 PHE A N 18
ATOM 10791 C CA . PHE A 1 20 ? 31.786 11.705 15.376 1.00 40.34 20 PHE A CA 18
ATOM 10792 C C . PHE A 1 20 ? 33.030 11.501 14.516 1.00 40.37 20 PHE A C 18
ATOM 10793 O O . PHE A 1 20 ? 32.946 11.338 13.299 1.00 66.02 20 PHE A O 18
ATOM 10810 N N . GLU A 1 21 ? 34.174 11.541 15.170 1.00 41.31 21 GLU A N 18
ATOM 10811 C CA . GLU A 1 21 ? 35.455 11.396 14.499 1.00 56.16 21 GLU A CA 18
ATOM 10812 C C . GLU A 1 21 ? 35.773 9.919 14.251 1.00 58.61 21 GLU A C 18
ATOM 10813 O O . GLU A 1 21 ? 36.571 9.588 13.374 1.00 201.19 21 GLU A O 18
ATOM 10825 N N . GLY A 1 22 ? 35.143 9.036 15.019 1.00 86.70 22 GLY A N 18
ATOM 10826 C CA . GLY A 1 22 ? 35.365 7.597 14.864 1.00 104.66 22 GLY A CA 18
ATOM 10827 C C . GLY A 1 22 ? 36.418 7.089 15.846 1.00 71.50 22 GLY A C 18
ATOM 10828 O O . GLY A 1 22 ? 36.686 5.889 15.907 1.00 89.87 22 GLY A O 18
ATOM 10832 N N . ASP A 1 23 ? 37.002 7.997 16.621 1.00 44.68 23 ASP A N 18
ATOM 10833 C CA . ASP A 1 23 ? 38.010 7.599 17.599 1.00 43.33 23 ASP A CA 18
ATOM 10834 C C . ASP A 1 23 ? 37.393 6.613 18.581 1.00 37.55 23 ASP A C 18
ATOM 10835 O O . ASP A 1 23 ? 38.016 5.626 18.972 1.00 61.37 23 ASP A O 18
ATOM 10844 N N . MET A 1 24 ? 36.148 6.885 18.951 1.00 23.24 24 MET A N 18
ATOM 10845 C CA . MET A 1 24 ? 35.404 6.026 19.864 1.00 32.50 24 MET A CA 18
ATOM 10846 C C . MET A 1 24 ? 33.924 6.100 19.514 1.00 25.13 24 MET A C 18
ATOM 10847 O O . MET A 1 24 ? 33.263 7.102 19.784 1.00 54.40 24 MET A O 18
ATOM 10861 N N . VAL A 1 25 ? 33.411 5.044 18.889 1.00 22.44 25 VAL A N 18
ATOM 10862 C CA . VAL A 1 25 ? 32.011 5.027 18.487 1.00 15.37 25 VAL A CA 18
ATOM 10863 C C . VAL A 1 25 ? 31.088 5.081 19.694 1.00 17.47 25 VAL A C 18
ATOM 10864 O O . VAL A 1 25 ? 31.395 4.542 20.759 1.00 29.52 25 VAL A O 18
ATOM 10877 N N . THR A 1 26 ? 29.957 5.755 19.514 1.00 13.60 26 THR A N 18
ATOM 10878 C CA . THR A 1 26 ? 28.966 5.920 20.575 1.00 21.19 26 THR A CA 18
ATOM 10879 C C . THR A 1 26 ? 27.592 5.434 20.119 1.00 16.55 26 THR A C 18
ATOM 10880 O O . THR A 1 26 ? 27.150 5.738 19.010 1.00 11.43 26 THR A O 18
ATOM 10891 N N . ARG A 1 27 ? 26.918 4.679 20.988 1.00 22.38 27 ARG A N 18
ATOM 10892 C CA . ARG A 1 27 ? 25.584 4.146 20.684 1.00 20.21 27 ARG A CA 18
ATOM 10893 C C . ARG A 1 27 ? 24.618 4.485 21.817 1.00 16.96 27 ARG A C 18
ATOM 10894 O O . ARG A 1 27 ? 25.024 4.576 22.976 1.00 20.06 27 ARG A O 18
ATOM 10915 N N . SER A 1 28 ? 23.337 4.672 21.486 1.00 14.60 28 SER A N 18
ATOM 10916 C CA . SER A 1 28 ? 22.329 5.001 22.499 1.00 14.92 28 SER A CA 18
ATOM 10917 C C . SER A 1 28 ? 21.089 4.132 22.327 1.00 12.12 28 SER A C 18
ATOM 10918 O O . SER A 1 28 ? 20.700 3.801 21.206 1.00 13.41 28 SER A O 18
ATOM 10926 N N . CYS A 1 29 ? 20.472 3.769 23.445 1.00 10.48 29 CYS A N 18
ATOM 10927 C CA . CYS A 1 29 ? 19.273 2.941 23.412 1.00 9.97 29 CYS A CA 18
ATOM 10928 C C . CYS A 1 29 ? 18.674 2.832 24.814 1.00 11.60 29 CYS A C 18
ATOM 10929 O O . CYS A 1 29 ? 19.292 2.269 25.718 1.00 15.64 29 CYS A O 18
ATOM 10936 N N . GLU A 1 30 ? 17.473 3.371 24.990 1.00 13.52 30 GLU A N 18
ATOM 10937 C CA . GLU A 1 30 ? 16.814 3.323 26.290 1.00 17.41 30 GLU A CA 18
ATOM 10938 C C . GLU A 1 30 ? 16.184 1.956 26.522 1.00 10.81 30 GLU A C 18
ATOM 10939 O O . GLU A 1 30 ? 15.815 1.263 25.575 1.00 23.22 30 GLU A O 18
ATOM 10951 N N . LYS A 1 31 ? 16.064 1.568 27.792 1.00 11.96 31 LYS A N 18
ATOM 10952 C CA . LYS A 1 31 ? 15.476 0.276 28.153 1.00 11.40 31 LYS A CA 18
ATOM 10953 C C . LYS A 1 31 ? 14.181 0.484 28.928 1.00 10.99 31 LYS A C 18
ATOM 10954 O O . LYS A 1 31 ? 14.073 1.404 29.740 1.00 12.86 31 LYS A O 18
ATOM 10973 N N . THR A 1 32 ? 13.201 -0.374 28.674 1.00 15.51 32 THR A N 18
ATOM 10974 C CA . THR A 1 32 ? 11.917 -0.272 29.354 1.00 22.44 32 THR A CA 18
ATOM 10975 C C . THR A 1 32 ? 12.054 -0.676 30.817 1.00 26.60 32 THR A C 18
ATOM 10976 O O . THR A 1 32 ? 12.537 -1.764 31.132 1.00 57.43 32 THR A O 18
ATOM 10987 N N . THR A 1 33 ? 11.620 0.211 31.706 1.00 22.47 33 THR A N 18
ATOM 10988 C CA . THR A 1 33 ? 11.689 -0.050 33.141 1.00 41.60 33 THR A CA 18
ATOM 10989 C C . THR A 1 33 ? 10.612 0.709 33.867 1.00 38.03 33 THR A C 18
ATOM 10990 O O . THR A 1 33 ? 10.814 1.836 34.316 1.00 52.73 33 THR A O 18
ATOM 11001 N N . GLY A 1 34 ? 9.465 0.065 33.993 1.00 40.93 34 GLY A N 18
ATOM 11002 C CA . GLY A 1 34 ? 8.357 0.671 34.685 1.00 45.59 34 GLY A CA 18
ATOM 11003 C C . GLY A 1 34 ? 7.744 1.792 33.853 1.00 40.97 34 GLY A C 18
ATOM 11004 O O . GLY A 1 34 ? 6.522 1.899 33.740 1.00 82.17 34 GLY A O 18
ATOM 11008 N N . ASN A 1 35 ? 8.604 2.623 33.265 1.00 32.51 35 ASN A N 18
ATOM 11009 C CA . ASN A 1 35 ? 8.152 3.738 32.431 1.00 33.20 35 ASN A CA 18
ATOM 11010 C C . ASN A 1 35 ? 8.998 3.824 31.165 1.00 23.17 35 ASN A C 18
ATOM 11011 O O . ASN A 1 35 ? 10.215 3.642 31.206 1.00 27.01 35 ASN A O 18
ATOM 11022 N N . PHE A 1 36 ? 8.345 4.098 30.041 1.00 35.72 36 PHE A N 18
ATOM 11023 C CA . PHE A 1 36 ? 9.036 4.202 28.765 1.00 33.41 36 PHE A CA 18
ATOM 11024 C C . PHE A 1 36 ? 9.638 5.593 28.588 1.00 28.51 36 PHE A C 18
ATOM 11025 O O . PHE A 1 36 ? 9.075 6.585 29.052 1.00 45.23 36 PHE A O 18
ATOM 11042 N N . THR A 1 37 ? 10.786 5.658 27.913 1.00 20.06 37 THR A N 18
ATOM 11043 C CA . THR A 1 37 ? 11.469 6.927 27.672 1.00 27.18 37 THR A CA 18
ATOM 11044 C C . THR A 1 37 ? 11.769 7.081 26.186 1.00 41.87 37 THR A C 18
ATOM 11045 O O . THR A 1 37 ? 11.007 6.622 25.335 1.00 169.86 37 THR A O 18
ATOM 11056 N N . GLU A 1 38 ? 12.884 7.730 25.884 1.00 26.53 38 GLU A N 18
ATOM 11057 C CA . GLU A 1 38 ? 13.284 7.946 24.499 1.00 30.29 38 GLU A CA 18
ATOM 11058 C C . GLU A 1 38 ? 14.772 8.275 24.415 1.00 25.39 38 GLU A C 18
ATOM 11059 O O . GLU A 1 38 ? 15.335 8.883 25.325 1.00 51.60 38 GLU A O 18
ATOM 11071 N N . CYS A 1 39 ? 15.402 7.872 23.315 1.00 15.84 39 CYS A N 18
ATOM 11072 C CA . CYS A 1 39 ? 16.823 8.134 23.122 1.00 14.30 39 CYS A CA 18
ATOM 11073 C C . CYS A 1 39 ? 17.075 9.646 23.090 1.00 22.31 39 CYS A C 18
ATOM 11074 O O . CYS A 1 39 ? 16.202 10.408 22.674 1.00 32.92 39 CYS A O 18
ATOM 11081 N N . PRO A 1 40 ? 18.232 10.103 23.517 1.00 27.27 40 PRO A N 18
ATOM 11082 C CA . PRO A 1 40 ? 18.554 11.558 23.524 1.00 47.66 40 PRO A CA 18
ATOM 11083 C C . PRO A 1 40 ? 18.850 12.085 22.122 1.00 71.54 40 PRO A C 18
ATOM 11084 O O . PRO A 1 40 ? 19.590 11.469 21.355 1.00 87.70 40 PRO A O 18
ATOM 11095 N N . GLY A 1 41 ? 18.268 13.233 21.803 1.00 105.24 41 GLY A N 18
ATOM 11096 C CA . GLY A 1 41 ? 18.473 13.850 20.497 1.00 147.55 41 GLY A CA 18
ATOM 11097 C C . GLY A 1 41 ? 19.934 14.230 20.300 1.00 161.74 41 GLY A C 18
ATOM 11098 O O . GLY A 1 41 ? 20.488 14.070 19.212 1.00 244.37 41 GLY A O 18
ATOM 11102 N N . LEU A 1 42 ? 20.550 14.736 21.363 1.00 162.48 42 LEU A N 18
ATOM 11103 C CA . LEU A 1 42 ? 21.952 15.148 21.316 1.00 191.48 42 LEU A CA 18
ATOM 11104 C C . LEU A 1 42 ? 22.853 14.022 21.815 1.00 166.66 42 LEU A C 18
ATOM 11105 O O . LEU A 1 42 ? 22.438 13.196 22.628 1.00 251.38 42 LEU A O 18
ATOM 11121 N N . THR A 1 43 ? 24.085 13.995 21.319 1.00 178.52 43 THR A N 18
ATOM 11122 C CA . THR A 1 43 ? 25.036 12.965 21.722 1.00 240.84 43 THR A CA 18
ATOM 11123 C C . THR A 1 43 ? 25.387 13.123 23.206 1.00 372.31 43 THR A C 18
ATOM 11124 O O . THR A 1 43 ? 25.379 14.237 23.726 1.00 500.13 43 THR A O 18
ATOM 11135 N N . PRO A 1 44 ? 25.697 12.047 23.900 1.00 488.39 44 PRO A N 18
ATOM 11136 C CA . PRO A 1 44 ? 26.055 12.115 25.347 1.00 760.13 44 PRO A CA 18
ATOM 11137 C C . PRO A 1 44 ? 27.460 12.677 25.549 1.00 735.36 44 PRO A C 18
ATOM 11138 O O . PRO A 1 44 ? 27.867 12.974 26.672 1.00 999.99 44 PRO A O 18
ATOM 11149 N N . ILE A 1 45 ? 28.193 12.813 24.449 1.00 518.33 45 ILE A N 18
ATOM 11150 C CA . ILE A 1 45 ? 29.553 13.333 24.508 1.00 582.79 45 ILE A CA 18
ATOM 11151 C C . ILE A 1 45 ? 29.553 14.753 25.059 1.00 795.93 45 ILE A C 18
ATOM 11152 O O . ILE A 1 45 ? 30.368 15.100 25.915 1.00 898.75 45 ILE A O 18
ATOM 11168 N N . ALA A 1 46 ? 28.634 15.568 24.563 1.00 999.99 46 ALA A N 18
ATOM 11169 C CA . ALA A 1 46 ? 28.530 16.952 25.008 1.00 999.99 46 ALA A CA 18
ATOM 11170 C C . ALA A 1 46 ? 27.896 17.024 26.393 1.00 999.99 46 ALA A C 18
ATOM 11171 O O . ALA A 1 46 ? 28.622 17.270 27.343 1.00 999.99 46 ALA A O 18
ATOM 11179 N N . GLY A 1 1 ? 27.688 0.229 15.683 1.00 999.99 1 GLY A N 19
ATOM 11180 C CA . GLY A 1 1 ? 26.988 -0.149 14.421 1.00 999.99 1 GLY A CA 19
ATOM 11181 C C . GLY A 1 1 ? 25.732 0.701 14.262 1.00 999.99 1 GLY A C 19
ATOM 11182 O O . GLY A 1 1 ? 25.568 1.716 14.938 1.00 999.99 1 GLY A O 19
ATOM 11188 N N . LEU A 1 2 ? 24.845 0.277 13.361 1.00 999.99 2 LEU A N 19
ATOM 11189 C CA . LEU A 1 2 ? 23.595 0.999 13.108 1.00 895.59 2 LEU A CA 19
ATOM 11190 C C . LEU A 1 2 ? 22.413 0.226 13.685 1.00 532.27 2 LEU A C 19
ATOM 11191 O O . LEU A 1 2 ? 22.396 -1.005 13.658 1.00 625.21 2 LEU A O 19
ATOM 11207 N N . CYS A 1 3 ? 21.427 0.951 14.206 1.00 271.28 3 CYS A N 19
ATOM 11208 C CA . CYS A 1 3 ? 20.250 0.309 14.781 1.00 104.50 3 CYS A CA 19
ATOM 11209 C C . CYS A 1 3 ? 19.485 -0.451 13.701 1.00 90.98 3 CYS A C 19
ATOM 11210 O O . CYS A 1 3 ? 19.395 0.001 12.560 1.00 207.28 3 CYS A O 19
ATOM 11217 N N . SER A 1 4 ? 18.938 -1.605 14.067 1.00 85.31 4 SER A N 19
ATOM 11218 C CA . SER A 1 4 ? 18.185 -2.416 13.115 1.00 92.94 4 SER A CA 19
ATOM 11219 C C . SER A 1 4 ? 16.994 -1.637 12.591 1.00 67.37 4 SER A C 19
ATOM 11220 O O . SER A 1 4 ? 16.689 -1.662 11.399 1.00 102.28 4 SER A O 19
ATOM 11228 N N . GLU A 1 5 ? 16.310 -0.966 13.509 1.00 41.67 5 GLU A N 19
ATOM 11229 C CA . GLU A 1 5 ? 15.125 -0.193 13.169 1.00 41.21 5 GLU A CA 19
ATOM 11230 C C . GLU A 1 5 ? 14.990 1.010 14.096 1.00 41.92 5 GLU A C 19
ATOM 11231 O O . GLU A 1 5 ? 15.939 1.380 14.787 1.00 74.72 5 GLU A O 19
ATOM 11243 N N . ASN A 1 6 ? 13.810 1.618 14.106 1.00 50.73 6 ASN A N 19
ATOM 11244 C CA . ASN A 1 6 ? 13.573 2.778 14.955 1.00 71.04 6 ASN A CA 19
ATOM 11245 C C . ASN A 1 6 ? 13.786 2.411 16.419 1.00 65.17 6 ASN A C 19
ATOM 11246 O O . ASN A 1 6 ? 14.347 3.189 17.191 1.00 94.86 6 ASN A O 19
ATOM 11257 N N . GLY A 1 7 ? 13.341 1.211 16.793 1.00 51.80 7 GLY A N 19
ATOM 11258 C CA . GLY A 1 7 ? 13.487 0.726 18.168 1.00 71.47 7 GLY A CA 19
ATOM 11259 C C . GLY A 1 7 ? 14.129 -0.655 18.182 1.00 41.04 7 GLY A C 19
ATOM 11260 O O . GLY A 1 7 ? 13.452 -1.665 18.372 1.00 44.54 7 GLY A O 19
ATOM 11264 N N . ASP A 1 8 ? 15.439 -0.689 17.978 1.00 27.00 8 ASP A N 19
ATOM 11265 C CA . ASP A 1 8 ? 16.171 -1.951 17.963 1.00 14.15 8 ASP A CA 19
ATOM 11266 C C . ASP A 1 8 ? 16.052 -2.656 19.308 1.00 9.37 8 ASP A C 19
ATOM 11267 O O . ASP A 1 8 ? 15.837 -3.866 19.370 1.00 14.61 8 ASP A O 19
ATOM 11276 N N . CYS A 1 9 ? 16.192 -1.889 20.380 1.00 5.93 9 CYS A N 19
ATOM 11277 C CA . CYS A 1 9 ? 16.097 -2.446 21.724 1.00 7.54 9 CYS A CA 19
ATOM 11278 C C . CYS A 1 9 ? 14.711 -3.034 21.956 1.00 14.60 9 CYS A C 19
ATOM 11279 O O . CYS A 1 9 ? 14.564 -4.108 22.538 1.00 25.78 9 CYS A O 19
ATOM 11286 N N . ALA A 1 10 ? 13.700 -2.316 21.484 1.00 16.26 10 ALA A N 19
ATOM 11287 C CA . ALA A 1 10 ? 12.317 -2.755 21.623 1.00 32.04 10 ALA A CA 19
ATOM 11288 C C . ALA A 1 10 ? 11.401 -1.864 20.785 1.00 45.47 10 ALA A C 19
ATOM 11289 O O . ALA A 1 10 ? 11.811 -0.797 20.332 1.00 119.04 10 ALA A O 19
ATOM 11296 N N . ALA A 1 11 ? 10.166 -2.306 20.580 1.00 30.62 11 ALA A N 19
ATOM 11297 C CA . ALA A 1 11 ? 9.218 -1.530 19.790 1.00 35.24 11 ALA A CA 19
ATOM 11298 C C . ALA A 1 11 ? 8.972 -0.164 20.428 1.00 22.78 11 ALA A C 19
ATOM 11299 O O . ALA A 1 11 ? 8.916 0.853 19.736 1.00 53.33 11 ALA A O 19
ATOM 11306 N N . ASP A 1 12 ? 8.829 -0.146 21.750 1.00 18.98 12 ASP A N 19
ATOM 11307 C CA . ASP A 1 12 ? 8.590 1.102 22.470 1.00 31.05 12 ASP A CA 19
ATOM 11308 C C . ASP A 1 12 ? 9.896 1.863 22.693 1.00 22.98 12 ASP A C 19
ATOM 11309 O O . ASP A 1 12 ? 9.914 3.094 22.700 1.00 37.14 12 ASP A O 19
ATOM 11318 N N . GLU A 1 13 ? 10.982 1.121 22.882 1.00 17.60 13 GLU A N 19
ATOM 11319 C CA . GLU A 1 13 ? 12.287 1.733 23.117 1.00 12.01 13 GLU A CA 19
ATOM 11320 C C . GLU A 1 13 ? 12.863 2.322 21.831 1.00 10.07 13 GLU A C 19
ATOM 11321 O O . GLU A 1 13 ? 12.481 1.929 20.728 1.00 12.81 13 GLU A O 19
ATOM 11333 N N . CYS A 1 14 ? 13.788 3.274 21.986 1.00 9.12 14 CYS A N 19
ATOM 11334 C CA . CYS A 1 14 ? 14.429 3.931 20.842 1.00 10.69 14 CYS A CA 19
ATOM 11335 C C . CYS A 1 14 ? 15.874 3.467 20.697 1.00 9.56 14 CYS A C 19
ATOM 11336 O O . CYS A 1 14 ? 16.503 3.057 21.670 1.00 13.62 14 CYS A O 19
ATOM 11343 N N . CYS A 1 15 ? 16.397 3.540 19.473 1.00 9.60 15 CYS A N 19
ATOM 11344 C CA . CYS A 1 15 ? 17.777 3.134 19.197 1.00 9.28 15 CYS A CA 19
ATOM 11345 C C . CYS A 1 15 ? 18.387 4.070 18.164 1.00 9.92 15 CYS A C 19
ATOM 11346 O O . CYS A 1 15 ? 17.807 4.290 17.101 1.00 13.31 15 CYS A O 19
ATOM 11353 N N . VAL A 1 16 ? 19.557 4.622 18.472 1.00 9.56 16 VAL A N 19
ATOM 11354 C CA . VAL A 1 16 ? 20.219 5.531 17.544 1.00 11.99 16 VAL A CA 19
ATOM 11355 C C . VAL A 1 16 ? 21.726 5.460 17.736 1.00 7.73 16 VAL A C 19
ATOM 11356 O O . VAL A 1 16 ? 22.225 5.581 18.855 1.00 8.83 16 VAL A O 19
ATOM 11369 N N . ASP A 1 17 ? 22.448 5.247 16.637 1.00 14.34 17 ASP A N 19
ATOM 11370 C CA . ASP A 1 17 ? 23.907 5.142 16.692 1.00 11.90 17 ASP A CA 19
ATOM 11371 C C . ASP A 1 17 ? 24.575 6.370 16.090 1.00 13.15 17 ASP A C 19
ATOM 11372 O O . ASP A 1 17 ? 24.428 6.656 14.902 1.00 25.96 17 ASP A O 19
ATOM 11381 N N . THR A 1 18 ? 25.333 7.077 16.926 1.00 11.55 18 THR A N 19
ATOM 11382 C CA . THR A 1 18 ? 26.060 8.267 16.491 1.00 17.10 18 THR A CA 19
ATOM 11383 C C . THR A 1 18 ? 27.530 7.923 16.306 1.00 10.63 18 THR A C 19
ATOM 11384 O O . THR A 1 18 ? 27.988 6.876 16.761 1.00 6.49 18 THR A O 19
ATOM 11395 N N . VAL A 1 19 ? 28.264 8.814 15.653 1.00 16.32 19 VAL A N 19
ATOM 11396 C CA . VAL A 1 19 ? 29.672 8.610 15.422 1.00 13.34 19 VAL A CA 19
ATOM 11397 C C . VAL A 1 19 ? 30.236 9.792 14.667 1.00 25.88 19 VAL A C 19
ATOM 11398 O O . VAL A 1 19 ? 29.846 10.089 13.538 1.00 42.11 19 VAL A O 19
ATOM 11411 N N . PHE A 1 20 ? 31.150 10.459 15.322 1.00 24.58 20 PHE A N 19
ATOM 11412 C CA . PHE A 1 20 ? 31.806 11.629 14.769 1.00 40.34 20 PHE A CA 19
ATOM 11413 C C . PHE A 1 20 ? 33.134 11.251 14.127 1.00 40.37 20 PHE A C 19
ATOM 11414 O O . PHE A 1 20 ? 33.328 11.452 12.928 1.00 66.02 20 PHE A O 19
ATOM 11431 N N . GLU A 1 21 ? 34.056 10.732 14.932 1.00 41.31 21 GLU A N 19
ATOM 11432 C CA . GLU A 1 21 ? 35.368 10.366 14.450 1.00 56.16 21 GLU A CA 19
ATOM 11433 C C . GLU A 1 21 ? 35.592 8.862 14.544 1.00 58.61 21 GLU A C 19
ATOM 11434 O O . GLU A 1 21 ? 34.670 8.099 14.838 1.00 201.19 21 GLU A O 19
ATOM 11446 N N . GLY A 1 22 ? 36.825 8.444 14.277 1.00 86.70 22 GLY A N 19
ATOM 11447 C CA . GLY A 1 22 ? 37.181 7.023 14.314 1.00 104.66 22 GLY A CA 19
ATOM 11448 C C . GLY A 1 22 ? 37.774 6.620 15.663 1.00 71.50 22 GLY A C 19
ATOM 11449 O O . GLY A 1 22 ? 37.923 5.433 15.953 1.00 89.87 22 GLY A O 19
ATOM 11453 N N . ASP A 1 23 ? 38.122 7.609 16.479 1.00 44.68 23 ASP A N 19
ATOM 11454 C CA . ASP A 1 23 ? 38.711 7.334 17.787 1.00 43.33 23 ASP A CA 19
ATOM 11455 C C . ASP A 1 23 ? 37.750 6.544 18.669 1.00 37.55 23 ASP A C 19
ATOM 11456 O O . ASP A 1 23 ? 38.162 5.633 19.388 1.00 61.37 23 ASP A O 19
ATOM 11465 N N . MET A 1 24 ? 36.474 6.903 18.619 1.00 23.24 24 MET A N 19
ATOM 11466 C CA . MET A 1 24 ? 35.466 6.225 19.431 1.00 32.50 24 MET A CA 19
ATOM 11467 C C . MET A 1 24 ? 34.075 6.392 18.824 1.00 25.13 24 MET A C 19
ATOM 11468 O O . MET A 1 24 ? 33.805 7.370 18.125 1.00 54.40 24 MET A O 19
ATOM 11482 N N . VAL A 1 25 ? 33.195 5.427 19.098 1.00 22.44 25 VAL A N 19
ATOM 11483 C CA . VAL A 1 25 ? 31.823 5.458 18.583 1.00 15.37 25 VAL A CA 19
ATOM 11484 C C . VAL A 1 25 ? 30.821 5.579 19.727 1.00 17.47 25 VAL A C 19
ATOM 11485 O O . VAL A 1 25 ? 30.993 4.983 20.790 1.00 29.52 25 VAL A O 19
ATOM 11498 N N . THR A 1 26 ? 29.778 6.372 19.494 1.00 13.60 26 THR A N 19
ATOM 11499 C CA . THR A 1 26 ? 28.735 6.607 20.494 1.00 21.19 26 THR A CA 19
ATOM 11500 C C . THR A 1 26 ? 27.410 5.965 20.079 1.00 16.55 26 THR A C 19
ATOM 11501 O O . THR A 1 26 ? 26.958 6.126 18.946 1.00 11.43 26 THR A O 19
ATOM 11512 N N . ARG A 1 27 ? 26.789 5.242 21.016 1.00 22.38 27 ARG A N 19
ATOM 11513 C CA . ARG A 1 27 ? 25.504 4.580 20.762 1.00 20.21 27 ARG A CA 19
ATOM 11514 C C . ARG A 1 27 ? 24.543 4.832 21.922 1.00 16.96 27 ARG A C 19
ATOM 11515 O O . ARG A 1 27 ? 24.973 4.964 23.068 1.00 20.06 27 ARG A O 19
ATOM 11536 N N . SER A 1 28 ? 23.238 4.900 21.628 1.00 14.60 28 SER A N 19
ATOM 11537 C CA . SER A 1 28 ? 22.239 5.140 22.673 1.00 14.92 28 SER A CA 19
ATOM 11538 C C . SER A 1 28 ? 21.016 4.255 22.465 1.00 12.12 28 SER A C 19
ATOM 11539 O O . SER A 1 28 ? 20.648 3.940 21.333 1.00 13.41 28 SER A O 19
ATOM 11547 N N . CYS A 1 29 ? 20.387 3.862 23.568 1.00 10.48 29 CYS A N 19
ATOM 11548 C CA . CYS A 1 29 ? 19.200 3.019 23.505 1.00 9.97 29 CYS A CA 19
ATOM 11549 C C . CYS A 1 29 ? 18.592 2.872 24.898 1.00 11.60 29 CYS A C 19
ATOM 11550 O O . CYS A 1 29 ? 19.215 2.311 25.799 1.00 15.64 29 CYS A O 19
ATOM 11557 N N . GLU A 1 30 ? 17.376 3.381 25.071 1.00 13.52 30 GLU A N 19
ATOM 11558 C CA . GLU A 1 30 ? 16.705 3.300 26.365 1.00 17.41 30 GLU A CA 19
ATOM 11559 C C . GLU A 1 30 ? 16.074 1.925 26.558 1.00 10.81 30 GLU A C 19
ATOM 11560 O O . GLU A 1 30 ? 15.721 1.252 25.592 1.00 23.22 30 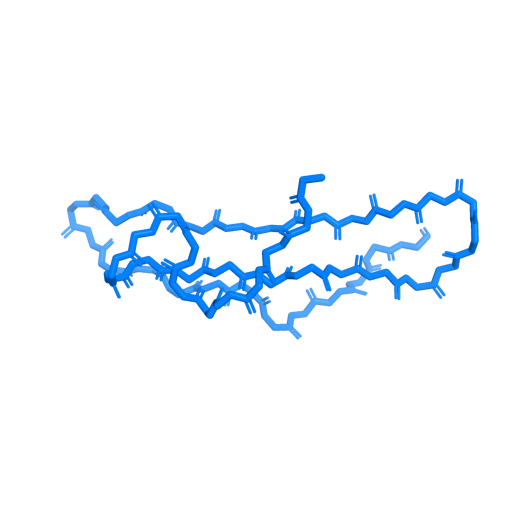GLU A O 19
ATOM 11572 N N . LYS A 1 31 ? 15.937 1.513 27.819 1.00 11.96 31 LYS A N 19
ATOM 11573 C CA . LYS A 1 31 ? 15.345 0.214 28.147 1.00 11.40 31 LYS A CA 19
ATOM 11574 C C . LYS A 1 31 ? 14.060 0.407 28.940 1.00 10.99 31 LYS A C 19
ATOM 11575 O O . LYS A 1 31 ? 13.957 1.318 29.762 1.00 12.86 31 LYS A O 19
ATOM 11594 N N . THR A 1 32 ? 13.079 -0.451 28.685 1.00 15.51 32 THR A N 19
ATOM 11595 C CA . THR A 1 32 ? 11.803 -0.360 29.381 1.00 22.44 32 THR A CA 19
ATOM 11596 C C . THR A 1 32 ? 11.944 -0.845 30.819 1.00 26.60 32 THR A C 19
ATOM 11597 O O . THR A 1 32 ? 12.396 -1.963 31.068 1.00 57.43 32 THR A O 19
ATOM 11608 N N . THR A 1 33 ? 11.553 0.006 31.761 1.00 22.47 33 THR A N 19
ATOM 11609 C CA . THR A 1 33 ? 11.634 -0.334 33.178 1.00 41.60 33 THR A CA 19
ATOM 11610 C C . THR A 1 33 ? 10.602 0.428 33.964 1.00 38.03 33 THR A C 19
ATOM 11611 O O . THR A 1 33 ? 10.859 1.521 34.469 1.00 52.73 33 THR A O 19
ATOM 11622 N N . GLY A 1 34 ? 9.432 -0.175 34.077 1.00 40.93 34 GLY A N 19
ATOM 11623 C CA . GLY A 1 34 ? 8.363 0.437 34.822 1.00 45.59 34 GLY A CA 19
ATOM 11624 C C . GLY A 1 34 ? 7.786 1.630 34.070 1.00 40.97 34 GLY A C 19
ATOM 11625 O O . GLY A 1 34 ? 6.571 1.826 34.034 1.00 82.17 34 GLY A O 19
ATOM 11629 N N . ASN A 1 35 ? 8.670 2.425 33.464 1.00 32.51 35 ASN A N 19
ATOM 11630 C CA . ASN A 1 35 ? 8.252 3.603 32.701 1.00 33.20 35 ASN A CA 19
ATOM 11631 C C . ASN A 1 35 ? 8.983 3.655 31.363 1.00 23.17 35 ASN A C 19
ATOM 11632 O O . ASN A 1 35 ? 10.172 3.348 31.281 1.00 27.01 35 ASN A O 19
ATOM 11643 N N . PHE A 1 36 ? 8.260 4.040 30.314 1.00 35.72 36 PHE A N 19
ATOM 11644 C CA . PHE A 1 36 ? 8.835 4.128 28.981 1.00 33.41 36 PHE A CA 19
ATOM 11645 C C . PHE A 1 36 ? 9.455 5.503 28.753 1.00 28.51 36 PHE A C 19
ATOM 11646 O O . PHE A 1 36 ? 8.941 6.512 29.237 1.00 45.23 36 PHE A O 19
ATOM 11663 N N . THR A 1 37 ? 10.561 5.541 28.007 1.00 20.06 37 THR A N 19
ATOM 11664 C CA . THR A 1 37 ? 11.244 6.787 27.709 1.00 27.18 37 THR A CA 19
ATOM 11665 C C . THR A 1 37 ? 11.598 6.829 26.231 1.00 41.87 37 THR A C 19
ATOM 11666 O O . THR A 1 37 ? 10.987 6.146 25.409 1.00 169.86 37 THR A O 19
ATOM 11677 N N . GLU A 1 38 ? 12.587 7.640 25.908 1.00 26.53 38 GLU A N 19
ATOM 11678 C CA . GLU A 1 38 ? 13.043 7.793 24.526 1.00 30.29 38 GLU A CA 19
ATOM 11679 C C . GLU A 1 38 ? 14.532 8.123 24.484 1.00 25.39 38 GLU A C 19
ATOM 11680 O O . GLU A 1 38 ? 15.083 8.673 25.439 1.00 51.60 38 GLU A O 19
ATOM 11692 N N . CYS A 1 39 ? 15.174 7.797 23.367 1.00 15.84 39 CYS A N 19
ATOM 11693 C CA . CYS A 1 39 ? 16.594 8.077 23.203 1.00 14.30 39 CYS A CA 19
ATOM 11694 C C . CYS A 1 39 ? 16.821 9.593 23.172 1.00 22.31 39 CYS A C 19
ATOM 11695 O O . CYS A 1 39 ? 15.942 10.337 22.735 1.00 32.92 39 CYS A O 19
ATOM 11702 N N . PRO A 1 40 ? 17.957 10.072 23.623 1.00 27.27 40 PRO A N 19
ATOM 11703 C CA . PRO A 1 40 ? 18.249 11.534 23.633 1.00 47.66 40 PRO A CA 19
ATOM 11704 C C . PRO A 1 40 ? 18.522 12.071 22.230 1.00 71.54 40 PRO A C 19
ATOM 11705 O O . PRO A 1 40 ? 19.312 11.503 21.475 1.00 87.70 40 PRO A O 19
ATOM 11716 N N . GLY A 1 41 ? 17.861 13.169 21.897 1.00 105.24 41 GLY A N 19
ATOM 11717 C CA . GLY A 1 41 ? 18.029 13.791 20.589 1.00 147.55 41 GLY A CA 19
ATOM 11718 C C . GLY A 1 41 ? 19.457 14.282 20.396 1.00 161.74 41 GLY A C 19
ATOM 11719 O O . GLY A 1 41 ? 20.029 14.157 19.313 1.00 244.37 41 GLY A O 19
ATOM 11723 N N . LEU A 1 42 ? 20.028 14.846 21.458 1.00 162.48 42 LEU A N 19
ATOM 11724 C CA . LEU A 1 42 ? 21.396 15.367 21.415 1.00 191.48 42 LEU A CA 19
ATOM 11725 C C . LEU A 1 42 ? 22.326 14.481 22.238 1.00 166.66 42 LEU A C 19
ATOM 11726 O O . LEU A 1 42 ? 21.966 14.024 23.323 1.00 251.38 42 LEU A O 19
ATOM 11742 N N . THR A 1 43 ? 23.526 14.245 21.716 1.00 178.52 43 THR A N 19
ATOM 11743 C CA . THR A 1 43 ? 24.500 13.414 22.411 1.00 240.84 43 THR A CA 19
ATOM 11744 C C . THR A 1 43 ? 25.038 14.153 23.643 1.00 372.31 43 THR A C 19
ATOM 11745 O O . THR A 1 43 ? 25.104 15.381 23.644 1.00 500.13 43 THR A O 19
ATOM 11756 N N . PRO A 1 44 ? 25.430 13.448 24.685 1.00 488.39 44 PRO A N 19
ATOM 11757 C CA . PRO A 1 44 ? 25.973 14.093 25.916 1.00 760.13 44 PRO A CA 19
ATOM 11758 C C . PRO A 1 44 ? 27.418 14.539 25.716 1.00 735.36 44 PRO A C 19
ATOM 11759 O O . PRO A 1 44 ? 27.973 15.275 26.532 1.00 999.99 44 PRO A O 19
ATOM 11770 N N . ILE A 1 45 ? 28.018 14.077 24.624 1.00 518.33 45 ILE A N 19
ATOM 11771 C CA . ILE A 1 45 ? 29.398 14.421 24.318 1.00 582.79 45 ILE A CA 19
ATOM 11772 C C . ILE A 1 45 ? 29.490 15.840 23.765 1.00 795.93 45 ILE A C 19
ATOM 11773 O O . ILE A 1 45 ? 28.793 16.192 22.814 1.00 898.75 45 ILE A O 19
ATOM 11789 N N . ALA A 1 46 ? 30.353 16.650 24.369 1.00 999.99 46 ALA A N 19
ATOM 11790 C CA . ALA A 1 46 ? 30.528 18.029 23.929 1.00 999.99 46 ALA A CA 19
ATOM 11791 C C . ALA A 1 46 ? 31.385 18.085 22.669 1.00 999.99 46 ALA A C 19
ATOM 11792 O O . ALA A 1 46 ? 30.843 18.386 21.618 1.00 999.99 46 ALA A O 19
ATOM 11800 N N . GLY A 1 1 ? 27.247 -1.647 14.623 1.00 999.99 1 GLY A N 20
ATOM 11801 C CA . GLY A 1 1 ? 26.490 -1.262 15.848 1.00 999.99 1 GLY A CA 20
ATOM 11802 C C . GLY A 1 1 ? 25.306 -0.384 15.459 1.00 999.99 1 GLY A C 20
ATOM 11803 O O . GLY A 1 1 ? 24.737 0.316 16.297 1.00 999.99 1 GLY A O 20
ATOM 11809 N N . LEU A 1 2 ? 24.938 -0.427 14.182 1.00 999.99 2 LEU A N 20
ATOM 11810 C CA . LEU A 1 2 ? 23.818 0.369 13.691 1.00 895.59 2 LEU A CA 20
ATOM 11811 C C . LEU A 1 2 ? 22.496 -0.228 14.166 1.00 532.27 2 LEU A C 20
ATOM 11812 O O . LEU A 1 2 ? 22.356 -1.447 14.261 1.00 625.21 2 LEU A O 20
ATOM 11828 N N . CYS A 1 3 ? 21.527 0.635 14.463 1.00 271.28 3 CYS A N 20
ATOM 11829 C CA . CYS A 1 3 ? 20.225 0.168 14.925 1.00 104.50 3 CYS A CA 20
ATOM 11830 C C . CYS A 1 3 ? 19.486 -0.535 13.791 1.00 90.98 3 CYS A C 20
ATOM 11831 O O . CYS A 1 3 ? 19.468 -0.054 12.659 1.00 207.28 3 CYS A O 20
ATOM 11838 N N . SER A 1 4 ? 18.877 -1.674 14.102 1.00 85.31 4 SER A N 20
ATOM 11839 C CA . SER A 1 4 ? 18.138 -2.431 13.097 1.00 92.94 4 SER A CA 20
ATOM 11840 C C . SER A 1 4 ? 16.992 -1.595 12.556 1.00 67.37 4 SER A C 20
ATOM 11841 O O . SER A 1 4 ? 16.724 -1.579 11.355 1.00 102.28 4 SER A O 20
ATOM 11849 N N . GLU A 1 5 ? 16.304 -0.924 13.470 1.00 41.67 5 GLU A N 20
ATOM 11850 C CA . GLU A 1 5 ? 15.157 -0.100 13.117 1.00 41.21 5 GLU A CA 20
ATOM 11851 C C . GLU A 1 5 ? 15.031 1.075 14.080 1.00 41.92 5 GLU A C 20
ATOM 11852 O O . GLU A 1 5 ? 15.980 1.411 14.789 1.00 74.72 5 GLU A O 20
ATOM 11864 N N . ASN A 1 6 ? 13.857 1.697 14.104 1.00 50.73 6 ASN A N 20
ATOM 11865 C CA . ASN A 1 6 ? 13.630 2.832 14.989 1.00 71.04 6 ASN A CA 20
ATOM 11866 C C . ASN A 1 6 ? 13.829 2.413 16.442 1.00 65.17 6 ASN A C 20
ATOM 11867 O O . ASN A 1 6 ? 14.393 3.160 17.243 1.00 94.86 6 ASN A O 20
ATOM 11878 N N . GLY A 1 7 ? 13.368 1.207 16.773 1.00 51.80 7 GLY A N 20
ATOM 11879 C CA . GLY A 1 7 ? 13.499 0.675 18.132 1.00 71.47 7 GLY A CA 20
ATOM 11880 C C . GLY A 1 7 ? 14.145 -0.704 18.106 1.00 41.04 7 GLY A C 20
ATOM 11881 O O . GLY A 1 7 ? 13.475 -1.720 18.283 1.00 44.54 7 GLY A O 20
ATOM 11885 N N . ASP A 1 8 ? 15.452 -0.727 17.880 1.00 27.00 8 ASP A N 20
ATOM 11886 C CA . ASP A 1 8 ? 16.188 -1.984 17.826 1.00 14.15 8 ASP A CA 20
ATOM 11887 C C . ASP A 1 8 ? 16.097 -2.718 19.157 1.00 9.37 8 ASP A C 20
ATOM 11888 O O . ASP A 1 8 ? 15.893 -3.931 19.198 1.00 14.61 8 ASP A O 20
ATOM 11897 N N . CYS A 1 9 ? 16.245 -1.972 20.244 1.00 5.93 9 CYS A N 20
ATOM 11898 C CA . CYS A 1 9 ? 16.175 -2.561 21.575 1.00 7.54 9 CYS A CA 20
ATOM 11899 C C . CYS A 1 9 ? 14.801 -3.177 21.806 1.00 14.60 9 CYS A C 20
ATOM 11900 O O . CYS A 1 9 ? 14.678 -4.277 22.345 1.00 25.78 9 CYS A O 20
ATOM 11907 N N . ALA A 1 10 ? 13.775 -2.452 21.380 1.00 16.26 10 ALA A N 20
ATOM 11908 C CA . ALA A 1 10 ? 12.398 -2.910 21.522 1.00 32.04 10 ALA A CA 20
ATOM 11909 C C . ALA A 1 10 ? 11.469 -2.029 20.688 1.00 45.47 10 ALA A C 20
ATOM 11910 O O . ALA A 1 10 ? 11.870 -0.967 20.215 1.00 119.04 10 ALA A O 20
ATOM 11917 N N . ALA A 1 11 ? 10.233 -2.477 20.506 1.00 30.62 11 ALA A N 20
ATOM 11918 C CA . ALA A 1 11 ? 9.268 -1.717 19.720 1.00 35.24 11 ALA A CA 20
ATOM 11919 C C . ALA A 1 11 ? 9.015 -0.343 20.338 1.00 22.78 11 ALA A C 20
ATOM 11920 O O . ALA A 1 11 ? 8.915 0.657 19.627 1.00 53.33 11 ALA A O 20
ATOM 11927 N N . ASP A 1 12 ? 8.904 -0.300 21.664 1.00 18.98 12 ASP A N 20
ATOM 11928 C CA . ASP A 1 12 ? 8.651 0.960 22.367 1.00 31.05 12 ASP A CA 20
ATOM 11929 C C . ASP A 1 12 ? 9.952 1.711 22.644 1.00 22.98 12 ASP A C 20
ATOM 11930 O O . ASP A 1 12 ? 9.967 2.940 22.706 1.00 37.14 12 ASP A O 20
ATOM 11939 N N . GLU A 1 13 ? 11.038 0.966 22.821 1.00 17.60 13 GLU A N 20
ATOM 11940 C CA . GLU A 1 13 ? 12.337 1.572 23.104 1.00 12.01 13 GLU A CA 20
ATOM 11941 C C . GLU A 1 13 ? 12.940 2.188 21.842 1.00 10.07 13 GLU A C 20
ATOM 11942 O O . GLU A 1 13 ? 12.633 1.768 20.726 1.00 12.81 13 GLU A O 20
ATOM 11954 N N . CYS A 1 14 ? 13.802 3.193 22.029 1.00 9.12 14 CYS A N 20
ATOM 11955 C CA . CYS A 1 14 ? 14.450 3.875 20.903 1.00 10.69 14 CYS A CA 20
ATOM 11956 C C . CYS A 1 14 ? 15.904 3.435 20.770 1.00 9.56 14 CYS A C 20
ATOM 11957 O O . CYS A 1 14 ? 16.556 3.114 21.760 1.00 13.62 14 CYS A O 20
ATOM 11964 N N . CYS A 1 15 ? 16.405 3.428 19.534 1.00 9.60 15 CYS A N 20
ATOM 11965 C CA . CYS A 1 15 ? 17.789 3.035 19.265 1.00 9.28 15 CYS A CA 20
ATOM 11966 C C . CYS A 1 15 ? 18.413 4.011 18.278 1.00 9.92 15 CYS A C 20
ATOM 11967 O O . CYS A 1 15 ? 17.886 4.218 17.186 1.00 13.31 15 CYS A O 20
ATOM 11974 N N . VAL A 1 16 ? 19.533 4.616 18.664 1.00 9.56 16 VAL A N 20
ATOM 11975 C CA . VAL A 1 16 ? 20.209 5.573 17.793 1.00 11.99 16 VAL A CA 20
ATOM 11976 C C . VAL A 1 16 ? 21.718 5.441 17.938 1.00 7.73 16 VAL A C 20
ATOM 11977 O O . VAL A 1 16 ? 22.252 5.472 19.047 1.00 8.83 16 VAL A O 20
ATOM 11990 N N . ASP A 1 17 ? 22.403 5.283 16.806 1.00 14.34 17 ASP A N 20
ATOM 11991 C CA . ASP A 1 17 ? 23.858 5.134 16.805 1.00 11.90 17 ASP A CA 20
ATOM 11992 C C . ASP A 1 17 ? 24.533 6.369 16.225 1.00 13.15 17 ASP A C 20
ATOM 11993 O O . ASP A 1 17 ? 24.330 6.714 15.060 1.00 25.96 17 ASP A O 20
ATOM 12002 N N . THR A 1 18 ? 25.350 7.022 17.046 1.00 11.55 18 THR A N 20
ATOM 12003 C CA . THR A 1 18 ? 26.080 8.216 16.622 1.00 17.10 18 THR A CA 20
ATOM 12004 C C . THR A 1 18 ? 27.540 7.870 16.380 1.00 10.63 18 THR A C 20
ATOM 12005 O O . THR A 1 18 ? 28.004 6.802 16.775 1.00 6.49 18 THR A O 20
ATOM 12016 N N . VAL A 1 19 ? 28.260 8.788 15.750 1.00 16.32 19 VAL A N 20
ATOM 12017 C CA . VAL A 1 19 ? 29.662 8.596 15.471 1.00 13.34 19 VAL A CA 20
ATOM 12018 C C . VAL A 1 19 ? 30.195 9.804 14.733 1.00 25.88 19 VAL A C 20
ATOM 12019 O O . VAL A 1 19 ? 29.766 10.133 13.627 1.00 42.11 19 VAL A O 20
ATOM 12032 N N . PHE A 1 20 ? 31.123 10.458 15.381 1.00 24.58 20 PHE A N 20
ATOM 12033 C CA . PHE A 1 20 ? 31.754 11.654 14.854 1.00 40.34 20 PHE A CA 20
ATOM 12034 C C . PHE A 1 20 ? 33.116 11.330 14.262 1.00 40.37 20 PHE A C 20
ATOM 12035 O O . PHE A 1 20 ? 33.310 11.384 13.049 1.00 66.02 20 PHE A O 20
ATOM 12052 N N . GLU A 1 21 ? 34.063 11.026 15.137 1.00 41.31 21 GLU A N 20
ATOM 12053 C CA . GLU A 1 21 ? 35.416 10.731 14.724 1.00 56.16 21 GLU A CA 20
ATOM 12054 C C . GLU A 1 21 ? 35.649 9.236 14.582 1.00 58.61 21 GLU A C 20
ATOM 12055 O O . GLU A 1 21 ? 34.738 8.427 14.759 1.00 201.19 21 GLU A O 20
ATOM 12067 N N . GLY A 1 22 ? 36.885 8.888 14.254 1.00 86.70 22 GLY A N 20
ATOM 12068 C CA . GLY A 1 22 ? 37.270 7.485 14.074 1.00 104.66 22 GLY A CA 20
ATOM 12069 C C . GLY A 1 22 ? 37.872 6.913 15.352 1.00 71.50 22 GLY A C 20
ATOM 12070 O O . GLY A 1 22 ? 38.085 5.706 15.465 1.00 89.87 22 GLY A O 20
ATOM 12074 N N . ASP A 1 23 ? 38.147 7.790 16.310 1.00 44.68 23 ASP A N 20
ATOM 12075 C CA . ASP A 1 23 ? 38.732 7.370 17.578 1.00 43.33 23 ASP A CA 20
ATOM 12076 C C . ASP A 1 23 ? 37.819 6.387 18.301 1.00 37.55 23 ASP A C 20
ATOM 12077 O O . ASP A 1 23 ? 38.277 5.381 18.841 1.00 61.37 23 ASP A O 20
ATOM 12086 N N . MET A 1 24 ? 36.527 6.690 18.313 1.00 23.24 24 MET A N 20
ATOM 12087 C CA . MET A 1 24 ? 35.554 5.828 18.982 1.00 32.50 24 MET A CA 20
ATOM 12088 C C . MET A 1 24 ? 34.145 6.080 18.451 1.00 25.13 24 MET A C 20
ATOM 12089 O O . MET A 1 24 ? 33.907 7.042 17.723 1.00 54.40 24 MET A O 20
ATOM 12103 N N . VAL A 1 25 ? 33.215 5.197 18.822 1.00 22.44 25 VAL A N 20
ATOM 12104 C CA . VAL A 1 25 ? 31.818 5.306 18.384 1.00 15.37 25 VAL A CA 20
ATOM 12105 C C . VAL A 1 25 ? 30.886 5.472 19.579 1.00 17.47 25 VAL A C 20
ATOM 12106 O O . VAL A 1 25 ? 31.134 4.938 20.660 1.00 29.52 25 VAL A O 20
ATOM 12119 N N . THR A 1 26 ? 29.816 6.238 19.370 1.00 13.60 26 THR A N 20
ATOM 12120 C CA . THR A 1 26 ? 28.833 6.513 20.418 1.00 21.19 26 THR A CA 20
ATOM 12121 C C . THR A 1 26 ? 27.434 6.061 19.998 1.00 16.55 26 THR A C 20
ATOM 12122 O O . THR A 1 26 ? 27.020 6.269 18.858 1.00 11.43 26 THR A O 20
ATOM 12133 N N . ARG A 1 27 ? 26.706 5.449 20.933 1.00 22.38 27 ARG A N 20
ATOM 12134 C CA . ARG A 1 27 ? 25.347 4.978 20.661 1.00 20.21 27 ARG A CA 20
ATOM 12135 C C . ARG A 1 27 ? 24.507 5.004 21.936 1.00 16.96 27 ARG A C 20
ATOM 12136 O O . ARG A 1 27 ? 25.046 4.996 23.041 1.00 20.06 27 ARG A O 20
ATOM 12157 N N . SER A 1 28 ? 23.180 5.044 21.777 1.00 14.60 28 SER A N 20
ATOM 12158 C CA . SER A 1 28 ? 22.277 5.080 22.932 1.00 14.92 28 SER A CA 20
ATOM 12159 C C . SER A 1 28 ? 21.025 4.246 22.676 1.00 12.12 28 SER A C 20
ATOM 12160 O O . SER A 1 28 ? 20.610 4.059 21.532 1.00 13.41 28 SER A O 20
ATOM 12168 N N . CYS A 1 29 ? 20.423 3.759 23.757 1.00 10.48 29 CYS A N 20
ATOM 12169 C CA . CYS A 1 29 ? 19.210 2.955 23.657 1.00 9.97 29 CYS A CA 20
ATOM 12170 C C . CYS A 1 29 ? 18.574 2.811 25.040 1.00 11.60 29 CYS A C 20
ATOM 12171 O O . CYS A 1 29 ? 19.206 2.314 25.972 1.00 15.64 29 CYS A O 20
ATOM 12178 N N . GLU A 1 30 ? 17.329 3.261 25.173 1.00 13.52 30 GLU A N 20
ATOM 12179 C CA . GLU A 1 30 ? 16.631 3.188 26.456 1.00 17.41 30 GLU A CA 20
ATOM 12180 C C . GLU A 1 30 ? 15.989 1.822 26.662 1.00 10.81 30 GLU A C 20
ATOM 12181 O O . GLU A 1 30 ? 15.677 1.117 25.703 1.00 23.22 30 GLU A O 20
ATOM 12193 N N . LYS A 1 31 ? 15.790 1.461 27.931 1.00 11.96 31 LYS A N 20
ATOM 12194 C CA . LYS A 1 31 ? 15.175 0.181 28.288 1.00 11.40 31 LYS A CA 20
ATOM 12195 C C . LYS A 1 31 ? 13.865 0.419 29.029 1.00 10.99 31 LYS A C 20
ATOM 12196 O O . LYS A 1 31 ? 13.747 1.365 29.809 1.00 12.86 31 LYS A O 20
ATOM 12215 N N . THR A 1 32 ? 12.881 -0.438 28.779 1.00 15.51 32 THR A N 20
ATOM 12216 C CA . THR A 1 32 ? 11.584 -0.301 29.430 1.00 22.44 32 THR A CA 20
ATOM 12217 C C . THR A 1 32 ? 11.638 -0.833 30.858 1.00 26.60 32 THR A C 20
ATOM 12218 O O . THR A 1 32 ? 12.000 -1.986 31.092 1.00 57.43 32 THR A O 20
ATOM 12229 N N . THR A 1 33 ? 11.266 0.018 31.810 1.00 22.47 33 THR A N 20
ATOM 12230 C CA . THR A 1 33 ? 11.265 -0.365 33.220 1.00 41.60 33 THR A CA 20
ATOM 12231 C C . THR A 1 33 ? 10.247 0.438 33.984 1.00 38.03 33 THR A C 20
ATOM 12232 O O . THR A 1 33 ? 10.548 1.495 34.540 1.00 52.73 33 THR A O 20
ATOM 12243 N N . GLY A 1 34 ? 9.037 -0.090 34.022 1.00 40.93 34 GLY A N 20
ATOM 12244 C CA . GLY A 1 34 ? 7.973 0.564 34.740 1.00 45.59 34 GLY A CA 20
ATOM 12245 C C . GLY A 1 34 ? 7.494 1.809 34.003 1.00 40.97 34 GLY A C 20
ATOM 12246 O O . GLY A 1 34 ? 6.298 2.096 33.962 1.00 82.17 34 GLY A O 20
ATOM 12250 N N . ASN A 1 35 ? 8.439 2.545 33.416 1.00 32.51 35 ASN A N 20
ATOM 12251 C CA . ASN A 1 35 ? 8.115 3.764 32.670 1.00 33.20 35 ASN A CA 20
ATOM 12252 C C . ASN A 1 35 ? 8.891 3.805 31.357 1.00 23.17 35 ASN A C 20
ATOM 12253 O O . ASN A 1 35 ? 10.057 3.415 31.300 1.00 27.01 35 ASN A O 20
ATOM 12264 N N . PHE A 1 36 ? 8.233 4.279 30.302 1.00 35.72 36 PHE A N 20
ATOM 12265 C CA . PHE A 1 36 ? 8.853 4.370 28.989 1.00 33.41 36 PHE A CA 20
ATOM 12266 C C . PHE A 1 36 ? 9.538 5.722 28.812 1.00 28.51 36 PHE A C 20
ATOM 12267 O O . PHE A 1 36 ? 9.066 6.737 29.325 1.00 45.23 36 PHE A O 20
ATOM 12284 N N . THR A 1 37 ? 10.648 5.735 28.073 1.00 20.06 37 THR A N 20
ATOM 12285 C CA . THR A 1 37 ? 11.390 6.958 27.819 1.00 27.18 37 THR A CA 20
ATOM 12286 C C . THR A 1 37 ? 11.717 7.055 26.338 1.00 41.87 37 THR A C 20
ATOM 12287 O O . THR A 1 37 ? 11.039 6.463 25.496 1.00 169.86 37 THR A O 20
ATOM 12298 N N . GLU A 1 38 ? 12.759 7.805 26.032 1.00 26.53 38 GLU A N 20
ATOM 12299 C CA . GLU A 1 38 ? 13.196 7.994 24.648 1.00 30.29 38 GLU A CA 20
ATOM 12300 C C . GLU A 1 38 ? 14.708 8.180 24.582 1.00 25.39 38 GLU A C 20
ATOM 12301 O O . GLU A 1 38 ? 15.327 8.650 25.536 1.00 51.60 38 GLU A O 20
ATOM 12313 N N . CYS A 1 39 ? 15.296 7.821 23.445 1.00 15.84 39 CYS A N 20
ATOM 12314 C CA . CYS A 1 39 ? 16.735 7.967 23.261 1.00 14.30 39 CYS A CA 20
ATOM 12315 C C . CYS A 1 39 ? 17.106 9.453 23.273 1.00 22.31 39 CYS A C 20
ATOM 12316 O O . CYS A 1 39 ? 16.298 10.294 22.879 1.00 32.92 39 CYS A O 20
ATOM 12323 N N . PRO A 1 40 ? 18.293 9.804 23.715 1.00 27.27 40 PRO A N 20
ATOM 12324 C CA . PRO A 1 40 ? 18.728 11.230 23.766 1.00 47.66 40 PRO A CA 20
ATOM 12325 C C . PRO A 1 40 ? 19.039 11.786 22.379 1.00 71.54 40 PRO A C 20
ATOM 12326 O O . PRO A 1 40 ? 19.766 11.173 21.596 1.00 87.70 40 PRO A O 20
ATOM 12337 N N . GLY A 1 41 ? 18.480 12.953 22.091 1.00 105.24 41 GLY A N 20
ATOM 12338 C CA . GLY A 1 41 ? 18.695 13.604 20.804 1.00 147.55 41 GLY A CA 20
ATOM 12339 C C . GLY A 1 41 ? 20.156 14.001 20.625 1.00 161.74 41 GLY A C 20
ATOM 12340 O O . GLY A 1 41 ? 20.718 13.873 19.538 1.00 244.37 41 GLY A O 20
ATOM 12344 N N . LEU A 1 42 ? 20.761 14.493 21.704 1.00 162.48 42 LEU A N 20
ATOM 12345 C CA . LEU A 1 42 ? 22.162 14.923 21.677 1.00 191.48 42 LEU A CA 20
ATOM 12346 C C . LEU A 1 42 ? 23.034 13.958 22.471 1.00 166.66 42 LEU A C 20
ATOM 1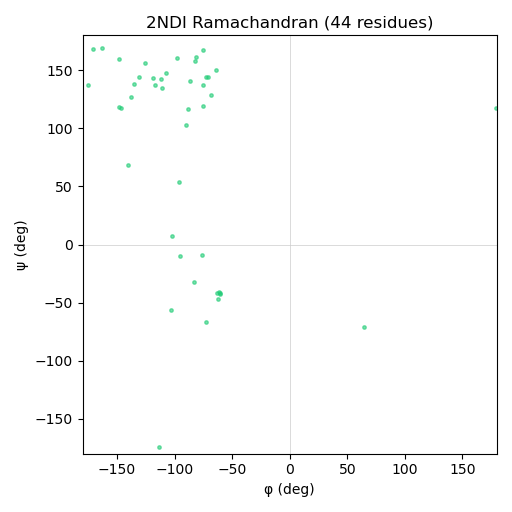2347 O O . LEU A 1 42 ? 22.586 13.358 23.448 1.00 251.38 42 LEU A O 20
ATOM 12363 N N . THR A 1 43 ? 24.286 13.818 22.048 1.00 178.52 43 THR A N 20
ATOM 12364 C CA . THR A 1 43 ? 25.218 12.927 22.729 1.00 240.84 43 THR A CA 20
ATOM 12365 C C . THR A 1 43 ? 25.584 13.499 24.103 1.00 372.31 43 THR A C 20
ATOM 12366 O O . THR A 1 43 ? 25.602 14.718 24.278 1.00 500.13 43 THR A O 20
ATOM 12377 N N . PRO A 1 44 ? 25.885 12.667 25.077 1.00 488.39 44 PRO A N 20
ATOM 12378 C CA . PRO A 1 44 ? 26.261 13.143 26.439 1.00 760.13 44 PRO A CA 20
ATOM 12379 C C . PRO A 1 44 ? 27.695 13.663 26.468 1.00 735.36 44 PRO A C 20
ATOM 12380 O O . PRO A 1 44 ? 28.117 14.310 27.426 1.00 999.99 44 PRO A O 20
ATOM 12391 N N . ILE A 1 45 ? 28.437 13.365 25.406 1.00 518.33 45 ILE A N 20
ATOM 12392 C CA . ILE A 1 45 ? 29.824 13.794 25.309 1.00 582.79 45 ILE A CA 20
ATOM 12393 C C . ILE A 1 45 ? 29.905 15.295 25.054 1.00 795.93 45 ILE A C 20
ATOM 12394 O O . ILE A 1 45 ? 29.267 15.815 24.138 1.00 898.75 45 ILE A O 20
ATOM 12410 N N . ALA A 1 46 ? 30.692 15.987 25.871 1.00 999.99 46 ALA A N 20
ATOM 12411 C CA . ALA A 1 46 ? 30.849 17.430 25.726 1.00 999.99 46 ALA A CA 20
ATOM 12412 C C . ALA A 1 46 ? 31.808 17.752 24.584 1.00 999.99 46 ALA A C 20
ATOM 12413 O O . ALA A 1 46 ? 31.335 17.957 23.479 1.00 999.99 46 ALA A O 20
#

Radius of gyration: 11.29 Å; Cα contacts (8 Å, |Δi|>4): 70; chains: 1; bounding box: 31×20×23 Å

Secondary structure (DSSP, 8-state):
----STTSS-SSSEEEEE--SSS--EEEEE--BSB--PPP------

Solvent-accessible surface area: 3586 Å² total; per-residue (Å²): 89,122,24,118,111,103,18,61,47,34,107,104,24,8,8,59,40,23,91,71,60,84,123,103,88,31,135,27,36,64,133,46,110,79,118,156,60,150,31,54,76,146,78,120,95,121

Foldseek 3Di:
DAAPDQANVDPQKGWHWADDDPVDTDIWIDDDDVDGDYTDPDDPPD

Sequence (46 aa):
GLCSENGDCAADECCVDTVFEGDMVTRSCEKTTGNFTECPGLTPIAGLCSENGDCAADECCVDTVFEGDMVTRSCEKTTGNFTECPGLTPIAGLCSENGDCAADECCVDTVFEGDMVTRSCEKTTGNFTECPGLTPIAGLCSENGDCAADECCVDTVFEGDMVTRSCEKTTGNFTECPGLTPIAGLCSENGDCAADECCVDTVFEGDMVTRSCEKTTGNFTECPGLTPIAGLCSENGDCAADECCVDTVFEGDMVTRSCEKTTGNFTECPGLTPIAGLCSENGDCAADECCVDTVFEGDMVTRSCEKTTGNFTECPGLTPIAGLCSENGDCAADECCVDTVFEGDMVTRSCEKTTGNFTECPGLTPIAGLCSENGDCAADECCVDTVFEGDMVTRSCEKTTGNFTECPGLTPIAGLCSENGDCAADECCVDTVFEGDMVTRSCEKTTGNFTECPGLTPIAGLCSENGDCAADECCVDTVFEGDMVTRSCEKTTGNFTECPGLTPIAGLCSENGDCAADECCVDTVFEGDMVTRSCEKTTGNFTECPGLTPIAGLCSENGDCAADECCVDTVFEGDMVTRSCEKTTGNFTECPGLTPIAGLCSENGDCAADECCVDTVFEGDMVTRSCEKTTGNFTECPGLTPIAGLCSENGDCAADECCVDTVFEGDMVTRSCEKTTGNFTECPGLTPIAGLCSENGDCAADECCVDTVFEGDMVTRSCEKTTGNFTECPGLTPIAGLCSENGDCAADECCVDTVFEGDMVTRSCEKTTGNFTECPGLTPIAGLCSENGDCAADECCVDTVFEGDMVTRSCEKTTGNFTECPGLTPIAGLCSENGDCAADECCVDTVFEGDMVTRSCEKTTGNFTECPGLTPIAGLCSENGDCAADECCVDTVFEGDMVTRSCEKTTGNFTECPGLTPIA